Protein AF-A0A7Y4R179-F1 (afdb_monomer_lite)

pLDDT: mean 81.88, std 14.62, range [19.97, 97.38]

Foldseek 3Di:
DPDDDPDFPPDPDPDPVVPDDCVLPLVSDFPDPDDLLNVLLVVLVVQQPAFDADPVRDGPHTRNLVSLLALLSLLSVLLPDDCVVLVVVLVVLLVQCQDPVSCQVSVQSLLVNLLSLVVLQVVLLVSLVSLPSYPNSVVSNVVSLVLLQPQVLVLNQQLLVLSVVLCVPNPHDHNPCPVCLVVGDCSSVDDNPPDDPPPDDPQDSNNSSVSNNVSSVSSSVSSVVSSVVSVVSSVVQLVDPPHDPVVVVSSVVVVVVVVVSVVSRSPSVVVSCCCVCVVVVHDDDDDDDDDDDDDDADDPPDFKDKQAFQDWDWDADPVGHIDIDTDHHTDMDGNKDFDWKKKWFQDDDPDDDDDSFTWIKTQAPPVPPRPDDFDQRHDPPPTPRIDTDDFWFFKKKFFLLQFFAFAKKKKKKKWQKPDDDPPCPPDDPQQFKWKWKAFPQEIDTFRFPDWDDDPRRITMTITIDHRPHTGRAFDDCVRHNDADPGRGMMITITTDRVNSSCCVRQQVMFTFWMKMKMWGWFDFPWFKAWPVGTDDQQFKDFQFPPQAFFGKIKTFDPSVAQFQFFKKKKKFWWDDDDQWFCVQQVLVQVVLVVVVVVVVVVPPDDDDDDDRQHGDGQQQWWWWKFFQAAPDTHTQDPPPDRPDIFRPFDFDPVDDQDPVHNDGTGDRRTMDMDMTGDSDHHDSPDDDDDGDDPVDRGGIMMTGIHGDNCGQVQVVLVVSQVVLVVVQVVQCVVCVPCVVVPPGPRRDGRRDRDRIMTRHMIMITMGMDMAGQAPVGDRMWMWTGDRFAIATDHHYPDGHRRTDDDPFSMKMKTWMASDDAQDKDKDWDAADPPDPDPDQAAPVQKFKWWDFPRGIDTWDWPDDPCRRVVHTDITMTGGHPRFAAGHHNGDRRTTMMMMGGD

Structure (mmCIF, N/CA/C/O backbone):
data_AF-A0A7Y4R179-F1
#
_entry.id   AF-A0A7Y4R179-F1
#
loop_
_atom_site.group_PDB
_atom_site.id
_atom_site.type_symbol
_atom_site.label_atom_id
_atom_site.label_alt_id
_atom_site.label_comp_id
_atom_site.label_asym_id
_atom_site.label_entity_id
_atom_site.label_seq_id
_atom_site.pdbx_PDB_ins_code
_atom_site.Cartn_x
_atom_site.Cartn_y
_atom_site.Cartn_z
_atom_site.occupancy
_atom_site.B_iso_or_equiv
_atom_site.auth_seq_id
_atom_site.auth_comp_id
_atom_site.auth_asym_id
_atom_site.auth_atom_id
_atom_site.pdbx_PDB_model_num
ATOM 1 N N . MET A 1 1 ? -25.415 -32.546 22.855 1.00 28.67 1 MET A N 1
ATOM 2 C CA . MET A 1 1 ? -24.152 -31.886 22.465 1.00 28.67 1 MET A CA 1
ATOM 3 C C . MET A 1 1 ? -23.716 -30.998 23.618 1.00 28.67 1 MET A C 1
ATOM 5 O O . MET A 1 1 ? -24.473 -30.113 23.986 1.00 28.67 1 MET A O 1
ATOM 9 N N . LYS A 1 2 ? -22.569 -31.276 24.252 1.00 21.36 2 LYS A N 1
ATOM 10 C CA . LYS A 1 2 ? -21.941 -30.347 25.204 1.00 21.36 2 LYS A CA 1
ATOM 11 C C . LYS A 1 2 ? -21.115 -29.359 24.382 1.00 21.36 2 LYS A C 1
ATOM 13 O O . LYS A 1 2 ? -19.977 -29.656 24.043 1.00 21.36 2 LYS A O 1
ATOM 18 N N . THR A 1 3 ? -21.717 -28.247 23.990 1.00 24.33 3 THR A N 1
ATOM 19 C CA . THR A 1 3 ? -21.026 -27.131 23.338 1.00 24.33 3 THR A CA 1
ATOM 20 C C . THR A 1 3 ? -20.713 -26.090 24.400 1.00 24.33 3 THR A C 1
ATOM 22 O O . THR A 1 3 ? -21.605 -25.430 24.924 1.00 24.33 3 THR A O 1
ATOM 25 N N . SER A 1 4 ? -19.438 -25.992 24.764 1.00 19.97 4 SER A N 1
ATOM 26 C CA . SER A 1 4 ? -18.894 -24.869 25.520 1.00 19.97 4 SER A CA 1
ATOM 27 C C . SER A 1 4 ? -18.945 -23.631 24.626 1.00 19.97 4 SER A C 1
ATOM 29 O O . SER A 1 4 ? -18.152 -23.508 23.693 1.00 19.97 4 SER A O 1
ATOM 31 N N . PHE A 1 5 ? -19.907 -22.748 24.875 1.00 24.02 5 PHE A N 1
ATOM 32 C CA . PHE A 1 5 ? -19.956 -21.435 24.246 1.00 24.02 5 PHE A CA 1
ATOM 33 C C . PHE A 1 5 ? -18.895 -20.550 24.899 1.00 24.02 5 PHE A C 1
ATOM 35 O O . PHE A 1 5 ? -18.977 -20.259 26.091 1.00 24.02 5 PHE A O 1
ATOM 42 N N . ASN A 1 6 ? -17.898 -20.122 24.125 1.00 23.16 6 ASN A N 1
ATOM 43 C CA . ASN A 1 6 ? -17.066 -18.990 24.514 1.00 23.16 6 ASN A CA 1
ATOM 44 C C . ASN A 1 6 ? -17.898 -17.730 24.256 1.00 23.16 6 ASN A C 1
ATOM 46 O O . ASN A 1 6 ? -17.951 -17.216 23.141 1.00 23.16 6 ASN A O 1
ATOM 50 N N . ILE A 1 7 ? -18.639 -17.295 25.274 1.00 26.20 7 ILE A N 1
ATOM 51 C CA . ILE A 1 7 ? -19.390 -16.043 25.235 1.00 26.20 7 ILE A CA 1
ATOM 52 C C . ILE A 1 7 ? -18.359 -14.917 25.337 1.00 26.20 7 ILE A C 1
ATOM 54 O O . ILE A 1 7 ? -17.755 -14.705 26.387 1.00 26.20 7 ILE A O 1
ATOM 58 N N . SER A 1 8 ? -18.133 -14.220 24.226 1.00 28.97 8 SER A N 1
ATOM 59 C CA . SER A 1 8 ? -17.419 -12.944 24.229 1.00 28.97 8 SER A CA 1
ATOM 60 C C . SER A 1 8 ? -18.164 -11.963 25.158 1.00 28.97 8 SER A C 1
ATOM 62 O O . SER A 1 8 ? -19.393 -11.909 25.093 1.00 28.97 8 SER A O 1
ATOM 64 N N . PRO A 1 9 ? -17.488 -11.187 26.028 1.00 29.67 9 PRO A N 1
ATOM 65 C CA . PRO A 1 9 ? -18.118 -10.372 27.080 1.00 29.67 9 PRO A CA 1
ATOM 66 C C . PRO A 1 9 ? -18.881 -9.133 26.559 1.00 29.67 9 PRO A C 1
ATOM 68 O O . PRO A 1 9 ? -19.213 -8.220 27.322 1.00 29.67 9 PRO A O 1
ATOM 71 N N . TYR A 1 10 ? -19.174 -9.081 25.262 1.00 37.75 10 TYR A N 1
ATOM 72 C CA . TYR A 1 10 ? -19.784 -7.949 24.590 1.00 37.75 10 TYR A CA 1
ATOM 73 C C . TYR A 1 10 ? -21.291 -8.090 24.498 1.00 37.75 10 TYR A C 1
ATOM 75 O O . TYR A 1 10 ? -21.828 -8.647 23.552 1.00 37.75 10 TYR A O 1
ATOM 83 N N . ILE A 1 11 ? -21.942 -7.572 25.533 1.00 37.72 11 ILE A N 1
ATOM 84 C CA . ILE A 1 11 ? -23.072 -6.633 25.525 1.00 37.72 11 ILE A CA 1
ATOM 85 C C . ILE A 1 11 ? -23.560 -6.661 26.975 1.00 37.72 11 ILE A C 1
ATOM 87 O O . ILE A 1 11 ? -24.331 -7.525 27.386 1.00 37.72 11 ILE A O 1
ATOM 91 N N . LYS A 1 12 ? -23.097 -5.710 27.797 1.00 36.06 12 LYS A N 1
ATOM 92 C CA . LYS A 1 12 ? -23.885 -5.338 28.973 1.00 36.06 12 LYS A CA 1
ATOM 93 C C . LYS A 1 12 ? -25.106 -4.633 28.407 1.00 36.06 12 LYS A C 1
ATOM 95 O O . LYS A 1 12 ? -25.014 -3.454 28.074 1.00 36.06 12 LYS A O 1
ATOM 100 N N . GLY A 1 13 ? -26.202 -5.371 28.234 1.00 37.16 13 GLY A N 1
ATOM 101 C CA . GLY A 1 13 ? -27.494 -4.775 27.928 1.00 37.16 13 GLY A CA 1
ATOM 102 C C . GLY A 1 13 ? -27.699 -3.602 28.880 1.00 37.16 13 GLY A C 1
ATOM 103 O O . GLY A 1 13 ? -27.477 -3.718 30.089 1.00 37.16 13 GLY A O 1
ATOM 104 N N . THR A 1 14 ? -28.002 -2.428 28.338 1.00 37.41 14 THR A N 1
ATOM 105 C CA . THR A 1 14 ? -28.352 -1.276 29.161 1.00 37.41 14 THR A CA 1
ATOM 106 C C . THR A 1 14 ? -29.677 -1.585 29.829 1.00 37.41 14 THR A C 1
ATOM 108 O O . THR A 1 14 ? -30.739 -1.370 29.253 1.00 37.41 14 THR A O 1
ATOM 111 N N . LEU A 1 15 ? -29.605 -2.108 31.051 1.00 41.31 15 LEU A N 1
ATOM 112 C CA . LEU A 1 15 ? -30.750 -2.182 31.938 1.00 41.31 15 LEU A CA 1
ATOM 113 C C . LEU A 1 15 ? -31.288 -0.761 32.113 1.00 41.31 15 LEU A C 1
ATOM 115 O O . LEU A 1 15 ? -30.565 0.154 32.518 1.00 41.31 15 LEU A O 1
ATOM 119 N N . GLN A 1 16 ? -32.573 -0.590 31.817 1.00 43.31 16 GLN A N 1
ATOM 120 C CA . GLN A 1 16 ? -33.301 0.679 31.896 1.00 43.31 16 GLN A CA 1
ATOM 121 C C . GLN A 1 16 ? -33.201 1.354 33.282 1.00 43.31 16 GLN A C 1
ATOM 123 O O . GLN A 1 16 ? -33.422 2.555 33.407 1.00 43.31 16 GLN A O 1
ATOM 128 N N . GLY A 1 17 ? -32.787 0.613 34.317 1.00 45.56 17 GLY A N 1
ATOM 129 C CA . GLY A 1 17 ? -32.564 1.107 35.678 1.00 45.56 17 GLY A CA 1
ATOM 130 C C . GLY A 1 17 ? -31.462 2.162 35.846 1.00 45.56 17 GLY A C 1
ATOM 131 O O . GLY A 1 17 ? -31.329 2.695 36.937 1.00 45.56 17 GLY A O 1
ATOM 132 N N . ARG A 1 18 ? -30.682 2.496 34.807 1.00 42.97 18 ARG A N 1
ATOM 133 C CA . ARG A 1 18 ? -29.642 3.548 34.872 1.00 42.97 18 ARG A CA 1
ATOM 134 C C . ARG A 1 18 ? -30.106 4.950 34.451 1.00 42.97 18 ARG A C 1
ATOM 136 O O . ARG A 1 18 ? -29.280 5.850 34.371 1.00 42.97 18 ARG A O 1
ATOM 143 N N . GLN A 1 19 ? -31.394 5.140 34.158 1.00 46.66 19 GLN A N 1
ATOM 144 C CA . GLN A 1 19 ? -31.957 6.430 33.722 1.00 46.66 19 GLN A CA 1
ATOM 145 C C . GLN A 1 19 ? -32.767 7.161 34.806 1.00 46.66 19 GLN A C 1
ATOM 147 O O . GLN A 1 19 ? -33.444 8.143 34.505 1.00 46.66 19 GLN A O 1
ATOM 152 N N . THR A 1 20 ? -32.745 6.702 36.058 1.00 54.03 20 THR A N 1
ATOM 153 C CA . THR A 1 20 ? -33.426 7.408 37.149 1.00 54.03 20 THR A CA 1
ATOM 154 C C . THR A 1 20 ? -32.577 8.593 37.613 1.00 54.03 20 THR A C 1
ATOM 156 O O . THR A 1 20 ? -31.423 8.370 37.972 1.00 54.03 20 THR A O 1
ATOM 159 N N . PRO A 1 21 ? -33.112 9.830 37.633 1.00 59.69 21 PRO A N 1
ATOM 160 C CA . PRO A 1 21 ? -32.458 10.961 38.284 1.00 59.69 21 PRO A CA 1
ATOM 161 C C . PRO A 1 21 ? -32.047 10.590 39.708 1.00 59.69 21 PRO A C 1
ATOM 163 O O . PRO A 1 21 ? -32.864 10.015 40.428 1.00 59.69 21 PRO A O 1
ATOM 166 N N . ASP A 1 22 ? -30.834 10.957 40.127 1.00 58.72 22 ASP A N 1
ATOM 167 C CA . ASP A 1 22 ? -30.327 10.638 41.470 1.00 58.72 22 ASP A CA 1
ATOM 168 C C . ASP A 1 22 ? -31.291 11.108 42.569 1.00 58.72 22 ASP A C 1
ATOM 170 O O . ASP A 1 22 ? -31.487 10.409 43.551 1.00 58.72 22 ASP A O 1
ATOM 174 N N . ALA A 1 23 ? -31.993 12.227 42.353 1.00 61.94 23 ALA A N 1
ATOM 175 C CA . ALA A 1 23 ? -33.011 12.758 43.265 1.00 61.94 23 ALA A CA 1
ATOM 176 C C . ALA A 1 23 ? -34.225 11.829 43.500 1.00 61.94 23 ALA A C 1
ATOM 178 O O . ALA A 1 23 ? -34.982 12.036 44.447 1.00 61.94 23 ALA A O 1
ATOM 179 N N . LEU A 1 24 ? -34.447 10.833 42.636 1.00 60.50 24 LEU A N 1
ATOM 180 C CA . LEU A 1 24 ? -35.498 9.817 42.771 1.00 60.50 24 LEU A CA 1
ATOM 181 C C . LEU A 1 24 ? -34.964 8.481 43.308 1.00 60.50 24 LEU A C 1
ATOM 183 O O . LEU A 1 24 ? -35.748 7.546 43.491 1.00 60.50 24 LEU A O 1
ATOM 187 N N . ALA A 1 25 ? -33.659 8.375 43.565 1.00 67.75 25 ALA A N 1
ATOM 188 C CA . ALA A 1 25 ? -33.090 7.222 44.240 1.00 67.75 25 ALA A CA 1
ATOM 189 C C . ALA A 1 25 ? -33.570 7.192 45.699 1.00 67.75 25 ALA A C 1
ATOM 191 O O . ALA A 1 25 ? -33.621 8.209 46.392 1.00 67.75 25 ALA A O 1
ATOM 192 N N . THR A 1 26 ? -33.957 6.011 46.180 1.00 65.12 26 THR A N 1
ATOM 193 C CA . THR A 1 26 ? -34.549 5.848 47.520 1.00 65.12 26 THR A CA 1
ATOM 194 C C . THR A 1 26 ? -33.569 6.115 48.665 1.00 65.12 26 THR A C 1
ATOM 196 O O . THR A 1 26 ? -33.991 6.244 49.810 1.00 65.12 26 THR A O 1
ATOM 199 N N . ASP A 1 27 ? -32.283 6.185 48.347 1.00 69.00 27 ASP A N 1
ATOM 200 C CA . ASP A 1 27 ? -31.136 6.423 49.217 1.00 69.00 27 ASP A CA 1
ATOM 201 C C . ASP A 1 27 ? -30.444 7.771 48.944 1.00 69.00 27 ASP A C 1
ATOM 203 O O . ASP A 1 27 ? -29.407 8.044 49.536 1.00 69.00 27 ASP A O 1
ATOM 207 N N . HIS A 1 28 ? -31.017 8.636 48.095 1.00 71.94 28 HIS A N 1
ATOM 208 C CA . HIS A 1 28 ? -30.448 9.957 47.794 1.00 71.94 28 HIS A CA 1
ATOM 209 C C . HIS A 1 28 ? -30.292 10.848 49.033 1.00 71.94 28 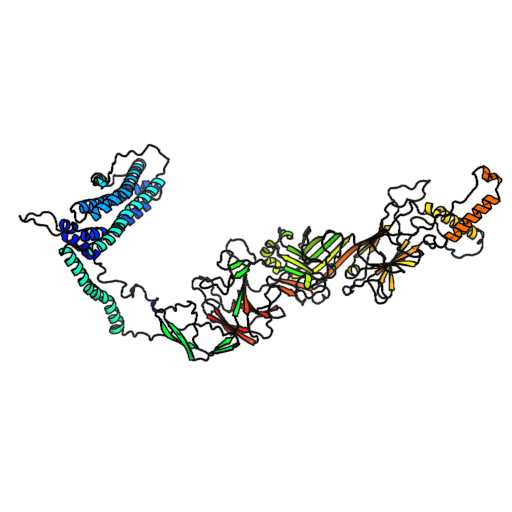HIS A C 1
ATOM 211 O O . HIS A 1 28 ? -29.367 11.649 49.123 1.00 71.94 28 HIS A O 1
ATOM 217 N N . PHE A 1 29 ? -31.226 10.718 49.972 1.00 78.56 29 PHE A N 1
ATOM 218 C CA . PHE A 1 29 ? -31.216 11.396 51.258 1.00 78.56 29 PHE A CA 1
ATOM 219 C C . PHE A 1 29 ? -31.723 10.420 52.313 1.00 78.56 29 PHE A C 1
ATOM 221 O O . PHE A 1 29 ? -32.812 9.850 52.161 1.00 78.56 29 PHE A O 1
ATOM 228 N N . LEU A 1 30 ? -30.956 10.242 53.387 1.00 82.81 30 LEU A N 1
ATOM 229 C CA . LEU A 1 30 ? -31.397 9.475 54.546 1.00 82.81 30 LEU A CA 1
ATOM 230 C C . LEU A 1 30 ? -31.808 10.439 55.663 1.00 82.81 30 LEU A C 1
ATOM 232 O O . LEU A 1 30 ? -31.176 11.464 55.891 1.00 82.81 30 LEU A O 1
ATOM 236 N N . VAL A 1 31 ? -32.877 10.099 56.384 1.00 87.31 31 VAL A N 1
ATOM 237 C CA . VAL A 1 31 ? -33.388 10.924 57.493 1.00 87.31 31 VAL A CA 1
ATOM 238 C C . VAL A 1 31 ? -32.350 11.051 58.615 1.00 87.31 31 VAL A C 1
ATOM 240 O O . VAL A 1 31 ? -32.268 12.088 59.269 1.00 87.31 31 VAL A O 1
ATOM 243 N N . ASP A 1 32 ? -31.550 10.007 58.830 1.00 90.00 32 ASP A N 1
ATOM 244 C CA . ASP A 1 32 ? -30.408 10.022 59.739 1.00 90.00 32 ASP A CA 1
ATOM 245 C C . ASP A 1 32 ? -29.209 9.293 59.113 1.00 90.00 32 ASP A C 1
ATOM 247 O O . ASP A 1 32 ? -29.196 8.062 59.021 1.00 90.00 32 ASP A O 1
ATOM 251 N N . GLU A 1 33 ? -28.194 10.059 58.709 1.00 88.50 33 GLU A N 1
ATOM 252 C CA . GLU A 1 33 ? -26.948 9.586 58.081 1.00 88.50 33 GLU A CA 1
ATOM 253 C C . GLU A 1 33 ? -25.819 9.310 59.084 1.00 88.50 33 GLU A C 1
ATOM 255 O O . GLU A 1 33 ? -24.753 8.825 58.703 1.00 88.50 33 GLU A O 1
ATOM 260 N N . ARG A 1 34 ? -26.028 9.609 60.374 1.00 90.44 34 ARG A N 1
ATOM 261 C CA . ARG A 1 34 ? -24.959 9.548 61.377 1.00 90.44 34 ARG A CA 1
ATOM 262 C C . ARG A 1 34 ? -24.452 8.130 61.563 1.00 90.44 34 ARG A C 1
ATOM 264 O O . ARG A 1 34 ? -25.201 7.193 61.842 1.00 90.44 34 ARG A O 1
ATOM 271 N N . THR A 1 35 ? -23.146 7.978 61.483 1.00 91.69 35 THR A N 1
ATOM 272 C CA . THR A 1 35 ? -22.464 6.727 61.778 1.00 91.69 35 THR A CA 1
ATOM 273 C C . THR A 1 35 ? -22.321 6.521 63.289 1.00 91.69 35 THR A C 1
ATOM 275 O O . THR A 1 35 ? -22.568 7.411 64.104 1.00 91.69 35 THR A O 1
ATOM 278 N N . LYS A 1 36 ? -21.874 5.326 63.693 1.00 91.00 36 LYS A N 1
ATOM 279 C CA . LYS A 1 36 ? -21.531 5.053 65.099 1.00 91.00 36 LYS A CA 1
ATOM 280 C C . LYS A 1 36 ? -20.436 6.004 65.599 1.00 91.00 36 LYS A C 1
ATOM 282 O O . LYS A 1 36 ? -20.496 6.452 66.739 1.00 91.00 36 LYS A O 1
ATOM 287 N N . LEU A 1 37 ? -19.476 6.332 64.733 1.00 92.81 37 LEU A N 1
ATOM 288 C CA . LEU A 1 37 ? -18.418 7.300 65.010 1.00 92.81 37 LEU A CA 1
ATOM 289 C C . LEU A 1 37 ? -19.006 8.683 65.301 1.00 92.81 37 LEU A C 1
ATOM 291 O O . LEU A 1 37 ? -18.655 9.279 66.317 1.00 92.81 37 LEU A O 1
ATOM 295 N N . ASP A 1 38 ? -19.945 9.157 64.476 1.00 92.69 38 ASP A N 1
ATOM 296 C CA . ASP A 1 38 ? -20.597 10.461 64.674 1.00 92.69 38 ASP A CA 1
ATOM 297 C C . ASP A 1 38 ? -21.336 10.526 66.006 1.00 92.69 38 ASP A C 1
ATOM 299 O O . ASP A 1 38 ? -21.240 11.512 66.736 1.00 92.69 38 ASP A O 1
ATOM 303 N N . TRP A 1 39 ? -22.039 9.448 66.348 1.00 92.56 39 TRP A N 1
ATOM 304 C CA . TRP A 1 39 ? -22.746 9.338 67.613 1.00 92.56 39 TRP A CA 1
ATOM 305 C C . TRP A 1 39 ? -21.807 9.313 68.817 1.00 92.56 39 TRP A C 1
ATOM 307 O O . TRP A 1 39 ? -22.045 10.025 69.792 1.00 92.56 39 TRP A O 1
ATOM 317 N N . MET A 1 40 ? -20.711 8.559 68.746 1.00 92.25 40 MET A N 1
ATOM 318 C CA . MET A 1 40 ? -19.713 8.530 69.815 1.00 92.25 40 MET A CA 1
ATOM 319 C C . MET A 1 40 ? -18.995 9.877 69.965 1.00 92.25 40 MET A C 1
ATOM 321 O O . MET A 1 40 ? -18.810 10.348 71.086 1.00 92.25 40 MET A O 1
ATOM 325 N N . ALA A 1 41 ? -18.674 10.559 68.864 1.00 92.06 41 ALA A N 1
ATOM 326 C CA . ALA A 1 41 ? -18.145 11.919 68.908 1.00 92.06 41 ALA A CA 1
ATOM 327 C C . ALA A 1 41 ? -19.158 12.898 69.529 1.00 92.06 41 ALA A C 1
ATOM 329 O O . ALA A 1 41 ? -18.789 13.720 70.371 1.00 92.06 41 ALA A O 1
ATOM 330 N N . TYR A 1 42 ? -20.442 12.780 69.178 1.00 91.88 42 TYR A N 1
ATOM 331 C CA . TYR A 1 42 ? -21.517 13.621 69.706 1.00 91.88 42 TYR A CA 1
ATOM 332 C C . TYR A 1 42 ? -21.691 13.488 71.225 1.00 91.88 42 TYR A C 1
ATOM 334 O O . TYR A 1 42 ? -21.903 14.496 71.896 1.00 91.88 42 TYR A O 1
ATOM 342 N N . VAL A 1 43 ? -21.511 12.293 71.801 1.00 91.31 43 VAL A N 1
ATOM 343 C CA . VAL A 1 43 ? -21.568 12.099 73.264 1.00 91.31 43 VAL A CA 1
ATOM 344 C C . VAL A 1 43 ? -20.565 13.000 73.992 1.00 91.31 43 VAL A C 1
ATOM 346 O O . VAL A 1 43 ? -20.924 13.642 74.980 1.00 91.31 43 VAL A O 1
ATOM 349 N N . SER A 1 44 ? -19.336 13.124 73.478 1.00 87.56 44 SER A N 1
ATOM 350 C CA . SER A 1 44 ? -18.337 14.032 74.065 1.00 87.56 44 SER A CA 1
ATOM 351 C C . SER A 1 44 ? -18.748 15.507 73.967 1.00 87.56 44 SER A C 1
ATOM 353 O O . SER A 1 44 ? -18.510 16.273 74.899 1.00 87.56 44 SER A O 1
ATOM 355 N N . GLN A 1 45 ? -19.446 15.893 72.892 1.00 87.94 45 GLN A N 1
ATOM 356 C CA . GLN A 1 45 ? -19.963 17.253 72.722 1.00 87.94 45 GLN A CA 1
ATOM 357 C C . GLN A 1 45 ? -21.080 17.573 73.718 1.00 87.94 45 GLN A C 1
ATOM 359 O O . GLN A 1 45 ? -21.110 18.672 74.263 1.00 87.94 45 GLN A O 1
ATOM 364 N N . VAL A 1 46 ? -21.978 16.620 73.986 1.00 89.69 46 VAL A N 1
ATOM 365 C CA . VAL A 1 46 ? -23.011 16.781 75.021 1.00 89.69 46 VAL A CA 1
ATOM 366 C C . VAL A 1 46 ? -22.361 16.882 76.401 1.00 89.69 46 VAL A C 1
ATOM 368 O O . VAL A 1 46 ? -22.749 17.727 77.202 1.00 89.69 46 VAL A O 1
ATOM 371 N N . GLY A 1 47 ? -21.311 16.098 76.658 1.00 88.88 47 GLY A N 1
ATOM 372 C CA . GLY A 1 47 ? -20.540 16.173 77.900 1.00 88.88 47 GLY A CA 1
ATOM 373 C C . GLY A 1 47 ? -19.937 17.554 78.183 1.00 88.88 47 GLY A C 1
ATOM 374 O O . GLY A 1 47 ? -19.732 17.897 79.343 1.00 88.88 47 GLY A O 1
ATOM 375 N N . ARG A 1 48 ? -19.703 18.377 77.153 1.00 87.88 48 ARG A N 1
ATOM 376 C CA . ARG A 1 48 ? -19.167 19.740 77.298 1.00 87.88 48 ARG A CA 1
ATOM 377 C C . ARG A 1 48 ? -20.129 20.707 77.985 1.00 87.88 48 ARG A C 1
ATOM 379 O O . ARG A 1 48 ? -19.669 21.665 78.595 1.00 87.88 48 ARG A O 1
ATOM 386 N N . VAL A 1 49 ? -21.438 20.486 77.874 1.00 90.94 49 VAL A N 1
ATOM 387 C CA . VAL A 1 49 ? -22.465 21.355 78.484 1.00 90.94 49 VAL A CA 1
ATOM 388 C C . VAL A 1 49 ? -22.988 20.812 79.815 1.00 90.94 49 VAL A C 1
ATOM 390 O O . VAL A 1 49 ? -23.933 21.362 80.372 1.00 90.94 49 VAL A O 1
ATOM 393 N N . LEU A 1 50 ? -22.395 19.724 80.311 1.00 89.81 50 LEU A N 1
ATOM 394 C CA . LEU A 1 50 ? -22.759 19.090 81.570 1.00 89.81 50 LEU A CA 1
ATOM 395 C C . LEU A 1 50 ? -21.640 19.304 82.589 1.00 89.81 50 LEU A C 1
ATOM 397 O O . LEU A 1 50 ? -20.515 18.838 82.383 1.00 89.81 50 LEU A O 1
ATOM 401 N N . ASP A 1 51 ? -21.966 19.962 83.698 1.00 89.69 51 ASP A N 1
ATOM 402 C CA . ASP A 1 51 ? -21.032 20.180 84.800 1.00 89.69 51 ASP A CA 1
ATOM 403 C C . ASP A 1 51 ? -20.653 18.851 85.467 1.00 89.69 51 ASP A C 1
ATOM 405 O O . ASP A 1 51 ? -21.494 17.982 85.734 1.00 89.69 51 ASP A O 1
ATOM 409 N N . PHE A 1 52 ? -19.361 18.691 85.741 1.00 84.69 52 PHE A N 1
ATOM 410 C CA . PHE A 1 52 ? -18.839 17.589 86.532 1.00 84.69 52 PHE A CA 1
ATOM 411 C C . PHE A 1 52 ? -18.690 18.055 87.980 1.00 84.69 52 PHE A C 1
ATOM 413 O O . PHE A 1 52 ? -17.883 18.934 88.275 1.00 84.69 52 PHE A O 1
ATOM 420 N N . HIS A 1 53 ? -19.482 17.486 88.888 1.00 85.94 53 HIS A N 1
ATOM 421 C CA . HIS A 1 53 ? -19.434 17.824 90.309 1.00 85.94 53 HIS A CA 1
ATOM 422 C C . HIS A 1 53 ? -18.595 16.802 91.073 1.00 85.94 53 HIS A C 1
ATOM 424 O O . HIS A 1 53 ? -18.864 15.600 91.022 1.00 85.94 53 HIS A O 1
ATOM 430 N N . ALA A 1 54 ? -17.611 17.286 91.824 1.00 80.75 54 ALA A N 1
ATOM 431 C CA . ALA A 1 54 ? -16.866 16.469 92.766 1.00 80.75 54 ALA A CA 1
ATOM 432 C C . ALA A 1 54 ? -17.742 16.023 93.945 1.00 80.75 54 ALA A C 1
ATOM 434 O O . ALA A 1 54 ? -18.843 16.524 94.170 1.00 80.75 54 ALA A O 1
ATOM 435 N N . VAL A 1 55 ? -17.232 15.081 94.742 1.00 83.44 55 VAL A N 1
ATOM 436 C CA . VAL A 1 55 ? -17.956 14.488 95.886 1.00 83.44 55 VAL A CA 1
ATOM 437 C C . VAL A 1 55 ? -18.357 15.538 96.938 1.00 83.44 55 VAL A C 1
ATOM 439 O O . VAL A 1 55 ? -19.333 15.359 97.660 1.00 83.44 55 VAL A O 1
ATOM 442 N N . ASN A 1 56 ? -17.637 16.658 97.004 1.00 86.75 56 ASN A N 1
ATOM 443 C CA . ASN A 1 56 ? -17.933 17.812 97.861 1.00 86.75 56 ASN A CA 1
ATOM 444 C C . ASN A 1 56 ? -18.976 18.790 97.259 1.00 86.75 56 ASN A C 1
ATOM 446 O O . ASN A 1 56 ? -19.272 19.810 97.879 1.00 86.75 56 ASN A O 1
ATOM 450 N N . GLY A 1 57 ? -19.503 18.512 96.060 1.00 83.50 57 GLY A N 1
ATOM 451 C CA . GLY A 1 57 ? -20.466 19.339 95.329 1.00 83.50 57 GLY A CA 1
ATOM 452 C C . GLY A 1 57 ? -19.864 20.460 94.471 1.00 83.50 57 GLY A C 1
ATOM 453 O O . GLY A 1 57 ? -20.611 21.107 93.733 1.00 83.50 57 GLY A O 1
ATOM 454 N N . SER A 1 58 ? -18.546 20.702 94.519 1.00 87.44 58 SER A N 1
ATOM 455 C CA . SER A 1 58 ? -17.909 21.740 93.696 1.00 87.44 58 SER A CA 1
ATOM 456 C C . SER A 1 58 ? -17.810 21.320 92.232 1.00 87.44 58 SER A C 1
ATOM 458 O O . SER A 1 58 ? -17.531 20.160 91.937 1.00 87.44 58 SER A O 1
ATOM 460 N N . VAL A 1 59 ? -17.997 22.273 91.318 1.00 85.38 59 VAL A N 1
ATOM 461 C CA . VAL A 1 59 ? -17.815 22.051 89.877 1.00 85.38 59 VAL A CA 1
ATOM 462 C C . VAL A 1 59 ? -16.318 21.906 89.570 1.00 85.38 59 VAL A C 1
ATOM 464 O O . VAL A 1 59 ? -15.552 22.849 89.754 1.00 85.38 59 VAL A O 1
ATOM 467 N N . GLU A 1 60 ? -15.912 20.731 89.090 1.00 83.88 60 GLU A N 1
ATOM 468 C CA . GLU A 1 60 ? -14.552 20.371 88.660 1.00 83.88 60 GLU A CA 1
ATOM 469 C C . GLU A 1 60 ? -14.495 20.177 87.132 1.00 83.88 60 GLU A C 1
ATOM 471 O O . GLU A 1 60 ? -14.050 19.157 86.607 1.00 83.88 60 GLU A O 1
ATOM 476 N N . GLY A 1 61 ? -14.964 21.181 86.391 1.00 83.75 61 GLY A N 1
ATOM 477 C CA . GLY A 1 61 ? -15.012 21.150 84.929 1.00 83.75 61 GLY A CA 1
ATOM 478 C C . GLY A 1 61 ? -16.271 20.470 84.393 1.00 83.75 61 GLY A C 1
ATOM 479 O O . GLY A 1 61 ? -17.343 20.583 84.981 1.00 83.75 61 GLY A O 1
ATOM 480 N N . THR A 1 62 ? -16.151 19.802 83.246 1.00 88.69 62 THR A N 1
ATOM 481 C CA . THR A 1 62 ? -17.282 19.203 82.522 1.00 88.69 62 THR A CA 1
ATOM 482 C C . THR A 1 62 ? -17.046 17.722 82.257 1.00 88.69 62 THR A C 1
ATOM 484 O O . THR A 1 62 ? -15.910 17.232 82.279 1.00 88.69 62 THR A O 1
ATOM 487 N N . TRP A 1 63 ? -18.121 16.998 81.949 1.00 88.75 63 TRP A N 1
ATOM 488 C CA . TRP A 1 63 ? -18.046 15.579 81.592 1.00 88.75 63 TRP A CA 1
ATOM 489 C C . TRP A 1 63 ? -17.213 15.306 80.330 1.00 88.75 63 TRP A C 1
ATOM 491 O O . TRP A 1 63 ? -16.766 14.177 80.134 1.00 88.75 63 TRP A O 1
ATOM 501 N N . GLU A 1 64 ? -16.951 16.315 79.492 1.00 89.50 64 GLU A N 1
ATOM 502 C CA . GLU A 1 64 ? -16.093 16.194 78.305 1.00 89.50 64 GLU A CA 1
ATOM 503 C C . GLU A 1 64 ? -14.685 15.687 78.660 1.00 89.50 64 GLU A C 1
ATOM 505 O O . GLU A 1 64 ? -14.182 14.780 78.001 1.00 89.50 64 GLU A O 1
ATOM 510 N N . SER A 1 65 ? -14.079 16.198 79.736 1.00 83.69 65 SER A N 1
ATOM 511 C CA . SER A 1 65 ? -12.734 15.783 80.172 1.00 83.69 65 SER A CA 1
ATOM 512 C C . SER A 1 65 ? -12.689 14.300 80.561 1.00 83.69 65 SER A C 1
ATOM 514 O O . SER A 1 65 ? -11.793 13.559 80.155 1.00 83.69 65 SER A O 1
ATOM 516 N N . PHE A 1 66 ? -13.712 13.836 81.287 1.00 85.62 66 PHE A N 1
ATOM 517 C CA . PHE A 1 66 ? -13.857 12.429 81.655 1.00 85.62 66 PHE A CA 1
ATOM 518 C C . PHE A 1 66 ? -14.046 11.541 80.418 1.00 85.62 66 PHE A C 1
ATOM 520 O O . PHE A 1 66 ? -13.365 10.530 80.269 1.00 85.62 66 PHE A O 1
ATOM 527 N N . LEU A 1 67 ? -14.930 11.932 79.501 1.00 88.50 67 LEU A N 1
ATOM 528 C CA . LEU A 1 67 ? -15.243 11.165 78.293 1.00 88.50 67 LEU A CA 1
ATOM 529 C C . LEU A 1 67 ? -14.040 11.057 77.346 1.00 88.50 67 LEU A C 1
ATOM 531 O O . LEU A 1 67 ? -13.759 9.985 76.820 1.00 88.50 67 LEU A O 1
ATOM 535 N N . LEU A 1 68 ? -13.289 12.142 77.164 1.00 89.12 68 LEU A N 1
ATOM 536 C CA . LEU A 1 68 ? -12.122 12.179 76.277 1.00 89.12 68 LEU A CA 1
ATOM 537 C C . LEU A 1 68 ? -10.870 11.529 76.888 1.00 89.12 68 LEU A C 1
ATOM 539 O O . LEU A 1 68 ? -9.839 11.440 76.221 1.00 89.12 68 LEU A O 1
ATOM 543 N N . SER A 1 69 ? -10.967 11.023 78.122 1.00 86.81 69 SER A N 1
ATOM 544 C CA . SER A 1 69 ? -9.937 10.178 78.729 1.00 86.81 69 SER A CA 1
ATOM 545 C C . SER A 1 69 ? -9.911 8.747 78.166 1.00 86.81 69 SER A C 1
ATOM 547 O O . SER A 1 69 ? -8.925 8.038 78.389 1.00 86.81 69 SER A O 1
ATOM 549 N N . ASP A 1 70 ? -10.949 8.341 77.417 1.00 89.38 70 ASP A N 1
ATOM 550 C CA . ASP A 1 70 ? -11.016 7.076 76.679 1.00 89.38 70 ASP A CA 1
ATOM 551 C C . ASP A 1 70 ? -10.559 7.232 75.220 1.00 89.38 70 ASP A C 1
ATOM 553 O O . ASP A 1 70 ? -10.904 8.190 74.521 1.00 89.38 70 ASP A O 1
ATOM 557 N N . VAL A 1 71 ? -9.816 6.236 74.730 1.00 90.50 71 VAL A N 1
ATOM 558 C CA . VAL A 1 71 ? -9.275 6.222 73.364 1.00 90.50 71 VAL A CA 1
ATOM 559 C C . VAL A 1 71 ? -10.354 6.241 72.289 1.00 90.50 71 VAL A C 1
ATOM 561 O O . VAL A 1 71 ? -10.175 6.922 71.283 1.00 90.50 71 VAL A O 1
ATOM 564 N N . SER A 1 72 ? -11.488 5.576 72.495 1.00 90.94 72 SER A N 1
ATOM 565 C CA . SER A 1 72 ? -12.562 5.485 71.499 1.00 90.94 72 SER A CA 1
ATOM 566 C C . SER A 1 72 ? -13.268 6.829 71.344 1.00 90.94 72 SER A C 1
ATOM 568 O O . SER A 1 72 ? -13.522 7.291 70.238 1.00 90.94 72 SER A O 1
ATOM 570 N N . LEU A 1 73 ? -13.542 7.510 72.454 1.00 91.50 73 LEU A N 1
ATOM 571 C CA . LEU A 1 73 ? -14.195 8.818 72.429 1.00 91.50 73 LEU A CA 1
ATOM 572 C C . LEU A 1 73 ? -13.263 9.920 71.918 1.00 91.50 73 LEU A C 1
ATOM 574 O O . LEU A 1 73 ? -13.689 10.754 71.117 1.00 91.50 73 LEU A O 1
ATOM 578 N N . LEU A 1 74 ? -11.983 9.898 72.306 1.00 92.06 74 LEU A N 1
ATOM 579 C CA . LEU A 1 74 ? -10.998 10.852 71.799 1.00 92.06 74 LEU A CA 1
ATOM 580 C C . LEU A 1 74 ? -10.759 10.685 70.293 1.00 92.06 74 LEU A C 1
ATOM 582 O O . LEU A 1 74 ? -10.745 11.671 69.558 1.00 92.06 74 LEU A O 1
ATOM 586 N N . THR A 1 75 ? -10.604 9.450 69.813 1.00 93.56 75 THR A N 1
ATOM 587 C CA . THR A 1 75 ? -10.408 9.181 68.380 1.00 93.56 75 THR A CA 1
ATOM 588 C C . THR A 1 75 ? -11.655 9.498 67.557 1.00 93.56 75 THR A C 1
ATOM 590 O O . THR A 1 75 ? -11.518 10.111 66.499 1.00 93.56 75 THR A O 1
ATOM 593 N N . ALA A 1 76 ? -12.863 9.214 68.061 1.00 93.56 76 ALA A N 1
ATOM 594 C CA . ALA A 1 76 ? -14.109 9.657 67.429 1.00 93.56 76 ALA A CA 1
ATOM 595 C C . ALA A 1 76 ? -14.185 11.191 67.332 1.00 93.56 76 ALA A C 1
ATOM 597 O O . ALA A 1 76 ? -14.517 11.737 66.279 1.00 93.56 76 ALA A O 1
ATOM 598 N N . ARG A 1 77 ? -13.817 11.902 68.408 1.00 92.25 77 ARG A N 1
ATOM 599 C CA . ARG A 1 77 ? -13.805 13.371 68.452 1.00 92.25 77 ARG A CA 1
ATOM 600 C C . ARG A 1 77 ? -12.832 13.980 67.442 1.00 92.25 77 ARG A C 1
ATOM 602 O O . ARG A 1 77 ? -13.189 14.941 66.760 1.00 92.25 77 ARG A O 1
ATOM 609 N N . ILE A 1 78 ? -11.628 13.420 67.329 1.00 94.25 78 ILE A N 1
ATOM 610 C CA . ILE A 1 78 ? -10.629 13.849 66.341 1.00 94.25 78 ILE A CA 1
ATOM 611 C C . ILE A 1 78 ? -11.147 13.570 64.925 1.00 94.25 78 ILE A C 1
ATOM 613 O O . ILE A 1 78 ? -11.201 14.484 64.109 1.00 94.25 78 ILE A O 1
ATOM 617 N N . ALA A 1 79 ? -11.615 12.349 64.655 1.00 93.56 79 ALA A N 1
ATOM 618 C CA . ALA A 1 79 ? -12.087 11.937 63.334 1.00 93.56 79 ALA A CA 1
ATOM 619 C C . ALA A 1 79 ? -13.223 12.817 62.777 1.00 93.56 79 ALA A C 1
ATOM 621 O O . ALA A 1 79 ? -13.238 13.093 61.579 1.00 93.56 79 ALA A O 1
ATOM 622 N N . GLN A 1 80 ? -14.125 13.304 63.639 1.00 90.94 80 GLN A N 1
ATOM 623 C CA . GLN A 1 80 ? -15.240 14.187 63.264 1.00 90.94 80 GLN A CA 1
ATOM 624 C C . GLN A 1 80 ? -14.818 15.649 62.989 1.00 90.94 80 GLN A C 1
ATOM 626 O O . GLN A 1 80 ? -15.621 16.471 62.544 1.00 90.94 80 GLN A O 1
ATOM 631 N N . THR A 1 81 ? -13.575 16.037 63.285 1.00 88.62 81 THR A N 1
ATOM 632 C CA . THR A 1 81 ? -13.150 17.440 63.172 1.00 88.62 81 THR A CA 1
ATOM 633 C C . THR A 1 81 ? -12.764 17.786 61.731 1.00 88.62 81 THR A C 1
ATOM 635 O O . THR A 1 81 ? -11.601 17.700 61.348 1.00 88.62 81 THR A O 1
ATOM 638 N N . HIS A 1 82 ? -13.724 18.207 60.908 1.00 84.38 82 HIS A N 1
ATOM 639 C CA . HIS A 1 82 ? -13.471 18.611 59.519 1.00 84.38 82 HIS A CA 1
ATOM 640 C C . HIS A 1 82 ? -13.126 20.105 59.405 1.00 84.38 82 HIS A C 1
ATOM 642 O O . HIS A 1 82 ? -13.830 20.940 59.961 1.00 84.38 82 HIS A O 1
ATOM 648 N N . ARG A 1 83 ? -12.068 20.444 58.650 1.00 85.25 83 ARG A N 1
ATOM 649 C CA . ARG A 1 83 ? -11.597 21.834 58.430 1.00 85.25 83 ARG A CA 1
ATOM 650 C C . ARG A 1 83 ? -11.649 22.262 56.955 1.00 85.25 83 ARG A C 1
ATOM 652 O O . ARG A 1 83 ? -10.800 23.002 56.462 1.00 85.25 83 ARG A O 1
ATOM 659 N N . VAL A 1 84 ? -12.618 21.716 56.213 1.00 85.31 84 VAL A N 1
ATOM 660 C CA . VAL A 1 84 ? -12.768 21.951 54.763 1.00 85.31 84 VAL A CA 1
ATOM 661 C C . VAL A 1 84 ? -13.165 23.400 54.479 1.00 85.31 84 VAL A C 1
ATOM 663 O O . VAL A 1 84 ? -12.683 23.987 53.515 1.00 85.31 84 VAL A O 1
ATOM 666 N N . GLN A 1 85 ? -14.008 23.996 55.327 1.00 88.38 85 GLN A N 1
ATOM 667 C CA . GLN A 1 85 ? -14.439 25.386 55.164 1.00 88.38 85 GLN A CA 1
ATOM 668 C C . GLN A 1 85 ? -13.264 26.353 55.341 1.00 88.38 85 GLN A C 1
ATOM 670 O O . GLN A 1 85 ? -13.071 27.241 54.516 1.00 88.38 85 GLN A O 1
ATOM 675 N N . GLU A 1 86 ? -12.432 26.132 56.355 1.00 91.38 86 GLU A N 1
ATOM 676 C CA . GLU A 1 86 ? -11.244 26.929 56.654 1.00 91.38 86 GLU A CA 1
ATOM 677 C C . GLU A 1 86 ? -10.168 26.776 55.575 1.00 91.38 86 GLU A C 1
ATOM 679 O O . GLU A 1 86 ? -9.533 27.759 55.195 1.00 91.38 86 GLU A O 1
ATOM 684 N N . TYR A 1 87 ? -10.001 25.571 55.018 1.00 91.94 87 TYR A N 1
ATOM 685 C CA . TYR A 1 87 ? -9.127 25.357 53.865 1.00 91.94 87 TYR A CA 1
ATOM 686 C C . TYR A 1 87 ? -9.642 26.077 52.610 1.00 91.94 87 TYR A C 1
ATOM 688 O O . TYR A 1 87 ? -8.879 26.766 51.935 1.00 91.94 87 TYR A O 1
ATOM 696 N N . ASN A 1 88 ? -10.942 25.989 52.313 1.00 92.00 88 ASN A N 1
ATOM 697 C CA . ASN A 1 88 ? -11.541 26.712 51.187 1.00 92.00 88 ASN A CA 1
ATOM 698 C C . ASN A 1 88 ? -11.417 28.230 51.369 1.00 92.00 88 ASN A C 1
ATOM 700 O O . ASN A 1 88 ? -11.136 28.948 50.409 1.00 92.00 88 ASN A O 1
ATOM 704 N N . GLN A 1 89 ? -11.564 28.723 52.601 1.00 93.81 89 GLN A N 1
ATOM 705 C CA . GLN A 1 89 ? -11.322 30.121 52.935 1.00 93.81 89 GLN A CA 1
ATOM 706 C C . GLN A 1 89 ? -9.850 30.499 52.720 1.00 93.81 89 GLN A C 1
ATOM 708 O O . GLN A 1 89 ? -9.580 31.529 52.108 1.00 93.81 89 GLN A O 1
ATOM 713 N N . PHE A 1 90 ? -8.898 29.657 53.137 1.00 94.31 90 PHE A N 1
ATOM 714 C CA . PHE A 1 90 ? -7.470 29.852 52.872 1.00 94.31 90 PHE A CA 1
ATOM 715 C C . PHE A 1 90 ? -7.173 29.954 51.366 1.00 94.31 90 PHE A C 1
ATOM 717 O O . PHE A 1 90 ? -6.486 30.884 50.944 1.00 94.31 90 PHE A O 1
ATOM 724 N N . ILE A 1 91 ? -7.731 29.055 50.546 1.00 93.12 91 ILE A N 1
ATOM 725 C CA . ILE A 1 91 ? -7.575 29.093 49.082 1.00 93.12 91 ILE A CA 1
ATOM 726 C C . ILE A 1 91 ? -8.208 30.355 48.493 1.00 93.12 91 ILE A C 1
ATOM 728 O O . ILE A 1 91 ? -7.569 31.034 47.696 1.00 93.12 91 ILE A O 1
ATOM 732 N N . THR A 1 92 ? -9.409 30.728 48.937 1.00 93.12 92 THR A N 1
ATOM 733 C CA . THR A 1 92 ? -10.096 31.942 48.467 1.00 93.12 92 THR A CA 1
ATOM 734 C C . THR A 1 92 ? -9.281 33.204 48.771 1.00 93.12 92 THR A C 1
ATOM 736 O O . THR A 1 92 ? -9.127 34.068 47.909 1.00 93.12 92 THR A O 1
ATOM 739 N N . LEU A 1 93 ? -8.711 33.304 49.978 1.00 93.00 93 LEU A N 1
ATOM 740 C CA . LEU A 1 93 ? -7.858 34.430 50.368 1.00 93.00 93 LEU A CA 1
ATOM 741 C C . LEU A 1 93 ? -6.536 34.449 49.590 1.00 93.00 93 LEU A C 1
ATOM 743 O O . LEU A 1 93 ? -6.094 35.519 49.183 1.00 93.00 93 LEU A O 1
ATOM 747 N N . TYR A 1 94 ? -5.921 33.287 49.350 1.00 92.00 94 TYR A N 1
ATOM 748 C CA . TYR A 1 94 ? -4.737 33.177 48.494 1.00 92.00 94 TYR A CA 1
ATOM 749 C C . TYR A 1 94 ? -5.039 33.634 47.060 1.00 92.00 94 TYR A C 1
ATOM 751 O O . TYR A 1 94 ? -4.265 34.379 46.462 1.00 92.00 94 TYR A O 1
ATOM 759 N N . GLU A 1 95 ? -6.184 33.231 46.509 1.00 89.50 95 GLU A N 1
ATOM 760 C CA . GLU A 1 95 ? -6.579 33.593 45.151 1.00 89.50 95 GLU A CA 1
ATOM 761 C C . GLU A 1 95 ? -6.819 35.097 44.960 1.00 89.50 95 GLU A C 1
ATOM 763 O O . GLU A 1 95 ? -6.635 35.609 43.855 1.00 89.50 95 GLU A O 1
ATOM 768 N N . ALA A 1 96 ? -7.172 35.817 46.024 1.00 89.69 96 ALA A N 1
ATOM 769 C CA . ALA A 1 96 ? -7.290 37.273 46.015 1.00 89.69 96 ALA A CA 1
ATOM 770 C C . ALA A 1 96 ? -5.928 38.003 46.012 1.00 89.69 96 ALA A C 1
ATOM 772 O O . ALA A 1 96 ? -5.895 39.229 45.933 1.00 89.69 96 ALA A O 1
ATOM 773 N N . LEU A 1 97 ? -4.807 37.277 46.100 1.00 90.62 97 LEU A N 1
ATOM 774 C CA . LEU A 1 97 ? -3.443 37.812 46.211 1.00 90.62 97 LEU A CA 1
ATOM 775 C C . LEU A 1 97 ? -2.548 37.422 45.010 1.00 90.62 97 LEU A C 1
ATOM 777 O O . LEU A 1 97 ? -1.336 37.544 45.097 1.00 90.62 97 LEU A O 1
ATOM 781 N N . LYS A 1 98 ? -3.120 36.945 43.893 1.00 78.19 98 LYS A N 1
ATOM 782 C CA . LYS A 1 98 ? -2.420 36.231 42.795 1.00 78.19 98 LYS A CA 1
ATOM 783 C C . LYS A 1 98 ? -1.192 36.911 42.166 1.00 78.19 98 LYS A C 1
ATOM 785 O O . LYS A 1 98 ? -0.350 36.194 41.635 1.00 78.19 98 LYS A O 1
ATOM 790 N N . ASP A 1 99 ? -1.075 38.234 42.214 1.00 82.06 99 ASP A N 1
ATOM 791 C CA . ASP A 1 99 ? 0.053 38.980 41.645 1.00 82.06 99 ASP A CA 1
ATOM 792 C C . ASP A 1 99 ? 0.539 40.095 42.586 1.00 82.06 99 ASP A C 1
ATOM 794 O O . ASP A 1 99 ? -0.121 40.442 43.568 1.00 82.06 99 ASP A O 1
ATOM 798 N N . GLN A 1 100 ? 1.711 40.663 42.288 1.00 81.38 100 GLN A N 1
ATOM 799 C CA . GLN A 1 100 ? 2.359 41.669 43.136 1.00 81.38 100 GLN A CA 1
ATOM 800 C C . GLN A 1 100 ? 1.476 42.902 43.397 1.00 81.38 100 GLN A C 1
ATOM 802 O O . GLN A 1 100 ? 1.504 43.476 44.486 1.00 81.38 100 GL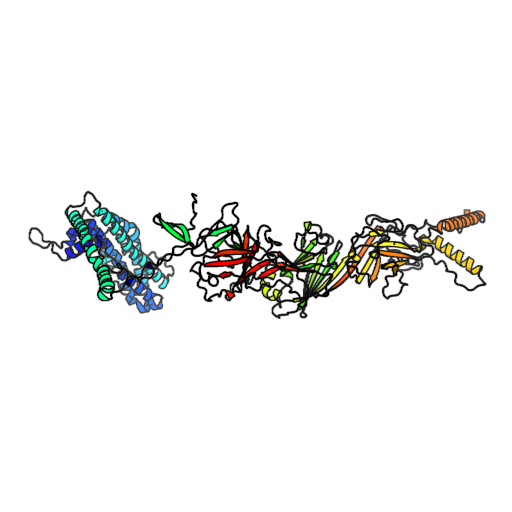N A O 1
ATOM 807 N N . GLU A 1 101 ? 0.655 43.304 42.428 1.00 85.25 101 GLU A N 1
ATOM 808 C CA . GLU A 1 101 ? -0.238 44.444 42.591 1.00 85.25 101 GLU A CA 1
ATOM 809 C C . GLU A 1 101 ? -1.389 44.111 43.554 1.00 85.25 101 GLU A C 1
ATOM 811 O O . GLU A 1 101 ? -1.699 44.888 44.463 1.00 85.25 101 GLU A O 1
ATOM 816 N N . GLN A 1 102 ? -1.979 42.923 43.412 1.00 87.00 102 GLN A N 1
ATOM 817 C CA . GLN A 1 102 ? -3.031 42.421 44.297 1.00 87.00 102 GLN A CA 1
ATOM 818 C C . GLN A 1 102 ? -2.529 42.170 45.722 1.00 87.00 102 GLN A C 1
ATOM 820 O O . GLN A 1 102 ? -3.262 42.448 46.671 1.00 87.00 102 GLN A O 1
ATOM 825 N N . ILE A 1 103 ? -1.280 41.723 45.903 1.00 87.56 103 ILE A N 1
ATOM 826 C CA . ILE A 1 103 ? -0.665 41.552 47.231 1.00 87.56 103 ILE A CA 1
ATOM 827 C C . ILE A 1 103 ? -0.701 42.867 48.015 1.00 87.56 103 ILE A C 1
ATOM 829 O O . ILE A 1 103 ? -1.104 42.881 49.179 1.00 87.56 103 ILE A O 1
ATOM 833 N N . HIS A 1 104 ? -0.324 43.984 47.387 1.00 88.44 104 HIS A N 1
ATOM 834 C CA . HIS A 1 104 ? -0.339 45.287 48.049 1.00 88.44 104 HIS A CA 1
ATOM 835 C C . HIS A 1 104 ? -1.755 45.852 48.219 1.00 88.44 104 HIS A C 1
ATOM 837 O O . HIS A 1 104 ? -2.050 46.411 49.279 1.00 88.44 104 HIS A O 1
ATOM 843 N N . ARG A 1 105 ? -2.638 45.689 47.220 1.00 89.31 105 ARG A N 1
ATOM 844 C CA . ARG A 1 105 ? -4.042 46.145 47.294 1.00 89.31 105 ARG A CA 1
ATOM 845 C C . ARG A 1 105 ? -4.829 45.418 48.389 1.00 89.31 105 ARG A C 1
ATOM 847 O O . A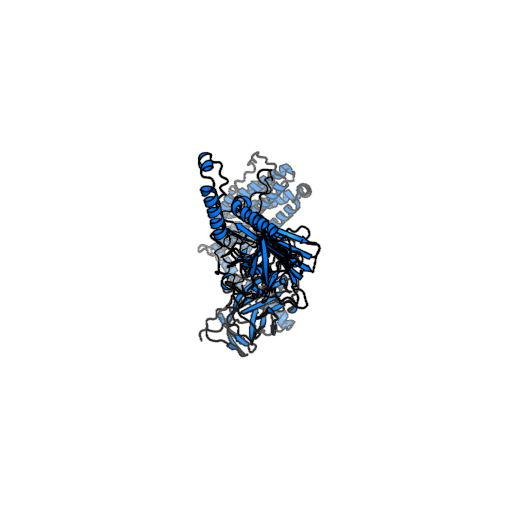RG A 1 105 ? -5.564 46.058 49.135 1.00 89.31 105 ARG A O 1
ATOM 854 N N . ASN A 1 106 ? -4.621 44.110 48.530 1.00 91.38 106 ASN A N 1
ATOM 855 C CA . ASN A 1 106 ? -5.386 43.230 49.417 1.00 91.38 106 ASN A CA 1
ATOM 856 C C . ASN A 1 106 ? -4.580 42.762 50.642 1.00 91.38 106 ASN A C 1
ATOM 858 O O . ASN A 1 106 ? -4.925 41.763 51.276 1.00 91.38 106 ASN A O 1
ATOM 862 N N . LYS A 1 107 ? -3.524 43.490 51.032 1.00 90.69 107 LYS A N 1
ATOM 863 C CA . LYS A 1 107 ? -2.629 43.112 52.145 1.00 90.69 107 LYS A CA 1
ATOM 864 C C . LYS A 1 107 ? -3.337 42.862 53.484 1.00 90.69 107 LYS A C 1
ATOM 866 O O . LYS A 1 107 ? -2.819 42.125 54.317 1.00 90.69 107 LYS A O 1
ATOM 871 N N . ASN A 1 108 ? -4.532 43.424 53.679 1.00 91.62 108 ASN A N 1
ATOM 872 C CA . ASN A 1 108 ? -5.364 43.212 54.869 1.00 91.62 108 ASN A CA 1
ATOM 873 C C . ASN A 1 108 ? -5.904 41.771 54.985 1.00 91.62 108 ASN A C 1
ATOM 875 O O . ASN A 1 108 ? -6.389 41.394 56.046 1.00 91.62 108 ASN A O 1
ATOM 879 N N . TYR A 1 109 ? -5.808 40.952 53.932 1.00 93.69 109 TYR A N 1
ATOM 880 C CA . TYR A 1 109 ? -6.164 39.527 53.965 1.00 93.69 109 TYR A CA 1
ATOM 881 C C . TYR A 1 109 ? -5.037 38.634 54.497 1.00 93.69 109 TYR A C 1
ATOM 883 O O . TYR A 1 109 ? -5.300 37.531 54.980 1.00 93.69 109 TYR A O 1
ATOM 891 N N . LEU A 1 110 ? -3.784 39.105 54.452 1.00 93.62 110 LEU A N 1
ATOM 892 C CA . LEU A 1 110 ? -2.614 38.345 54.900 1.00 93.62 110 LEU A CA 1
ATOM 893 C C . LEU A 1 110 ? -2.680 37.938 56.387 1.00 93.62 110 LEU A C 1
ATOM 895 O O . LEU A 1 110 ? -2.395 36.771 56.663 1.00 93.62 110 LEU A O 1
ATOM 899 N N . PRO A 1 111 ? -3.095 38.799 57.346 1.00 95.56 111 PRO A N 1
ATOM 900 C CA . PRO A 1 111 ? -3.242 38.394 58.745 1.00 95.56 111 PRO A CA 1
ATOM 901 C C . PRO A 1 111 ? -4.189 37.200 58.915 1.00 95.56 111 PRO A C 1
ATOM 903 O O . PRO A 1 111 ? -3.852 36.246 59.611 1.00 95.56 111 PRO A O 1
ATOM 906 N N . THR A 1 112 ? -5.344 37.219 58.241 1.00 95.00 112 THR A N 1
ATOM 907 C CA . THR A 1 112 ? -6.340 36.138 58.299 1.00 95.00 112 THR A CA 1
ATOM 908 C C . THR A 1 112 ? -5.838 34.865 57.622 1.00 95.00 112 THR A C 1
ATOM 910 O O . THR A 1 112 ? -6.007 33.779 58.168 1.00 95.00 112 THR A O 1
ATOM 913 N N . LEU A 1 113 ? -5.167 34.982 56.472 1.00 95.19 113 LEU A N 1
ATOM 914 C CA . LEU A 1 113 ? -4.581 33.841 55.763 1.00 95.19 113 LEU A CA 1
ATOM 915 C C . LEU A 1 113 ? -3.562 33.097 56.638 1.00 95.19 113 LEU A C 1
ATOM 917 O O . LEU A 1 113 ? -3.616 31.871 56.750 1.00 95.19 113 LEU A O 1
ATOM 921 N N . PHE A 1 114 ? -2.652 33.828 57.290 1.00 95.62 114 PHE A N 1
ATOM 922 C CA . PHE A 1 114 ? -1.680 33.221 58.201 1.00 95.62 114 PHE A CA 1
ATOM 923 C C . PHE A 1 114 ? -2.329 32.716 59.490 1.00 95.62 114 PHE A C 1
ATOM 925 O O . PHE A 1 114 ? -1.934 31.656 59.974 1.00 95.62 114 PHE A O 1
ATOM 932 N N . ALA A 1 115 ? -3.345 33.415 60.012 1.00 95.38 115 ALA A N 1
ATOM 933 C CA . ALA A 1 115 ? -4.092 32.952 61.176 1.00 95.38 115 ALA A CA 1
ATOM 934 C C . ALA A 1 115 ? -4.691 31.560 60.932 1.00 95.38 115 ALA A C 1
ATOM 936 O O . ALA A 1 115 ? -4.450 30.664 61.738 1.00 95.38 115 ALA A O 1
ATOM 937 N N . LEU A 1 116 ? -5.356 31.345 59.791 1.00 94.94 116 LEU A N 1
ATOM 938 C CA . LEU A 1 116 ? -5.932 30.048 59.412 1.00 94.94 116 LEU A CA 1
ATOM 939 C C . LEU A 1 116 ? -4.884 28.922 59.391 1.00 94.94 116 LEU A C 1
ATOM 941 O O . LEU A 1 116 ? -5.145 27.824 59.881 1.00 94.94 116 LEU A O 1
ATOM 945 N N . GLY A 1 117 ? -3.680 29.192 58.876 1.00 92.56 117 GLY A N 1
ATOM 946 C CA . GLY A 1 117 ? -2.584 28.219 58.891 1.00 92.56 117 GLY A CA 1
ATOM 947 C C . GLY A 1 117 ? -2.041 27.935 60.299 1.00 92.56 117 GLY A C 1
ATOM 948 O O . GLY A 1 117 ? -1.768 26.784 60.635 1.00 92.56 117 GLY A O 1
ATOM 949 N N . PHE A 1 118 ? -1.923 28.952 61.158 1.00 93.94 118 PHE A N 1
ATOM 950 C CA . PHE A 1 118 ? -1.468 28.776 62.543 1.00 93.94 118 PHE A CA 1
ATOM 951 C C . PHE A 1 118 ? -2.493 28.065 63.433 1.00 93.94 118 PHE A C 1
ATOM 953 O O . PHE A 1 118 ? -2.097 27.322 64.333 1.00 93.94 118 PHE A O 1
ATOM 960 N N . GLU A 1 119 ? -3.792 28.203 63.151 1.00 93.31 119 GLU A N 1
ATOM 961 C CA . GLU A 1 119 ? -4.839 27.452 63.855 1.00 93.31 119 GLU A CA 1
ATOM 962 C C . GLU A 1 119 ? -4.712 25.937 63.674 1.00 93.31 119 GLU A C 1
ATOM 964 O O . GLU A 1 119 ? -5.135 25.170 64.537 1.00 93.31 119 GLU A O 1
ATOM 969 N N . VAL A 1 120 ? -4.120 25.475 62.570 1.00 93.12 120 VAL A N 1
ATOM 970 C CA . VAL A 1 120 ? -3.863 24.044 62.370 1.00 93.12 120 VAL A CA 1
ATOM 971 C C . VAL A 1 120 ? -2.900 23.512 63.435 1.00 93.12 120 VAL A C 1
ATOM 973 O O . VAL A 1 120 ? -3.130 22.444 64.004 1.00 93.12 120 VAL A O 1
ATOM 976 N N . ALA A 1 121 ? -1.843 24.265 63.748 1.00 92.31 121 ALA A N 1
ATOM 977 C CA . ALA A 1 121 ? -0.869 23.874 64.764 1.00 92.31 121 ALA A CA 1
ATOM 978 C C . ALA A 1 121 ? -1.496 23.847 66.164 1.00 92.31 121 ALA A C 1
ATOM 980 O O . ALA A 1 121 ? -1.289 22.897 66.919 1.00 92.31 121 ALA A O 1
ATOM 981 N N . THR A 1 122 ? -2.301 24.860 66.498 1.00 93.38 122 THR A N 1
ATOM 982 C CA . THR A 1 122 ? -2.970 24.934 67.804 1.00 93.38 122 THR A CA 1
ATOM 983 C C . THR A 1 122 ? -4.032 23.848 67.966 1.00 93.38 122 THR A C 1
ATOM 985 O O . THR A 1 122 ? -4.164 23.297 69.057 1.00 93.38 122 THR A O 1
ATOM 988 N N . LEU A 1 123 ? -4.734 23.476 66.891 1.00 93.94 123 LEU A N 1
ATOM 989 C CA . LEU A 1 123 ? -5.684 22.363 66.886 1.00 93.94 123 LEU A CA 1
ATOM 990 C C . LEU A 1 123 ? -4.993 21.027 67.190 1.00 93.94 123 LEU A C 1
ATOM 992 O O . LEU A 1 123 ? -5.421 20.291 68.079 1.00 93.94 123 LEU A O 1
ATOM 996 N N . ILE A 1 124 ? -3.898 20.728 66.487 1.00 94.00 124 ILE A N 1
ATOM 997 C CA . ILE A 1 124 ? -3.143 19.485 66.698 1.00 94.00 124 ILE A CA 1
ATOM 998 C C . ILE A 1 124 ? -2.523 19.462 68.103 1.00 94.00 124 ILE A C 1
ATOM 1000 O O . ILE A 1 124 ? -2.509 18.420 68.759 1.00 94.00 124 ILE A O 1
ATOM 1004 N N . ASP A 1 125 ? -2.047 20.605 68.601 1.00 94.12 125 ASP A N 1
ATOM 1005 C CA . ASP A 1 125 ? -1.539 20.723 69.968 1.00 94.12 125 ASP A CA 1
ATOM 1006 C C . ASP A 1 125 ? -2.631 20.514 71.023 1.00 94.12 125 ASP A C 1
ATOM 1008 O O . ASP A 1 125 ? -2.372 19.884 72.048 1.00 94.12 125 ASP A O 1
ATOM 1012 N N . ALA A 1 126 ? -3.858 20.977 70.769 1.00 91.69 126 ALA A N 1
ATOM 1013 C CA . ALA A 1 126 ? -4.998 20.705 71.638 1.00 91.69 126 ALA A CA 1
ATOM 1014 C C . ALA A 1 126 ? -5.275 19.196 71.721 1.00 91.69 126 ALA A C 1
ATOM 1016 O O . ALA A 1 126 ? -5.352 18.656 72.825 1.00 91.69 126 ALA A O 1
ATOM 1017 N N . TRP A 1 127 ? -5.308 18.488 70.585 1.00 93.00 127 TRP A N 1
ATOM 1018 C CA . TRP A 1 127 ? -5.438 17.025 70.571 1.00 93.00 127 TRP A CA 1
ATOM 1019 C C . TRP A 1 127 ? -4.291 16.331 71.311 1.00 93.00 127 TRP A C 1
ATOM 1021 O O . TRP A 1 127 ? -4.520 15.391 72.075 1.00 93.00 127 TRP A O 1
ATOM 1031 N N . TYR A 1 128 ? -3.060 16.816 71.140 1.00 93.06 128 TYR A N 1
ATOM 1032 C CA . TYR A 1 128 ? -1.898 16.292 71.851 1.00 93.06 128 TYR A CA 1
ATOM 1033 C C . TYR A 1 128 ? -2.026 16.487 73.368 1.00 93.06 128 TYR A C 1
ATOM 1035 O O . TYR A 1 128 ? -1.848 15.527 74.120 1.00 93.06 128 TYR A O 1
ATOM 1043 N N . LYS A 1 129 ? -2.404 17.684 73.830 1.00 90.12 129 LYS A N 1
ATOM 1044 C CA . LYS A 1 129 ? -2.646 17.980 75.251 1.00 90.12 129 LYS A CA 1
ATOM 1045 C C . LYS A 1 129 ? -3.722 17.066 75.837 1.00 90.12 129 LYS A C 1
ATOM 1047 O O . LYS A 1 129 ? -3.497 16.482 76.893 1.00 90.12 129 LYS A O 1
ATOM 1052 N N . MET A 1 130 ? -4.834 16.873 75.127 1.00 88.62 130 MET A N 1
ATOM 1053 C CA . MET A 1 130 ? -5.918 15.970 75.539 1.00 88.62 130 MET A CA 1
ATOM 1054 C C . MET A 1 130 ? -5.434 14.518 75.643 1.00 88.62 130 MET A C 1
ATOM 1056 O O . MET A 1 130 ? -5.665 13.853 76.648 1.00 88.62 130 MET A O 1
ATOM 1060 N N . SER A 1 131 ? -4.641 14.052 74.673 1.00 89.25 131 SER A N 1
ATOM 1061 C CA . SER A 1 131 ? -4.061 12.701 74.692 1.00 89.25 131 SER A CA 1
ATOM 1062 C C . SER A 1 131 ? -3.053 12.453 75.829 1.00 89.25 131 SER A C 1
ATOM 1064 O O . SER A 1 131 ? -2.665 11.314 76.076 1.00 89.25 131 SER A O 1
ATOM 1066 N N . LYS A 1 132 ? -2.593 13.498 76.529 1.00 85.00 132 LYS A N 1
ATOM 1067 C CA . LYS A 1 132 ? -1.672 13.383 77.673 1.00 85.00 132 LYS A CA 1
ATOM 1068 C C . LYS A 1 132 ? -2.371 13.377 79.032 1.00 85.00 132 LYS A C 1
ATOM 1070 O O . LYS A 1 132 ? -1.700 13.142 80.033 1.00 85.00 132 LYS A O 1
ATOM 1075 N N . GLN A 1 133 ? -3.684 13.604 79.081 1.00 79.69 133 GLN A N 1
ATOM 1076 C CA . GLN A 1 133 ? -4.438 13.683 80.338 1.00 79.69 133 GLN A CA 1
ATOM 1077 C C . GLN A 1 133 ? -4.687 12.310 80.988 1.00 79.69 133 GLN A C 1
ATOM 1079 O O . GLN A 1 133 ? -4.927 12.246 82.190 1.00 79.69 133 GLN A O 1
ATOM 1084 N N . SER A 1 134 ? -4.600 11.209 80.230 1.00 77.25 134 SER A N 1
ATOM 1085 C CA . SER A 1 134 ? -4.840 9.843 80.720 1.00 77.25 134 SER A CA 1
ATOM 1086 C C . SER A 1 134 ? -3.880 8.834 80.081 1.00 77.25 134 SER A C 1
ATOM 1088 O O . SER A 1 134 ? -3.478 8.973 78.928 1.00 77.25 134 SER A O 1
ATOM 1090 N N . PHE A 1 135 ? -3.519 7.774 80.811 1.00 70.75 135 PHE A N 1
ATOM 1091 C CA . PHE A 1 135 ? -2.690 6.686 80.272 1.00 70.75 135 PHE A CA 1
ATOM 1092 C C . PHE A 1 135 ? -3.434 5.849 79.211 1.00 70.75 135 PHE A C 1
ATOM 1094 O O . PHE A 1 135 ? -2.808 5.279 78.313 1.00 70.75 135 PHE A O 1
ATOM 1101 N N . ALA A 1 136 ? -4.771 5.814 79.274 1.00 71.19 136 ALA A N 1
ATOM 1102 C CA . ALA A 1 136 ? -5.618 5.038 78.365 1.00 71.19 136 ALA A CA 1
ATOM 1103 C C . ALA A 1 136 ? -5.575 5.538 76.906 1.00 71.19 136 ALA A C 1
ATOM 1105 O O . ALA A 1 136 ? -5.844 4.772 75.985 1.00 71.19 136 ALA A O 1
ATOM 1106 N N . VAL A 1 137 ? -5.160 6.790 76.686 1.00 76.19 137 VAL A N 1
ATOM 1107 C CA . VAL A 1 137 ? -5.027 7.443 75.367 1.00 76.19 137 VAL A CA 1
ATOM 1108 C C . VAL A 1 137 ? -3.567 7.539 74.888 1.00 76.19 137 VAL A C 1
ATOM 1110 O O . VAL A 1 137 ? -3.241 8.279 73.959 1.00 76.19 137 VAL A O 1
ATOM 1113 N N . SER A 1 138 ? -2.660 6.759 75.486 1.00 78.62 138 SER A N 1
ATOM 1114 C CA . SER A 1 138 ? -1.220 6.785 75.178 1.00 78.62 138 SER A CA 1
ATOM 1115 C C . SER A 1 138 ? -0.863 6.419 73.729 1.00 78.62 138 SER A C 1
ATOM 1117 O O . SER A 1 138 ? 0.150 6.909 73.219 1.00 78.62 138 SER A O 1
ATOM 1119 N N . SER A 1 139 ? -1.691 5.630 73.031 1.00 83.94 139 SER A N 1
ATOM 1120 C CA . SER A 1 139 ? -1.514 5.347 71.597 1.00 83.94 139 SER A CA 1
ATOM 1121 C C . SER A 1 139 ? -1.720 6.602 70.744 1.00 83.94 139 SER A C 1
ATOM 1123 O O . SER A 1 139 ? -0.890 6.901 69.886 1.00 83.94 139 SER A O 1
ATOM 1125 N N . VAL A 1 140 ? -2.753 7.396 71.050 1.00 90.31 140 VAL A N 1
ATOM 1126 C CA . VAL A 1 140 ? -3.025 8.696 70.413 1.00 90.31 140 VAL A CA 1
ATOM 1127 C C . VAL A 1 140 ? -1.878 9.665 70.675 1.00 90.31 140 VAL A C 1
ATOM 1129 O O . VAL A 1 140 ? -1.374 10.292 69.746 1.00 90.31 140 VAL A O 1
ATOM 1132 N N . ALA A 1 141 ? -1.390 9.727 71.915 1.00 90.06 141 ALA A N 1
ATOM 1133 C CA . ALA A 1 141 ? -0.260 10.581 72.264 1.00 90.06 141 ALA A CA 1
ATOM 1134 C C . ALA A 1 141 ? 1.027 10.191 71.526 1.00 90.06 141 ALA A C 1
ATOM 1136 O O . ALA A 1 141 ? 1.770 11.070 71.085 1.00 90.06 141 ALA A O 1
ATOM 1137 N N . THR A 1 142 ? 1.303 8.890 71.393 1.00 90.69 142 THR A N 1
ATOM 1138 C CA . THR A 1 142 ? 2.462 8.372 70.649 1.00 90.69 142 THR A CA 1
ATOM 1139 C C . THR A 1 142 ? 2.371 8.751 69.174 1.00 90.69 142 THR A C 1
ATOM 1141 O O . THR A 1 142 ? 3.310 9.342 68.643 1.00 90.69 142 THR A O 1
ATOM 1144 N N . PHE A 1 143 ? 1.220 8.506 68.542 1.00 93.81 143 PHE A N 1
ATOM 1145 C CA . PHE A 1 143 ? 1.001 8.845 67.137 1.00 93.81 143 PHE A CA 1
ATOM 1146 C C . PHE A 1 143 ? 1.116 10.353 66.874 1.00 93.81 143 PHE A C 1
ATOM 1148 O O . PHE A 1 143 ? 1.832 10.771 65.964 1.00 93.81 143 PHE A O 1
ATOM 1155 N N . LEU A 1 144 ? 0.466 11.188 67.693 1.00 93.94 144 LEU A N 1
ATOM 1156 C CA . LEU A 1 144 ? 0.552 12.644 67.554 1.00 93.94 144 LEU A CA 1
ATOM 1157 C C . LEU A 1 144 ? 1.984 13.143 67.778 1.00 93.94 144 LEU A C 1
ATOM 1159 O O . LEU A 1 144 ? 2.435 14.018 67.047 1.00 93.94 144 LEU A O 1
ATOM 1163 N N . THR A 1 145 ? 2.731 12.561 68.724 1.00 93.81 145 THR A N 1
ATOM 1164 C CA . THR A 1 145 ? 4.149 12.901 68.946 1.00 93.81 145 THR A CA 1
ATOM 1165 C C . THR A 1 145 ? 4.980 12.625 67.698 1.00 93.81 145 THR A C 1
ATOM 1167 O O . THR A 1 145 ? 5.713 13.504 67.248 1.00 93.81 145 THR A O 1
ATOM 1170 N N . GLU A 1 146 ? 4.851 11.427 67.123 1.00 92.81 146 GLU A N 1
ATOM 1171 C CA . GLU A 1 146 ? 5.563 11.040 65.904 1.00 92.81 146 GLU A CA 1
ATOM 1172 C C . GLU A 1 146 ? 5.209 11.979 64.747 1.00 92.81 146 GLU A C 1
ATOM 1174 O O . GLU A 1 146 ? 6.092 12.495 64.062 1.00 92.81 146 GLU A O 1
ATOM 1179 N N . ARG A 1 147 ? 3.917 12.254 64.545 1.00 92.81 147 ARG A N 1
ATOM 1180 C CA . ARG A 1 147 ? 3.452 13.061 63.416 1.00 92.81 147 ARG A CA 1
ATOM 1181 C C . ARG A 1 147 ? 3.835 14.538 63.546 1.00 92.81 147 ARG A C 1
ATOM 1183 O O . ARG A 1 147 ? 4.250 15.154 62.561 1.00 92.81 147 ARG A O 1
ATOM 1190 N N . ILE A 1 148 ? 3.771 15.090 64.760 1.00 92.94 148 ILE A N 1
ATOM 1191 C CA . ILE A 1 148 ? 4.292 16.427 65.058 1.00 92.94 148 ILE A CA 1
ATOM 1192 C C . ILE A 1 148 ? 5.792 16.465 64.750 1.00 92.94 148 ILE A C 1
ATOM 1194 O O . ILE A 1 148 ? 6.225 17.331 63.998 1.00 92.94 148 ILE A O 1
ATOM 1198 N N . GLN A 1 149 ? 6.581 15.511 65.251 1.00 91.00 149 GLN A N 1
ATOM 1199 C CA . GLN A 1 149 ? 8.040 15.512 65.087 1.00 91.00 149 GLN A CA 1
ATOM 1200 C C . GLN A 1 149 ? 8.511 15.307 63.643 1.00 91.00 149 GLN A C 1
ATOM 1202 O O . GLN A 1 149 ? 9.508 15.904 63.244 1.00 91.00 149 GLN A O 1
ATOM 1207 N N . THR A 1 150 ? 7.817 14.472 62.871 1.00 88.00 150 THR A N 1
ATOM 1208 C CA . THR A 1 150 ? 8.202 14.128 61.492 1.00 88.00 150 THR A CA 1
ATOM 1209 C C . THR A 1 150 ? 7.770 15.178 60.474 1.00 88.00 150 THR A C 1
ATOM 1211 O O . THR A 1 150 ? 8.530 15.481 59.556 1.00 88.00 150 THR A O 1
ATOM 1214 N N . VAL A 1 151 ? 6.570 15.747 60.632 1.00 88.44 151 VAL A N 1
ATOM 1215 C CA . VAL A 1 151 ? 5.950 16.625 59.624 1.00 88.44 151 VAL A CA 1
ATOM 1216 C C . VAL A 1 151 ? 5.524 17.965 60.223 1.00 88.44 151 VAL A C 1
ATOM 1218 O O . VAL A 1 151 ? 5.838 19.019 59.668 1.00 88.44 151 VAL A O 1
ATOM 1221 N N . GLY A 1 152 ? 4.853 17.952 61.379 1.00 88.12 152 GLY A N 1
ATOM 1222 C CA . GLY A 1 152 ? 4.276 19.158 61.984 1.00 88.12 152 GLY A CA 1
ATOM 1223 C C . GLY A 1 152 ? 5.298 20.265 62.273 1.00 88.12 152 GLY A C 1
ATOM 1224 O O . GLY A 1 152 ? 5.070 21.415 61.902 1.00 88.12 152 GLY A O 1
ATOM 1225 N N . ILE A 1 153 ? 6.447 19.929 62.874 1.00 89.50 153 ILE A N 1
ATOM 1226 C CA . ILE A 1 153 ? 7.513 20.894 63.204 1.00 89.50 153 ILE A CA 1
ATOM 1227 C C . ILE A 1 153 ? 8.029 21.590 61.943 1.00 89.50 153 ILE A C 1
ATOM 1229 O O . ILE A 1 153 ? 8.150 22.818 61.920 1.00 89.50 153 ILE A O 1
ATOM 1233 N N . THR A 1 154 ? 8.326 20.817 60.898 1.00 88.12 154 THR A N 1
ATOM 1234 C CA . THR A 1 154 ? 8.849 21.333 59.628 1.00 88.12 154 THR A CA 1
ATOM 1235 C C . THR A 1 154 ? 7.830 22.241 58.949 1.00 88.12 154 THR A C 1
ATOM 1237 O O . THR A 1 154 ? 8.179 23.359 58.570 1.00 88.12 154 THR A O 1
ATOM 1240 N N . ASN A 1 155 ? 6.567 21.817 58.847 1.00 89.44 155 ASN A N 1
ATOM 1241 C CA . ASN A 1 155 ? 5.540 22.585 58.140 1.00 89.44 155 ASN A CA 1
ATOM 1242 C C . ASN A 1 155 ? 5.219 23.899 58.866 1.00 89.44 155 ASN A C 1
ATOM 1244 O O . ASN A 1 155 ? 5.187 24.958 58.238 1.00 89.44 155 ASN A O 1
ATOM 1248 N N . VAL A 1 156 ? 5.062 23.866 60.197 1.00 91.19 156 VAL A N 1
ATOM 1249 C CA . VAL A 1 156 ? 4.773 25.072 60.994 1.00 91.19 156 VAL A CA 1
ATOM 1250 C C . VAL A 1 156 ? 5.957 26.038 60.981 1.00 91.19 156 VAL A C 1
ATOM 1252 O O . VAL A 1 156 ? 5.762 27.242 60.815 1.00 91.19 156 VAL A O 1
ATOM 1255 N N . SER A 1 157 ? 7.189 25.529 61.092 1.00 88.56 157 SER A N 1
ATOM 1256 C CA . SER A 1 157 ? 8.391 26.370 61.054 1.00 88.56 157 SER A CA 1
ATOM 1257 C C . SER A 1 157 ? 8.577 27.024 59.685 1.00 88.56 157 SER A C 1
ATOM 1259 O O . SER A 1 157 ? 8.842 28.222 59.617 1.00 88.56 157 SER A O 1
ATOM 1261 N N . THR A 1 158 ? 8.384 26.276 58.593 1.00 89.69 158 THR A N 1
ATOM 1262 C CA . THR A 1 158 ? 8.449 26.805 57.220 1.00 89.69 158 THR A CA 1
ATOM 1263 C C . THR A 1 158 ? 7.390 27.879 56.995 1.00 89.69 158 THR A C 1
ATOM 1265 O O . THR A 1 158 ? 7.708 28.971 56.522 1.00 89.69 158 THR A O 1
ATOM 1268 N N . PHE A 1 159 ? 6.141 27.619 57.386 1.00 92.88 159 PHE A N 1
ATOM 1269 C CA . PHE A 1 159 ? 5.048 28.576 57.226 1.00 92.88 159 PHE A CA 1
ATOM 1270 C C . PHE A 1 159 ? 5.280 29.857 58.043 1.00 92.88 159 PHE A C 1
ATOM 1272 O O . PHE A 1 159 ? 5.093 30.965 57.539 1.00 92.88 159 PHE A O 1
ATOM 1279 N N . TYR A 1 160 ? 5.801 29.725 59.265 1.00 91.88 160 TYR A N 1
ATOM 1280 C CA . TYR A 1 160 ? 6.196 30.857 60.103 1.00 91.88 160 TYR A CA 1
ATOM 1281 C C . TYR A 1 160 ? 7.386 31.650 59.525 1.00 91.88 160 TYR A C 1
ATOM 1283 O O . TYR A 1 160 ? 7.383 32.882 59.547 1.00 91.88 160 TYR A O 1
ATOM 1291 N N . GLN A 1 161 ? 8.387 30.981 58.945 1.00 89.19 161 GLN A N 1
ATOM 1292 C CA . GLN A 1 161 ? 9.500 31.648 58.257 1.00 89.19 161 GLN A CA 1
ATOM 1293 C C . GLN A 1 161 ? 9.027 32.423 57.021 1.00 89.19 161 GLN A C 1
ATOM 1295 O O . GLN A 1 161 ? 9.492 33.539 56.779 1.00 89.19 161 GLN A O 1
ATOM 1300 N N . LEU A 1 162 ? 8.096 31.861 56.245 1.00 90.88 162 LEU A N 1
ATOM 1301 C CA . LEU A 1 162 ? 7.494 32.535 55.093 1.00 90.88 162 LEU A CA 1
ATOM 1302 C C . LEU A 1 162 ? 6.667 33.754 55.520 1.00 90.88 162 LEU A C 1
ATOM 1304 O O . LEU A 1 162 ? 6.802 34.813 54.906 1.00 90.88 162 LEU A O 1
ATOM 1308 N N . TYR A 1 163 ? 5.909 33.648 56.617 1.00 92.50 163 TYR A N 1
ATOM 1309 C CA . TYR A 1 163 ? 5.252 34.788 57.266 1.00 92.50 163 TYR A CA 1
ATOM 1310 C C . TYR A 1 163 ? 6.253 35.905 57.592 1.00 92.50 163 TYR A C 1
ATOM 1312 O O . TYR A 1 163 ? 6.055 37.049 57.180 1.00 92.50 163 TYR A O 1
ATOM 1320 N N . GLN A 1 164 ? 7.364 35.584 58.267 1.00 89.44 164 GLN A N 1
ATOM 1321 C CA . GLN A 1 164 ? 8.381 36.583 58.610 1.00 89.44 164 GLN A CA 1
ATOM 1322 C C . GLN A 1 164 ? 9.005 37.236 57.366 1.00 89.44 164 GLN A C 1
ATOM 1324 O O . GLN A 1 164 ? 9.198 38.454 57.346 1.00 89.44 164 GLN A O 1
ATOM 1329 N N . LYS A 1 165 ? 9.311 36.449 56.323 1.00 89.31 165 LYS A N 1
ATOM 1330 C CA . LYS A 1 165 ? 9.873 36.955 55.059 1.00 89.31 165 LYS A CA 1
ATOM 1331 C C . LYS A 1 165 ? 8.909 37.904 54.351 1.00 89.31 165 LYS A C 1
ATOM 1333 O O . LYS A 1 165 ? 9.326 38.986 53.945 1.00 89.31 165 LYS A O 1
ATOM 1338 N N . LEU A 1 166 ? 7.637 37.524 54.225 1.00 89.94 166 LEU A N 1
ATOM 1339 C CA . LEU A 1 166 ? 6.641 38.345 53.539 1.00 89.94 166 LEU A CA 1
ATOM 1340 C C . LEU A 1 166 ? 6.327 39.622 54.327 1.00 89.94 166 LEU A C 1
ATOM 1342 O O . LEU A 1 166 ? 6.228 40.698 53.740 1.00 89.94 166 LEU A O 1
ATOM 1346 N N . LYS A 1 167 ? 6.251 39.538 55.661 1.00 90.25 167 LYS A N 1
ATOM 1347 C CA . LYS A 1 167 ? 5.987 40.695 56.526 1.00 90.25 167 LYS A CA 1
ATOM 1348 C C . LYS A 1 167 ? 7.054 41.784 56.410 1.00 90.25 167 LYS A C 1
ATOM 1350 O O . LYS A 1 167 ? 6.701 42.959 56.405 1.00 90.25 167 LYS A O 1
ATOM 1355 N N . ARG A 1 168 ? 8.332 41.407 56.252 1.00 88.25 168 ARG A N 1
ATOM 1356 C CA . ARG A 1 168 ? 9.441 42.355 56.015 1.00 88.25 168 ARG A CA 1
ATOM 1357 C C . ARG A 1 168 ? 9.328 43.101 54.680 1.00 88.25 168 ARG A C 1
ATOM 1359 O O . ARG A 1 168 ? 9.867 44.195 54.574 1.00 88.25 168 ARG A O 1
ATOM 1366 N N . LYS A 1 169 ? 8.662 42.519 53.674 1.00 88.38 169 LYS A N 1
ATOM 1367 C CA . LYS A 1 169 ? 8.485 43.131 52.347 1.00 88.38 169 LYS A CA 1
ATOM 1368 C C . LYS A 1 169 ? 7.204 43.967 52.260 1.00 88.38 169 LYS A C 1
ATOM 1370 O O . LYS A 1 169 ? 7.263 45.162 51.993 1.00 88.38 169 LYS A O 1
ATOM 1375 N N . VAL A 1 170 ? 6.056 43.367 52.575 1.00 86.75 170 VAL A N 1
ATOM 1376 C CA . VAL A 1 170 ? 4.724 43.936 52.281 1.00 86.75 170 VAL A CA 1
ATOM 1377 C C . VAL A 1 170 ? 4.170 44.815 53.414 1.00 86.75 170 VAL A C 1
ATOM 1379 O O . VAL A 1 170 ? 3.313 45.658 53.160 1.00 86.75 170 VAL A O 1
ATOM 1382 N N . HIS A 1 171 ? 4.677 44.669 54.647 1.00 88.38 171 HIS A N 1
ATOM 1383 C CA . HIS A 1 171 ? 4.246 45.415 55.842 1.00 88.38 171 HIS A CA 1
ATOM 1384 C C . HIS A 1 171 ? 2.720 45.355 56.094 1.00 88.38 171 HIS A C 1
ATOM 1386 O O . HIS A 1 171 ? 1.959 46.254 55.721 1.00 88.38 171 HIS A O 1
ATOM 1392 N N . PHE A 1 172 ? 2.277 44.286 56.764 1.00 91.44 172 PHE A N 1
ATOM 1393 C CA . PHE A 1 172 ? 0.883 44.040 57.161 1.00 91.44 172 PHE A CA 1
ATOM 1394 C C . PHE A 1 172 ? 0.765 43.731 58.667 1.00 91.44 172 PHE A C 1
ATOM 1396 O O . PHE A 1 172 ? 1.774 43.482 59.336 1.00 91.44 172 PHE A O 1
ATOM 1403 N N . GLU A 1 173 ? -0.461 43.781 59.198 1.00 91.62 173 GLU A N 1
ATOM 1404 C CA . GLU A 1 173 ? -0.764 43.538 60.618 1.00 91.62 173 GLU A CA 1
ATOM 1405 C C . GLU A 1 173 ? -0.413 42.109 61.067 1.00 91.62 173 GLU A C 1
ATOM 1407 O O . GLU A 1 173 ? -0.326 41.178 60.267 1.00 91.62 173 GLU A O 1
ATOM 1412 N N . GLU A 1 174 ? -0.190 41.910 62.367 1.00 90.88 174 GLU A N 1
ATOM 1413 C CA . GLU A 1 174 ? 0.073 40.564 62.883 1.00 90.88 174 GLU A CA 1
ATOM 1414 C C . GLU A 1 174 ? -1.211 39.723 62.917 1.00 90.88 174 GLU A C 1
ATOM 1416 O O . GLU A 1 174 ? -2.263 40.235 63.304 1.00 90.88 174 GLU A O 1
ATOM 1421 N N . PRO A 1 175 ? -1.146 38.421 62.588 1.00 92.38 175 PRO A N 1
ATOM 1422 C CA . PRO A 1 175 ? -2.238 37.496 62.865 1.00 92.38 175 PRO A CA 1
ATOM 1423 C C . PRO A 1 175 ? -2.600 37.522 64.355 1.00 92.38 175 PRO A C 1
ATOM 1425 O O . PRO A 1 175 ? -1.730 37.384 65.217 1.00 92.38 175 PRO A O 1
ATOM 1428 N N . ASN A 1 176 ? -3.886 37.661 64.673 1.00 90.50 176 ASN A N 1
ATOM 1429 C CA . ASN A 1 176 ? -4.379 37.766 66.054 1.00 90.50 176 ASN A CA 1
ATOM 1430 C C . ASN A 1 176 ? -3.989 36.567 66.944 1.00 90.50 176 ASN A C 1
ATOM 1432 O O . ASN A 1 176 ? -3.813 36.715 68.152 1.00 90.50 176 ASN A O 1
ATOM 1436 N N . ASN A 1 177 ? -3.808 35.388 66.352 1.00 91.44 177 ASN A N 1
ATOM 1437 C CA . ASN A 1 177 ? -3.481 34.136 67.025 1.00 91.44 177 ASN A CA 1
ATOM 1438 C C . ASN A 1 177 ? -1.976 33.813 67.046 1.00 91.44 177 ASN A C 1
ATOM 1440 O O . ASN A 1 177 ? -1.589 32.749 67.526 1.00 91.44 177 ASN A O 1
ATOM 1444 N N . LEU A 1 178 ? -1.114 34.721 66.575 1.00 89.62 178 LEU A N 1
ATOM 1445 C CA . LEU A 1 178 ? 0.334 34.495 66.503 1.00 89.62 178 LEU A CA 1
ATOM 1446 C C . LEU A 1 178 ? 0.947 34.153 67.870 1.00 89.62 178 LEU A C 1
ATOM 1448 O O . LEU A 1 178 ? 1.836 33.307 67.970 1.00 89.62 178 LEU A O 1
ATOM 1452 N N . HIS A 1 179 ? 0.438 34.783 68.931 1.00 87.44 179 HIS A N 1
ATOM 1453 C CA . HIS A 1 179 ? 0.867 34.557 70.311 1.00 87.44 179 HIS A CA 1
ATOM 1454 C C . HIS A 1 179 ? 0.597 33.121 70.799 1.00 87.44 179 HIS A C 1
ATOM 1456 O O . HIS A 1 179 ? 1.326 32.620 71.656 1.00 87.44 179 HIS A O 1
ATOM 1462 N N . LEU A 1 180 ? -0.396 32.425 70.232 1.00 89.06 180 LEU A N 1
ATOM 1463 C CA . LEU A 1 180 ? -0.722 31.045 70.606 1.00 89.06 180 LEU A CA 1
ATOM 1464 C C . LEU A 1 180 ? 0.369 30.055 70.182 1.00 89.06 180 LEU A C 1
ATOM 1466 O O . LEU A 1 180 ? 0.525 29.019 70.823 1.00 89.06 180 LEU A O 1
ATOM 1470 N N . LEU A 1 181 ? 1.182 30.382 69.170 1.00 87.62 181 LEU A N 1
ATOM 1471 C CA . LEU A 1 181 ? 2.314 29.536 68.771 1.00 87.62 181 LEU A CA 1
ATOM 1472 C C . LEU A 1 181 ? 3.379 29.419 69.872 1.00 87.62 181 LEU A C 1
ATOM 1474 O O . LEU A 1 181 ? 4.081 28.415 69.951 1.00 87.62 181 LEU A O 1
ATOM 1478 N N . GLN A 1 182 ? 3.486 30.421 70.751 1.00 85.81 182 GLN A N 1
ATOM 1479 C CA . GLN A 1 182 ? 4.390 30.377 71.906 1.00 85.81 182 GLN A CA 1
ATOM 1480 C C . GLN A 1 182 ? 3.844 29.503 73.047 1.00 85.81 182 GLN A C 1
ATOM 1482 O O . GLN A 1 182 ? 4.594 29.127 73.942 1.00 85.81 182 GLN A O 1
ATOM 1487 N N . GLN A 1 183 ? 2.550 29.171 73.012 1.00 89.56 183 GLN A N 1
ATOM 1488 C CA . GLN A 1 183 ? 1.863 28.337 74.004 1.00 89.56 183 GLN A CA 1
ATOM 1489 C C . GLN A 1 183 ? 1.759 26.861 73.575 1.00 89.56 183 GLN A C 1
ATOM 1491 O O . GLN A 1 183 ? 1.124 26.051 74.267 1.00 89.56 183 GLN A O 1
ATOM 1496 N N . LEU A 1 184 ? 2.354 26.508 72.429 1.00 91.44 184 LEU A N 1
ATOM 1497 C CA . LEU A 1 184 ? 2.434 25.130 71.956 1.00 91.44 184 LEU A CA 1
ATOM 1498 C C . LEU A 1 184 ? 3.236 24.271 72.937 1.00 91.44 184 LEU A C 1
ATOM 1500 O O . LEU A 1 184 ? 4.193 24.726 73.567 1.00 91.44 184 LEU A O 1
ATOM 1504 N N . SER A 1 185 ? 2.854 23.002 73.061 1.00 91.25 185 SER A N 1
ATOM 1505 C CA . SER A 1 185 ? 3.546 22.060 73.939 1.00 91.25 185 SER A CA 1
ATOM 1506 C C . SER A 1 185 ? 5.011 21.871 73.522 1.00 91.25 185 SER A C 1
ATOM 1508 O O . SER A 1 185 ? 5.362 21.965 72.345 1.00 91.25 185 SER A O 1
ATOM 1510 N N . SER A 1 186 ? 5.876 21.496 74.470 1.00 89.00 186 SER A N 1
ATOM 1511 C CA . SER A 1 186 ? 7.321 21.305 74.234 1.00 89.00 186 SER A CA 1
ATOM 1512 C C . SER A 1 186 ? 7.663 20.309 73.115 1.00 89.00 186 SER A C 1
ATOM 1514 O O . SER A 1 186 ? 8.745 20.388 72.532 1.00 89.00 186 SER A O 1
ATOM 1516 N N . VAL A 1 187 ? 6.735 19.410 72.764 1.00 90.56 187 VAL A N 1
ATOM 1517 C CA . VAL A 1 187 ? 6.860 18.467 71.640 1.00 90.56 187 VAL A CA 1
ATOM 1518 C C . VAL A 1 187 ? 7.111 19.163 70.299 1.00 90.56 187 VAL A C 1
ATOM 1520 O O . VAL A 1 187 ? 7.845 18.625 69.473 1.00 90.56 187 VAL A O 1
ATOM 1523 N N . TRP A 1 188 ? 6.570 20.370 70.104 1.00 89.25 188 TRP A N 1
ATOM 1524 C CA . TRP A 1 188 ? 6.717 21.136 68.866 1.00 89.25 188 TRP A CA 1
ATOM 1525 C C . TRP A 1 188 ? 8.112 21.732 68.692 1.00 89.25 188 TRP A C 1
ATOM 1527 O O . TRP A 1 188 ? 8.471 22.104 67.579 1.00 89.25 188 TRP A O 1
ATOM 1537 N N . LYS A 1 189 ? 8.898 21.860 69.774 1.00 85.81 189 LYS A N 1
ATOM 1538 C CA . LYS A 1 189 ? 10.226 22.505 69.766 1.00 85.81 189 LYS A CA 1
ATOM 1539 C C . LYS A 1 189 ? 10.242 23.837 68.993 1.00 85.81 189 LYS A C 1
ATOM 1541 O O . LYS A 1 189 ? 11.251 24.192 68.384 1.00 85.81 189 LYS A O 1
ATOM 1546 N N . PHE A 1 190 ? 9.115 24.551 68.986 1.00 81.94 190 PHE A N 1
ATOM 1547 C CA . PHE A 1 190 ? 8.947 25.756 68.189 1.00 81.94 190 PHE A CA 1
ATOM 1548 C C . PHE A 1 190 ? 9.831 26.858 68.766 1.00 81.94 190 PHE A C 1
ATOM 1550 O O . PHE A 1 190 ? 9.689 27.239 69.927 1.00 81.94 190 PHE A O 1
ATOM 1557 N N . ASN A 1 191 ? 10.761 27.354 67.954 1.00 77.50 191 ASN A N 1
ATOM 1558 C CA . ASN A 1 191 ? 11.655 28.431 68.339 1.00 77.50 191 ASN A CA 1
ATOM 1559 C C . ASN A 1 191 ? 11.475 29.607 67.361 1.00 77.50 191 ASN A C 1
ATOM 1561 O O . ASN A 1 191 ? 11.948 29.527 66.224 1.00 77.50 191 ASN A O 1
ATOM 1565 N N . PRO A 1 192 ? 10.822 30.707 67.786 1.00 67.62 192 PRO A N 1
ATOM 1566 C CA . PRO A 1 192 ? 10.581 31.864 66.924 1.00 67.62 192 PRO A CA 1
ATOM 1567 C C . PRO A 1 192 ? 11.869 32.615 66.542 1.00 67.62 192 PRO A C 1
ATOM 1569 O O . PRO A 1 192 ? 11.836 33.454 65.641 1.00 67.62 192 PRO A O 1
ATOM 1572 N N . LEU A 1 193 ? 12.994 32.313 67.207 1.00 62.19 193 LEU A N 1
ATOM 1573 C CA . LEU A 1 193 ? 14.303 32.949 67.032 1.00 62.19 193 LEU A CA 1
ATOM 1574 C C . LEU A 1 193 ? 15.246 32.181 66.091 1.00 62.19 193 LEU A C 1
ATOM 1576 O O . LEU A 1 193 ? 16.411 32.556 65.981 1.00 62.19 193 LEU A O 1
ATOM 1580 N N . VAL A 1 194 ? 14.799 31.108 65.422 1.00 60.56 194 VAL A N 1
ATOM 1581 C CA . VAL A 1 194 ? 15.635 30.427 64.416 1.00 60.56 194 VAL A CA 1
ATOM 1582 C C . VAL A 1 194 ? 15.895 31.392 63.260 1.00 60.56 194 VAL A C 1
ATOM 1584 O O . VAL A 1 194 ? 15.017 31.662 62.441 1.00 60.56 194 VAL A O 1
ATOM 1587 N N . GLU A 1 195 ? 17.112 31.936 63.228 1.00 52.50 195 GLU A N 1
ATOM 1588 C CA . GLU A 1 195 ? 17.554 32.917 62.244 1.00 52.50 195 GLU A CA 1
ATOM 1589 C C . GLU A 1 195 ? 17.396 32.390 60.813 1.00 52.50 195 GLU A C 1
ATOM 1591 O O . GLU A 1 195 ? 17.905 31.328 60.441 1.00 52.50 195 GLU A O 1
ATOM 1596 N N . ILE A 1 196 ? 16.744 33.190 59.969 1.00 53.94 196 ILE A N 1
ATOM 1597 C CA . ILE A 1 196 ? 16.826 33.041 58.518 1.00 53.94 196 ILE A CA 1
ATOM 1598 C C . ILE A 1 196 ? 18.294 33.286 58.143 1.00 53.94 196 ILE A C 1
ATOM 1600 O O . ILE A 1 196 ? 18.762 34.424 58.202 1.00 53.94 196 ILE A O 1
ATOM 1604 N N . LYS A 1 197 ? 19.032 32.230 57.771 1.00 50.50 197 LYS A N 1
ATOM 1605 C CA . LYS A 1 197 ? 20.391 32.365 57.218 1.00 50.50 197 LYS A CA 1
ATOM 1606 C C . LYS A 1 197 ? 20.373 33.414 56.094 1.00 50.50 197 LYS A C 1
ATOM 1608 O O . LYS A 1 197 ? 19.544 33.325 55.192 1.00 50.50 197 LYS A O 1
ATOM 1613 N N . LYS A 1 198 ? 21.297 34.383 56.150 1.00 45.84 198 LYS A N 1
ATOM 1614 C CA . LYS A 1 198 ? 21.485 35.539 55.237 1.00 45.84 198 LYS A CA 1
ATOM 1615 C C . LYS A 1 198 ? 21.841 35.187 53.772 1.00 45.84 198 LYS A C 1
ATOM 1617 O O . LYS A 1 198 ? 22.599 35.906 53.132 1.00 45.84 198 LYS A O 1
ATOM 1622 N N . GLN A 1 199 ? 21.335 34.094 53.210 1.00 42.41 199 GLN A N 1
ATOM 1623 C CA . GLN A 1 199 ? 21.419 33.863 51.766 1.00 42.41 199 GLN A CA 1
ATOM 1624 C C . GLN A 1 199 ? 20.137 34.386 51.113 1.00 42.41 199 GLN A C 1
ATOM 1626 O O . GLN A 1 199 ? 19.178 33.653 50.885 1.00 42.41 199 GLN A O 1
ATOM 1631 N N . GLU A 1 200 ? 20.115 35.697 50.870 1.00 51.25 200 GLU A N 1
ATOM 1632 C CA . GLU A 1 200 ? 19.106 36.358 50.043 1.00 51.25 200 GLU A CA 1
ATOM 1633 C C . GLU A 1 200 ? 19.332 35.977 48.575 1.00 51.25 200 GLU A C 1
ATOM 1635 O O . GLU A 1 200 ? 20.100 36.606 47.853 1.00 51.25 200 GLU A O 1
ATOM 1640 N N . GLN A 1 201 ? 18.657 34.925 48.114 1.00 51.88 201 GLN A N 1
ATOM 1641 C CA . GLN A 1 201 ? 18.278 34.849 46.705 1.00 51.88 201 GLN A CA 1
ATOM 1642 C C . GLN A 1 201 ? 17.108 35.814 46.484 1.00 51.88 201 GLN A C 1
ATOM 1644 O O . GLN A 1 201 ? 16.167 35.819 47.283 1.00 51.88 201 GLN A O 1
ATOM 1649 N N . ASN A 1 202 ? 17.173 36.614 45.411 1.00 59.41 202 ASN A N 1
ATOM 1650 C CA . ASN A 1 202 ? 16.133 37.533 44.925 1.00 59.41 202 ASN A CA 1
ATOM 1651 C C . ASN A 1 202 ? 14.805 36.794 44.656 1.00 59.41 202 ASN A C 1
ATOM 1653 O O . ASN A 1 202 ? 14.433 36.547 43.517 1.00 59.41 202 ASN A O 1
ATOM 1657 N N . THR A 1 203 ? 14.098 36.405 45.715 1.00 75.75 203 THR A N 1
ATOM 1658 C CA . THR A 1 203 ? 12.798 35.732 45.637 1.00 75.75 203 THR A CA 1
ATOM 1659 C C . THR A 1 203 ? 11.730 36.811 45.547 1.00 75.75 203 THR A C 1
ATOM 1661 O O . THR A 1 203 ? 11.672 37.681 46.424 1.00 75.75 203 THR A O 1
ATOM 1664 N N . THR A 1 204 ? 10.914 36.795 44.498 1.00 84.50 204 THR A N 1
ATOM 1665 C CA . THR A 1 204 ? 9.842 37.784 44.305 1.00 84.50 204 THR A CA 1
ATOM 1666 C C . THR A 1 204 ? 8.734 37.616 45.357 1.00 84.50 204 THR A C 1
ATOM 1668 O O . THR A 1 204 ? 8.669 36.602 46.054 1.00 84.50 204 THR A O 1
ATOM 1671 N N . GLU A 1 205 ? 7.876 38.625 45.537 1.00 86.62 205 GLU A N 1
ATOM 1672 C CA . GLU A 1 205 ? 6.715 38.512 46.441 1.00 86.62 205 GLU A CA 1
ATOM 1673 C C . GLU A 1 205 ? 5.720 37.448 45.958 1.00 86.62 205 GLU A C 1
ATOM 1675 O O . GLU A 1 205 ? 5.168 36.706 46.769 1.00 86.62 205 GLU A O 1
ATOM 1680 N N . GLU A 1 206 ? 5.575 37.307 44.641 1.00 85.12 206 GLU A N 1
ATOM 1681 C CA . GLU A 1 206 ? 4.757 36.274 44.008 1.00 85.12 206 GLU A CA 1
ATOM 1682 C C . GLU A 1 206 ? 5.302 34.864 44.292 1.00 85.12 206 GLU A C 1
ATOM 1684 O O . GLU A 1 206 ? 4.548 33.962 44.662 1.00 85.12 206 GLU A O 1
ATOM 1689 N N . ASP A 1 207 ? 6.622 34.671 44.204 1.00 87.12 207 ASP A N 1
ATOM 1690 C CA . ASP A 1 207 ? 7.254 33.390 44.538 1.00 87.12 207 ASP A CA 1
ATOM 1691 C C . ASP A 1 207 ? 7.097 33.042 46.021 1.00 87.12 207 ASP A C 1
ATOM 1693 O O . ASP A 1 207 ? 6.863 31.880 46.365 1.00 87.12 207 ASP A O 1
ATOM 1697 N N . LEU A 1 208 ? 7.194 34.036 46.912 1.00 88.50 208 LEU A N 1
ATOM 1698 C CA . LEU A 1 208 ? 6.913 33.838 48.336 1.00 88.50 208 LEU A CA 1
ATOM 1699 C C . LEU A 1 208 ? 5.458 33.421 48.551 1.00 88.50 208 LEU A C 1
ATOM 1701 O O . LEU A 1 208 ? 5.204 32.506 49.331 1.00 88.50 208 LEU A O 1
ATOM 1705 N N . LEU A 1 209 ? 4.510 34.034 47.841 1.00 90.31 209 LEU A N 1
ATOM 1706 C CA . LEU A 1 209 ? 3.099 33.688 47.949 1.00 90.31 209 LEU A CA 1
ATOM 1707 C C . LEU A 1 209 ? 2.806 32.271 47.426 1.00 90.31 209 LEU A C 1
ATOM 1709 O O . LEU A 1 209 ? 2.073 31.524 48.072 1.00 90.31 209 LEU A O 1
ATOM 1713 N N . LYS A 1 210 ? 3.433 31.846 46.322 1.00 90.19 210 LYS A N 1
ATOM 1714 C CA . LYS A 1 210 ? 3.368 30.452 45.835 1.00 90.19 210 LYS A CA 1
ATOM 1715 C C . LYS A 1 210 ? 3.936 29.464 46.858 1.00 90.19 210 LYS A C 1
ATOM 1717 O O . LYS A 1 210 ? 3.339 28.416 47.108 1.00 90.19 210 LYS A O 1
ATOM 1722 N N . GLN A 1 211 ? 5.054 29.804 47.504 1.00 90.94 211 GLN A N 1
ATOM 1723 C CA . GLN A 1 211 ? 5.612 28.991 48.591 1.00 90.94 211 GLN A CA 1
ATOM 1724 C C . GLN A 1 211 ? 4.672 28.928 49.804 1.00 90.94 211 GLN A C 1
ATOM 1726 O O . GLN A 1 211 ? 4.527 27.863 50.400 1.00 90.94 211 GLN A O 1
ATOM 1731 N N . ILE A 1 212 ? 3.994 30.031 50.143 1.00 92.81 212 ILE A N 1
ATOM 1732 C CA . ILE A 1 212 ? 2.987 30.084 51.216 1.00 92.81 212 ILE A CA 1
ATOM 1733 C C . ILE A 1 212 ? 1.787 29.202 50.883 1.00 92.81 212 ILE A C 1
ATOM 1735 O O . ILE A 1 212 ? 1.318 28.482 51.760 1.00 92.81 212 ILE A O 1
ATOM 1739 N N . GLN A 1 213 ? 1.314 29.206 49.634 1.00 93.19 213 GLN A N 1
ATOM 1740 C CA . GLN A 1 213 ? 0.229 28.324 49.203 1.00 93.19 213 GLN A CA 1
ATOM 1741 C C . GLN A 1 213 ? 0.604 26.861 49.412 1.00 93.19 213 GLN A C 1
ATOM 1743 O O . GLN A 1 213 ? -0.155 26.119 50.029 1.00 93.19 213 GLN A O 1
ATOM 1748 N N . LYS A 1 214 ? 1.789 26.463 48.936 1.00 92.62 214 LYS A N 1
ATOM 1749 C CA . LYS A 1 214 ? 2.279 25.092 49.069 1.00 92.62 214 LYS A CA 1
ATOM 1750 C C . LYS A 1 214 ? 2.420 24.689 50.539 1.00 92.62 214 LYS A C 1
ATOM 1752 O O . LYS A 1 214 ? 1.860 23.677 50.947 1.00 92.62 214 LYS A O 1
ATOM 1757 N N . ALA A 1 215 ? 3.094 25.509 51.345 1.00 90.81 215 ALA A N 1
ATOM 1758 C CA . ALA A 1 215 ? 3.263 25.248 52.774 1.00 90.81 215 ALA A CA 1
ATOM 1759 C C . ALA A 1 215 ? 1.915 25.220 53.522 1.00 90.81 215 ALA A C 1
ATOM 1761 O O . ALA A 1 215 ? 1.718 24.410 54.422 1.00 90.81 215 ALA A O 1
ATOM 1762 N N . GLY A 1 216 ? 0.960 26.066 53.126 1.00 91.56 216 GLY A N 1
ATOM 1763 C CA . GLY A 1 216 ? -0.404 26.048 53.649 1.00 91.56 216 GLY A CA 1
ATOM 1764 C C . GLY A 1 216 ? -1.146 24.763 53.284 1.00 91.56 216 GLY A C 1
ATOM 1765 O O . GLY A 1 216 ? -1.730 24.131 54.156 1.00 91.56 216 GLY A O 1
ATOM 1766 N N . GLN A 1 217 ? -1.075 24.314 52.029 1.00 91.69 217 GLN A N 1
ATOM 1767 C CA . GLN A 1 217 ? -1.654 23.034 51.606 1.00 91.69 217 GLN A CA 1
ATOM 1768 C C . GLN A 1 217 ? -1.076 21.859 52.404 1.00 91.69 217 GLN A C 1
ATOM 1770 O O . GLN A 1 217 ? -1.837 21.032 52.900 1.00 91.69 217 GLN A O 1
ATOM 1775 N N . GLU A 1 218 ? 0.244 21.819 52.591 1.00 91.12 218 GLU A N 1
ATOM 1776 C CA . GLU A 1 218 ? 0.923 20.803 53.406 1.00 91.12 218 GLU A CA 1
ATOM 1777 C C . GLU A 1 218 ? 0.493 20.859 54.886 1.00 91.12 218 GLU A C 1
ATOM 1779 O O . GLU A 1 218 ? 0.356 19.819 55.532 1.00 91.12 218 GLU A O 1
ATOM 1784 N N . LEU A 1 219 ? 0.222 22.050 55.435 1.00 90.81 219 LEU A N 1
ATOM 1785 C CA . LEU A 1 219 ? -0.352 22.196 56.777 1.00 90.81 219 LEU A CA 1
ATOM 1786 C C . LEU A 1 219 ? -1.788 21.663 56.850 1.00 90.81 219 LEU A C 1
ATOM 1788 O O . LEU A 1 219 ? -2.093 20.883 57.747 1.00 90.81 219 LEU A O 1
ATOM 1792 N N . PHE A 1 220 ? -2.665 22.029 55.914 1.00 92.38 220 PHE A N 1
ATOM 1793 C CA . PHE A 1 220 ? -4.074 21.611 55.924 1.00 92.38 220 PHE A CA 1
ATOM 1794 C C . PHE A 1 220 ? -4.286 20.124 55.589 1.00 92.38 220 PHE A C 1
ATOM 1796 O O . PHE A 1 220 ? -5.305 19.541 55.973 1.00 92.38 220 PHE A O 1
ATOM 1803 N N . GLN A 1 221 ? -3.320 19.473 54.936 1.00 90.44 221 GLN A N 1
ATOM 1804 C CA . GLN A 1 221 ? -3.328 18.019 54.748 1.00 90.44 221 GLN A CA 1
ATOM 1805 C C . GLN A 1 221 ? -3.143 17.263 56.068 1.00 90.44 221 GLN A C 1
ATOM 1807 O O . GLN A 1 221 ? -3.757 16.212 56.265 1.00 90.44 221 GLN A O 1
ATOM 1812 N N . LEU A 1 222 ? -2.363 17.814 57.000 1.00 90.25 222 LEU A N 1
ATOM 1813 C CA . LEU A 1 222 ? -1.967 17.113 58.215 1.00 90.25 222 LEU A CA 1
ATOM 1814 C C . LEU A 1 222 ? -3.157 16.741 59.134 1.00 90.25 222 LEU A C 1
ATOM 1816 O O . LEU A 1 222 ? -3.255 15.572 59.514 1.00 90.25 222 LEU A O 1
ATOM 1820 N N . PRO A 1 223 ? -4.118 17.637 59.445 1.00 91.25 223 PRO A N 1
ATOM 1821 C CA . PRO A 1 223 ? -5.349 17.256 60.143 1.00 91.25 223 PRO A CA 1
ATOM 1822 C C . PRO A 1 223 ? -6.147 16.168 59.424 1.00 91.25 223 PRO A C 1
ATOM 1824 O O . PRO A 1 223 ? -6.682 15.278 60.073 1.00 91.25 223 PRO A O 1
ATOM 1827 N N . SER A 1 224 ? -6.200 16.188 58.090 1.00 89.25 224 SER A N 1
ATOM 1828 C CA . SER A 1 224 ? -6.949 15.187 57.317 1.00 89.25 224 SER A CA 1
ATOM 1829 C C . SER A 1 224 ? -6.334 13.788 57.440 1.00 89.25 224 SER A C 1
ATOM 1831 O O . SER A 1 224 ? -7.055 12.794 57.544 1.00 89.25 224 SER A O 1
ATOM 1833 N N . GLU A 1 225 ? -5.002 13.699 57.465 1.00 90.44 225 GLU A N 1
ATOM 1834 C CA . GLU A 1 225 ? -4.283 12.451 57.743 1.00 90.44 225 GLU A CA 1
ATOM 1835 C C . GLU A 1 225 ? -4.532 11.955 59.169 1.00 90.44 225 GLU A C 1
ATOM 1837 O O . GLU A 1 225 ? -4.825 10.773 59.366 1.00 90.44 225 GLU A O 1
ATOM 1842 N N . ILE A 1 226 ? -4.464 12.860 60.152 1.00 94.06 226 ILE A N 1
ATOM 1843 C CA . ILE A 1 226 ? -4.728 12.549 61.562 1.00 94.06 226 ILE A CA 1
ATOM 1844 C C . ILE A 1 226 ? -6.171 12.063 61.743 1.00 94.06 226 ILE A C 1
ATOM 1846 O O . ILE A 1 226 ? -6.380 11.053 62.407 1.00 94.06 226 ILE A O 1
ATOM 1850 N N . ASN A 1 227 ? -7.156 12.703 61.108 1.00 92.94 227 ASN A N 1
ATOM 1851 C CA . ASN A 1 227 ? -8.561 12.297 61.173 1.00 92.94 227 ASN A CA 1
ATOM 1852 C C . ASN A 1 227 ? -8.783 10.907 60.579 1.00 92.94 227 ASN A C 1
ATOM 1854 O O . ASN A 1 227 ? -9.500 10.094 61.158 1.00 92.94 227 ASN A O 1
ATOM 1858 N N . ARG A 1 228 ? -8.148 10.606 59.437 1.00 93.06 228 ARG A N 1
ATOM 1859 C CA . ARG A 1 228 ? -8.231 9.281 58.808 1.00 93.06 228 ARG A CA 1
ATOM 1860 C C . ARG A 1 228 ? -7.624 8.205 59.704 1.00 93.06 228 ARG A C 1
ATOM 1862 O O . ARG A 1 228 ? -8.197 7.127 59.843 1.00 93.06 228 ARG A O 1
ATOM 1869 N N . TRP A 1 229 ? -6.477 8.498 60.316 1.00 94.81 229 TRP A N 1
ATOM 1870 C CA . TRP A 1 229 ? -5.870 7.603 61.294 1.00 94.81 229 TRP A CA 1
ATOM 1871 C C . TRP A 1 229 ? -6.770 7.424 62.520 1.00 94.81 229 TRP A C 1
ATOM 1873 O O . TRP A 1 229 ? -6.999 6.292 62.931 1.00 94.81 229 TRP A O 1
ATOM 1883 N N . ALA A 1 230 ? -7.337 8.508 63.054 1.00 94.88 230 ALA A N 1
ATOM 1884 C CA . ALA A 1 230 ? -8.221 8.472 64.212 1.00 94.88 230 ALA A CA 1
ATOM 1885 C C . ALA A 1 230 ? -9.492 7.659 63.933 1.00 94.88 230 ALA A C 1
ATOM 1887 O O . ALA A 1 230 ? -9.887 6.862 64.773 1.00 94.88 230 ALA A O 1
ATOM 1888 N N . ALA A 1 231 ? -10.083 7.765 62.739 1.00 93.56 231 ALA A N 1
ATOM 1889 C CA . ALA A 1 231 ? -11.219 6.934 62.341 1.00 93.56 231 ALA A CA 1
ATOM 1890 C C . ALA A 1 231 ? -10.863 5.435 62.309 1.00 93.56 231 ALA A C 1
ATOM 1892 O O . ALA A 1 231 ? -11.647 4.596 62.745 1.00 93.56 231 ALA A O 1
ATOM 1893 N N . ALA A 1 232 ? -9.662 5.087 61.838 1.00 93.56 232 ALA A N 1
ATOM 1894 C CA . ALA A 1 232 ? -9.188 3.704 61.858 1.00 93.56 232 ALA A CA 1
ATOM 1895 C C . ALA A 1 232 ? -8.864 3.216 63.281 1.00 93.56 232 ALA A C 1
ATOM 1897 O O . ALA A 1 232 ? -9.145 2.067 63.620 1.00 93.56 232 ALA A O 1
ATOM 1898 N N . GLU A 1 233 ? -8.273 4.071 64.115 1.00 93.00 233 GLU A N 1
ATOM 1899 C CA . GLU A 1 233 ? -7.947 3.749 65.505 1.00 93.00 233 GLU A CA 1
ATOM 1900 C C . GLU A 1 233 ? -9.204 3.613 66.372 1.00 93.00 233 GLU A C 1
ATOM 1902 O O . GLU A 1 233 ? -9.249 2.737 67.230 1.00 93.00 233 GLU A O 1
ATOM 1907 N N . PHE A 1 234 ? -10.246 4.396 66.093 1.00 93.62 234 PHE A N 1
ATOM 1908 C CA . PHE A 1 234 ? -11.575 4.248 66.681 1.00 93.62 234 PHE A CA 1
ATOM 1909 C C . PHE A 1 234 ? -12.152 2.848 66.438 1.00 93.62 234 PHE A C 1
ATOM 1911 O O . PHE A 1 234 ? -12.542 2.155 67.374 1.00 93.62 234 PHE A O 1
ATOM 1918 N N . GLU A 1 235 ? -12.153 2.373 65.189 1.00 91.75 235 GLU A N 1
ATOM 1919 C CA . GLU A 1 235 ? -12.657 1.027 64.885 1.00 91.75 235 GLU A CA 1
ATOM 1920 C C . GLU A 1 235 ? -11.824 -0.067 65.570 1.00 91.75 235 GLU A C 1
ATOM 1922 O O . GLU A 1 235 ? -12.367 -1.060 66.059 1.00 91.75 235 GLU A O 1
ATOM 1927 N N . ARG A 1 236 ? -10.501 0.122 65.674 1.00 90.19 236 ARG A N 1
ATOM 1928 C CA . ARG A 1 236 ? -9.634 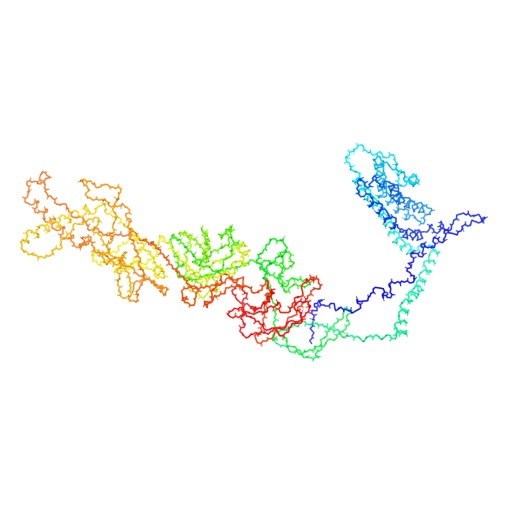-0.799 66.426 1.00 90.19 236 ARG A CA 1
ATOM 1929 C C . ARG A 1 236 ? -9.920 -0.768 67.920 1.00 90.19 236 ARG A C 1
ATOM 1931 O O . ARG A 1 236 ? -9.893 -1.826 68.548 1.00 90.19 236 ARG A O 1
ATOM 1938 N N . SER A 1 237 ? -10.180 0.403 68.500 1.00 89.50 237 SER A N 1
ATOM 1939 C CA . SER A 1 237 ? -10.420 0.528 69.937 1.00 89.50 237 SER A CA 1
ATOM 1940 C C . SER A 1 237 ? -11.696 -0.190 70.360 1.00 89.50 237 SER A C 1
ATOM 1942 O O . SER A 1 237 ? -11.705 -0.830 71.409 1.00 89.50 237 SER A O 1
ATOM 1944 N N . LEU A 1 238 ? -12.722 -0.196 69.506 1.00 88.81 238 LEU A N 1
ATOM 1945 C CA . LEU A 1 238 ? -13.967 -0.933 69.739 1.00 88.81 238 LEU A CA 1
ATOM 1946 C C . LEU A 1 238 ? -13.812 -2.462 69.671 1.00 88.81 238 LEU A C 1
ATOM 1948 O O . LEU A 1 238 ? -14.664 -3.188 70.178 1.00 88.81 238 LEU A O 1
ATOM 1952 N N . GLN A 1 239 ? -12.735 -2.971 69.066 1.00 87.25 239 GLN A N 1
ATOM 1953 C CA . GLN A 1 239 ? -12.454 -4.411 68.956 1.00 87.25 239 GLN A CA 1
ATOM 1954 C C . GLN A 1 239 ? -11.558 -4.941 70.085 1.00 87.25 239 GLN A C 1
ATOM 1956 O O . GLN A 1 239 ? -11.281 -6.143 70.163 1.00 87.25 239 GLN A O 1
ATOM 1961 N N . ARG A 1 240 ? -11.075 -4.059 70.964 1.00 84.38 240 ARG A N 1
ATOM 1962 C CA . ARG A 1 240 ? -10.181 -4.426 72.060 1.00 84.38 240 ARG A CA 1
ATOM 1963 C C . ARG A 1 240 ? -10.906 -5.246 73.125 1.00 84.38 240 ARG A C 1
ATOM 1965 O O . ARG A 1 240 ? -11.971 -4.876 73.611 1.00 84.38 240 ARG A O 1
ATOM 1972 N N . LYS A 1 241 ? -10.280 -6.349 73.547 1.00 79.69 241 LYS A N 1
ATOM 1973 C CA . LYS A 1 241 ? -10.813 -7.223 74.609 1.00 79.69 241 LYS A CA 1
ATOM 1974 C C . LYS A 1 241 ? -10.777 -6.579 76.000 1.00 79.69 241 LYS A C 1
ATOM 1976 O O . LYS A 1 241 ? -11.494 -7.031 76.882 1.00 79.69 241 LYS A O 1
ATOM 1981 N N . ASP A 1 242 ? -9.948 -5.557 76.192 1.00 82.19 242 ASP A N 1
ATOM 1982 C CA . ASP A 1 242 ? -9.761 -4.817 77.443 1.00 82.19 242 ASP A CA 1
ATOM 1983 C C . ASP A 1 242 ? -10.555 -3.497 77.495 1.00 82.19 242 ASP A C 1
ATOM 1985 O O . ASP A 1 242 ? -10.240 -2.609 78.285 1.00 82.19 242 ASP A O 1
ATOM 1989 N N . MET A 1 243 ? -11.590 -3.355 76.659 1.00 84.00 243 MET A N 1
ATOM 1990 C CA . MET A 1 243 ? -12.439 -2.164 76.621 1.00 84.00 243 MET A CA 1
ATOM 1991 C C . MET A 1 243 ? -13.203 -1.959 77.947 1.00 84.00 243 MET A C 1
ATOM 1993 O O . MET A 1 243 ? -13.806 -2.908 78.462 1.00 84.00 243 MET A O 1
ATOM 1997 N N . PRO A 1 244 ? -13.257 -0.726 78.490 1.00 86.50 244 PRO A N 1
ATOM 1998 C CA . PRO A 1 244 ? -14.039 -0.440 79.687 1.00 86.50 244 PRO A CA 1
ATOM 1999 C C . PRO A 1 244 ? -15.535 -0.772 79.501 1.00 86.50 244 PRO A C 1
ATOM 2001 O O . PRO A 1 244 ? -16.113 -0.418 78.468 1.00 86.50 244 PRO A O 1
ATOM 2004 N N . PRO A 1 245 ? -16.216 -1.371 80.503 1.00 89.00 245 PRO A N 1
ATOM 2005 C CA . PRO A 1 245 ? -17.610 -1.809 80.361 1.00 89.00 245 PRO A CA 1
ATOM 2006 C C . PRO A 1 245 ? -18.591 -0.703 79.952 1.00 89.00 245 PRO A C 1
ATOM 2008 O O . PRO A 1 245 ? -19.534 -0.959 79.209 1.00 89.00 245 PRO A O 1
ATOM 2011 N N . HIS A 1 246 ? -18.362 0.532 80.403 1.00 86.94 246 HIS A N 1
ATOM 2012 C CA . HIS A 1 246 ? -19.213 1.672 80.062 1.00 86.94 246 HIS A CA 1
ATOM 2013 C C . HIS A 1 246 ? -19.090 2.076 78.581 1.00 86.94 246 HIS A C 1
ATOM 2015 O O . HIS A 1 246 ? -20.095 2.427 77.966 1.00 86.94 246 HIS A O 1
ATOM 2021 N N . ILE A 1 247 ? -17.898 1.955 77.980 1.00 89.94 247 ILE A N 1
ATOM 2022 C CA . ILE A 1 247 ? -17.683 2.197 76.544 1.00 89.94 247 ILE A CA 1
ATOM 2023 C C . ILE A 1 247 ? -18.304 1.073 75.716 1.00 89.94 247 ILE A C 1
ATOM 2025 O O . ILE A 1 247 ? -19.001 1.346 74.741 1.00 89.94 247 ILE A O 1
ATOM 2029 N N . GLY A 1 248 ? -18.147 -0.180 76.154 1.00 89.94 248 GLY A N 1
ATOM 2030 C CA . GLY A 1 248 ? -18.793 -1.327 75.514 1.00 89.94 248 GLY A CA 1
ATOM 2031 C C . GLY A 1 248 ? -20.320 -1.244 75.528 1.00 89.94 248 GLY A C 1
ATOM 2032 O O . GLY A 1 248 ? -20.955 -1.490 74.502 1.00 89.94 248 GLY A O 1
ATOM 2033 N N . LEU A 1 249 ? -20.915 -0.834 76.654 1.00 92.31 249 LEU A N 1
ATOM 2034 C CA . LEU A 1 249 ? -22.359 -0.613 76.764 1.00 92.31 249 LEU A CA 1
ATOM 2035 C C . LEU A 1 249 ? -22.834 0.471 75.788 1.00 92.31 249 LEU A C 1
ATOM 2037 O O . LEU A 1 249 ? -23.827 0.279 75.089 1.00 92.31 249 LEU A O 1
ATOM 2041 N N . MET A 1 250 ? -22.107 1.586 75.705 1.00 91.50 250 MET A N 1
ATOM 2042 C CA . MET A 1 250 ? -22.442 2.693 74.811 1.00 91.50 250 MET A CA 1
ATOM 2043 C C . MET A 1 250 ? -22.294 2.318 73.329 1.00 91.50 250 MET A C 1
ATOM 2045 O O . MET A 1 250 ? -23.182 2.609 72.530 1.00 91.50 250 MET A O 1
ATOM 2049 N N . ALA A 1 251 ? -21.217 1.625 72.952 1.00 90.69 251 ALA A N 1
ATOM 2050 C CA . ALA A 1 251 ? -21.031 1.131 71.589 1.00 90.69 251 ALA A CA 1
ATOM 2051 C C . ALA A 1 251 ? -22.148 0.149 71.193 1.00 90.69 251 ALA A C 1
ATOM 2053 O O . ALA A 1 251 ? -22.728 0.278 70.114 1.00 90.69 251 ALA A O 1
ATOM 2054 N N . THR A 1 252 ? -22.509 -0.763 72.104 1.00 92.19 252 THR A N 1
ATOM 2055 C CA . THR A 1 252 ? -23.609 -1.724 71.910 1.00 92.19 252 THR A CA 1
ATOM 2056 C C . THR A 1 252 ? -24.957 -1.017 71.774 1.00 92.19 252 THR A C 1
ATOM 2058 O O . THR A 1 252 ? -25.769 -1.394 70.932 1.00 92.19 252 THR A O 1
ATOM 2061 N N . PHE A 1 253 ? -25.203 0.039 72.557 1.00 94.88 253 PHE A N 1
ATOM 2062 C CA . PHE A 1 253 ? -26.401 0.864 72.409 1.00 94.88 253 PHE A CA 1
ATOM 2063 C C . PHE A 1 253 ? -26.511 1.438 70.990 1.00 94.88 253 PHE A C 1
ATOM 2065 O O . PHE A 1 253 ? -27.566 1.316 70.370 1.00 94.88 253 PHE A O 1
ATOM 2072 N N . PHE A 1 254 ? -25.428 1.995 70.440 1.00 93.38 254 PHE A N 1
ATOM 2073 C CA . PHE A 1 254 ? -25.442 2.532 69.076 1.00 93.38 254 PHE A CA 1
ATOM 2074 C C . PHE A 1 254 ? -25.529 1.448 67.991 1.00 93.38 254 PHE A C 1
ATOM 2076 O O . PHE A 1 254 ? -26.096 1.702 66.927 1.00 93.38 254 PHE A O 1
ATOM 2083 N N . ASP A 1 255 ? -25.041 0.232 68.253 1.00 90.94 255 ASP A N 1
ATOM 2084 C CA . ASP A 1 255 ? -25.284 -0.920 67.376 1.00 90.94 255 ASP A CA 1
ATOM 2085 C C . ASP A 1 255 ? -26.766 -1.302 67.321 1.00 90.94 255 ASP A C 1
ATOM 2087 O O . ASP A 1 255 ? -27.310 -1.496 66.236 1.00 90.94 255 ASP A O 1
ATOM 2091 N N . LEU A 1 256 ? -27.446 -1.342 68.468 1.00 94.19 256 LEU A N 1
ATOM 2092 C CA . LEU A 1 256 ? -28.886 -1.611 68.526 1.00 94.19 256 LEU A CA 1
ATOM 2093 C C . LEU A 1 256 ? -29.706 -0.459 67.928 1.00 94.19 256 LEU A C 1
ATOM 2095 O O . LEU A 1 256 ? -30.690 -0.690 67.224 1.00 94.19 256 LEU A O 1
ATOM 2099 N N . PHE A 1 257 ? -29.283 0.785 68.161 1.00 92.88 257 PHE A N 1
ATOM 2100 C CA . PHE A 1 257 ? -29.923 1.976 67.604 1.00 92.88 257 PHE A CA 1
ATOM 2101 C C . PHE A 1 257 ? -29.913 1.978 66.067 1.00 92.88 257 PHE A C 1
ATOM 2103 O O . PHE A 1 257 ? -30.859 2.467 65.445 1.00 92.88 257 PHE A O 1
ATOM 2110 N N . ARG A 1 258 ? -28.904 1.360 65.438 1.00 91.12 258 ARG A N 1
ATOM 2111 C CA . ARG A 1 258 ? -28.799 1.247 63.976 1.00 91.12 258 ARG A CA 1
ATOM 2112 C C . ARG A 1 258 ? -30.001 0.545 63.337 1.00 91.12 258 ARG A C 1
ATOM 2114 O O . ARG A 1 258 ? -30.357 0.878 62.211 1.00 91.12 258 ARG A O 1
ATOM 2121 N N . GLU A 1 259 ? -30.667 -0.380 64.026 1.00 92.19 259 GLU A N 1
ATOM 2122 C CA . GLU A 1 259 ? -31.883 -1.014 63.492 1.00 92.19 259 GLU A CA 1
ATOM 2123 C C . GLU A 1 259 ? -33.059 -0.027 63.411 1.00 92.19 259 GLU A C 1
ATOM 2125 O O . GLU A 1 259 ? -33.801 -0.018 62.428 1.00 92.19 259 GLU A O 1
ATOM 2130 N N . GLN A 1 260 ? -33.175 0.885 64.382 1.00 91.31 260 GLN A N 1
ATOM 2131 C CA . GLN A 1 260 ? -34.159 1.972 64.327 1.00 91.31 260 GLN A CA 1
ATOM 2132 C C . GLN A 1 260 ? -33.788 3.015 63.268 1.00 91.31 260 GLN A C 1
ATOM 2134 O O . GLN A 1 260 ? -34.657 3.496 62.540 1.00 91.31 260 GLN A O 1
ATOM 2139 N N . GLN A 1 261 ? -32.492 3.303 63.118 1.00 91.94 261 GLN A N 1
ATOM 2140 C CA . GLN A 1 261 ? -31.979 4.162 62.052 1.00 91.94 261 GLN A CA 1
ATOM 2141 C C . GLN A 1 261 ? -32.300 3.594 60.656 1.00 91.94 261 GLN A C 1
ATOM 2143 O O . GLN A 1 261 ? -32.763 4.316 59.775 1.00 91.94 261 GLN A O 1
ATOM 2148 N N . LYS A 1 262 ? -32.135 2.282 60.441 1.00 89.75 262 LYS A N 1
ATOM 2149 C CA . LYS A 1 262 ? -32.542 1.629 59.185 1.00 89.75 262 LYS A CA 1
ATOM 2150 C C . LYS A 1 262 ? -34.037 1.795 58.930 1.00 89.75 262 LYS A C 1
ATOM 2152 O O . LYS A 1 262 ? -34.423 2.117 57.811 1.00 89.75 262 LYS A O 1
ATOM 2157 N N . ALA A 1 263 ? -34.870 1.607 59.954 1.00 89.38 263 ALA A N 1
ATOM 2158 C CA . ALA A 1 263 ? -36.316 1.739 59.825 1.00 89.38 263 ALA A CA 1
ATOM 2159 C C . ALA A 1 263 ? -36.737 3.169 59.443 1.00 89.38 263 ALA A C 1
ATOM 2161 O O . ALA A 1 263 ? -37.504 3.339 58.491 1.00 89.38 263 ALA A O 1
ATOM 2162 N N . ILE A 1 264 ? -36.212 4.196 60.124 1.00 90.69 264 ILE A N 1
ATOM 2163 C CA . ILE A 1 264 ? -36.548 5.597 59.817 1.00 90.69 264 ILE A CA 1
ATOM 2164 C C . ILE A 1 264 ? -36.051 6.008 58.424 1.00 90.69 264 ILE A C 1
ATOM 2166 O O . ILE A 1 264 ? -36.756 6.705 57.696 1.00 90.69 264 ILE A O 1
ATOM 2170 N N . ASN A 1 265 ? -34.910 5.473 57.988 1.00 91.19 265 ASN A N 1
ATOM 2171 C CA . ASN A 1 265 ? -34.357 5.721 56.658 1.00 91.19 265 ASN A CA 1
ATOM 2172 C C . ASN A 1 265 ? -35.164 5.076 55.513 1.00 91.19 265 ASN A C 1
ATOM 2174 O O . ASN A 1 265 ? -34.910 5.373 54.352 1.00 91.19 265 ASN A O 1
ATOM 2178 N N . THR A 1 266 ? -36.191 4.264 55.803 1.00 88.44 266 THR A N 1
ATOM 2179 C CA . THR A 1 266 ? -37.148 3.793 54.779 1.00 88.44 266 THR A CA 1
ATOM 2180 C C . THR A 1 266 ? -38.280 4.779 54.479 1.00 88.44 266 THR A C 1
ATOM 2182 O O . THR A 1 266 ? -39.057 4.544 53.549 1.00 88.44 266 THR A O 1
ATOM 2185 N N . ILE A 1 267 ? -38.417 5.868 55.247 1.00 88.62 267 ILE A N 1
ATOM 2186 C CA . ILE A 1 267 ? -39.533 6.819 55.105 1.00 88.62 267 ILE A CA 1
ATOM 2187 C C . ILE A 1 267 ? -39.584 7.423 53.700 1.00 88.62 267 ILE A C 1
ATOM 2189 O O . ILE A 1 267 ? -40.667 7.504 53.124 1.00 88.62 267 ILE A O 1
ATOM 2193 N N . THR A 1 268 ? -38.439 7.791 53.126 1.00 83.62 268 THR A N 1
ATOM 2194 C CA . THR A 1 268 ? -38.343 8.378 51.779 1.00 83.62 268 THR A CA 1
ATOM 2195 C C . THR A 1 268 ? -38.889 7.425 50.716 1.00 83.62 268 THR A C 1
ATOM 2197 O O . THR A 1 268 ? -39.776 7.798 49.946 1.00 83.62 268 THR A O 1
ATOM 2200 N N . LYS A 1 269 ? -38.451 6.159 50.737 1.00 83.81 269 LYS A N 1
ATOM 2201 C CA . LYS A 1 269 ? -38.968 5.099 49.861 1.00 83.81 269 LYS A CA 1
ATOM 2202 C C . LYS A 1 269 ? -40.465 4.880 50.048 1.00 83.81 269 LYS A C 1
ATOM 2204 O O . LYS A 1 269 ? -41.208 4.887 49.071 1.00 83.81 269 LYS A O 1
ATOM 2209 N N . ARG A 1 270 ? -40.916 4.707 51.293 1.00 86.81 270 ARG A N 1
ATOM 2210 C CA . ARG A 1 270 ? -42.332 4.459 51.607 1.00 86.81 270 ARG A CA 1
ATOM 2211 C C . ARG A 1 270 ? -43.221 5.614 51.160 1.00 86.81 270 ARG A C 1
ATOM 2213 O O . ARG A 1 270 ? -44.320 5.379 50.670 1.00 86.81 270 ARG A O 1
ATOM 2220 N N . HIS A 1 271 ? -42.749 6.847 51.316 1.00 86.69 271 HIS A N 1
ATOM 2221 C CA . HIS A 1 271 ? -43.459 8.037 50.870 1.00 86.69 271 HIS A CA 1
ATOM 2222 C C . HIS A 1 271 ? -43.541 8.108 49.340 1.00 86.69 271 HIS A C 1
ATOM 2224 O O . HIS A 1 271 ? -44.622 8.347 48.809 1.00 86.69 271 HIS A O 1
ATOM 2230 N N . LEU A 1 272 ? -42.441 7.837 48.624 1.00 83.44 272 LEU A N 1
ATOM 2231 C CA . LEU A 1 272 ? -42.436 7.761 47.157 1.00 83.44 272 LEU A CA 1
ATOM 2232 C C . LEU A 1 272 ? -43.381 6.670 46.641 1.00 83.44 272 LEU A C 1
ATOM 2234 O O . LEU A 1 272 ? -44.181 6.924 45.743 1.00 83.44 272 LEU A O 1
ATOM 2238 N N . GLU A 1 273 ? -43.323 5.472 47.223 1.00 84.38 273 GLU A N 1
ATOM 2239 C CA . GLU A 1 273 ? -44.212 4.365 46.864 1.00 84.38 273 GLU A CA 1
ATOM 2240 C C . GLU A 1 273 ? -45.677 4.723 47.126 1.00 84.38 273 GLU A C 1
ATOM 2242 O O . GLU A 1 273 ? -46.506 4.542 46.239 1.00 84.38 273 GLU A O 1
ATOM 2247 N N . PHE A 1 274 ? -45.992 5.306 48.286 1.00 87.56 274 PHE A N 1
ATOM 2248 C CA . PHE A 1 274 ? -47.338 5.784 48.600 1.00 87.56 274 PHE A CA 1
ATOM 2249 C C . PHE A 1 274 ? -47.818 6.851 47.607 1.00 87.56 274 PHE A C 1
ATOM 2251 O O . PHE A 1 274 ? -48.930 6.762 47.090 1.00 87.56 274 PHE A O 1
ATOM 2258 N N . TYR A 1 275 ? -46.982 7.842 47.301 1.00 87.06 275 TYR A N 1
ATOM 2259 C CA . TYR A 1 275 ? -47.348 8.921 46.393 1.00 87.06 275 TYR A CA 1
ATOM 2260 C C . TYR A 1 275 ? -47.604 8.403 44.972 1.00 87.06 275 TYR A C 1
ATOM 2262 O O . TYR A 1 275 ? -48.667 8.648 44.406 1.00 87.06 275 TYR A O 1
ATOM 2270 N N . TYR A 1 276 ? -46.687 7.621 44.399 1.00 83.06 276 TYR A N 1
ATOM 2271 C CA . TYR A 1 276 ? -46.850 7.130 43.030 1.00 83.06 276 TYR A CA 1
ATOM 2272 C C . TYR A 1 276 ? -47.904 6.025 42.901 1.00 83.06 276 TYR A C 1
ATOM 2274 O O . TYR A 1 276 ? -48.661 6.032 41.932 1.00 83.06 276 TYR A O 1
ATOM 2282 N N . GLN A 1 277 ? -47.980 5.085 43.847 1.00 85.50 277 GLN A N 1
ATOM 2283 C CA . GLN A 1 277 ? -48.872 3.923 43.732 1.00 85.50 277 GLN A CA 1
ATOM 2284 C C . GLN A 1 277 ? -50.266 4.185 44.307 1.00 85.50 277 GLN A C 1
ATOM 2286 O O . GLN A 1 277 ? -51.245 3.731 43.723 1.00 85.50 277 GLN A O 1
ATOM 2291 N N . SER A 1 278 ? -50.379 4.920 45.417 1.00 86.94 278 SER A N 1
ATOM 2292 C CA . SER A 1 278 ? -51.664 5.128 46.102 1.00 86.94 278 SER A CA 1
ATOM 2293 C C . SER A 1 278 ? -52.318 6.462 45.748 1.00 86.94 278 SER A C 1
ATOM 2295 O O . SER A 1 278 ? -53.533 6.498 45.564 1.00 86.94 278 SER A O 1
ATOM 2297 N N . VAL A 1 279 ? -51.544 7.551 45.633 1.00 90.88 279 VAL A N 1
ATOM 2298 C CA . VAL A 1 279 ? -52.089 8.883 45.293 1.00 90.88 279 VAL A CA 1
ATOM 2299 C C . VAL A 1 279 ? -52.239 9.046 43.781 1.00 90.88 279 VAL A C 1
ATOM 2301 O O . VAL A 1 279 ? -53.331 9.339 43.304 1.00 90.88 279 VAL A O 1
ATOM 2304 N N . LEU A 1 280 ? -51.164 8.822 43.019 1.00 89.94 280 LEU A N 1
ATOM 2305 C CA . LEU A 1 280 ? -51.162 8.964 41.557 1.00 89.94 280 LEU A CA 1
ATOM 2306 C C . LEU A 1 280 ? -51.626 7.706 40.807 1.00 89.94 280 LEU A C 1
ATOM 2308 O O . LEU A 1 280 ? -51.784 7.764 39.590 1.00 89.94 280 LEU A O 1
ATOM 2312 N N . GLN A 1 281 ? -51.810 6.575 41.499 1.00 87.81 281 GLN A N 1
ATOM 2313 C CA . GLN A 1 281 ? -52.254 5.295 40.917 1.00 87.81 281 GLN A CA 1
ATOM 2314 C C . GLN A 1 281 ? -51.436 4.835 39.696 1.00 87.81 281 GLN A C 1
ATOM 2316 O O . GLN A 1 281 ? -51.937 4.169 38.788 1.00 87.81 281 GLN A O 1
ATOM 2321 N N . SER A 1 282 ? -50.151 5.185 39.666 1.00 80.81 282 SER A N 1
ATOM 2322 C CA . SER A 1 282 ? -49.247 4.817 38.582 1.00 80.81 282 SER A CA 1
ATOM 2323 C C . SER A 1 282 ? -48.964 3.316 38.610 1.00 80.81 282 SER A C 1
ATOM 2325 O O . SER A 1 282 ? -48.522 2.768 39.621 1.00 80.81 282 SER A O 1
ATOM 2327 N N . GLN A 1 283 ? -49.181 2.645 37.479 1.00 77.69 283 GLN A N 1
ATOM 2328 C CA . GLN A 1 283 ? -48.884 1.222 37.328 1.00 77.69 283 GLN A CA 1
ATOM 2329 C C . GLN A 1 283 ? -47.458 1.012 36.813 1.00 77.69 283 GLN A C 1
ATOM 2331 O O . GLN A 1 283 ? -46.995 1.707 35.905 1.00 77.69 283 GLN A O 1
ATOM 2336 N N . LYS A 1 284 ? -46.755 0.020 37.371 1.00 73.56 284 LYS A N 1
ATOM 2337 C CA . LYS A 1 284 ? -45.455 -0.409 36.841 1.00 73.56 284 LYS A CA 1
ATOM 2338 C C . LYS A 1 284 ? -45.665 -1.000 35.448 1.00 73.56 284 LYS A C 1
ATOM 2340 O O . LYS A 1 284 ? -46.497 -1.888 35.274 1.00 73.56 284 LYS A O 1
ATOM 2345 N N . LYS A 1 285 ? -44.902 -0.522 34.462 1.00 74.56 285 LYS A N 1
ATOM 2346 C CA . LYS A 1 285 ? -44.898 -1.127 33.125 1.00 74.56 285 LYS A CA 1
ATOM 2347 C C . LYS A 1 285 ? -44.423 -2.586 33.216 1.00 74.56 285 LYS A C 1
ATOM 2349 O O . LYS A 1 285 ? -43.560 -2.879 34.047 1.00 74.56 285 LYS A O 1
ATOM 2354 N N . PRO A 1 286 ? -44.962 -3.490 32.380 1.00 76.19 286 PRO A N 1
ATOM 2355 C CA . PRO A 1 286 ? -44.467 -4.858 32.302 1.00 76.19 286 PRO A CA 1
ATOM 2356 C C . PRO A 1 286 ? -43.000 -4.872 31.855 1.00 76.19 286 PRO A C 1
ATOM 2358 O O . PRO A 1 286 ? -42.551 -3.972 31.141 1.00 76.19 286 PRO A O 1
ATOM 2361 N N . ALA A 1 287 ? -42.262 -5.903 32.268 1.00 72.62 287 ALA A N 1
ATOM 2362 C CA . ALA A 1 287 ? -40.895 -6.114 31.811 1.00 72.62 287 ALA A CA 1
ATOM 2363 C C . ALA A 1 287 ? -40.880 -6.357 30.294 1.00 72.62 287 ALA A C 1
ATOM 2365 O O . ALA A 1 287 ? -41.669 -7.153 29.780 1.00 72.62 287 ALA A O 1
ATOM 2366 N N . LEU A 1 288 ? -39.989 -5.667 29.583 1.00 73.62 288 LEU A N 1
ATOM 2367 C CA . LEU A 1 288 ? -39.716 -5.942 28.176 1.00 73.62 288 LEU A CA 1
ATOM 2368 C C . LEU A 1 288 ? -38.647 -7.041 28.095 1.00 73.62 288 LEU A C 1
ATOM 2370 O O . LEU A 1 288 ? -37.675 -6.970 28.845 1.00 73.62 288 LEU A O 1
ATOM 2374 N N . PRO A 1 289 ? -38.816 -8.055 27.230 1.00 76.44 289 PRO A N 1
ATOM 2375 C CA . PRO A 1 289 ? -37.814 -9.097 27.059 1.00 76.44 289 PRO A CA 1
ATOM 2376 C C . PRO A 1 289 ? -36.529 -8.522 26.456 1.00 76.44 289 PRO A C 1
ATOM 2378 O O . PRO A 1 289 ? -36.574 -7.676 25.561 1.00 76.44 289 PRO A O 1
ATOM 2381 N N . ASP A 1 290 ? -35.387 -9.019 26.925 1.00 74.50 290 ASP A N 1
ATOM 2382 C CA . ASP A 1 290 ? -34.083 -8.623 26.406 1.00 74.50 290 ASP A CA 1
ATOM 2383 C C . ASP A 1 290 ? -33.846 -9.189 24.998 1.00 74.50 290 ASP A C 1
ATOM 2385 O O . ASP A 1 290 ? -34.267 -10.297 24.650 1.00 74.50 290 ASP A O 1
ATOM 2389 N N . HIS A 1 291 ? -33.111 -8.434 24.185 1.00 76.38 291 HIS A N 1
ATOM 2390 C CA . HIS A 1 291 ? -32.654 -8.858 22.867 1.00 76.38 291 HIS A CA 1
ATOM 2391 C C . HIS A 1 291 ? -31.129 -8.792 22.802 1.00 76.38 291 HIS A C 1
ATOM 2393 O O . HIS A 1 291 ? -30.516 -7.856 23.311 1.00 76.38 291 HIS A O 1
ATOM 2399 N N . THR A 1 292 ? -30.516 -9.778 22.150 1.00 74.81 292 THR A N 1
ATOM 2400 C CA . THR A 1 292 ? -29.073 -9.818 21.896 1.00 74.81 292 THR A CA 1
ATOM 2401 C C . THR A 1 292 ? -28.794 -10.453 20.537 1.00 74.81 292 THR A C 1
ATOM 2403 O O . THR A 1 292 ? -29.660 -11.131 19.977 1.00 74.81 292 THR A O 1
ATOM 2406 N N . ILE A 1 293 ? -27.598 -10.224 20.001 1.00 75.56 293 ILE A N 1
ATOM 2407 C CA . ILE A 1 293 ? -27.127 -10.825 18.752 1.00 75.56 293 ILE A CA 1
ATOM 2408 C C . ILE A 1 293 ? -26.121 -11.917 19.110 1.00 75.56 293 ILE A C 1
ATOM 2410 O O . ILE A 1 293 ? -25.256 -11.720 19.961 1.00 75.56 293 ILE A O 1
ATOM 2414 N N . VAL A 1 294 ? -26.237 -13.074 18.463 1.00 77.12 294 VAL A N 1
ATOM 2415 C CA . VAL A 1 294 ? -25.356 -14.224 18.689 1.00 77.12 294 VAL A CA 1
ATOM 2416 C C . VAL A 1 294 ? -24.559 -14.491 17.420 1.00 77.12 294 VAL A C 1
ATOM 2418 O O . VAL A 1 294 ? -25.135 -14.647 16.346 1.00 77.12 294 VAL A O 1
ATOM 2421 N N . VAL A 1 295 ? -23.235 -14.571 17.550 1.00 78.94 295 VAL A N 1
ATOM 2422 C CA . VAL A 1 295 ? -22.344 -15.003 16.466 1.00 78.94 295 VAL A CA 1
ATOM 2423 C C . VAL A 1 295 ? -22.222 -16.524 16.520 1.00 78.94 295 VAL A C 1
ATOM 2425 O O . VAL A 1 295 ? -21.904 -17.087 17.567 1.00 78.94 295 VAL A O 1
ATOM 2428 N N . VAL A 1 296 ? -22.496 -17.193 15.401 1.00 80.31 296 VAL A N 1
ATOM 2429 C CA . VAL A 1 296 ? -22.504 -18.658 15.299 1.00 80.31 296 VAL A CA 1
ATOM 2430 C C . VAL A 1 296 ? -21.374 -19.105 14.377 1.00 80.31 296 VAL A C 1
ATOM 2432 O O . VAL A 1 296 ? -21.351 -18.734 13.209 1.00 80.31 296 VAL A O 1
ATOM 2435 N N . GLU A 1 297 ? -20.457 -19.926 14.890 1.00 82.19 297 GLU A N 1
ATOM 2436 C CA . GLU A 1 297 ? -19.408 -20.578 14.097 1.00 82.19 297 GLU A CA 1
ATOM 2437 C C . GLU A 1 297 ? -19.807 -22.036 13.827 1.00 82.19 297 GLU A C 1
ATOM 2439 O O . GLU A 1 297 ? -20.162 -22.780 14.747 1.00 82.19 297 GLU A O 1
ATOM 2444 N N . LEU A 1 298 ? -19.786 -22.449 12.556 1.00 84.81 298 LEU A N 1
ATOM 2445 C CA . LEU A 1 298 ? -20.135 -23.815 12.166 1.00 84.81 298 LEU A CA 1
ATOM 2446 C C . LEU A 1 298 ? -18.993 -24.790 12.481 1.00 84.81 298 LEU A C 1
ATOM 2448 O O . LEU A 1 298 ? -17.812 -24.475 12.337 1.00 84.81 298 LEU A O 1
ATOM 2452 N N . ALA A 1 299 ? -19.348 -26.012 12.883 1.00 82.62 299 ALA A N 1
ATOM 2453 C CA . ALA A 1 299 ? -18.375 -27.082 13.073 1.00 82.62 299 ALA A CA 1
ATOM 2454 C C . ALA A 1 299 ? -17.724 -27.490 11.736 1.00 82.62 299 ALA A C 1
ATOM 2456 O O . ALA A 1 299 ? -18.345 -27.409 10.674 1.00 82.62 299 ALA A O 1
ATOM 2457 N N . LYS A 1 300 ? -16.481 -27.992 11.792 1.00 78.25 300 LYS A N 1
ATOM 2458 C CA . LYS A 1 300 ? -15.758 -28.476 10.603 1.00 78.25 300 LYS A CA 1
ATOM 2459 C C . LYS A 1 300 ? -16.601 -29.501 9.829 1.00 78.25 300 LYS A C 1
ATOM 2461 O O . LYS A 1 300 ? -17.054 -30.484 10.407 1.00 78.25 300 LYS A O 1
ATOM 2466 N N . GLY A 1 301 ? -16.761 -29.279 8.523 1.00 78.12 301 GLY A N 1
ATOM 2467 C CA . GLY A 1 301 ? -17.523 -30.150 7.619 1.00 78.12 301 GLY A CA 1
ATOM 2468 C C . GLY A 1 301 ? -18.999 -29.776 7.436 1.00 78.12 301 GLY A C 1
ATOM 2469 O O . GLY A 1 301 ? -19.668 -30.403 6.622 1.00 78.12 301 GLY A O 1
ATOM 2470 N N . VAL A 1 302 ? -19.512 -28.761 8.144 1.00 81.94 302 VAL A N 1
ATOM 2471 C CA . VAL A 1 302 ? -20.867 -28.224 7.934 1.00 81.94 302 VAL A CA 1
ATOM 2472 C C . VAL A 1 302 ? -20.781 -26.934 7.120 1.00 81.94 302 VAL A C 1
ATOM 2474 O O . VAL A 1 302 ? -20.248 -25.936 7.595 1.00 81.94 302 VAL A O 1
ATOM 2477 N N . GLU A 1 303 ? -21.312 -26.939 5.897 1.00 76.50 303 GLU A N 1
ATOM 2478 C CA . GLU A 1 303 ? -21.238 -25.773 4.999 1.00 76.50 303 GLU A CA 1
ATOM 2479 C C . GLU A 1 303 ? -22.312 -24.715 5.288 1.00 76.50 303 GLU A C 1
ATOM 2481 O O . GLU A 1 303 ? -22.073 -23.513 5.142 1.00 76.50 303 GLU A O 1
ATOM 2486 N N . LYS A 1 304 ? -23.507 -25.161 5.694 1.00 82.94 304 LYS A N 1
ATOM 2487 C CA . LYS A 1 304 ? -24.679 -24.314 5.924 1.00 82.94 304 LYS A CA 1
ATOM 2488 C C . LYS A 1 304 ? -25.555 -24.881 7.038 1.00 82.94 304 LYS A C 1
ATOM 2490 O O . LYS A 1 304 ? -25.757 -26.091 7.119 1.00 82.94 304 LYS A O 1
ATOM 2495 N N . LEU A 1 305 ? -26.120 -23.997 7.856 1.00 85.94 305 LEU A N 1
ATOM 2496 C CA . LEU A 1 305 ? -27.102 -24.311 8.891 1.00 85.94 305 LEU A CA 1
ATOM 2497 C C . LEU A 1 305 ? -28.261 -23.314 8.818 1.00 85.94 305 LEU A C 1
ATOM 2499 O O . LEU A 1 305 ? -28.039 -22.113 8.695 1.00 85.94 305 LEU A O 1
ATOM 2503 N N . THR A 1 306 ? -29.496 -23.797 8.919 1.00 86.44 306 THR A N 1
ATOM 2504 C CA . THR A 1 306 ? -30.681 -22.936 9.020 1.00 86.44 306 THR A CA 1
ATOM 2505 C C . THR A 1 306 ? -31.175 -22.932 10.458 1.00 86.44 306 THR A C 1
ATOM 2507 O O . THR A 1 306 ? -31.568 -23.969 10.987 1.00 86.44 306 THR A O 1
ATOM 2510 N N . LEU A 1 307 ? -31.142 -21.760 11.085 1.00 86.25 307 LEU A N 1
ATOM 2511 C CA . LEU A 1 307 ? -31.727 -21.503 12.392 1.00 86.25 307 LEU A CA 1
ATOM 2512 C C . LEU A 1 307 ? -33.173 -21.073 12.179 1.00 86.25 307 LEU A C 1
ATOM 2514 O O . LEU A 1 307 ? -33.422 -20.007 11.626 1.00 86.25 307 LEU A O 1
ATOM 2518 N N . THR A 1 308 ? -34.118 -21.914 12.585 1.00 88.69 308 THR A N 1
ATOM 2519 C CA . THR A 1 308 ? -35.544 -21.607 12.467 1.00 88.69 308 THR A CA 1
ATOM 2520 C C . THR A 1 308 ? -35.982 -20.643 13.562 1.00 88.69 308 THR A C 1
ATOM 2522 O O . THR A 1 308 ? -35.570 -20.768 14.719 1.00 88.69 308 THR A O 1
ATOM 2525 N N . LYS A 1 309 ? -36.887 -19.731 13.228 1.00 89.69 309 LYS A N 1
ATOM 2526 C CA . LYS A 1 309 ? -37.574 -18.860 14.174 1.00 89.69 309 LYS A CA 1
ATOM 2527 C C . LYS A 1 309 ? -38.159 -19.674 15.332 1.00 89.69 309 LYS A C 1
ATOM 2529 O O . LYS A 1 309 ? -38.785 -20.712 15.133 1.00 89.69 309 LYS A O 1
ATOM 2534 N N . GLY A 1 310 ? -37.961 -19.187 16.553 1.00 87.75 310 GLY A N 1
ATOM 2535 C CA . GLY A 1 310 ? -38.390 -19.846 17.786 1.00 87.75 310 GLY A CA 1
ATOM 2536 C C . GLY A 1 310 ? -37.422 -20.910 18.312 1.00 87.75 310 GLY A C 1
ATOM 2537 O O . GLY A 1 310 ? -37.646 -21.410 19.411 1.00 87.75 310 GLY A O 1
ATOM 2538 N N . ALA A 1 311 ? -36.341 -21.237 17.590 1.00 87.12 311 ALA A N 1
ATOM 2539 C CA . ALA A 1 311 ? -35.293 -22.104 18.121 1.00 87.12 311 ALA A CA 1
ATOM 2540 C C . ALA A 1 311 ? -34.691 -21.496 19.396 1.00 87.12 311 ALA A C 1
ATOM 2542 O O . ALA A 1 311 ? -34.385 -20.302 19.443 1.00 87.12 311 ALA A O 1
ATOM 2543 N N . THR A 1 312 ? -34.532 -22.323 20.427 1.00 86.94 312 THR A N 1
ATOM 2544 C CA . THR A 1 312 ? -34.057 -21.882 21.740 1.00 86.94 312 THR A CA 1
ATOM 2545 C C . THR A 1 312 ? -32.537 -21.959 21.828 1.00 86.94 312 THR A C 1
ATOM 2547 O O . THR A 1 312 ? -31.945 -23.005 21.565 1.00 86.94 312 THR A O 1
ATOM 2550 N N . ILE A 1 313 ? -31.914 -20.868 22.267 1.00 84.06 313 ILE A N 1
ATOM 2551 C CA . ILE A 1 313 ? -30.492 -20.770 22.593 1.00 84.06 313 ILE A CA 1
ATOM 2552 C C . ILE A 1 313 ? -30.375 -20.549 24.102 1.00 84.06 313 ILE A C 1
ATOM 2554 O O . ILE A 1 313 ? -30.923 -19.589 24.644 1.00 84.06 313 ILE A O 1
ATOM 2558 N N . SER A 1 314 ? -29.680 -21.448 24.793 1.00 83.12 314 SER A N 1
ATOM 2559 C CA . SER A 1 314 ? -29.434 -21.326 26.232 1.00 83.12 314 SER A CA 1
ATOM 2560 C C . SER A 1 314 ? -28.269 -20.374 26.512 1.00 83.12 314 SER A C 1
ATOM 2562 O O . SER A 1 314 ? -27.218 -20.475 25.885 1.00 83.12 314 SER A O 1
ATOM 2564 N N . GLY A 1 315 ? -28.448 -19.492 27.488 1.00 77.06 315 GLY A N 1
ATOM 2565 C CA . GLY A 1 315 ? -27.430 -18.612 28.055 1.00 77.06 315 GLY A CA 1
ATOM 2566 C C . GLY A 1 315 ? -27.493 -18.606 29.584 1.00 77.06 315 GLY A C 1
ATOM 2567 O O . GLY A 1 315 ? -28.269 -19.347 30.193 1.00 77.06 315 GLY A O 1
ATOM 2568 N N . SER A 1 316 ? -26.676 -17.765 30.214 1.00 73.25 316 SER A N 1
ATOM 2569 C CA . SER A 1 316 ? -26.665 -17.589 31.670 1.00 73.25 316 SER A CA 1
ATOM 2570 C C . SER A 1 316 ? -26.456 -16.123 32.047 1.00 73.25 316 SER A C 1
ATOM 2572 O O . SER A 1 316 ? -25.785 -15.390 31.318 1.00 73.25 316 SER A O 1
ATOM 2574 N N . THR A 1 317 ? -27.023 -15.692 33.174 1.00 69.94 317 THR A N 1
ATOM 2575 C CA . THR A 1 317 ? -26.763 -14.367 33.755 1.00 69.94 317 THR A CA 1
ATOM 2576 C C . THR A 1 317 ? -25.362 -14.298 34.372 1.00 69.94 317 THR A C 1
ATOM 2578 O O . THR A 1 317 ? -24.684 -15.313 34.540 1.00 69.94 317 THR A O 1
ATOM 2581 N N . VAL A 1 318 ? -24.929 -13.092 34.760 1.00 65.50 318 VAL A N 1
ATOM 2582 C CA . VAL A 1 318 ? -23.663 -12.867 35.491 1.00 65.50 318 VAL A CA 1
ATOM 2583 C C . VAL A 1 318 ? -23.636 -13.616 36.835 1.00 65.50 318 VAL A C 1
ATOM 2585 O O . VAL A 1 318 ? -22.570 -13.986 37.315 1.00 65.50 318 VAL A O 1
ATOM 2588 N N . GLU A 1 319 ? -24.809 -13.879 37.410 1.00 67.62 319 GLU A N 1
ATOM 2589 C CA . GLU A 1 319 ? -25.007 -14.615 38.665 1.00 67.62 319 GLU A CA 1
ATOM 2590 C C . GLU A 1 319 ? -25.143 -16.136 38.442 1.00 67.62 319 GLU A C 1
ATOM 2592 O O . GLU A 1 319 ? -25.252 -16.899 39.399 1.00 67.62 319 GLU A O 1
ATOM 2597 N N . GLY A 1 320 ? -25.088 -16.594 37.183 1.00 70.44 320 GLY A N 1
ATOM 2598 C CA . GLY A 1 320 ? -25.125 -18.008 36.803 1.00 70.44 320 GLY A CA 1
ATOM 2599 C C . GLY A 1 320 ? -26.526 -18.587 36.590 1.00 70.44 320 GLY A C 1
ATOM 2600 O O . GLY A 1 320 ? -26.650 -19.789 36.354 1.00 70.44 320 GLY A O 1
ATOM 2601 N N . GLU A 1 321 ? -27.581 -17.770 36.634 1.00 75.69 321 GLU A N 1
ATOM 2602 C CA . GLU A 1 321 ? -28.946 -18.245 36.393 1.00 75.69 321 GLU A CA 1
ATOM 2603 C C . GLU A 1 321 ? -29.181 -18.539 34.903 1.00 75.69 321 GLU A C 1
ATOM 2605 O O . GLU A 1 321 ? -28.759 -17.751 34.052 1.00 75.69 321 GLU A O 1
ATOM 2610 N N . PRO A 1 322 ? -29.848 -19.650 34.542 1.00 77.31 322 PRO A N 1
ATOM 2611 C CA . PRO A 1 322 ? -30.094 -20.000 33.149 1.00 77.31 322 PRO A CA 1
ATOM 2612 C C . PRO A 1 322 ? -31.127 -19.066 32.508 1.00 77.31 322 PRO A C 1
ATOM 2614 O O . PRO A 1 322 ? -32.219 -18.867 33.035 1.00 77.31 322 PRO A O 1
ATOM 2617 N N . VAL A 1 323 ? -30.813 -18.559 31.316 1.00 81.81 323 VAL A N 1
ATOM 2618 C CA . VAL A 1 323 ? -31.718 -17.744 30.492 1.00 81.81 323 VAL A CA 1
ATOM 2619 C C . VAL A 1 323 ? -31.879 -18.411 29.132 1.00 81.81 323 VAL A C 1
ATOM 2621 O O . VAL A 1 323 ? -30.932 -18.980 28.594 1.00 81.81 323 VAL A O 1
ATOM 2624 N N . ALA A 1 324 ? -33.079 -18.363 28.561 1.00 84.19 324 ALA A N 1
ATOM 2625 C CA . ALA A 1 324 ? -33.363 -18.906 27.239 1.00 84.19 324 ALA A CA 1
ATOM 2626 C C . ALA A 1 324 ? -33.709 -17.771 26.270 1.00 84.19 324 ALA A C 1
ATOM 2628 O O . ALA A 1 324 ? -34.668 -17.034 26.492 1.00 84.19 324 ALA A O 1
ATOM 2629 N N . PHE A 1 325 ? -32.950 -17.657 25.183 1.00 85.50 325 PHE A N 1
ATOM 2630 C CA . PHE A 1 325 ? -33.249 -16.763 24.067 1.00 85.50 325 PHE A CA 1
ATOM 2631 C C . PHE A 1 325 ? -33.920 -17.541 22.939 1.00 85.50 325 PHE A C 1
ATOM 2633 O O . PHE A 1 325 ? -33.633 -18.718 22.735 1.00 85.50 325 PHE A O 1
ATOM 2640 N N . GLN A 1 326 ? -34.801 -16.882 22.189 1.00 87.62 326 GLN A N 1
ATOM 2641 C CA . GLN A 1 326 ? -35.415 -17.448 20.990 1.00 87.62 326 GLN A CA 1
ATOM 2642 C C . GLN A 1 326 ? -34.932 -16.710 19.748 1.00 87.62 326 GLN A C 1
ATOM 2644 O O . GLN A 1 326 ? -34.878 -15.479 19.723 1.00 87.62 326 GLN A O 1
ATOM 2649 N N . VAL A 1 327 ? -34.622 -17.468 18.700 1.00 87.00 327 VAL A N 1
ATOM 2650 C CA . VAL A 1 327 ? -34.295 -16.916 17.385 1.00 87.00 327 VAL A CA 1
ATOM 2651 C C . VAL A 1 327 ? -35.518 -16.173 16.829 1.00 87.00 327 VAL A C 1
ATOM 2653 O O . VAL A 1 327 ? -36.619 -16.722 16.771 1.00 87.00 327 VAL A O 1
ATOM 2656 N N . LYS A 1 328 ? -35.343 -14.907 16.433 1.00 85.44 328 LYS A N 1
ATOM 2657 C CA . LYS A 1 328 ? -36.451 -14.012 16.048 1.00 85.44 328 LYS A CA 1
ATOM 2658 C C . LYS A 1 328 ? -36.969 -14.251 14.623 1.00 85.44 328 LYS A C 1
ATOM 2660 O O . LYS A 1 328 ? -38.156 -14.037 14.364 1.00 85.44 328 LYS A O 1
ATOM 2665 N N . GLU A 1 329 ? -36.102 -14.703 13.724 1.00 83.12 329 GLU A N 1
ATOM 2666 C CA . GLU A 1 329 ? -36.383 -14.927 12.303 1.00 83.12 329 GLU A CA 1
ATOM 2667 C C . GLU A 1 329 ? -35.596 -16.122 11.757 1.00 83.12 329 GLU A C 1
ATOM 2669 O O . GLU A 1 329 ? -34.585 -16.507 12.335 1.00 83.12 329 GLU A O 1
ATOM 2674 N N . ASP A 1 330 ? -36.050 -16.711 10.650 1.00 84.56 330 ASP A N 1
ATOM 2675 C CA . ASP A 1 330 ? -35.301 -17.783 9.996 1.00 84.56 330 ASP A CA 1
ATOM 2676 C C . ASP A 1 330 ? -33.982 -17.223 9.444 1.00 84.56 330 ASP A C 1
ATOM 2678 O O . ASP A 1 330 ? -33.982 -16.325 8.601 1.00 84.56 330 ASP A O 1
ATOM 2682 N N . THR A 1 331 ? -32.847 -17.742 9.911 1.00 79.31 331 THR A N 1
ATOM 2683 C CA . THR A 1 331 ? -31.519 -17.257 9.512 1.00 79.31 331 THR A CA 1
ATOM 2684 C C . THR A 1 331 ? -30.663 -18.397 8.987 1.00 79.31 331 THR A C 1
ATOM 2686 O O . THR A 1 331 ? -30.523 -19.449 9.610 1.00 79.31 331 THR A O 1
ATOM 2689 N N . VAL A 1 332 ? -30.058 -18.185 7.823 1.00 82.75 332 VAL A N 1
ATOM 2690 C CA . VAL A 1 332 ? -29.082 -19.105 7.241 1.00 82.75 332 VAL A CA 1
ATOM 2691 C C . VAL A 1 332 ? -27.681 -18.669 7.654 1.00 82.75 332 VAL A C 1
ATOM 2693 O O . VAL A 1 332 ? -27.240 -17.587 7.281 1.00 82.75 332 VAL A O 1
ATOM 2696 N N . VAL A 1 333 ? -26.968 -19.536 8.365 1.00 83.31 333 VAL A N 1
ATOM 2697 C CA . VAL A 1 333 ? -25.556 -19.366 8.723 1.00 83.31 333 VAL A CA 1
ATOM 2698 C C . VAL A 1 333 ? -24.708 -20.209 7.774 1.00 83.31 333 VAL A C 1
ATOM 2700 O O . VAL A 1 333 ? -25.066 -21.347 7.462 1.00 83.31 333 VAL A O 1
ATOM 2703 N N . ASN A 1 334 ? -23.594 -19.660 7.302 1.00 84.81 334 ASN A N 1
ATOM 2704 C CA . ASN A 1 334 ? -22.631 -20.354 6.447 1.00 84.81 334 ASN A CA 1
ATOM 2705 C C . ASN A 1 334 ? -21.250 -20.410 7.118 1.00 84.81 334 ASN A C 1
ATOM 2707 O O . ASN A 1 334 ? -21.043 -19.845 8.189 1.00 84.81 334 ASN A O 1
ATOM 2711 N N . ALA A 1 335 ? -20.312 -21.121 6.496 1.00 86.25 335 ALA A N 1
ATOM 2712 C CA . ALA A 1 335 ? -18.948 -21.265 7.002 1.00 86.25 335 ALA A CA 1
ATOM 2713 C C . ALA A 1 335 ? -18.040 -20.044 6.727 1.00 86.25 335 ALA A C 1
ATOM 2715 O O . ALA A 1 335 ? -16.831 -20.138 6.946 1.00 86.25 335 ALA A O 1
ATOM 2716 N N . ALA A 1 336 ? -18.578 -18.927 6.218 1.00 87.06 336 ALA A N 1
ATOM 2717 C CA . ALA A 1 336 ? -17.770 -17.778 5.833 1.00 87.06 336 ALA A CA 1
ATOM 2718 C C . ALA A 1 336 ? -17.188 -17.069 7.062 1.00 87.06 336 ALA A C 1
ATOM 2720 O O . ALA A 1 336 ? -17.889 -16.810 8.040 1.00 87.06 336 ALA A O 1
ATOM 2721 N N . LYS A 1 337 ? -15.902 -16.718 6.996 1.00 86.44 337 LYS A N 1
ATOM 2722 C CA . LYS A 1 337 ? -15.188 -16.066 8.100 1.00 86.44 337 LYS A CA 1
ATOM 2723 C C . LYS A 1 337 ? -14.331 -14.925 7.583 1.00 86.44 337 LYS A C 1
ATOM 2725 O O . LYS A 1 337 ? -13.525 -15.122 6.677 1.00 86.44 337 LYS A O 1
ATOM 2730 N N . ILE A 1 338 ? -14.481 -13.737 8.169 1.00 87.12 338 ILE A N 1
ATOM 2731 C CA . ILE A 1 338 ? -13.546 -12.636 7.925 1.00 87.12 338 ILE A CA 1
ATOM 2732 C C . ILE A 1 338 ? -12.238 -13.008 8.622 1.00 87.12 338 ILE A C 1
ATOM 2734 O O . ILE A 1 338 ? -12.216 -13.220 9.829 1.00 87.12 338 ILE A O 1
ATOM 2738 N N . ALA A 1 339 ? -11.167 -13.136 7.851 1.00 85.50 339 ALA A N 1
ATOM 2739 C CA . ALA A 1 339 ? -9.860 -13.572 8.334 1.00 85.50 339 ALA A CA 1
ATOM 2740 C C . ALA A 1 339 ? -8.783 -12.492 8.164 1.00 85.50 339 ALA A C 1
ATOM 2742 O O . ALA A 1 339 ? -7.727 -12.561 8.797 1.00 85.50 339 ALA A O 1
ATOM 2743 N N . ARG A 1 340 ? -9.029 -11.496 7.302 1.00 84.31 340 ARG A N 1
ATOM 2744 C CA . ARG A 1 340 ? -8.122 -10.372 7.045 1.00 84.31 340 ARG A CA 1
ATOM 2745 C C . ARG A 1 340 ? -8.883 -9.058 6.955 1.00 84.31 340 ARG A C 1
ATOM 2747 O O . ARG A 1 340 ? -10.000 -9.021 6.443 1.00 84.31 340 ARG A O 1
ATOM 2754 N N . TYR A 1 341 ? -8.227 -7.992 7.404 1.00 85.69 341 TYR A N 1
ATOM 2755 C CA . TYR A 1 341 ? -8.764 -6.640 7.406 1.00 85.69 341 TYR A CA 1
ATOM 2756 C C . TYR A 1 341 ? -7.678 -5.631 7.024 1.00 85.69 341 TYR A C 1
ATOM 2758 O O . TYR A 1 341 ? -6.656 -5.537 7.711 1.00 85.69 341 TYR A O 1
ATOM 2766 N N . PHE A 1 342 ? -7.906 -4.875 5.950 1.00 85.06 342 PHE A N 1
ATOM 2767 C CA . PHE A 1 342 ? -7.039 -3.768 5.536 1.00 85.06 342 PHE A CA 1
ATOM 2768 C C . PHE A 1 342 ? -7.822 -2.462 5.467 1.00 85.06 342 PHE A C 1
ATOM 2770 O O . PHE A 1 342 ? -9.023 -2.466 5.214 1.00 85.06 342 PHE A O 1
ATOM 2777 N N . THR A 1 343 ? -7.134 -1.340 5.643 1.00 84.69 343 THR A N 1
ATOM 2778 C CA . THR A 1 343 ? -7.712 0.000 5.499 1.00 84.69 343 THR A CA 1
ATOM 2779 C C . THR A 1 343 ? -6.894 0.814 4.520 1.00 84.69 343 THR A C 1
ATOM 2781 O O . THR A 1 343 ? -5.666 0.799 4.601 1.00 84.69 343 THR A O 1
ATOM 2784 N N . LEU A 1 344 ? -7.560 1.562 3.651 1.00 83.38 344 LEU A N 1
ATOM 2785 C CA . LEU A 1 344 ? -6.935 2.532 2.765 1.00 83.38 344 LEU A CA 1
ATOM 2786 C C . LEU A 1 344 ? -7.576 3.890 3.010 1.00 83.38 344 LEU A C 1
ATOM 2788 O O . LEU A 1 344 ? -8.769 4.031 2.773 1.00 83.38 344 LEU A O 1
ATOM 2792 N N . ASN A 1 345 ? -6.811 4.854 3.504 1.00 78.50 345 ASN A N 1
ATOM 2793 C CA . ASN A 1 345 ? -7.326 6.166 3.883 1.00 78.50 345 ASN A CA 1
ATOM 2794 C C . ASN A 1 345 ? -6.637 7.258 3.054 1.00 78.50 345 ASN A C 1
ATOM 2796 O O . ASN A 1 345 ? -5.415 7.210 2.878 1.00 78.50 345 ASN A O 1
ATOM 2800 N N . PHE A 1 346 ? -7.427 8.201 2.543 1.00 74.31 346 PHE A N 1
ATOM 2801 C CA . PHE A 1 346 ? -6.986 9.420 1.874 1.00 74.31 346 PHE A CA 1
ATOM 2802 C C . PHE A 1 346 ? -7.235 10.585 2.848 1.00 74.31 346 PHE A C 1
ATOM 2804 O O . PHE A 1 346 ? -8.303 11.192 2.798 1.00 74.31 346 PHE A O 1
ATOM 2811 N N . PRO A 1 347 ? -6.324 10.841 3.808 1.00 59.56 347 PRO A N 1
ATOM 2812 C CA . PRO A 1 347 ? -6.553 11.857 4.827 1.00 59.56 347 PRO A CA 1
ATOM 2813 C C . PRO A 1 347 ? -6.712 13.227 4.165 1.00 59.56 347 PRO A C 1
ATOM 2815 O O . PRO A 1 347 ? -5.803 13.693 3.487 1.00 59.56 347 PRO A O 1
ATOM 2818 N N . CYS A 1 348 ? -7.870 13.846 4.377 1.00 47.94 348 CYS A N 1
ATOM 2819 C CA . CYS A 1 348 ? -8.139 15.247 4.093 1.00 47.94 348 CYS A CA 1
ATOM 2820 C C . CYS A 1 348 ? -8.367 15.908 5.456 1.00 47.94 348 CYS A C 1
ATOM 2822 O O . CYS A 1 348 ? -9.431 15.732 6.050 1.00 47.94 348 CYS A O 1
ATOM 2824 N N . ASP A 1 349 ? -7.351 16.570 6.016 1.00 42.25 349 ASP A N 1
ATOM 2825 C CA . ASP A 1 349 ? -7.510 17.263 7.297 1.00 42.25 349 ASP A CA 1
ATOM 2826 C C . ASP A 1 349 ? -7.873 18.737 7.073 1.00 42.25 349 ASP A C 1
ATOM 2828 O O . ASP A 1 349 ? -7.082 19.526 6.562 1.00 42.25 349 ASP A O 1
ATOM 2832 N N . ASP A 1 350 ? -9.030 19.138 7.604 1.00 39.44 350 ASP A N 1
ATOM 2833 C CA . ASP A 1 350 ? -9.420 20.538 7.838 1.00 39.44 350 ASP A CA 1
ATOM 2834 C C . ASP A 1 350 ? -8.587 21.206 8.969 1.00 39.44 350 ASP A C 1
ATOM 2836 O O . ASP A 1 350 ? -8.849 22.345 9.363 1.00 39.44 350 ASP A O 1
ATOM 2840 N N . VAL A 1 351 ? -7.578 20.526 9.548 1.00 35.53 351 VAL A N 1
ATOM 2841 C CA . VAL A 1 351 ? -6.795 21.039 10.689 1.00 35.53 351 VAL A CA 1
ATOM 2842 C C . VAL A 1 351 ? -5.317 20.613 10.650 1.00 35.53 351 VAL A C 1
ATOM 2844 O O . VAL A 1 351 ? -4.932 19.618 11.245 1.00 35.53 351 VAL A O 1
ATOM 2847 N N . ASN A 1 352 ? -4.466 21.439 10.030 1.00 35.50 352 ASN A N 1
ATOM 2848 C CA . ASN A 1 352 ? -3.063 21.732 10.397 1.00 35.50 352 ASN A CA 1
ATOM 2849 C C . ASN A 1 352 ? -2.208 20.637 11.098 1.00 35.50 352 ASN A C 1
ATOM 2851 O O . ASN A 1 352 ? -1.474 20.937 12.044 1.00 35.50 352 ASN A O 1
ATOM 2855 N N . VAL A 1 353 ? -2.194 19.396 10.606 1.00 34.38 353 VAL A N 1
ATOM 2856 C CA . VAL A 1 353 ? -1.110 18.436 10.874 1.00 34.38 353 VAL A CA 1
ATOM 2857 C C . VAL A 1 353 ? -0.723 17.789 9.550 1.00 34.38 353 VAL A C 1
ATOM 2859 O O . VAL A 1 353 ? -1.390 16.899 9.046 1.00 34.38 353 VAL A O 1
ATOM 2862 N N . GLY A 1 354 ? 0.352 18.299 8.951 1.00 37.28 354 GLY A N 1
ATOM 2863 C CA . GLY A 1 354 ? 0.759 17.942 7.598 1.00 37.28 354 GLY A CA 1
ATOM 2864 C C . GLY A 1 354 ? 1.051 16.455 7.413 1.00 37.28 354 GLY A C 1
ATOM 2865 O O . GLY A 1 354 ? 2.094 15.978 7.850 1.00 37.28 354 GLY A O 1
ATOM 2866 N N . SER A 1 355 ? 0.170 15.770 6.687 1.00 40.56 355 SER A N 1
ATOM 2867 C CA . SER A 1 355 ? 0.527 14.905 5.560 1.00 40.56 355 SER A CA 1
ATOM 2868 C C . SER A 1 355 ? -0.751 14.376 4.891 1.00 40.56 355 SER A C 1
ATOM 2870 O O . SER A 1 355 ? -1.283 13.360 5.337 1.00 40.56 355 SER A O 1
ATOM 2872 N N . ASP A 1 356 ? -1.180 14.997 3.787 1.00 50.50 356 ASP A N 1
ATOM 2873 C CA . ASP A 1 356 ? -2.216 14.495 2.856 1.00 50.50 356 ASP A CA 1
ATOM 2874 C C . ASP A 1 356 ? -1.691 13.270 2.080 1.00 50.50 356 ASP A C 1
ATOM 2876 O O . ASP A 1 356 ? -1.594 13.239 0.857 1.00 50.50 356 ASP A O 1
ATOM 2880 N N . THR A 1 357 ? -1.173 12.272 2.796 1.00 59.31 357 THR A N 1
ATOM 2881 C CA . THR A 1 357 ? -0.550 11.092 2.195 1.00 59.31 357 THR A CA 1
ATOM 2882 C C . THR A 1 357 ? -1.504 9.932 2.321 1.00 59.31 357 THR A C 1
ATOM 2884 O O . THR A 1 357 ? -1.888 9.575 3.426 1.00 59.31 357 THR A O 1
ATOM 2887 N N . MET A 1 358 ? -1.832 9.298 1.200 1.00 68.75 358 MET A N 1
ATOM 2888 C CA . MET A 1 358 ? -2.561 8.035 1.186 1.00 68.75 358 MET A CA 1
ATOM 2889 C C . MET A 1 358 ? -1.880 7.006 2.104 1.00 68.75 358 MET A C 1
ATOM 2891 O O . MET A 1 358 ? -0.685 6.727 1.966 1.00 68.75 358 MET A O 1
ATOM 2895 N N . ILE A 1 359 ? -2.645 6.428 3.029 1.00 71.50 359 ILE A N 1
ATOM 2896 C CA . ILE A 1 359 ? -2.143 5.491 4.034 1.00 71.50 359 ILE A CA 1
ATOM 2897 C C . ILE A 1 359 ? -2.803 4.128 3.839 1.00 71.50 359 ILE A C 1
ATOM 2899 O O . ILE A 1 359 ? -4.016 3.977 3.998 1.00 71.50 359 ILE A O 1
ATOM 2903 N N . LEU A 1 360 ? -1.988 3.112 3.551 1.00 74.31 360 LEU A N 1
ATOM 2904 C CA . LEU A 1 360 ? -2.392 1.717 3.676 1.00 74.31 360 LEU A CA 1
ATOM 2905 C C . LEU A 1 360 ? -2.068 1.235 5.088 1.00 74.31 360 LEU A C 1
ATOM 2907 O O . LEU A 1 360 ? -0.940 1.388 5.552 1.00 74.31 360 LEU A O 1
ATOM 2911 N N . GLY A 1 361 ? -3.027 0.594 5.742 1.00 71.06 361 GLY A N 1
ATOM 2912 C CA . GLY A 1 361 ? -2.817 -0.036 7.035 1.00 71.06 361 GLY A CA 1
ATOM 2913 C C . GLY A 1 361 ? -3.428 -1.422 7.121 1.00 71.06 361 GLY A C 1
ATOM 2914 O O . GLY A 1 361 ? -4.385 -1.757 6.420 1.00 71.06 361 GLY A O 1
ATOM 2915 N N . THR A 1 362 ? -2.863 -2.232 8.008 1.00 74.50 362 THR A N 1
ATOM 2916 C CA . THR A 1 362 ? -3.436 -3.515 8.411 1.00 74.50 362 THR A CA 1
ATOM 2917 C C . THR A 1 362 ? -3.768 -3.475 9.888 1.00 74.50 362 THR A C 1
ATOM 2919 O O . THR A 1 362 ? -3.077 -2.834 10.682 1.00 74.50 362 THR A O 1
ATOM 2922 N N . VAL A 1 363 ? -4.807 -4.213 10.257 1.00 68.25 363 VAL A N 1
ATOM 2923 C CA . VAL A 1 363 ? -5.115 -4.484 11.656 1.00 68.25 363 VAL A CA 1
ATOM 2924 C C . VAL A 1 363 ? -4.309 -5.714 12.091 1.00 68.25 363 VAL A C 1
ATOM 2926 O O . VAL A 1 363 ? -4.439 -6.796 11.508 1.00 68.25 363 VAL A O 1
ATOM 2929 N N . SER A 1 364 ? -3.421 -5.533 13.067 1.00 61.16 364 SER A N 1
ATOM 2930 C CA . SER A 1 364 ? -2.528 -6.575 13.586 1.00 61.16 364 SER A CA 1
ATOM 2931 C C . SER A 1 364 ? -3.320 -7.579 14.424 1.00 61.16 364 SER A C 1
ATOM 2933 O O . SER A 1 364 ? -4.036 -7.192 15.338 1.00 61.16 364 SER A O 1
ATOM 2935 N N . ASN A 1 365 ? -3.193 -8.874 14.118 1.00 60.59 365 ASN A N 1
ATOM 2936 C CA . ASN A 1 365 ? -3.895 -9.975 14.790 1.00 60.59 365 ASN A CA 1
ATOM 2937 C C . ASN A 1 365 ? -5.437 -9.848 14.808 1.00 60.59 365 ASN A C 1
ATOM 2939 O O . ASN A 1 365 ? -6.053 -10.053 15.845 1.00 60.59 365 ASN A O 1
ATOM 2943 N N . PHE A 1 366 ? -6.078 -9.594 13.653 1.00 65.88 366 PHE A N 1
ATOM 2944 C CA . PHE A 1 366 ? -7.552 -9.529 13.492 1.00 65.88 366 PHE A CA 1
ATOM 2945 C C . PHE A 1 366 ? -8.340 -10.621 14.246 1.00 65.88 366 PHE A C 1
ATOM 2947 O O . PHE A 1 366 ? -9.392 -10.344 14.809 1.00 65.88 366 PHE A O 1
ATOM 2954 N N . ASN A 1 367 ? -7.811 -11.848 14.306 1.00 61.22 367 ASN A N 1
ATOM 2955 C CA . ASN A 1 367 ? -8.452 -12.975 14.992 1.00 61.22 367 ASN A CA 1
ATOM 2956 C C . ASN A 1 367 ? -8.181 -13.047 16.513 1.00 61.22 367 ASN A C 1
ATOM 2958 O O . ASN A 1 367 ? -8.836 -13.829 17.196 1.00 61.22 367 ASN A O 1
ATOM 2962 N N . GLU A 1 368 ? -7.215 -12.289 17.044 1.00 53.84 368 GLU A N 1
ATOM 2963 C CA . GLU A 1 368 ? -6.822 -12.273 18.469 1.00 53.84 368 GLU A CA 1
ATOM 2964 C C . GLU A 1 368 ? -7.093 -10.927 19.150 1.00 53.84 368 GLU A C 1
ATOM 2966 O O . GLU A 1 368 ? -6.890 -10.790 20.360 1.00 53.84 368 GLU A O 1
ATOM 2971 N N . ILE A 1 369 ? -7.551 -9.927 18.392 1.00 53.56 369 ILE A N 1
ATOM 2972 C CA . ILE A 1 369 ? -8.036 -8.672 18.948 1.00 53.56 369 ILE A CA 1
ATOM 2973 C C . ILE A 1 369 ? -9.292 -8.991 19.757 1.00 53.56 369 ILE A C 1
ATOM 2975 O O . ILE A 1 369 ? -10.386 -9.130 19.222 1.00 53.56 369 ILE A O 1
ATOM 2979 N N . GLY A 1 370 ? -9.103 -9.174 21.062 1.00 55.53 370 GLY A N 1
ATOM 2980 C CA . GLY A 1 370 ? -10.180 -9.371 22.020 1.00 55.53 370 GLY A CA 1
ATOM 2981 C C . GLY A 1 370 ? -10.989 -8.090 22.210 1.00 55.53 370 GLY A C 1
ATOM 2982 O O . GLY A 1 370 ? -11.778 -7.692 21.360 1.00 55.53 370 GLY A O 1
ATOM 2983 N N . ASN A 1 371 ? -10.802 -7.439 23.360 1.00 53.66 371 ASN A N 1
ATOM 2984 C CA . ASN A 1 371 ? -11.683 -6.380 23.848 1.00 53.66 371 ASN A CA 1
ATOM 2985 C C . ASN A 1 371 ? -11.348 -4.933 23.391 1.00 53.66 371 ASN A C 1
ATOM 2987 O O . ASN A 1 371 ? -11.673 -3.963 24.082 1.00 53.66 371 ASN A O 1
ATOM 2991 N N . THR A 1 372 ? -10.641 -4.746 22.279 1.00 59.41 372 THR A N 1
ATOM 2992 C CA . THR A 1 372 ? -10.135 -3.416 21.888 1.00 59.41 372 THR A CA 1
ATOM 2993 C C . THR A 1 372 ? -10.777 -2.932 20.597 1.00 59.41 372 THR A C 1
ATOM 2995 O O . THR A 1 372 ? -10.715 -3.634 19.594 1.00 59.41 372 THR A O 1
ATOM 2998 N N . SER A 1 373 ? -11.359 -1.733 20.624 1.00 68.25 373 SER A N 1
ATOM 2999 C CA . SER A 1 373 ? -11.929 -1.048 19.462 1.00 68.25 373 SER A CA 1
ATOM 3000 C C . SER A 1 373 ? -10.847 -0.448 18.559 1.00 68.25 373 SER A C 1
ATOM 3002 O O . SER A 1 373 ? -9.754 -0.108 19.015 1.00 68.25 373 SER A O 1
ATOM 3004 N N . TRP A 1 374 ? -11.151 -0.312 17.266 1.00 73.38 374 TRP A N 1
ATOM 3005 C CA . TRP A 1 374 ? -10.294 0.357 16.284 1.00 73.38 374 TRP A CA 1
ATOM 3006 C C . TRP A 1 374 ? -11.134 1.173 15.287 1.00 73.38 374 TRP A C 1
ATOM 3008 O O . TRP A 1 374 ? -12.320 0.882 15.103 1.00 73.38 374 TRP A O 1
ATOM 3018 N N . PRO A 1 375 ? -10.552 2.188 14.621 1.00 76.12 375 PRO A N 1
ATOM 3019 C CA . PRO A 1 375 ? -11.242 2.920 13.562 1.00 76.12 375 PRO A CA 1
ATOM 3020 C C . PRO A 1 375 ? -11.484 2.039 12.329 1.00 76.12 375 PRO A C 1
ATOM 3022 O O . PRO A 1 375 ? -10.541 1.498 11.749 1.00 76.12 375 PRO A O 1
ATOM 3025 N N . ILE A 1 376 ? -12.743 1.919 11.900 1.00 79.19 376 ILE A N 1
ATOM 3026 C CA . ILE A 1 376 ? -13.156 1.049 10.783 1.00 79.19 376 ILE A CA 1
ATOM 3027 C C . ILE A 1 376 ? -12.426 1.420 9.484 1.00 79.19 376 ILE A C 1
ATOM 3029 O O . ILE A 1 376 ? -11.895 0.545 8.803 1.00 79.19 376 ILE A O 1
ATOM 3033 N N . PHE A 1 377 ? -12.314 2.706 9.170 1.00 79.56 377 PHE A N 1
ATOM 3034 C CA . PHE A 1 377 ? -11.668 3.190 7.945 1.00 79.56 377 PHE A CA 1
ATOM 3035 C C . PHE A 1 377 ? -10.205 3.624 8.165 1.00 79.56 377 PHE A C 1
ATOM 3037 O O . PHE A 1 377 ? -9.622 4.349 7.360 1.00 79.56 377 PHE A O 1
ATOM 3044 N N . GLY A 1 378 ? -9.594 3.154 9.258 1.00 69.62 378 GLY A N 1
ATOM 3045 C CA . GLY A 1 378 ? -8.256 3.558 9.689 1.00 69.62 378 GLY A CA 1
ATOM 3046 C C . GLY A 1 378 ? -8.245 4.895 10.439 1.00 69.62 378 GLY A C 1
ATOM 3047 O O . GLY A 1 378 ? -9.253 5.592 10.531 1.00 69.62 378 GLY A O 1
ATOM 3048 N N . GLY A 1 379 ? -7.097 5.221 11.028 1.00 61.66 379 GLY A N 1
ATOM 3049 C CA . GLY A 1 379 ? -6.819 6.493 11.694 1.00 61.66 379 GLY A CA 1
ATOM 3050 C C . GLY A 1 379 ? -5.312 6.753 11.693 1.00 61.66 379 GLY A C 1
ATOM 3051 O O . GLY A 1 379 ? -4.543 5.862 11.334 1.00 61.66 379 GLY A O 1
ATOM 3052 N N . GLY A 1 380 ? -4.896 7.978 12.030 1.00 54.38 380 GLY A N 1
ATOM 3053 C CA . GLY A 1 380 ? -3.489 8.397 11.988 1.00 54.38 380 GLY A CA 1
ATOM 3054 C C . GLY A 1 380 ? -2.531 7.462 12.743 1.00 54.38 380 GLY A C 1
ATOM 3055 O O . GLY A 1 380 ? -2.947 6.634 13.550 1.00 54.38 380 GLY A O 1
ATOM 3056 N N . LEU A 1 381 ? -1.225 7.632 12.507 1.00 52.03 381 LEU A N 1
ATOM 3057 C CA . LEU A 1 381 ? -0.111 6.744 12.909 1.00 52.03 381 LEU A CA 1
ATOM 3058 C C . LEU A 1 381 ? -0.063 6.290 14.393 1.00 52.03 381 LEU A C 1
ATOM 3060 O O . LEU A 1 381 ? 0.739 5.426 14.735 1.00 52.03 381 LEU A O 1
ATOM 3064 N N . SER A 1 382 ? -0.888 6.855 15.276 1.00 54.00 382 SER A N 1
ATOM 3065 C CA . SER A 1 382 ? -0.964 6.585 16.716 1.00 54.00 382 SER A CA 1
ATOM 3066 C C . SER A 1 382 ? -2.107 5.649 17.148 1.00 54.00 382 SER A C 1
ATOM 3068 O O . SER A 1 382 ? -2.284 5.426 18.348 1.00 54.00 382 SER A O 1
ATOM 3070 N N . THR A 1 383 ? -2.888 5.080 16.223 1.00 59.69 383 THR A N 1
ATOM 3071 C CA . THR A 1 383 ? -3.982 4.158 16.577 1.00 59.69 383 THR A CA 1
ATOM 3072 C C . THR A 1 383 ? -3.466 2.790 17.060 1.00 59.69 383 THR A C 1
ATOM 3074 O O . THR A 1 383 ? -2.716 2.137 16.329 1.00 59.69 383 THR A O 1
ATOM 3077 N N . PRO A 1 384 ? -3.882 2.301 18.248 1.00 59.25 384 PRO A N 1
ATOM 3078 C CA . PRO A 1 384 ? -3.527 0.966 18.736 1.00 59.25 384 PRO A CA 1
ATOM 3079 C C . PRO A 1 384 ? -3.957 -0.143 17.762 1.00 59.25 384 PRO A C 1
ATOM 3081 O O . PRO A 1 384 ? -5.017 -0.048 17.150 1.00 59.25 384 PRO A O 1
ATOM 3084 N N . ASN A 1 385 ? -3.164 -1.216 17.654 1.00 67.44 385 ASN A N 1
ATOM 3085 C CA . ASN A 1 385 ? -3.426 -2.411 16.823 1.00 67.44 385 ASN A CA 1
ATOM 3086 C C . ASN A 1 385 ? -3.514 -2.183 15.305 1.00 67.44 385 ASN A C 1
ATOM 3088 O O . ASN A 1 385 ? -3.815 -3.114 14.558 1.00 67.44 385 ASN A O 1
ATOM 3092 N N . TRP A 1 386 ? -3.214 -0.979 14.837 1.00 71.50 386 TRP A N 1
ATOM 3093 C CA . TRP A 1 386 ? -3.133 -0.642 13.424 1.00 71.50 386 TRP A CA 1
ATOM 3094 C C . TRP A 1 386 ? -1.674 -0.362 13.063 1.00 71.50 386 TRP A C 1
ATOM 3096 O O . TRP A 1 386 ? -0.921 0.206 13.855 1.00 71.50 386 TRP A O 1
ATOM 3106 N N . SER A 1 387 ? -1.231 -0.819 11.895 1.00 71.12 387 SER A N 1
ATOM 3107 C CA . SER A 1 387 ? 0.154 -0.630 11.457 1.00 71.12 387 SER A CA 1
ATOM 3108 C C . SER A 1 387 ? 0.211 -0.226 9.986 1.00 71.12 387 SER A C 1
ATOM 3110 O O . SER A 1 387 ? -0.335 -0.959 9.150 1.00 71.12 387 SER A O 1
ATOM 3112 N N . PRO A 1 388 ? 0.887 0.892 9.652 1.00 74.31 388 PRO A N 1
ATOM 3113 C CA . PRO A 1 388 ? 1.035 1.333 8.274 1.00 74.31 388 PRO A CA 1
ATOM 3114 C C . PRO A 1 388 ? 1.832 0.294 7.486 1.00 74.31 388 PRO A C 1
ATOM 3116 O O . PRO A 1 388 ? 2.779 -0.304 8.000 1.00 74.31 388 PRO A O 1
ATOM 3119 N N . GLN A 1 389 ? 1.435 0.068 6.240 1.00 75.25 389 GLN A N 1
ATOM 3120 C CA . GLN A 1 389 ? 2.087 -0.859 5.326 1.00 75.25 389 GLN A CA 1
ATOM 3121 C C . GLN A 1 389 ? 2.607 -0.096 4.106 1.00 75.25 389 GLN A C 1
ATOM 3123 O O . GLN A 1 389 ? 1.902 0.770 3.580 1.00 75.25 389 GLN A O 1
ATOM 3128 N N . PRO A 1 390 ? 3.819 -0.411 3.619 1.00 75.75 390 PRO A N 1
ATOM 3129 C CA . PRO A 1 390 ? 4.277 0.117 2.346 1.00 75.75 390 PRO A CA 1
ATOM 3130 C C . PRO A 1 390 ? 3.385 -0.418 1.225 1.00 75.75 390 PRO A C 1
ATOM 3132 O O . PRO A 1 390 ? 2.966 -1.575 1.237 1.00 75.75 390 PRO A O 1
ATOM 3135 N N . PHE A 1 391 ? 3.112 0.424 0.235 1.00 82.06 391 PHE A N 1
ATOM 3136 C CA . PHE A 1 391 ? 2.322 0.043 -0.926 1.00 82.06 391 PHE A CA 1
ATOM 3137 C C . PHE A 1 391 ? 2.796 0.751 -2.185 1.00 82.06 391 PHE A C 1
ATOM 3139 O O . PHE A 1 391 ? 3.422 1.815 -2.135 1.00 82.06 391 PHE A O 1
ATOM 3146 N N . THR A 1 392 ? 2.463 0.139 -3.317 1.00 84.88 392 THR A N 1
ATOM 3147 C CA . THR A 1 392 ? 2.742 0.669 -4.645 1.00 84.88 392 THR A CA 1
ATOM 3148 C C . THR A 1 392 ? 1.508 1.367 -5.191 1.00 84.88 392 THR A C 1
ATOM 3150 O O . THR A 1 392 ? 0.397 0.851 -5.103 1.00 84.88 392 THR A O 1
ATOM 3153 N N . LEU A 1 393 ? 1.721 2.544 -5.766 1.00 88.75 393 LEU A N 1
ATOM 3154 C CA . LEU A 1 393 ? 0.708 3.315 -6.468 1.00 88.75 393 LEU A CA 1
ATOM 3155 C C . LEU A 1 393 ? 1.359 3.947 -7.689 1.00 88.75 393 LEU A C 1
ATOM 3157 O O . LEU A 1 393 ? 2.513 4.365 -7.604 1.00 88.75 393 LEU A O 1
ATOM 3161 N N . GLY A 1 394 ? 0.663 3.999 -8.815 1.00 93.25 394 GLY A N 1
ATOM 3162 C CA . GLY A 1 394 ? 1.249 4.509 -10.048 1.00 93.25 394 GLY A CA 1
ATOM 3163 C C . GLY A 1 394 ? 0.540 4.003 -11.290 1.00 93.25 394 GLY A C 1
ATOM 3164 O O . GLY A 1 394 ? -0.613 3.574 -11.239 1.00 93.25 394 GLY A O 1
ATOM 3165 N N . TRP A 1 395 ? 1.264 4.007 -12.398 1.00 95.06 395 TRP A N 1
ATOM 3166 C CA . TRP A 1 395 ? 0.811 3.448 -13.663 1.00 95.06 395 TRP A CA 1
ATOM 3167 C C . TRP A 1 395 ? 1.928 2.668 -14.332 1.00 95.06 395 TRP A C 1
ATOM 3169 O O . TRP A 1 395 ? 3.105 2.823 -14.014 1.00 95.06 395 TRP A O 1
ATOM 3179 N N . ALA A 1 396 ? 1.562 1.820 -15.277 1.00 95.75 396 ALA A N 1
ATOM 3180 C CA . ALA A 1 396 ? 2.518 1.156 -16.136 1.00 95.75 396 ALA A CA 1
ATOM 3181 C C . ALA A 1 396 ? 2.007 1.126 -17.569 1.00 95.75 396 ALA A C 1
ATOM 3183 O O . ALA A 1 396 ? 0.801 1.122 -17.816 1.00 95.75 396 ALA A O 1
ATOM 3184 N N . PHE A 1 397 ? 2.928 1.064 -18.520 1.00 96.19 397 PHE A N 1
ATOM 3185 C CA . PHE A 1 397 ? 2.590 0.821 -19.913 1.00 96.19 397 PHE A CA 1
ATOM 3186 C C . PHE A 1 397 ? 3.585 -0.142 -20.552 1.00 96.19 397 PHE A C 1
ATOM 3188 O O . PHE A 1 397 ? 4.737 -0.241 -20.128 1.00 96.19 397 PHE A O 1
ATOM 3195 N N . SER A 1 398 ? 3.132 -0.872 -21.569 1.00 95.44 398 SER A N 1
ATOM 3196 C CA . SER A 1 398 ? 3.977 -1.814 -22.308 1.00 95.44 398 SER A CA 1
ATOM 3197 C C . SER A 1 398 ? 3.955 -1.518 -23.796 1.00 95.44 398 SER A C 1
ATOM 3199 O O . SER A 1 398 ? 2.863 -1.436 -24.358 1.00 95.44 398 SER A O 1
ATOM 3201 N N . CYS A 1 399 ? 5.122 -1.428 -24.430 1.00 93.75 399 CYS A N 1
ATOM 3202 C CA . CYS A 1 399 ? 5.275 -1.312 -25.881 1.00 93.75 399 CYS A CA 1
ATOM 3203 C C . CYS A 1 399 ? 6.633 -1.877 -26.331 1.00 93.75 399 CYS A C 1
ATOM 3205 O O . CYS A 1 399 ? 7.526 -2.110 -25.513 1.00 93.75 399 CYS A O 1
ATOM 3207 N N . SER A 1 400 ? 6.798 -2.108 -27.633 1.00 92.19 400 SER A N 1
ATOM 3208 C CA . SER A 1 400 ? 8.014 -2.706 -28.195 1.00 92.19 400 SER A CA 1
ATOM 3209 C C . SER A 1 400 ? 9.233 -1.772 -28.185 1.00 92.19 400 SER A C 1
ATOM 3211 O O . SER A 1 400 ? 10.358 -2.257 -28.073 1.00 92.19 400 SER A O 1
ATOM 3213 N N . ASP A 1 401 ? 9.045 -0.445 -28.209 1.00 91.81 401 ASP A N 1
ATOM 3214 C CA . ASP A 1 401 ? 10.150 0.532 -28.138 1.00 91.81 401 ASP A CA 1
ATOM 3215 C C . ASP A 1 401 ? 10.948 0.468 -26.828 1.00 91.81 401 ASP A C 1
ATOM 3217 O O . ASP A 1 401 ? 12.116 0.861 -26.801 1.00 91.81 401 ASP A O 1
ATOM 3221 N N . LEU A 1 402 ? 10.353 -0.078 -25.762 1.00 94.75 402 LEU A N 1
ATOM 3222 C CA . LEU A 1 402 ? 11.017 -0.292 -24.476 1.00 94.75 402 LEU A CA 1
ATOM 3223 C C . LEU A 1 402 ? 12.043 -1.440 -24.504 1.00 94.75 402 LEU A C 1
ATOM 3225 O O . LEU A 1 402 ? 12.805 -1.580 -23.552 1.00 94.75 402 LEU A O 1
ATOM 3229 N N . LEU A 1 403 ? 12.084 -2.265 -25.558 1.00 94.06 403 LEU A N 1
ATOM 3230 C CA . LEU A 1 403 ? 13.045 -3.368 -25.678 1.00 94.06 403 LEU A CA 1
ATOM 3231 C C . LEU A 1 403 ? 14.451 -2.805 -25.879 1.00 94.06 403 LEU A C 1
ATOM 3233 O O . LEU A 1 403 ? 14.705 -2.175 -26.895 1.00 94.06 403 LEU A O 1
ATOM 3237 N N . LEU A 1 404 ? 15.366 -2.992 -24.931 1.00 94.19 404 LEU A N 1
ATOM 3238 C CA . LEU A 1 404 ? 16.701 -2.390 -24.992 1.00 94.19 404 LEU A CA 1
ATOM 3239 C C . LEU A 1 404 ? 17.742 -3.410 -24.529 1.00 94.19 404 LEU A C 1
ATOM 3241 O O . LEU A 1 404 ? 18.110 -3.440 -23.346 1.00 94.19 404 LEU A O 1
ATOM 3245 N N . ALA A 1 405 ? 18.206 -4.254 -25.456 1.00 90.50 405 ALA A N 1
ATOM 3246 C CA . ALA A 1 405 ? 19.035 -5.405 -25.117 1.00 90.50 405 ALA A CA 1
ATOM 3247 C C . ALA A 1 405 ? 20.387 -5.020 -24.499 1.00 90.50 405 ALA A C 1
ATOM 3249 O O . ALA A 1 405 ? 20.814 -5.658 -23.539 1.00 90.50 405 ALA A O 1
ATOM 3250 N N . GLN A 1 406 ? 21.069 -3.992 -25.009 1.00 91.31 406 GLN A N 1
ATOM 3251 C CA . GLN A 1 406 ? 22.418 -3.633 -24.550 1.00 91.31 406 GLN A CA 1
ATOM 3252 C C . GLN A 1 406 ? 22.877 -2.258 -25.057 1.00 91.31 406 GLN A C 1
ATOM 3254 O O . GLN A 1 406 ? 22.129 -1.543 -25.722 1.00 91.31 406 GLN A O 1
ATOM 3259 N N . GLY A 1 407 ? 24.140 -1.930 -24.777 1.00 91.25 407 GLY A N 1
ATOM 3260 C CA . GLY A 1 407 ? 24.778 -0.684 -25.181 1.00 91.25 407 GLY A CA 1
ATOM 3261 C C . GLY A 1 407 ? 24.500 0.452 -24.198 1.00 91.25 407 GLY A C 1
ATOM 3262 O O . GLY A 1 407 ? 23.904 0.265 -23.133 1.00 91.25 407 GLY A O 1
ATOM 3263 N N . THR A 1 408 ? 24.943 1.651 -24.564 1.00 95.06 408 THR A N 1
ATOM 3264 C CA . THR A 1 408 ? 24.562 2.878 -23.853 1.00 95.06 408 THR A CA 1
ATOM 3265 C C . THR A 1 408 ? 23.213 3.316 -24.396 1.00 95.06 408 THR A C 1
ATOM 3267 O O . THR A 1 408 ? 23.102 3.588 -25.590 1.00 95.06 408 THR A O 1
ATOM 3270 N N . ARG A 1 409 ? 22.188 3.354 -23.543 1.00 95.06 409 ARG A N 1
ATOM 3271 C CA . ARG A 1 409 ? 20.797 3.555 -23.967 1.00 95.06 409 ARG A CA 1
ATOM 3272 C C . ARG A 1 409 ? 20.255 4.820 -23.320 1.00 95.06 409 ARG A C 1
ATOM 3274 O O . ARG A 1 409 ? 20.257 4.929 -22.098 1.00 95.06 409 ARG A O 1
ATOM 3281 N N . SER A 1 410 ? 19.772 5.757 -24.124 1.00 95.69 410 SER A N 1
ATOM 3282 C CA . SER A 1 410 ? 18.982 6.889 -23.646 1.00 95.69 410 SER A CA 1
ATOM 3283 C C . SER A 1 410 ? 17.532 6.683 -24.062 1.00 95.69 410 SER A C 1
ATOM 3285 O O . SER A 1 410 ? 17.237 6.516 -25.243 1.00 95.69 410 SER A O 1
ATOM 3287 N N . LEU A 1 411 ? 16.633 6.656 -23.085 1.00 96.19 411 LEU A N 1
ATOM 3288 C CA . LEU A 1 411 ? 15.204 6.435 -23.250 1.00 96.19 411 LEU A CA 1
ATOM 3289 C C . LEU A 1 411 ? 14.463 7.703 -22.819 1.00 96.19 411 LEU A C 1
ATOM 3291 O O . LEU A 1 411 ? 14.533 8.124 -21.667 1.00 96.19 411 LEU A O 1
ATOM 3295 N N . THR A 1 412 ? 13.747 8.313 -23.756 1.00 97.00 412 THR A N 1
ATOM 3296 C CA . THR A 1 412 ? 12.897 9.480 -23.521 1.00 97.00 412 THR A CA 1
ATOM 3297 C C . THR A 1 412 ? 11.435 9.061 -23.598 1.00 97.00 412 THR A C 1
ATOM 3299 O O . THR A 1 412 ? 10.984 8.595 -24.642 1.00 97.00 412 THR A O 1
ATOM 3302 N N . ILE A 1 413 ? 10.686 9.255 -22.515 1.00 96.69 413 ILE A N 1
ATOM 3303 C CA . ILE A 1 413 ? 9.254 8.943 -22.431 1.00 96.69 413 ILE A CA 1
ATOM 3304 C C . ILE A 1 413 ? 8.497 10.245 -22.198 1.00 96.69 413 ILE A C 1
ATOM 3306 O O . ILE A 1 413 ? 8.808 10.971 -21.260 1.00 96.69 413 ILE A O 1
ATOM 3310 N N . VAL A 1 414 ? 7.506 10.546 -23.031 1.00 95.56 414 VAL A N 1
ATOM 3311 C CA . VAL A 1 414 ? 6.670 11.747 -22.917 1.00 95.56 414 VAL A CA 1
ATOM 3312 C C . VAL A 1 414 ? 5.213 11.333 -22.792 1.00 95.56 414 VAL A C 1
ATOM 3314 O O . VAL A 1 414 ? 4.656 10.757 -23.725 1.00 95.56 414 VAL A O 1
ATOM 3317 N N . PHE A 1 415 ? 4.586 11.657 -21.667 1.00 94.06 415 PHE A N 1
ATOM 3318 C CA . PHE A 1 415 ? 3.142 11.547 -21.487 1.00 94.06 415 PHE A CA 1
ATOM 3319 C C . PHE A 1 415 ? 2.506 12.896 -21.818 1.00 94.06 415 PHE A C 1
ATOM 3321 O O . PHE A 1 415 ? 2.871 13.912 -21.230 1.00 94.06 415 PHE A O 1
ATOM 3328 N N . THR A 1 416 ? 1.580 12.921 -22.775 1.00 92.88 416 THR A N 1
ATOM 3329 C CA . THR A 1 416 ? 0.784 14.115 -23.080 1.00 92.88 416 THR A CA 1
ATOM 3330 C C . THR A 1 416 ? -0.522 14.031 -22.298 1.00 92.88 416 THR A C 1
ATOM 3332 O O . THR A 1 416 ? -1.369 13.194 -22.605 1.00 92.88 416 THR A O 1
ATOM 3335 N N . CYS A 1 417 ? -0.677 14.877 -21.283 1.00 88.50 417 CYS A N 1
ATOM 3336 C CA . CYS A 1 417 ? -1.793 14.848 -20.345 1.00 88.50 417 CYS A CA 1
ATOM 3337 C C . CYS A 1 417 ? -2.781 16.009 -20.573 1.00 88.50 417 CYS A C 1
ATOM 3339 O O . CYS A 1 417 ? -2.397 17.104 -20.978 1.00 88.50 417 CYS A O 1
ATOM 3341 N N . LYS A 1 418 ? -4.062 15.776 -20.269 1.00 80.94 418 LYS A N 1
ATOM 3342 C CA . LYS A 1 418 ? -5.159 16.756 -20.217 1.00 80.94 418 LYS A CA 1
ATOM 3343 C C . LYS A 1 418 ? -5.665 16.874 -18.768 1.00 80.94 418 LYS A C 1
ATOM 3345 O O . LYS A 1 418 ? -5.699 15.873 -18.054 1.00 80.94 418 LYS A O 1
ATOM 3350 N N . SER A 1 419 ? -6.114 18.074 -18.380 1.00 61.56 419 SER A N 1
ATOM 3351 C CA . SER A 1 419 ? -6.404 18.549 -17.006 1.00 61.56 419 SER A CA 1
ATOM 3352 C C . SER A 1 419 ? -5.181 19.164 -16.322 1.00 61.56 419 SER A C 1
ATOM 3354 O O . SER A 1 419 ? -4.363 18.463 -15.738 1.00 61.56 419 SER A O 1
ATOM 3356 N N . PHE A 1 420 ? -5.073 20.490 -16.416 1.00 59.09 420 PHE A N 1
ATOM 3357 C CA . PHE A 1 420 ? -3.923 21.275 -15.975 1.00 59.09 420 PHE A CA 1
ATOM 3358 C C . PHE A 1 420 ? -4.388 22.266 -14.899 1.00 59.09 420 PHE A C 1
ATOM 3360 O O . PHE A 1 420 ? -5.134 23.196 -15.202 1.00 59.09 420 PHE A O 1
ATOM 3367 N N . GLU A 1 421 ? -3.977 22.064 -13.648 1.00 54.66 421 GLU A N 1
ATOM 3368 C CA . GLU A 1 421 ? -4.132 23.058 -12.579 1.00 54.66 421 GLU A CA 1
ATOM 3369 C C . GLU A 1 421 ? -2.783 23.778 -12.399 1.00 54.66 421 GLU A C 1
ATOM 3371 O O . GLU A 1 421 ? -1.718 23.157 -12.444 1.00 54.66 421 GLU A O 1
ATOM 3376 N N . ALA A 1 422 ? -2.809 25.102 -12.226 1.00 49.78 422 ALA A N 1
ATOM 3377 C CA . ALA A 1 422 ? -1.612 25.941 -12.086 1.00 49.78 422 ALA A CA 1
ATOM 3378 C C . ALA A 1 422 ? -0.847 25.721 -10.758 1.00 49.78 422 ALA A C 1
ATOM 3380 O O . ALA A 1 422 ? 0.179 26.355 -10.527 1.00 49.78 422 ALA A O 1
ATOM 3381 N N . GLU A 1 423 ? -1.335 24.827 -9.893 1.00 54.34 423 GLU A N 1
ATOM 3382 C CA . GLU A 1 423 ? -0.908 24.662 -8.497 1.00 54.34 423 GLU A CA 1
ATOM 3383 C C . GLU A 1 423 ? 0.403 23.878 -8.315 1.00 54.34 423 GLU A C 1
ATOM 3385 O O . GLU A 1 423 ? 1.012 23.946 -7.253 1.00 54.34 423 GLU A O 1
ATOM 3390 N N . LEU A 1 424 ? 0.908 23.191 -9.347 1.00 61.72 424 LEU A N 1
ATOM 3391 C CA . LEU A 1 424 ? 2.149 22.398 -9.256 1.00 61.72 424 LEU A CA 1
ATOM 3392 C C . LEU A 1 424 ? 3.423 23.195 -9.618 1.00 61.72 424 LEU A C 1
ATOM 3394 O O . LEU A 1 424 ? 4.493 22.616 -9.837 1.00 61.72 424 LEU A O 1
ATOM 3398 N N . SER A 1 425 ? 3.342 24.528 -9.712 1.00 59.88 425 SER A N 1
ATOM 3399 C CA . SER A 1 425 ? 4.503 25.372 -10.014 1.00 59.88 425 SER A CA 1
ATOM 3400 C C . SER A 1 425 ? 5.538 25.318 -8.882 1.00 59.88 425 SER A C 1
ATOM 3402 O O . SER A 1 425 ? 5.241 25.695 -7.753 1.00 59.88 425 SER A O 1
ATOM 3404 N N . GLY A 1 426 ? 6.767 24.889 -9.188 1.00 66.69 426 GLY A N 1
ATOM 3405 C CA . GLY A 1 426 ? 7.874 24.822 -8.221 1.00 66.69 426 GLY A CA 1
ATOM 3406 C C . GLY A 1 426 ? 8.114 23.446 -7.589 1.00 66.69 426 GLY A C 1
ATOM 3407 O O . GLY A 1 426 ? 9.018 23.319 -6.764 1.00 66.69 426 GLY A O 1
ATOM 3408 N N . ILE A 1 427 ? 7.361 22.414 -7.984 1.00 73.75 427 ILE A N 1
ATOM 3409 C CA . ILE A 1 427 ? 7.572 21.041 -7.512 1.00 73.75 427 ILE A CA 1
ATOM 3410 C C . ILE A 1 427 ? 8.660 20.346 -8.336 1.00 73.75 427 ILE A C 1
ATOM 3412 O O . ILE A 1 427 ? 8.649 20.362 -9.568 1.00 73.75 427 ILE A O 1
ATOM 3416 N N . ASP A 1 428 ? 9.592 19.689 -7.647 1.00 80.62 428 ASP A N 1
ATOM 3417 C CA . ASP A 1 428 ? 10.570 18.807 -8.276 1.00 80.62 428 ASP A CA 1
ATOM 3418 C C . ASP A 1 428 ? 9.937 17.445 -8.603 1.00 80.62 428 ASP A C 1
ATOM 3420 O O . ASP A 1 428 ? 9.923 16.521 -7.779 1.00 80.62 428 ASP A O 1
ATOM 3424 N N . PHE A 1 429 ? 9.435 17.327 -9.835 1.00 83.12 429 PHE A N 1
ATOM 3425 C CA . PHE A 1 429 ? 8.824 16.106 -10.364 1.00 83.12 429 PHE A CA 1
ATOM 3426 C C . PHE A 1 429 ? 9.770 14.895 -10.349 1.00 83.12 429 PHE A C 1
ATOM 3428 O O . PHE A 1 429 ? 9.286 13.766 -10.310 1.00 83.12 429 PHE A O 1
ATOM 3435 N N . SER A 1 430 ? 11.097 15.081 -10.333 1.00 82.94 430 SER A N 1
ATOM 3436 C CA . SER A 1 430 ? 12.035 13.949 -10.258 1.00 82.94 430 SER A CA 1
ATOM 3437 C C . SER A 1 430 ? 11.962 13.211 -8.920 1.00 82.94 430 SER A C 1
ATOM 3439 O O . SER A 1 430 ? 12.198 12.008 -8.866 1.00 82.94 430 SER A O 1
ATOM 3441 N N . SER A 1 431 ? 11.549 13.905 -7.854 1.00 87.12 431 SER A N 1
ATOM 3442 C CA . SER A 1 431 ? 11.401 13.327 -6.517 1.00 87.12 431 SER A CA 1
ATOM 3443 C C . SER A 1 431 ? 10.060 12.622 -6.284 1.00 87.12 431 SER A C 1
ATOM 3445 O O . SER A 1 431 ? 9.897 11.956 -5.261 1.00 87.12 431 SER A O 1
ATOM 3447 N N . LEU A 1 432 ? 9.099 12.759 -7.208 1.00 89.69 432 LEU A N 1
ATOM 3448 C CA . LEU A 1 432 ? 7.745 12.208 -7.071 1.00 89.69 432 LEU A CA 1
ATOM 3449 C C . LEU A 1 432 ? 7.614 10.778 -7.605 1.00 89.69 432 LEU A C 1
ATOM 3451 O O . LEU A 1 432 ? 6.700 10.062 -7.196 1.00 89.69 432 LEU A O 1
ATOM 3455 N N . PHE A 1 433 ? 8.505 10.365 -8.507 1.00 93.12 433 PHE A N 1
ATOM 3456 C CA . PHE A 1 433 ? 8.377 9.116 -9.253 1.00 93.12 433 PHE A CA 1
ATOM 3457 C C . PHE A 1 433 ? 9.623 8.239 -9.126 1.00 93.12 433 PHE A C 1
ATOM 3459 O O . PHE A 1 433 ? 10.749 8.721 -9.086 1.00 93.12 433 PHE A O 1
ATOM 3466 N N . GLU A 1 434 ? 9.409 6.932 -9.134 1.00 94.25 434 GLU A N 1
ATOM 3467 C CA . GLU A 1 434 ? 10.419 5.903 -9.364 1.00 94.25 434 GLU A CA 1
ATOM 3468 C C . GLU A 1 434 ? 10.009 5.135 -10.627 1.00 94.25 434 GLU A C 1
ATOM 3470 O O . GLU A 1 434 ? 8.837 4.785 -10.780 1.00 94.25 434 GLU A O 1
ATOM 3475 N N . ILE A 1 435 ? 10.949 4.876 -11.541 1.00 95.50 435 ILE A N 1
ATOM 3476 C CA . ILE A 1 435 ? 10.671 4.148 -12.785 1.00 95.50 435 ILE A CA 1
ATOM 3477 C C . ILE A 1 435 ? 11.344 2.782 -12.749 1.00 95.50 435 ILE A C 1
ATOM 3479 O O . ILE A 1 435 ? 12.548 2.678 -12.520 1.00 95.50 435 ILE A O 1
ATOM 3483 N N . LYS A 1 436 ? 10.566 1.734 -13.019 1.00 95.62 436 LYS A N 1
ATOM 3484 C CA . LYS A 1 436 ? 11.023 0.347 -13.106 1.00 95.62 436 LYS A CA 1
ATOM 3485 C C . LYS A 1 436 ? 10.764 -0.216 -14.495 1.00 95.62 436 LYS A C 1
ATOM 3487 O O . LYS A 1 436 ? 9.683 -0.045 -15.052 1.00 95.62 436 LYS A O 1
ATOM 3492 N N . LEU A 1 437 ? 11.757 -0.914 -15.032 1.00 96.94 437 LEU A N 1
ATOM 3493 C CA . LEU A 1 437 ? 11.713 -1.573 -16.333 1.00 96.94 437 LEU A CA 1
ATOM 3494 C C . LEU A 1 437 ? 11.859 -3.090 -16.159 1.00 96.94 437 LEU A C 1
ATOM 3496 O O . LEU A 1 437 ? 12.545 -3.550 -15.243 1.00 96.94 437 LEU A O 1
ATOM 3500 N N . THR A 1 438 ? 11.234 -3.875 -17.034 1.00 97.19 438 THR A N 1
ATOM 3501 C CA . THR A 1 438 ? 11.413 -5.337 -17.070 1.00 97.19 438 THR A CA 1
ATOM 3502 C C . THR A 1 438 ? 12.813 -5.697 -17.554 1.00 97.19 438 THR A C 1
ATOM 3504 O O . THR A 1 438 ? 13.201 -5.328 -18.661 1.00 97.19 438 THR A O 1
ATOM 3507 N N . ALA A 1 439 ? 13.581 -6.432 -16.755 1.00 95.81 439 ALA A N 1
ATOM 3508 C CA . ALA A 1 439 ? 14.963 -6.770 -17.059 1.00 95.81 439 ALA A CA 1
ATOM 3509 C C . ALA A 1 439 ? 15.261 -8.259 -16.834 1.00 95.81 439 ALA A C 1
ATOM 3511 O O . ALA A 1 439 ? 14.520 -8.992 -16.183 1.00 95.81 439 ALA A O 1
ATOM 3512 N N . LYS A 1 440 ? 16.381 -8.727 -17.393 1.00 91.12 440 LYS A N 1
ATOM 3513 C CA . LYS A 1 440 ? 16.751 -10.154 -17.381 1.00 91.12 440 LYS A CA 1
ATOM 3514 C C . LYS A 1 440 ? 16.833 -10.776 -15.977 1.00 91.12 440 LYS A C 1
ATOM 3516 O O . LYS A 1 440 ? 16.563 -11.964 -15.830 1.00 91.12 440 LYS A O 1
ATOM 3521 N N . GLU A 1 441 ? 17.192 -9.986 -14.967 1.00 88.19 441 GLU A N 1
ATOM 3522 C CA . GLU A 1 441 ? 17.342 -10.423 -13.569 1.00 88.19 441 GLU A CA 1
ATOM 3523 C C . GLU A 1 441 ? 16.142 -10.052 -12.673 1.00 88.19 441 GLU A C 1
ATOM 3525 O O . GLU A 1 441 ? 16.195 -10.258 -11.463 1.00 88.19 441 GLU A O 1
ATOM 3530 N N . GLY A 1 442 ? 15.057 -9.507 -13.235 1.00 93.56 442 GLY A N 1
ATOM 3531 C CA . GLY A 1 442 ? 13.923 -8.973 -12.475 1.00 93.56 442 GLY A CA 1
ATOM 3532 C C . GLY A 1 442 ? 13.565 -7.549 -12.890 1.00 93.56 442 GLY A C 1
ATOM 3533 O O . GLY A 1 442 ? 13.888 -7.097 -13.983 1.00 93.56 442 GLY A O 1
ATOM 3534 N N . TRP A 1 443 ? 12.892 -6.810 -12.010 1.00 94.56 443 TRP A N 1
ATOM 3535 C CA . TRP A 1 443 ? 12.629 -5.386 -12.232 1.00 94.56 443 TRP A CA 1
ATOM 3536 C C . TRP A 1 443 ? 13.894 -4.557 -11.989 1.00 94.56 443 TRP A C 1
ATOM 3538 O O . TRP A 1 443 ? 14.494 -4.643 -10.920 1.00 94.56 443 TRP A O 1
ATOM 3548 N N . HIS A 1 444 ? 14.273 -3.723 -12.955 1.00 95.69 444 HIS A N 1
ATOM 3549 C CA . HIS A 1 444 ? 15.381 -2.780 -12.829 1.00 95.69 444 HIS A CA 1
ATOM 3550 C C . HIS A 1 444 ? 14.850 -1.366 -12.573 1.00 95.69 444 HIS A C 1
ATOM 3552 O O . HIS A 1 444 ? 14.104 -0.834 -13.395 1.00 95.69 444 HIS A O 1
ATOM 3558 N N . THR A 1 445 ? 15.238 -0.753 -11.452 1.00 95.25 445 THR A N 1
ATOM 3559 C CA . THR A 1 445 ? 14.949 0.663 -11.177 1.00 95.25 445 THR A CA 1
ATOM 3560 C C . THR A 1 445 ? 15.884 1.542 -12.010 1.00 95.25 445 THR A C 1
ATOM 3562 O O . THR A 1 445 ? 17.087 1.579 -11.759 1.00 95.25 445 THR A O 1
ATOM 3565 N N . ALA A 1 446 ? 15.325 2.260 -12.984 1.00 92.31 446 ALA A N 1
ATOM 3566 C CA . ALA A 1 446 ? 16.061 3.166 -13.856 1.00 92.31 446 ALA A CA 1
ATOM 3567 C C . ALA A 1 446 ? 16.218 4.547 -13.200 1.00 92.31 446 ALA A C 1
ATOM 3569 O O . ALA A 1 446 ? 15.250 5.131 -12.706 1.00 92.31 446 ALA A O 1
ATOM 3570 N N . ALA A 1 447 ? 17.434 5.095 -13.230 1.00 89.06 447 ALA A N 1
ATOM 3571 C CA . ALA A 1 447 ? 17.695 6.435 -12.721 1.00 89.06 447 ALA A CA 1
ATOM 3572 C C . ALA A 1 447 ? 17.032 7.498 -13.611 1.00 89.06 447 ALA A C 1
ATOM 3574 O O . ALA A 1 447 ? 17.229 7.532 -14.827 1.00 89.06 447 ALA A O 1
ATOM 3575 N N . ILE A 1 448 ? 16.270 8.397 -12.989 1.00 89.69 448 ILE A N 1
ATOM 3576 C CA . ILE A 1 448 ? 15.650 9.530 -13.674 1.00 89.69 448 ILE A CA 1
ATOM 3577 C C . ILE A 1 448 ? 16.679 10.658 -13.772 1.00 89.69 448 ILE A C 1
ATOM 3579 O O . ILE A 1 448 ? 16.966 11.331 -12.786 1.00 89.69 448 ILE A O 1
ATOM 3583 N N . ASN A 1 449 ? 17.254 10.869 -14.958 1.00 87.06 449 ASN A N 1
ATOM 3584 C CA . ASN A 1 449 ? 18.257 11.919 -15.164 1.00 87.06 449 ASN A CA 1
ATOM 3585 C C . ASN A 1 449 ? 17.626 13.306 -15.264 1.00 87.06 449 ASN A C 1
ATOM 3587 O O . ASN A 1 449 ? 18.211 14.290 -14.816 1.00 87.06 449 ASN A O 1
ATOM 3591 N N . GLN A 1 450 ? 16.455 13.390 -15.895 1.00 85.88 450 GLN A N 1
ATOM 3592 C CA . GLN A 1 450 ? 15.736 14.642 -16.062 1.00 85.88 450 GLN A CA 1
ATOM 3593 C C . GLN A 1 450 ? 14.234 14.384 -16.143 1.00 85.88 450 GLN A C 1
ATOM 3595 O O . GLN A 1 450 ? 13.791 13.508 -16.890 1.00 85.88 450 GLN A O 1
ATOM 3600 N N . VAL A 1 451 ? 13.461 15.196 -15.421 1.00 86.62 451 VAL A N 1
ATOM 3601 C CA . VAL A 1 451 ? 12.017 15.328 -15.623 1.00 86.62 451 VAL A CA 1
ATOM 3602 C C . VAL A 1 451 ? 11.730 16.741 -16.096 1.00 86.62 451 VAL A C 1
ATOM 3604 O O . VAL A 1 451 ? 12.195 17.708 -15.498 1.00 86.62 451 VAL A O 1
ATOM 3607 N N . GLN A 1 452 ? 11.001 16.864 -17.199 1.00 85.62 452 GLN A N 1
ATOM 3608 C CA . GLN A 1 452 ? 10.527 18.142 -17.712 1.00 85.62 452 GLN A CA 1
ATOM 3609 C C . GLN A 1 452 ? 9.008 18.120 -17.714 1.00 85.62 452 GLN A C 1
ATOM 3611 O O . GLN A 1 452 ? 8.398 17.241 -18.320 1.00 85.62 452 GLN A O 1
ATOM 3616 N N . TYR A 1 453 ? 8.419 19.107 -17.055 1.00 81.25 453 TYR A N 1
ATOM 3617 C CA . TYR A 1 453 ? 7.000 19.394 -17.150 1.00 81.25 453 TYR A CA 1
ATOM 3618 C C . TYR A 1 453 ? 6.820 20.687 -17.943 1.00 81.25 453 TYR A C 1
ATOM 3620 O O . TYR A 1 453 ? 7.414 21.710 -17.597 1.00 81.25 453 TYR A O 1
ATOM 3628 N N . GLN A 1 454 ? 6.062 20.627 -19.035 1.00 78.94 454 GLN A N 1
ATOM 3629 C CA . GLN A 1 454 ? 5.782 21.777 -19.896 1.00 78.94 454 GLN A CA 1
ATOM 3630 C C . GLN A 1 454 ? 4.341 22.261 -19.694 1.00 78.94 454 GLN A C 1
ATOM 3632 O O . GLN A 1 454 ? 3.442 21.473 -19.406 1.00 78.94 454 GLN A O 1
ATOM 3637 N N . ALA A 1 455 ? 4.121 23.571 -19.865 1.00 67.56 455 ALA A N 1
ATOM 3638 C CA . ALA A 1 455 ? 2.823 24.232 -19.677 1.00 67.56 455 ALA A CA 1
ATOM 3639 C C . ALA A 1 455 ? 1.704 23.719 -20.612 1.00 67.56 455 ALA A C 1
ATOM 3641 O O . ALA A 1 455 ? 0.541 24.061 -20.428 1.00 67.56 455 ALA A O 1
ATOM 3642 N N . ASP A 1 456 ? 2.052 22.923 -21.622 1.00 71.44 456 ASP A N 1
ATOM 3643 C CA . ASP A 1 456 ? 1.149 22.353 -22.620 1.00 71.44 456 ASP A CA 1
ATOM 3644 C C . ASP A 1 456 ? 0.609 20.957 -22.249 1.00 71.44 456 ASP A C 1
ATOM 3646 O O . ASP A 1 456 ? -0.084 20.343 -23.058 1.00 71.44 456 ASP A O 1
ATOM 3650 N N . GLY A 1 457 ? 0.915 20.439 -21.052 1.00 79.94 457 GLY A N 1
ATOM 3651 C CA . GLY A 1 457 ? 0.457 19.112 -20.619 1.00 79.94 457 GLY A CA 1
ATOM 3652 C C . GLY A 1 457 ? 1.496 18.002 -20.738 1.00 79.94 457 GLY A C 1
ATOM 3653 O O . GLY A 1 457 ? 1.160 16.851 -20.469 1.00 79.94 457 GLY A O 1
ATOM 3654 N N . GLN A 1 458 ? 2.735 18.285 -21.151 1.00 88.75 458 GLN A N 1
ATOM 3655 C CA . GLN A 1 458 ? 3.735 17.233 -21.359 1.00 88.75 458 GLN A CA 1
ATOM 3656 C C . GLN A 1 458 ? 4.561 16.934 -20.105 1.00 88.75 458 GLN A C 1
ATOM 3658 O O . GLN A 1 458 ? 5.289 17.794 -19.606 1.00 88.75 458 GLN A O 1
ATOM 3663 N N . LEU A 1 459 ? 4.513 15.678 -19.654 1.00 90.44 459 LEU A N 1
ATOM 3664 C CA . LEU A 1 459 ? 5.401 15.118 -18.636 1.00 90.44 459 LEU A CA 1
ATOM 3665 C C . LEU A 1 459 ? 6.450 14.226 -19.310 1.00 90.44 459 LEU A C 1
ATOM 3667 O O . LEU A 1 459 ? 6.145 13.129 -19.780 1.00 90.44 459 LEU A O 1
ATOM 3671 N N . LYS A 1 460 ? 7.691 14.708 -19.372 1.00 93.19 460 LYS A N 1
ATOM 3672 C CA . LYS A 1 460 ? 8.807 14.056 -20.061 1.00 93.19 460 LYS A CA 1
ATOM 3673 C C . LYS A 1 460 ? 9.842 13.523 -19.078 1.00 93.19 460 LYS A C 1
ATOM 3675 O O . LYS A 1 460 ? 10.410 14.290 -18.307 1.00 93.19 460 LYS A O 1
ATOM 3680 N N . PHE A 1 461 ? 10.153 12.239 -19.193 1.00 94.88 461 PHE A N 1
ATOM 3681 C CA . PHE A 1 461 ? 11.216 11.541 -18.478 1.00 94.88 461 PHE A CA 1
ATOM 3682 C C . PHE A 1 461 ? 12.374 11.230 -19.425 1.00 94.88 461 PHE A C 1
ATOM 3684 O O . PHE A 1 461 ? 12.150 10.746 -20.535 1.00 94.88 461 PHE A O 1
ATOM 3691 N N . ILE A 1 462 ? 13.605 11.481 -18.983 1.00 95.25 462 ILE A N 1
ATOM 3692 C CA . ILE A 1 462 ? 14.831 11.055 -19.669 1.00 95.25 462 ILE A CA 1
ATOM 3693 C C . ILE A 1 462 ? 15.588 10.102 -18.745 1.00 95.25 462 ILE A C 1
ATOM 3695 O O . ILE A 1 462 ? 15.967 10.478 -17.633 1.00 95.25 462 ILE A O 1
ATOM 3699 N N . LEU A 1 463 ? 15.797 8.880 -19.228 1.00 94.94 463 LEU A N 1
ATOM 3700 C CA . LEU A 1 463 ? 16.448 7.776 -18.529 1.00 94.94 463 LEU A CA 1
ATOM 3701 C C . LEU A 1 463 ? 17.702 7.377 -19.301 1.00 94.94 463 LEU A C 1
ATOM 3703 O O . LEU A 1 463 ? 17.627 7.116 -20.501 1.00 94.94 463 LEU A O 1
ATOM 3707 N N . ASN A 1 464 ? 18.842 7.300 -18.624 1.00 93.88 464 ASN A N 1
ATOM 3708 C CA . ASN A 1 464 ? 20.090 6.826 -19.208 1.00 93.88 464 ASN A CA 1
ATOM 3709 C C . ASN A 1 464 ? 20.491 5.513 -18.541 1.00 93.88 464 ASN A C 1
ATOM 3711 O O . ASN A 1 464 ? 20.714 5.474 -17.334 1.00 93.88 464 ASN A O 1
ATOM 3715 N N . LEU A 1 465 ? 20.611 4.459 -19.344 1.00 94.25 465 LEU A N 1
ATOM 3716 C CA . LEU A 1 465 ? 21.084 3.148 -18.920 1.00 94.25 465 LEU A CA 1
ATOM 3717 C C . LEU A 1 465 ? 22.513 2.958 -19.435 1.00 94.25 465 LEU A C 1
ATOM 3719 O O . LEU A 1 465 ? 22.778 3.026 -20.644 1.00 94.25 465 LEU A O 1
ATOM 3723 N N . ALA A 1 466 ? 23.438 2.722 -18.513 1.00 93.06 466 ALA A N 1
ATOM 3724 C CA . ALA A 1 466 ? 24.822 2.404 -18.812 1.00 93.06 466 ALA A CA 1
ATOM 3725 C C . ALA A 1 466 ? 24.933 1.011 -19.463 1.00 93.06 466 ALA A C 1
ATOM 3727 O O . ALA A 1 466 ? 24.048 0.171 -19.293 1.00 93.06 466 ALA A O 1
ATOM 3728 N N . PRO A 1 467 ? 26.039 0.699 -20.161 1.00 91.19 467 PRO A N 1
ATOM 3729 C CA . PRO A 1 467 ? 26.276 -0.647 -20.693 1.00 91.19 467 PRO A CA 1
ATOM 3730 C C . PRO A 1 467 ? 26.294 -1.754 -19.628 1.00 91.19 467 PRO A C 1
ATOM 3732 O O . PRO A 1 467 ? 26.082 -2.916 -19.955 1.00 91.19 467 PRO A O 1
ATOM 3735 N N . THR A 1 468 ? 26.567 -1.401 -18.368 1.00 92.25 468 THR A N 1
ATOM 3736 C CA . THR A 1 468 ? 26.568 -2.319 -17.220 1.00 92.25 468 THR A CA 1
ATOM 3737 C C . THR A 1 468 ? 25.175 -2.605 -16.665 1.00 92.25 468 THR A C 1
ATOM 3739 O O . THR A 1 468 ? 25.023 -3.574 -15.927 1.00 92.25 468 THR A O 1
ATOM 3742 N N . ASP A 1 469 ? 24.172 -1.779 -16.984 1.00 93.50 469 ASP A N 1
ATOM 3743 C CA . ASP A 1 469 ? 22.797 -2.006 -16.536 1.00 93.50 469 ASP A CA 1
ATOM 3744 C C . ASP A 1 469 ? 22.190 -3.206 -17.277 1.00 93.50 469 ASP A C 1
ATOM 3746 O O . ASP A 1 469 ? 22.496 -3.420 -18.458 1.00 93.50 469 ASP A O 1
ATOM 3750 N N . PRO A 1 470 ? 21.305 -3.989 -16.639 1.00 94.31 470 PRO A N 1
ATOM 3751 C CA . PRO A 1 470 ? 20.772 -5.205 -17.235 1.00 94.31 470 PRO A CA 1
ATOM 3752 C C . PRO A 1 470 ? 19.997 -4.929 -18.533 1.00 94.31 470 PRO A C 1
ATOM 3754 O O . PRO A 1 470 ? 19.458 -3.842 -18.768 1.00 94.31 470 PRO A O 1
ATOM 3757 N N . SER A 1 471 ? 19.936 -5.937 -19.402 1.00 94.19 471 SER A N 1
ATOM 3758 C CA . SER A 1 471 ? 19.134 -5.903 -20.626 1.00 94.19 471 SER A CA 1
ATOM 3759 C C . SER A 1 471 ? 17.658 -5.719 -20.291 1.00 94.19 471 SER A C 1
ATOM 3761 O O . SER A 1 471 ? 17.116 -6.489 -19.492 1.00 94.19 471 SER A O 1
ATOM 3763 N N . ILE A 1 472 ? 17.007 -4.745 -20.931 1.00 95.50 472 ILE A N 1
ATOM 3764 C CA . ILE A 1 472 ? 15.559 -4.562 -20.822 1.00 95.50 472 ILE A CA 1
ATOM 3765 C C . ILE A 1 472 ? 14.905 -5.525 -21.803 1.00 95.50 472 ILE A C 1
ATOM 3767 O O . ILE A 1 472 ? 15.123 -5.425 -23.012 1.00 95.50 472 ILE A O 1
ATOM 3771 N N . ILE A 1 473 ? 14.147 -6.479 -21.272 1.00 93.81 473 ILE A N 1
ATOM 3772 C CA . ILE A 1 473 ? 13.587 -7.605 -22.024 1.00 93.81 473 ILE A CA 1
ATOM 3773 C C . ILE A 1 473 ? 12.063 -7.602 -21.975 1.00 93.81 473 ILE A C 1
ATOM 3775 O O . ILE A 1 473 ? 11.437 -6.871 -21.206 1.00 93.81 473 ILE A O 1
ATOM 3779 N N . THR A 1 474 ? 11.470 -8.450 -22.808 1.00 93.69 474 THR A N 1
ATOM 3780 C CA . THR A 1 474 ? 10.044 -8.771 -22.795 1.00 93.69 474 THR A CA 1
ATOM 3781 C C . THR A 1 474 ? 9.571 -9.235 -21.415 1.00 93.69 474 THR A C 1
ATOM 3783 O O . THR A 1 474 ? 10.322 -9.836 -20.643 1.00 93.69 474 THR A O 1
ATOM 3786 N N . TYR A 1 475 ? 8.308 -8.956 -21.091 1.00 94.44 475 TYR A N 1
ATOM 3787 C CA . TYR A 1 475 ? 7.727 -9.380 -19.823 1.00 94.44 475 TYR A CA 1
ATOM 3788 C C . TYR A 1 475 ? 7.630 -10.908 -19.735 1.00 94.44 475 TYR A C 1
ATOM 3790 O O . TYR A 1 475 ? 6.977 -11.568 -20.544 1.00 94.44 475 TYR A O 1
ATOM 3798 N N . ASP A 1 476 ? 8.247 -11.452 -18.691 1.00 93.31 476 ASP A N 1
ATOM 3799 C CA . ASP A 1 476 ? 8.138 -12.852 -18.281 1.00 93.31 476 ASP A CA 1
ATOM 3800 C C . ASP A 1 476 ? 7.459 -12.947 -16.907 1.00 93.31 476 ASP A C 1
ATOM 3802 O O . ASP A 1 476 ? 7.962 -12.400 -15.922 1.00 93.31 476 ASP A O 1
ATOM 3806 N N . LYS A 1 477 ? 6.340 -13.682 -16.833 1.00 90.81 477 LYS A N 1
ATOM 3807 C CA . LYS A 1 477 ? 5.545 -13.885 -15.609 1.00 90.81 477 LYS A CA 1
ATOM 3808 C C . LYS A 1 477 ? 6.331 -14.535 -14.466 1.00 90.81 477 LYS A C 1
ATOM 3810 O O . LYS A 1 477 ? 6.032 -14.268 -13.306 1.00 90.81 477 LYS A O 1
ATOM 3815 N N . LYS A 1 478 ? 7.306 -15.399 -14.766 1.00 90.19 478 LYS A N 1
ATOM 3816 C CA . LYS A 1 478 ? 8.127 -16.079 -13.750 1.00 90.19 478 LYS A CA 1
ATOM 3817 C C . LYS A 1 478 ? 9.158 -15.142 -13.128 1.00 90.19 478 LYS A C 1
ATOM 3819 O O . LYS A 1 478 ? 9.466 -15.295 -11.953 1.00 90.19 478 LYS A O 1
ATOM 3824 N N . ILE A 1 479 ? 9.680 -14.198 -13.912 1.00 91.88 479 ILE A N 1
ATOM 3825 C CA . ILE A 1 479 ? 10.734 -13.265 -13.490 1.00 91.88 479 ILE A CA 1
ATOM 3826 C C . ILE A 1 479 ? 10.129 -12.014 -12.839 1.00 91.88 479 ILE A C 1
ATOM 3828 O O . ILE A 1 479 ? 10.607 -11.550 -11.809 1.00 91.88 479 ILE A O 1
ATOM 3832 N N . HIS A 1 480 ? 9.056 -11.476 -13.419 1.00 91.62 480 HIS A N 1
ATOM 3833 C CA . HIS A 1 480 ? 8.514 -10.160 -13.064 1.00 91.62 480 HIS A CA 1
ATOM 3834 C C . HIS A 1 480 ? 7.236 -10.222 -12.215 1.00 91.62 480 HIS A C 1
ATOM 3836 O O . HIS A 1 480 ? 6.680 -9.178 -11.873 1.00 91.62 480 HIS A O 1
ATOM 3842 N N . GLY A 1 481 ? 6.766 -11.426 -11.875 1.00 85.06 481 GLY A N 1
ATOM 3843 C CA . GLY A 1 481 ? 5.495 -11.648 -11.186 1.00 85.06 481 GLY A CA 1
ATOM 3844 C C . GLY A 1 481 ? 4.298 -11.604 -12.134 1.00 85.06 481 GLY A C 1
ATOM 3845 O O . GLY A 1 481 ? 4.431 -11.314 -13.320 1.00 85.06 481 GLY A O 1
ATOM 3846 N N . THR A 1 482 ? 3.110 -11.918 -11.626 1.00 79.06 482 THR A N 1
ATOM 3847 C CA . THR A 1 482 ? 1.853 -11.947 -12.391 1.00 79.06 482 THR A CA 1
ATOM 3848 C C . THR A 1 482 ? 1.150 -10.592 -12.384 1.00 79.06 482 THR A C 1
ATOM 3850 O O . THR A 1 482 ? 1.313 -9.822 -11.444 1.00 79.06 482 THR A O 1
ATOM 3853 N N . GLY A 1 483 ? 0.304 -10.332 -13.384 1.00 78.81 483 GLY A N 1
ATOM 3854 C CA . GLY A 1 483 ? -0.656 -9.224 -13.346 1.00 78.81 483 GLY A CA 1
ATOM 3855 C C . GLY A 1 483 ? -0.739 -8.357 -14.588 1.00 78.81 483 GLY A C 1
ATOM 3856 O O . GLY A 1 483 ? -1.670 -7.573 -14.722 1.00 78.81 483 GLY A O 1
ATOM 3857 N N . TYR A 1 484 ? 0.190 -8.559 -15.515 1.00 87.56 484 TYR A N 1
ATOM 3858 C CA . TYR A 1 484 ? 0.176 -7.919 -16.818 1.00 87.56 484 TYR A CA 1
ATOM 3859 C C . TYR A 1 484 ? -0.234 -8.931 -17.887 1.00 87.56 484 TYR A C 1
ATOM 3861 O O . TYR A 1 484 ? 0.152 -10.106 -17.845 1.00 87.56 484 TYR A O 1
ATOM 3869 N N . ASP A 1 485 ? -1.015 -8.479 -18.861 1.00 88.56 485 ASP A N 1
ATOM 3870 C CA . ASP A 1 485 ? -1.508 -9.282 -19.977 1.00 88.56 485 ASP A CA 1
ATOM 3871 C C . ASP A 1 485 ? -0.750 -8.951 -21.275 1.00 88.56 485 ASP A C 1
ATOM 3873 O O . ASP A 1 485 ? -1.317 -8.922 -22.362 1.00 88.56 485 ASP A O 1
ATOM 3877 N N . THR A 1 486 ? 0.558 -8.715 -21.180 1.00 90.69 486 THR A N 1
ATOM 3878 C CA . THR A 1 486 ? 1.432 -8.355 -22.308 1.00 90.69 486 THR A CA 1
ATOM 3879 C C . THR A 1 486 ? 2.591 -9.332 -22.456 1.00 90.69 486 THR A C 1
ATOM 3881 O O . THR A 1 486 ? 2.917 -10.063 -21.528 1.00 90.69 486 THR A O 1
ATOM 3884 N N . THR A 1 487 ? 3.219 -9.345 -23.627 1.00 90.94 487 THR A N 1
ATOM 3885 C CA . THR A 1 487 ? 4.532 -9.970 -23.850 1.00 90.94 487 THR A CA 1
ATOM 3886 C C . THR A 1 487 ? 5.627 -8.925 -24.037 1.00 90.94 487 THR A C 1
ATOM 3888 O O . THR A 1 487 ? 6.800 -9.271 -24.037 1.00 90.94 487 THR A O 1
ATOM 3891 N N . TRP A 1 488 ? 5.281 -7.647 -24.208 1.00 93.19 488 TRP A N 1
ATOM 3892 C CA . TRP A 1 488 ? 6.257 -6.574 -24.400 1.00 93.19 488 TRP A CA 1
ATOM 3893 C C . TRP A 1 488 ? 6.914 -6.156 -23.085 1.00 93.19 488 TRP A C 1
ATOM 3895 O O . TRP A 1 488 ? 6.355 -6.418 -22.017 1.00 93.19 488 TRP A O 1
ATOM 3905 N N . PRO A 1 489 ? 8.093 -5.512 -23.139 1.00 95.44 489 PRO A N 1
ATOM 3906 C CA . PRO A 1 489 ? 8.680 -4.888 -21.966 1.00 95.44 489 PRO A CA 1
ATOM 3907 C C . PRO A 1 489 ? 7.721 -3.871 -21.344 1.00 95.44 489 PRO A C 1
ATOM 3909 O O . PRO A 1 489 ? 6.902 -3.259 -22.037 1.00 95.44 489 PRO A O 1
ATOM 3912 N N . ILE A 1 490 ? 7.828 -3.695 -20.031 1.00 97.00 490 ILE A N 1
ATOM 3913 C CA . ILE A 1 490 ? 6.933 -2.837 -19.253 1.00 97.00 490 ILE A CA 1
ATOM 3914 C C . ILE A 1 490 ? 7.749 -1.736 -18.598 1.00 97.00 490 ILE A C 1
ATOM 3916 O O . ILE A 1 490 ? 8.790 -2.001 -17.999 1.00 97.00 490 ILE A O 1
ATOM 3920 N N . CYS A 1 491 ? 7.238 -0.513 -18.683 1.00 97.38 491 CYS A N 1
ATOM 3921 C CA . CYS A 1 491 ? 7.691 0.617 -17.893 1.00 97.38 491 CYS A CA 1
ATOM 3922 C C . CYS A 1 491 ? 6.640 0.916 -16.827 1.00 97.38 491 CYS A C 1
ATOM 3924 O O . CYS A 1 491 ? 5.522 1.313 -17.151 1.00 97.38 491 CYS A O 1
ATOM 3926 N N . ALA A 1 492 ? 6.995 0.681 -15.566 1.00 96.12 492 ALA A N 1
ATOM 3927 C CA . ALA A 1 492 ? 6.179 0.974 -14.399 1.00 96.12 492 ALA A CA 1
ATOM 3928 C C . ALA A 1 492 ? 6.684 2.258 -13.737 1.00 96.12 492 ALA A C 1
ATOM 3930 O O . ALA A 1 492 ? 7.829 2.325 -13.295 1.00 96.12 492 ALA A O 1
ATOM 3931 N N . VAL A 1 493 ? 5.825 3.269 -13.661 1.00 95.69 493 VAL A N 1
ATOM 3932 C CA . VAL A 1 493 ? 6.083 4.537 -12.982 1.00 95.69 493 VAL A CA 1
ATOM 3933 C C . VAL A 1 493 ? 5.320 4.523 -11.662 1.00 95.69 493 VAL A C 1
ATOM 3935 O O . VAL A 1 493 ? 4.090 4.545 -11.639 1.00 95.69 493 VAL A O 1
ATOM 3938 N N . THR A 1 494 ? 6.045 4.450 -10.551 1.00 94.06 494 THR A N 1
ATOM 3939 C CA . THR A 1 494 ? 5.480 4.358 -9.200 1.00 94.06 494 THR A CA 1
ATOM 3940 C C . THR A 1 494 ? 5.707 5.643 -8.420 1.00 94.06 494 THR A C 1
ATOM 3942 O O . THR A 1 494 ? 6.758 6.263 -8.547 1.00 94.06 494 THR A O 1
ATOM 3945 N N . LEU A 1 495 ? 4.748 6.037 -7.588 1.00 91.50 495 LEU A N 1
ATOM 3946 C CA . LEU A 1 495 ? 4.864 7.215 -6.736 1.00 91.50 495 LEU A CA 1
ATOM 3947 C C . LEU A 1 495 ? 5.770 6.938 -5.532 1.00 91.50 495 LEU A C 1
ATOM 3949 O O . LEU A 1 495 ? 5.588 5.950 -4.814 1.00 91.50 495 LEU A O 1
ATOM 3953 N N . THR A 1 496 ? 6.697 7.856 -5.273 1.00 90.88 496 THR A N 1
ATOM 3954 C CA . THR A 1 496 ? 7.424 7.934 -3.998 1.00 90.88 496 THR A CA 1
ATOM 3955 C C . THR A 1 496 ? 6.491 8.436 -2.893 1.00 90.88 496 THR A C 1
ATOM 3957 O O . THR A 1 496 ? 5.355 8.833 -3.155 1.00 90.88 496 THR A O 1
ATOM 3960 N N . ASP A 1 497 ? 6.956 8.492 -1.645 1.00 84.19 497 ASP A N 1
ATOM 3961 C CA . ASP A 1 497 ? 6.141 9.045 -0.554 1.00 84.19 497 ASP A CA 1
ATOM 3962 C C . ASP A 1 497 ? 5.785 10.527 -0.774 1.00 84.19 497 ASP A C 1
ATOM 3964 O O . ASP A 1 497 ? 4.670 10.938 -0.463 1.00 84.19 497 ASP A O 1
ATOM 3968 N N . ARG A 1 498 ? 6.665 11.307 -1.423 1.00 83.81 498 ARG A N 1
ATOM 3969 C CA . ARG A 1 498 ? 6.332 12.667 -1.888 1.00 83.81 498 ARG A CA 1
ATOM 3970 C C . ARG A 1 498 ? 5.323 12.658 -3.033 1.00 83.81 498 ARG A C 1
ATOM 3972 O O . ARG A 1 498 ? 4.445 13.507 -3.072 1.00 83.81 498 ARG A O 1
ATOM 3979 N N . GLY A 1 499 ? 5.424 11.702 -3.958 1.00 85.00 499 GLY A N 1
ATOM 3980 C CA . GLY A 1 499 ? 4.439 11.535 -5.030 1.00 85.00 499 GLY A CA 1
ATOM 3981 C C . GLY A 1 499 ? 3.039 11.236 -4.491 1.00 85.00 499 GLY A C 1
ATOM 3982 O O . GLY A 1 499 ? 2.062 11.812 -4.961 1.00 85.00 499 GLY A O 1
ATOM 3983 N N . LYS A 1 500 ? 2.938 10.392 -3.457 1.00 84.44 500 LYS A N 1
ATOM 3984 C CA . LYS A 1 500 ? 1.667 10.049 -2.796 1.00 84.44 500 LYS A CA 1
ATOM 3985 C C . LYS A 1 500 ? 1.005 11.251 -2.112 1.00 84.44 500 LYS A C 1
ATOM 3987 O O . LYS A 1 500 ? -0.215 11.272 -2.043 1.00 84.44 500 LYS A O 1
ATOM 3992 N N . GLN A 1 501 ? 1.777 12.247 -1.667 1.00 80.00 501 GLN A N 1
ATOM 3993 C CA . GLN A 1 501 ? 1.251 13.521 -1.140 1.00 80.00 501 GLN A CA 1
ATOM 3994 C C . GLN A 1 501 ? 0.589 14.397 -2.209 1.00 80.00 501 GLN A C 1
ATOM 3996 O O . GLN A 1 501 ? -0.117 15.338 -1.882 1.00 80.00 501 GLN A O 1
ATOM 4001 N N . GLN A 1 502 ? 0.853 14.131 -3.489 1.00 81.06 502 GLN A N 1
ATOM 4002 C CA . GLN A 1 502 ? 0.306 14.886 -4.621 1.00 81.06 502 GLN A CA 1
ATOM 4003 C C . GLN A 1 502 ? -0.751 14.071 -5.383 1.00 81.06 502 GLN A C 1
ATOM 4005 O O . GLN A 1 502 ? -1.093 14.392 -6.524 1.00 81.06 502 GLN A O 1
ATOM 4010 N N . PHE A 1 503 ? -1.249 12.986 -4.778 1.00 83.88 503 PHE A N 1
ATOM 4011 C CA . PHE A 1 503 ? -2.154 12.043 -5.427 1.00 83.88 503 PHE A CA 1
ATOM 4012 C C . PHE A 1 503 ? -3.450 12.705 -5.911 1.00 83.88 503 PHE A C 1
ATOM 4014 O O . PHE A 1 503 ? -3.872 12.455 -7.041 1.00 83.88 503 PHE A O 1
ATOM 4021 N N . ASP A 1 504 ? -4.045 13.587 -5.109 1.00 78.62 504 ASP A N 1
ATOM 4022 C CA . ASP A 1 504 ? -5.317 14.244 -5.434 1.00 78.62 504 ASP A CA 1
ATOM 4023 C C . ASP A 1 504 ? -5.228 15.112 -6.692 1.00 78.62 504 ASP A C 1
ATOM 4025 O O . ASP A 1 504 ? -6.171 15.176 -7.478 1.00 78.62 504 ASP A O 1
ATOM 4029 N N . VAL A 1 505 ? -4.070 15.728 -6.940 1.00 80.94 505 VAL A N 1
ATOM 4030 C CA . VAL A 1 505 ? -3.840 16.517 -8.156 1.00 80.94 505 VAL A CA 1
ATOM 4031 C C . VAL A 1 505 ? -3.511 15.600 -9.336 1.00 80.94 505 VAL A C 1
ATOM 4033 O O . VAL A 1 505 ? -4.119 15.712 -10.404 1.00 80.94 505 VAL A O 1
ATOM 4036 N N . LEU A 1 506 ? -2.582 14.653 -9.152 1.00 83.50 506 LEU A N 1
ATOM 4037 C CA . LEU A 1 506 ? -2.116 13.756 -10.217 1.00 83.50 506 LEU A CA 1
ATOM 4038 C C . LEU A 1 506 ? -3.205 12.780 -10.704 1.00 83.50 506 LEU A C 1
ATOM 4040 O O . LEU A 1 506 ? -3.190 12.376 -11.866 1.00 83.50 506 LEU A O 1
ATOM 4044 N N . SER A 1 507 ? -4.162 12.403 -9.851 1.00 84.62 507 SER A N 1
ATOM 4045 C CA . SER A 1 507 ? -5.265 11.492 -10.197 1.00 84.62 507 SER A CA 1
ATOM 4046 C C . SER A 1 507 ? -6.328 12.119 -11.100 1.00 84.62 507 SER A C 1
ATOM 4048 O O . SER A 1 507 ? -7.009 11.405 -11.840 1.00 84.62 507 SER A O 1
ATOM 4050 N N . LYS A 1 508 ? -6.424 13.454 -11.137 1.00 84.75 508 LYS A N 1
ATOM 4051 C CA . LYS A 1 508 ? -7.313 14.168 -12.067 1.00 84.75 508 LYS A CA 1
ATOM 4052 C C . LYS A 1 508 ? -6.807 14.117 -13.513 1.00 84.75 508 LYS A C 1
ATOM 4054 O O . LYS A 1 508 ? -7.614 14.231 -14.445 1.00 84.75 508 LYS A O 1
ATOM 4059 N N . TRP A 1 509 ? -5.499 13.941 -13.716 1.00 87.50 509 TRP A N 1
ATOM 4060 C CA . TRP A 1 509 ? -4.857 13.995 -15.029 1.00 87.50 509 TRP A CA 1
ATOM 4061 C C . TRP A 1 509 ? -5.297 12.829 -15.909 1.00 87.50 509 TRP A C 1
ATOM 4063 O O . TRP A 1 509 ? -5.365 11.685 -15.468 1.00 87.50 509 TRP A O 1
ATOM 4073 N N . SER A 1 510 ? -5.594 13.121 -17.172 1.00 90.88 510 SER A N 1
ATOM 4074 C CA . SER A 1 510 ? -5.948 12.117 -18.187 1.00 90.88 510 SER A CA 1
ATOM 4075 C C . SER A 1 510 ? -4.864 12.096 -19.255 1.00 90.88 510 SER A C 1
ATOM 4077 O O . SER A 1 510 ? -4.318 13.147 -19.564 1.00 90.88 510 SER A O 1
ATOM 4079 N N . VAL A 1 511 ? -4.526 10.942 -19.818 1.00 92.12 511 VAL A N 1
ATOM 4080 C CA . VAL A 1 511 ? -3.405 10.797 -20.755 1.00 92.12 511 VAL A CA 1
ATOM 4081 C C . VAL A 1 511 ? -3.942 10.597 -22.167 1.00 92.12 511 VAL A C 1
ATOM 4083 O O . VAL A 1 511 ? -4.699 9.670 -22.423 1.00 92.12 511 VAL A O 1
ATOM 4086 N N . ASP A 1 512 ? -3.550 11.479 -23.083 1.00 91.75 512 ASP A N 1
ATOM 4087 C CA . ASP A 1 512 ? -3.948 11.460 -24.496 1.00 91.75 512 ASP A CA 1
ATOM 4088 C C . ASP A 1 512 ? -3.095 10.479 -25.308 1.00 91.75 512 ASP A C 1
ATOM 4090 O O . ASP A 1 512 ? -3.594 9.678 -26.096 1.00 91.75 512 ASP A O 1
ATOM 4094 N N . LYS A 1 513 ? -1.779 10.528 -25.090 1.00 92.81 513 LYS A N 1
ATOM 4095 C CA . LYS A 1 513 ? -0.801 9.680 -25.773 1.00 92.81 513 LYS A CA 1
ATOM 4096 C C . LYS A 1 513 ? 0.480 9.536 -24.965 1.00 92.81 513 LYS A C 1
ATOM 4098 O O . LYS A 1 513 ? 0.839 10.417 -24.178 1.00 92.81 513 LYS A O 1
ATOM 4103 N N . VAL A 1 514 ? 1.209 8.456 -25.227 1.00 95.38 514 VAL A N 1
ATOM 4104 C CA . VAL A 1 514 ? 2.577 8.239 -24.745 1.00 95.38 514 VAL A CA 1
ATOM 4105 C C . VAL A 1 514 ? 3.534 8.191 -25.931 1.00 95.38 514 VAL A C 1
ATOM 4107 O O . VAL A 1 514 ? 3.316 7.458 -26.891 1.00 95.38 514 VAL A O 1
ATOM 4110 N N . SER A 1 515 ? 4.595 8.991 -25.894 1.00 95.69 515 SER A N 1
ATOM 4111 C CA . SER A 1 515 ? 5.639 8.995 -26.922 1.00 95.69 515 SER A CA 1
ATOM 4112 C C . SER A 1 515 ? 6.933 8.452 -26.348 1.00 95.69 515 SER A C 1
ATOM 4114 O O . SER A 1 515 ? 7.361 8.876 -25.278 1.00 95.69 515 SER A O 1
ATOM 4116 N N . VAL A 1 516 ? 7.553 7.520 -27.062 1.00 96.25 516 VAL A N 1
ATOM 4117 C CA . VAL A 1 516 ? 8.791 6.863 -26.654 1.00 96.25 516 VAL A CA 1
ATOM 4118 C C . VAL A 1 516 ? 9.833 7.100 -27.733 1.00 96.25 516 VAL A C 1
ATOM 4120 O O . VAL A 1 516 ? 9.591 6.825 -28.906 1.00 96.25 516 VAL A O 1
ATOM 4123 N N . ALA A 1 517 ? 10.987 7.625 -27.336 1.00 96.69 517 ALA A N 1
ATOM 4124 C CA . ALA A 1 517 ? 12.141 7.782 -28.205 1.00 96.69 517 ALA A CA 1
ATOM 4125 C C . ALA A 1 517 ? 13.377 7.156 -27.563 1.00 96.69 517 ALA A C 1
ATOM 4127 O O . ALA A 1 517 ? 13.581 7.272 -26.353 1.00 96.69 517 ALA A O 1
ATOM 4128 N N . THR A 1 518 ? 14.199 6.497 -28.374 1.00 95.75 518 THR A N 1
ATOM 4129 C CA . THR A 1 518 ? 15.412 5.814 -27.919 1.00 95.75 518 THR A CA 1
ATOM 4130 C C . THR A 1 518 ? 16.620 6.252 -28.743 1.00 95.75 518 THR A C 1
ATOM 4132 O O . THR A 1 518 ? 16.501 6.432 -29.952 1.00 95.75 518 THR A O 1
ATOM 4135 N N . ASP A 1 519 ? 17.766 6.451 -28.090 1.00 96.19 519 ASP A N 1
ATOM 4136 C CA . ASP A 1 519 ? 19.091 6.635 -28.705 1.00 96.19 519 ASP A CA 1
ATOM 4137 C C . ASP A 1 519 ? 20.022 5.591 -28.087 1.00 96.19 519 ASP A C 1
ATOM 4139 O O . ASP A 1 519 ? 20.354 5.672 -26.900 1.00 96.19 519 ASP A O 1
ATOM 4143 N N . VAL A 1 520 ? 20.383 4.570 -28.863 1.00 96.31 520 VAL A N 1
ATOM 4144 C CA . VAL A 1 520 ? 21.181 3.432 -28.396 1.00 96.31 520 VAL A CA 1
ATOM 4145 C C . VAL A 1 520 ? 22.478 3.361 -29.179 1.00 96.31 520 VAL A C 1
ATOM 4147 O O . VAL A 1 520 ? 22.475 3.428 -30.406 1.00 96.31 520 VAL A O 1
ATOM 4150 N N . LYS A 1 521 ? 23.592 3.224 -28.457 1.00 95.06 521 LYS A N 1
ATOM 4151 C CA . LYS A 1 521 ? 24.949 3.192 -29.017 1.00 95.06 521 LYS A CA 1
ATOM 4152 C C . LYS A 1 521 ? 25.705 1.973 -28.526 1.00 95.06 521 LYS A C 1
ATOM 4154 O O . LYS A 1 521 ? 25.535 1.585 -27.365 1.00 95.06 521 LYS A O 1
ATOM 4159 N N . GLY A 1 522 ? 26.575 1.405 -29.354 1.00 92.50 522 GLY A N 1
ATOM 4160 C CA . GLY A 1 522 ? 27.400 0.279 -28.909 1.00 92.50 522 GLY A CA 1
ATOM 4161 C C . GLY A 1 522 ? 26.711 -1.078 -28.923 1.00 92.50 522 GLY A C 1
ATOM 4162 O O . GLY A 1 522 ? 27.045 -1.922 -28.093 1.00 92.50 522 GLY A O 1
ATOM 4163 N N . VAL A 1 523 ? 25.736 -1.311 -29.807 1.00 92.88 523 VAL A N 1
ATOM 4164 C CA . VAL A 1 523 ? 25.118 -2.639 -29.938 1.00 92.88 523 VAL A CA 1
ATOM 4165 C C . VAL A 1 523 ? 26.063 -3.546 -30.728 1.00 92.88 523 VAL A C 1
ATOM 4167 O O . VAL A 1 523 ? 26.431 -3.202 -31.844 1.00 92.88 523 VAL A O 1
ATOM 4170 N N . CYS A 1 524 ? 26.430 -4.706 -30.177 1.00 90.75 524 CYS A N 1
ATOM 4171 C CA . CYS A 1 524 ? 27.357 -5.691 -30.772 1.00 90.75 524 CYS A CA 1
ATOM 4172 C C . CYS A 1 524 ? 26.779 -7.124 -30.870 1.00 90.75 524 CYS A C 1
ATOM 4174 O O . CYS A 1 524 ? 27.414 -8.023 -31.413 1.00 90.75 524 CYS A O 1
ATOM 4176 N N . ASP A 1 525 ? 25.586 -7.344 -30.329 1.00 88.38 525 ASP A N 1
ATOM 4177 C CA . ASP A 1 525 ? 24.866 -8.620 -30.204 1.00 88.38 525 ASP A CA 1
ATOM 4178 C C . ASP A 1 525 ? 23.654 -8.535 -31.120 1.00 88.38 525 ASP A C 1
ATOM 4180 O O . ASP A 1 525 ? 22.582 -8.049 -30.763 1.00 88.38 525 ASP A O 1
ATOM 4184 N N . PHE A 1 526 ? 23.914 -8.875 -32.370 1.00 91.94 526 PHE A N 1
ATOM 4185 C CA . PHE A 1 526 ? 22.962 -8.930 -33.460 1.00 91.94 526 PHE A CA 1
ATOM 4186 C C . PHE A 1 526 ? 23.460 -9.986 -34.448 1.00 91.94 526 PHE A C 1
ATOM 4188 O O . PHE A 1 526 ? 24.608 -10.436 -34.395 1.00 91.94 526 PHE A O 1
ATOM 4195 N N . LEU A 1 527 ? 22.584 -10.421 -35.343 1.00 93.19 527 LEU A N 1
ATOM 4196 C CA . LEU A 1 527 ? 22.889 -11.469 -36.301 1.00 93.19 527 LEU A CA 1
ATOM 4197 C C . LEU A 1 527 ? 23.729 -10.895 -37.439 1.00 93.19 527 LEU A C 1
ATOM 4199 O O . LEU A 1 527 ? 23.324 -9.936 -38.093 1.00 93.19 527 LEU A O 1
ATOM 4203 N N . ILE A 1 528 ? 24.882 -11.512 -37.686 1.00 94.44 528 ILE A N 1
ATOM 4204 C CA . ILE A 1 528 ? 25.733 -11.229 -38.840 1.00 94.44 528 ILE A CA 1
ATOM 4205 C C . ILE A 1 528 ? 25.837 -12.511 -39.652 1.00 94.44 528 ILE A C 1
ATOM 4207 O O . ILE A 1 528 ? 26.216 -13.554 -39.118 1.00 94.44 528 ILE A O 1
ATOM 4211 N N . GLU A 1 529 ? 25.509 -12.446 -40.937 1.00 94.56 529 GLU A N 1
ATOM 4212 C CA . GLU A 1 529 ? 25.593 -13.588 -41.846 1.00 94.56 529 GLU A CA 1
ATOM 4213 C C . GLU A 1 529 ? 26.213 -13.169 -43.175 1.00 94.56 529 GLU A C 1
ATOM 4215 O O . GLU A 1 529 ? 26.066 -12.033 -43.616 1.00 94.56 529 GLU A O 1
ATOM 4220 N N . ASN A 1 530 ? 26.897 -14.090 -43.838 1.00 93.25 530 ASN A N 1
ATOM 4221 C CA . ASN A 1 530 ? 27.256 -13.954 -45.244 1.00 93.25 530 ASN A CA 1
ATOM 4222 C C . ASN A 1 530 ? 26.728 -15.170 -46.019 1.00 93.25 530 ASN A C 1
ATOM 4224 O O . ASN A 1 530 ? 25.981 -15.992 -45.490 1.00 93.25 530 ASN A O 1
ATOM 4228 N N . GLU A 1 531 ? 27.131 -15.317 -47.275 1.00 87.75 531 GLU A N 1
ATOM 4229 C CA . GLU A 1 531 ? 26.716 -16.432 -48.138 1.00 87.75 531 GLU A CA 1
ATOM 4230 C C . GLU A 1 531 ? 27.128 -17.825 -47.614 1.00 87.75 531 GLU A C 1
ATOM 4232 O O . GLU A 1 531 ? 26.545 -18.825 -48.024 1.00 87.75 531 GLU A O 1
ATOM 4237 N N . SER A 1 532 ? 28.096 -17.906 -46.690 1.00 86.19 532 SER A N 1
ATOM 4238 C CA . SER A 1 532 ? 28.508 -19.151 -46.017 1.00 86.19 532 SER A CA 1
ATOM 4239 C C . SER A 1 532 ? 27.749 -19.429 -44.714 1.00 86.19 532 SER A C 1
ATOM 4241 O O . SER A 1 532 ? 27.914 -20.504 -44.136 1.00 86.19 532 SER A O 1
ATOM 4243 N N . GLY A 1 533 ? 26.938 -18.483 -44.227 1.00 89.50 533 GLY A N 1
ATOM 4244 C CA . GLY A 1 533 ? 26.170 -18.594 -42.987 1.00 89.50 533 GLY A CA 1
ATOM 4245 C C . GLY A 1 533 ? 26.586 -17.593 -41.905 1.00 89.50 533 GLY A C 1
ATOM 4246 O O . GLY A 1 533 ? 27.110 -16.516 -42.188 1.00 89.50 533 GLY A O 1
ATOM 4247 N N . LYS A 1 534 ? 26.304 -17.939 -40.643 1.00 92.56 534 LYS A N 1
ATOM 4248 C CA . LYS A 1 534 ? 26.469 -17.052 -39.477 1.00 92.56 534 LYS A CA 1
ATOM 4249 C C . LYS A 1 534 ? 27.931 -16.767 -39.150 1.00 92.56 534 LYS A C 1
ATOM 4251 O O . LYS A 1 534 ? 28.758 -17.677 -39.109 1.00 92.56 534 LYS A O 1
ATOM 4256 N N . LEU A 1 535 ? 28.216 -15.509 -38.829 1.00 93.19 535 LEU A N 1
ATOM 4257 C CA . LEU A 1 535 ? 29.540 -14.998 -38.495 1.00 93.19 535 LEU A CA 1
ATOM 4258 C C . LEU A 1 535 ? 29.590 -14.543 -37.025 1.00 93.19 535 LEU A C 1
ATOM 4260 O O . LEU A 1 535 ? 28.653 -13.900 -36.550 1.00 93.19 535 LEU A O 1
ATOM 4264 N N . PRO A 1 536 ? 30.666 -14.854 -36.279 1.00 89.62 536 PRO A N 1
ATOM 4265 C CA . PRO A 1 536 ? 30.801 -14.427 -34.892 1.00 89.62 536 PRO A CA 1
ATOM 4266 C C . PRO A 1 536 ? 31.281 -12.973 -34.806 1.00 89.62 536 PRO A C 1
ATOM 4268 O O . PRO A 1 536 ? 32.346 -12.646 -35.317 1.00 89.62 536 PRO A O 1
ATOM 4271 N N . ASN A 1 537 ? 30.567 -12.117 -34.069 1.00 91.50 537 ASN A N 1
ATOM 4272 C CA . ASN A 1 537 ? 31.006 -10.738 -33.799 1.00 91.50 537 ASN A CA 1
ATOM 4273 C C . ASN A 1 537 ? 31.973 -10.619 -32.596 1.00 91.50 537 ASN A C 1
ATOM 4275 O O . ASN A 1 537 ? 32.197 -9.537 -32.059 1.00 91.50 537 ASN A O 1
ATOM 4279 N N . THR A 1 538 ? 32.524 -11.743 -32.127 1.00 88.56 538 THR A N 1
ATOM 4280 C CA . THR A 1 538 ? 33.422 -11.824 -30.958 1.00 88.56 538 THR A CA 1
ATOM 4281 C C . THR A 1 538 ? 34.893 -12.025 -31.332 1.00 88.56 538 THR A C 1
ATOM 4283 O O . THR A 1 538 ? 35.769 -11.891 -30.478 1.00 88.56 538 THR A O 1
ATOM 4286 N N . ALA A 1 539 ? 35.182 -12.340 -32.597 1.00 90.00 539 ALA A N 1
ATOM 4287 C CA . ALA A 1 539 ? 36.527 -12.551 -33.125 1.00 90.00 539 ALA A CA 1
ATOM 4288 C C . ALA A 1 539 ? 36.610 -12.072 -34.584 1.00 90.00 539 ALA A C 1
ATOM 4290 O O . ALA A 1 539 ? 35.578 -12.014 -35.251 1.00 90.00 539 ALA A O 1
ATOM 4291 N N . PRO A 1 540 ? 37.811 -11.765 -35.115 1.00 91.44 540 PRO A N 1
ATOM 4292 C CA . PRO A 1 540 ? 37.937 -11.309 -36.492 1.00 91.44 540 PRO A CA 1
ATOM 4293 C C . PRO A 1 540 ? 37.380 -12.308 -37.516 1.00 91.44 540 PRO A C 1
ATOM 4295 O O . PRO A 1 540 ? 37.755 -13.483 -37.506 1.00 91.44 540 PRO A O 1
ATOM 4298 N N . PHE A 1 541 ? 36.540 -11.831 -38.435 1.00 93.25 541 PHE A N 1
ATOM 4299 C CA . PHE A 1 541 ? 35.855 -12.644 -39.442 1.00 93.25 541 PHE A CA 1
ATOM 4300 C C . PHE A 1 541 ? 35.984 -12.054 -40.852 1.00 93.25 541 PHE A C 1
ATOM 4302 O O . PHE A 1 541 ? 36.335 -10.887 -41.037 1.00 93.25 541 PHE A O 1
ATOM 4309 N N . ILE A 1 542 ? 35.718 -12.879 -41.867 1.00 92.25 542 ILE A N 1
ATOM 4310 C CA . ILE A 1 542 ? 35.714 -12.467 -43.275 1.00 92.25 542 ILE A CA 1
ATOM 4311 C C . ILE A 1 542 ? 34.264 -12.108 -43.656 1.00 92.25 542 ILE A C 1
ATOM 4313 O O . ILE A 1 542 ? 33.425 -13.006 -43.699 1.00 92.25 542 ILE A O 1
ATOM 4317 N N . PRO A 1 543 ? 33.936 -10.827 -43.916 1.00 92.00 543 PRO A N 1
ATOM 4318 C CA . PRO A 1 543 ? 32.570 -10.404 -44.224 1.00 92.00 543 PRO A CA 1
ATOM 4319 C C . PRO A 1 543 ? 32.094 -10.867 -45.606 1.00 92.00 543 PRO A C 1
ATOM 4321 O O . PRO A 1 543 ? 30.911 -11.116 -45.791 1.00 92.00 543 PRO A O 1
ATOM 4324 N N . PHE A 1 544 ? 33.014 -11.018 -46.562 1.00 90.94 544 PHE A N 1
ATOM 4325 C CA . PHE A 1 544 ? 32.726 -11.410 -47.942 1.00 90.94 544 PHE A CA 1
ATOM 4326 C C . PHE A 1 544 ? 33.622 -12.594 -48.314 1.00 90.94 544 PHE A C 1
ATOM 4328 O O . PHE A 1 544 ? 34.843 -12.445 -48.278 1.00 90.94 544 PHE A O 1
ATOM 4335 N N . ASN A 1 545 ? 33.047 -13.754 -48.647 1.00 82.62 545 ASN A N 1
ATOM 4336 C CA . ASN A 1 545 ? 33.823 -14.961 -48.971 1.00 82.62 545 ASN A CA 1
ATOM 4337 C C . ASN A 1 545 ? 34.756 -14.725 -50.170 1.00 82.62 545 ASN A C 1
ATOM 4339 O O . ASN A 1 545 ? 35.973 -14.860 -50.053 1.00 82.62 545 ASN A O 1
ATOM 4343 N N . GLU A 1 546 ? 34.174 -14.315 -51.298 1.00 84.88 546 GLU A N 1
ATOM 4344 C CA . GLU A 1 546 ? 34.881 -13.857 -52.492 1.00 84.88 546 GLU A CA 1
ATOM 4345 C C . GLU A 1 546 ? 34.551 -12.380 -52.684 1.00 84.88 546 GLU A C 1
ATOM 4347 O O . GLU A 1 546 ? 33.461 -12.087 -53.143 1.00 84.88 546 GLU A O 1
ATOM 4352 N N . PRO A 1 547 ? 35.419 -11.425 -52.319 1.00 85.81 547 PRO A N 1
ATOM 4353 C CA . PRO A 1 547 ? 35.042 -10.016 -52.220 1.00 85.81 547 PRO A CA 1
ATOM 4354 C C . PRO A 1 547 ? 34.967 -9.331 -53.602 1.00 85.81 547 PRO A C 1
ATOM 4356 O O . PRO A 1 547 ? 35.786 -8.472 -53.943 1.00 85.81 547 PRO A O 1
ATOM 4359 N N . LEU A 1 548 ? 33.977 -9.730 -54.400 1.00 88.94 548 LEU A N 1
ATOM 4360 C CA . LEU A 1 548 ? 33.614 -9.204 -55.717 1.00 88.94 548 LEU A CA 1
ATOM 4361 C C . LEU A 1 548 ? 32.305 -8.403 -55.637 1.00 88.94 548 LEU A C 1
ATOM 4363 O O . LEU A 1 548 ? 31.502 -8.631 -54.724 1.00 88.94 548 LEU A O 1
ATOM 4367 N N . PRO A 1 549 ? 32.047 -7.462 -56.563 1.00 88.62 549 PRO A N 1
ATOM 4368 C CA . PRO A 1 549 ? 30.755 -6.787 -56.618 1.00 88.62 549 PRO A CA 1
ATOM 4369 C C . PRO A 1 549 ? 29.586 -7.782 -56.647 1.00 88.62 549 PRO A C 1
ATOM 4371 O O . PRO A 1 549 ? 29.594 -8.726 -57.432 1.00 88.62 549 PRO A O 1
ATOM 4374 N N . GLY A 1 550 ? 28.591 -7.563 -55.789 1.00 87.50 550 GLY A N 1
ATOM 4375 C CA . GLY A 1 550 ? 27.464 -8.466 -55.547 1.00 87.50 550 GLY A CA 1
ATOM 4376 C C . GLY A 1 550 ? 27.586 -9.311 -54.276 1.00 87.50 550 GLY A C 1
ATOM 4377 O O . GLY A 1 550 ? 26.579 -9.865 -53.847 1.00 87.50 550 GLY A O 1
ATOM 4378 N N . SER A 1 551 ? 28.768 -9.364 -53.650 1.00 91.81 551 SER A N 1
ATOM 4379 C CA . SER A 1 551 ? 28.973 -10.086 -52.385 1.00 91.81 551 SER A CA 1
ATOM 4380 C C . SER A 1 551 ? 28.240 -9.416 -51.238 1.00 91.81 551 SER A C 1
ATOM 4382 O O . SER A 1 551 ? 28.365 -8.199 -51.054 1.00 91.81 551 SER A O 1
ATOM 4384 N N . ASN A 1 552 ? 27.530 -10.210 -50.439 1.00 93.25 552 ASN A N 1
ATOM 4385 C CA . ASN A 1 552 ? 26.606 -9.688 -49.437 1.00 93.25 552 ASN A CA 1
ATOM 4386 C C . ASN A 1 552 ? 27.026 -10.013 -48.002 1.00 93.25 552 ASN A C 1
ATOM 4388 O O . ASN A 1 552 ? 27.405 -11.139 -47.679 1.00 93.25 552 ASN A O 1
ATOM 4392 N N . LEU A 1 553 ? 26.887 -9.011 -47.136 1.00 94.56 553 LEU A N 1
ATOM 4393 C CA . LEU A 1 553 ? 26.930 -9.145 -45.686 1.00 94.56 553 LEU A CA 1
ATOM 4394 C C . LEU A 1 553 ? 25.559 -8.757 -45.126 1.00 94.56 553 LEU A C 1
ATOM 4396 O O . LEU A 1 553 ? 25.106 -7.626 -45.300 1.00 94.56 553 LEU A O 1
ATOM 4400 N N . TYR A 1 554 ? 24.910 -9.689 -44.447 1.00 94.38 554 TYR A N 1
ATOM 4401 C CA . TYR A 1 554 ? 23.599 -9.519 -43.844 1.00 94.38 554 TYR A CA 1
ATOM 4402 C C . TYR A 1 554 ? 23.736 -9.172 -42.363 1.00 94.38 554 TYR A C 1
ATOM 4404 O O . TYR A 1 554 ? 24.474 -9.824 -41.627 1.00 94.38 554 TYR A O 1
ATOM 4412 N N . VAL A 1 555 ? 23.003 -8.153 -41.928 1.00 93.88 555 VAL A N 1
ATOM 4413 C CA . VAL A 1 555 ? 22.971 -7.652 -40.553 1.00 93.88 555 VAL A CA 1
ATOM 4414 C C . VAL A 1 555 ? 21.523 -7.612 -40.099 1.00 93.88 555 VAL A C 1
ATOM 4416 O O . VAL A 1 555 ? 20.720 -6.885 -40.678 1.00 93.88 555 VAL A O 1
ATOM 4419 N N . GLY A 1 556 ? 21.168 -8.397 -39.089 1.00 91.62 556 GLY A N 1
ATOM 4420 C CA . GLY A 1 556 ? 19.783 -8.550 -38.662 1.00 91.62 556 GLY A CA 1
ATOM 4421 C C . GLY A 1 556 ? 19.603 -8.571 -37.157 1.00 91.62 556 GLY A C 1
ATOM 4422 O O . GLY A 1 556 ? 20.504 -8.910 -36.398 1.00 91.62 556 GLY A O 1
ATOM 4423 N N . GLY A 1 557 ? 18.404 -8.223 -36.716 1.00 90.25 557 GLY A N 1
ATOM 4424 C CA . GLY A 1 557 ? 18.028 -8.265 -35.311 1.00 90.25 557 GLY A CA 1
ATOM 4425 C C . GLY A 1 557 ? 16.574 -7.862 -35.140 1.00 90.25 557 GLY A C 1
ATOM 4426 O O . GLY A 1 557 ? 16.143 -6.852 -35.693 1.00 90.25 557 GLY A O 1
ATOM 4427 N N . GLN A 1 558 ? 15.823 -8.641 -34.361 1.00 90.06 558 GLN A N 1
ATOM 4428 C CA . GLN A 1 558 ? 14.401 -8.387 -34.126 1.00 90.06 558 GLN A CA 1
ATOM 4429 C C . GLN A 1 558 ? 14.168 -6.982 -33.546 1.00 90.06 558 GLN A C 1
ATOM 4431 O O . GLN A 1 558 ? 13.248 -6.292 -33.978 1.00 90.06 558 GLN A O 1
ATOM 4436 N N . GLU A 1 559 ? 15.032 -6.537 -32.622 1.00 91.62 559 GLU A N 1
ATOM 4437 C CA . GLU A 1 559 ? 14.951 -5.226 -31.959 1.00 91.62 559 GLU A CA 1
ATOM 4438 C C . GLU A 1 559 ? 14.890 -4.056 -32.952 1.00 91.62 559 GLU A C 1
ATOM 4440 O O . GLU A 1 559 ? 14.165 -3.095 -32.717 1.00 91.62 559 GLU A O 1
ATOM 4445 N N . PHE A 1 560 ? 15.586 -4.154 -34.089 1.00 90.94 560 PHE A N 1
ATOM 4446 C CA . PHE A 1 560 ? 15.627 -3.090 -35.093 1.00 90.94 560 PHE A CA 1
ATOM 4447 C C . PHE A 1 560 ? 14.311 -2.940 -35.870 1.00 90.94 560 PHE A C 1
ATOM 4449 O O . PHE A 1 560 ? 14.056 -1.876 -36.417 1.00 90.94 560 PHE A O 1
ATOM 4456 N N . TYR A 1 561 ? 13.472 -3.978 -35.911 1.00 91.06 561 TYR A N 1
ATOM 4457 C CA . TYR A 1 561 ? 12.255 -4.015 -36.734 1.00 91.06 561 TYR A CA 1
ATOM 4458 C C . TYR A 1 561 ? 10.973 -3.951 -35.907 1.00 91.06 561 TYR A C 1
ATOM 4460 O O . TYR A 1 561 ? 9.936 -3.523 -36.408 1.00 91.06 561 TYR A O 1
ATOM 4468 N N . VAL A 1 562 ? 11.030 -4.302 -34.619 1.00 91.44 562 VAL A N 1
ATOM 4469 C CA . VAL A 1 562 ? 9.918 -4.067 -33.681 1.00 91.44 562 VAL A CA 1
ATOM 4470 C C . VAL A 1 562 ? 9.882 -2.620 -33.175 1.00 91.44 562 VAL A C 1
ATOM 4472 O O . VAL A 1 562 ? 9.100 -2.310 -32.279 1.00 91.44 562 VAL A O 1
ATOM 4475 N N . LYS A 1 563 ? 10.712 -1.730 -33.735 1.00 91.06 563 LYS A N 1
ATOM 4476 C CA . LYS A 1 563 ? 10.817 -0.307 -33.394 1.00 91.06 563 LYS A CA 1
ATOM 4477 C C . LYS A 1 563 ? 10.675 0.579 -34.620 1.00 91.06 563 LYS A C 1
ATOM 4479 O O . LYS A 1 563 ? 11.094 0.214 -35.715 1.00 91.06 563 LYS A O 1
ATOM 4484 N N . CYS A 1 564 ? 10.123 1.772 -34.426 1.00 90.56 564 CYS A N 1
ATOM 4485 C CA . CYS A 1 564 ? 10.032 2.769 -35.488 1.00 90.56 564 CYS A CA 1
ATOM 4486 C C . CYS A 1 564 ? 11.367 3.523 -35.598 1.00 90.56 564 CYS A C 1
ATOM 4488 O O . CYS A 1 564 ? 11.568 4.559 -34.957 1.00 90.56 564 CYS A O 1
ATOM 4490 N N . LEU A 1 565 ? 12.324 2.955 -36.339 1.00 92.00 565 LEU A N 1
ATOM 4491 C CA . LEU A 1 565 ? 13.647 3.554 -36.510 1.00 92.00 565 LEU A CA 1
ATOM 4492 C C . LEU A 1 565 ? 13.576 4.851 -37.328 1.00 92.00 565 LEU A C 1
ATOM 4494 O O . LEU A 1 565 ? 12.907 4.934 -38.358 1.00 92.00 565 LEU A O 1
ATOM 4498 N N . THR A 1 566 ? 14.330 5.857 -36.898 1.00 91.75 566 THR A N 1
ATOM 4499 C CA . THR A 1 566 ? 14.534 7.120 -37.624 1.00 91.75 566 THR A CA 1
ATOM 4500 C C . THR A 1 566 ? 15.944 7.201 -38.210 1.00 91.75 566 THR A C 1
ATOM 4502 O O . THR A 1 566 ? 16.141 7.749 -39.301 1.00 91.75 566 THR A O 1
ATOM 4505 N N . GLN A 1 567 ? 16.919 6.597 -37.527 1.00 92.00 567 GLN A N 1
ATOM 4506 C CA . GLN A 1 567 ? 18.313 6.502 -37.949 1.00 92.00 567 GLN A CA 1
ATOM 4507 C C . GLN A 1 567 ? 18.920 5.163 -37.510 1.00 92.00 567 GLN A C 1
ATOM 4509 O O . GLN A 1 567 ? 18.639 4.677 -36.416 1.00 92.00 567 GLN A O 1
ATOM 4514 N N . LEU A 1 568 ? 19.776 4.596 -38.359 1.00 92.62 568 LEU A N 1
ATOM 4515 C CA . LEU A 1 568 ? 20.563 3.396 -38.089 1.00 92.62 568 LEU A CA 1
ATOM 4516 C C . LEU A 1 568 ? 21.984 3.641 -38.592 1.00 92.62 568 LEU A C 1
ATOM 4518 O O . LEU A 1 568 ? 22.186 3.890 -39.779 1.00 92.62 568 LEU A O 1
ATOM 4522 N N . ASP A 1 569 ? 22.973 3.574 -37.716 1.00 92.94 569 ASP A N 1
ATOM 4523 C CA . ASP A 1 569 ? 24.366 3.703 -38.100 1.00 92.94 569 ASP A CA 1
ATOM 4524 C C . ASP A 1 569 ? 25.105 2.377 -37.923 1.00 92.94 569 ASP A C 1
ATOM 4526 O O . ASP A 1 569 ? 25.128 1.793 -36.843 1.00 92.94 569 ASP A O 1
ATOM 4530 N N . LEU A 1 570 ? 25.758 1.929 -38.990 1.00 92.88 570 LEU A N 1
ATOM 4531 C CA . LEU A 1 570 ? 26.573 0.722 -39.008 1.00 92.88 570 LEU A CA 1
ATOM 4532 C C . LEU A 1 570 ? 28.049 1.112 -38.912 1.00 92.88 570 LEU A C 1
ATOM 4534 O O . LEU A 1 570 ? 28.591 1.725 -39.834 1.00 92.88 570 LEU A O 1
ATOM 4538 N N . THR A 1 571 ? 28.713 0.755 -37.819 1.00 93.75 571 THR A N 1
ATOM 4539 C CA . THR A 1 571 ? 30.142 0.998 -37.613 1.00 93.75 571 THR A CA 1
ATOM 4540 C C . THR A 1 571 ? 30.926 -0.288 -37.844 1.00 93.75 571 THR A C 1
ATOM 4542 O O . THR A 1 571 ? 30.834 -1.252 -37.091 1.00 93.75 571 THR A O 1
ATOM 4545 N N . ILE A 1 572 ? 31.728 -0.302 -38.903 1.00 92.38 572 ILE A N 1
ATOM 4546 C CA . ILE A 1 572 ? 32.600 -1.416 -39.273 1.00 92.38 572 ILE A CA 1
ATOM 4547 C C . ILE A 1 572 ? 33.982 -1.179 -38.671 1.00 92.38 572 ILE A C 1
ATOM 4549 O O . ILE A 1 572 ? 34.577 -0.128 -38.912 1.00 92.38 572 ILE A O 1
ATOM 4553 N N . VAL A 1 573 ? 34.523 -2.158 -37.945 1.00 91.88 573 VAL A N 1
ATOM 4554 C CA . VAL A 1 573 ? 35.891 -2.117 -37.414 1.00 91.88 573 VAL A CA 1
ATOM 4555 C C . VAL A 1 573 ? 36.761 -3.084 -38.210 1.00 91.88 573 VAL A C 1
ATOM 4557 O O . VAL A 1 573 ? 36.622 -4.299 -38.086 1.00 91.88 573 VAL A O 1
ATOM 4560 N N . TRP A 1 574 ? 37.672 -2.564 -39.030 1.00 91.25 574 TRP A N 1
ATOM 4561 C CA . TRP A 1 574 ? 38.546 -3.394 -39.865 1.00 91.25 574 TRP A CA 1
ATOM 4562 C C . TRP A 1 574 ? 39.745 -3.967 -39.087 1.00 91.25 574 TRP A C 1
ATOM 4564 O O . TRP A 1 574 ? 40.313 -3.306 -38.218 1.00 91.25 574 TRP A O 1
ATOM 4574 N N . ASP A 1 575 ? 40.155 -5.194 -39.420 1.00 89.50 575 ASP A N 1
ATOM 4575 C CA . ASP A 1 575 ? 41.360 -5.853 -38.905 1.00 89.50 575 ASP A CA 1
ATOM 4576 C C . ASP A 1 575 ? 42.521 -5.713 -39.906 1.00 89.50 575 ASP A C 1
ATOM 4578 O O . ASP A 1 575 ? 42.417 -6.111 -41.068 1.00 89.50 575 ASP A O 1
ATOM 4582 N N . LYS A 1 576 ? 43.648 -5.159 -39.436 1.00 85.62 576 LYS A N 1
ATOM 4583 C CA . LYS A 1 576 ? 44.933 -5.071 -40.163 1.00 85.62 576 LYS A CA 1
ATOM 4584 C C . LYS A 1 576 ? 44.821 -4.513 -41.590 1.00 85.62 576 LYS A C 1
ATOM 4586 O O . LYS A 1 576 ? 45.152 -5.193 -42.561 1.00 85.62 576 LYS A O 1
ATOM 4591 N N . LEU A 1 577 ? 44.389 -3.261 -41.720 1.00 86.62 577 LEU A N 1
ATOM 4592 C CA . LEU A 1 577 ? 44.383 -2.576 -43.015 1.00 86.62 577 LEU A CA 1
ATOM 4593 C C . LEU A 1 577 ? 45.805 -2.274 -43.519 1.00 86.62 577 LEU A C 1
ATOM 4595 O O . LEU A 1 577 ? 46.681 -1.953 -42.707 1.00 86.62 577 LEU A O 1
ATOM 4599 N N . PRO A 1 578 ? 46.041 -2.312 -44.845 1.00 86.69 578 PRO A N 1
ATOM 4600 C CA . PRO A 1 578 ? 47.213 -1.684 -45.444 1.00 86.69 578 PRO A CA 1
ATOM 4601 C C . PRO A 1 578 ? 47.286 -0.196 -45.078 1.00 86.69 578 PRO A C 1
ATOM 4603 O O . PRO A 1 578 ? 46.264 0.439 -44.829 1.00 86.69 578 PRO A O 1
ATOM 4606 N N . ALA A 1 579 ? 48.491 0.381 -45.057 1.00 82.00 579 ALA A N 1
ATOM 4607 C CA . ALA A 1 579 ? 48.649 1.815 -44.793 1.00 82.00 579 ALA A CA 1
ATOM 4608 C C . ALA A 1 579 ? 48.002 2.675 -45.894 1.00 82.00 579 ALA A C 1
ATOM 4610 O O . ALA A 1 579 ? 47.459 3.743 -45.610 1.00 82.00 579 ALA A O 1
ATOM 4611 N N . ASP A 1 580 ? 48.061 2.185 -47.133 1.00 84.19 580 ASP A N 1
ATOM 4612 C CA . ASP A 1 580 ? 47.560 2.856 -48.320 1.00 84.19 580 ASP A CA 1
ATOM 4613 C C . ASP A 1 580 ? 47.248 1.830 -49.427 1.00 84.19 580 ASP A C 1
ATOM 4615 O O . ASP A 1 580 ? 48.099 1.002 -49.765 1.00 84.19 580 ASP A O 1
ATOM 4619 N N . PHE A 1 581 ? 46.034 1.849 -49.991 1.00 87.69 581 PHE A N 1
ATOM 4620 C CA . PHE A 1 581 ? 45.660 0.891 -51.037 1.00 87.69 581 PHE A CA 1
ATOM 4621 C C . PHE A 1 581 ? 46.277 1.204 -52.404 1.00 87.69 581 PHE A C 1
ATOM 4623 O O . PHE A 1 581 ? 46.462 0.275 -53.185 1.00 87.69 581 PHE A O 1
ATOM 4630 N N . GLN A 1 582 ? 46.638 2.453 -52.711 1.00 85.69 582 GLN A N 1
ATOM 4631 C CA . GLN A 1 582 ? 47.287 2.770 -53.988 1.00 85.69 582 GLN A CA 1
ATOM 4632 C C . GLN A 1 582 ? 48.714 2.225 -54.021 1.00 85.69 582 GLN A C 1
ATOM 4634 O O . GLN A 1 582 ? 49.126 1.678 -55.044 1.00 85.69 582 GLN A O 1
ATOM 4639 N N . GLU A 1 583 ? 49.448 2.334 -52.912 1.00 85.25 583 GLU A N 1
ATOM 4640 C CA . GLU A 1 583 ? 50.773 1.730 -52.759 1.00 85.25 583 GLU A CA 1
ATOM 4641 C C . GLU A 1 583 ? 50.682 0.196 -52.758 1.00 85.25 583 GLU A C 1
ATOM 4643 O O . GLU A 1 583 ? 51.379 -0.466 -53.535 1.00 85.25 583 GLU A O 1
ATOM 4648 N N . TYR A 1 584 ? 49.768 -0.371 -51.959 1.00 88.50 584 TYR A N 1
ATOM 4649 C CA . TYR A 1 584 ? 49.570 -1.822 -51.859 1.00 88.50 584 TYR A CA 1
ATOM 4650 C C . TYR A 1 584 ? 49.203 -2.464 -53.208 1.00 88.50 584 TYR A C 1
ATOM 4652 O O . TYR A 1 584 ? 49.732 -3.517 -53.562 1.00 88.50 584 TYR A O 1
ATOM 4660 N N . TYR A 1 585 ? 48.347 -1.803 -53.996 1.00 89.50 585 TYR A N 1
ATOM 4661 C CA . TYR A 1 585 ? 47.924 -2.251 -55.325 1.00 89.50 585 TYR A CA 1
ATOM 4662 C C . TYR A 1 585 ? 48.697 -1.583 -56.476 1.00 89.50 585 TYR A C 1
ATOM 4664 O O . TYR A 1 585 ? 48.248 -1.614 -57.620 1.00 89.50 585 TYR A O 1
ATOM 4672 N N . SER A 1 586 ? 49.883 -1.017 -56.233 1.00 87.56 586 SER A N 1
ATOM 4673 C CA . SER A 1 586 ? 50.662 -0.286 -57.251 1.00 87.56 586 SER A CA 1
ATOM 4674 C C . SER A 1 586 ? 50.944 -1.104 -58.525 1.00 87.56 586 SER A C 1
ATOM 4676 O O . SER A 1 586 ? 50.729 -0.614 -59.639 1.00 87.56 586 SER A O 1
ATOM 4678 N N . ALA A 1 587 ? 51.335 -2.376 -58.384 1.00 85.31 587 ALA A N 1
ATOM 4679 C CA . ALA A 1 587 ? 51.560 -3.290 -59.511 1.00 85.31 587 ALA A CA 1
ATOM 4680 C C . ALA A 1 587 ? 50.268 -3.597 -60.296 1.00 85.31 587 ALA A C 1
ATOM 4682 O O . ALA A 1 587 ? 50.296 -3.704 -61.522 1.00 85.31 587 ALA A O 1
ATOM 4683 N N . TYR A 1 588 ? 49.128 -3.680 -59.602 1.00 87.50 588 TYR A N 1
ATOM 4684 C CA . TYR A 1 588 ? 47.813 -3.890 -60.212 1.00 87.50 588 TYR A CA 1
ATOM 4685 C C . TYR A 1 588 ? 47.373 -2.650 -60.988 1.00 87.50 588 TYR A C 1
ATOM 4687 O O . TYR A 1 588 ? 46.979 -2.744 -62.144 1.00 87.50 588 TYR A O 1
ATOM 4695 N N . ASN A 1 589 ? 47.515 -1.472 -60.379 1.00 86.44 589 ASN A N 1
ATOM 4696 C CA . ASN A 1 589 ? 47.190 -0.190 -60.998 1.00 86.44 589 ASN A CA 1
ATOM 4697 C C . ASN A 1 589 ? 48.025 0.053 -62.259 1.00 86.44 589 ASN A C 1
ATOM 4699 O O . ASN A 1 589 ? 47.486 0.488 -63.273 1.00 86.44 589 ASN A O 1
ATOM 4703 N N . THR A 1 590 ? 49.312 -0.308 -62.225 1.00 84.56 590 THR A N 1
ATOM 4704 C CA . THR A 1 590 ? 50.195 -0.262 -63.402 1.00 84.56 590 THR A CA 1
ATOM 4705 C C . THR A 1 590 ? 49.701 -1.203 -64.500 1.00 84.56 590 THR A C 1
ATOM 4707 O O . THR A 1 590 ? 49.605 -0.808 -65.659 1.00 84.56 590 THR A O 1
ATOM 4710 N N . TYR A 1 591 ? 49.332 -2.436 -64.141 1.00 84.00 591 TYR A N 1
ATOM 4711 C CA . TYR A 1 591 ? 48.791 -3.406 -65.091 1.00 84.00 591 TYR A CA 1
ATOM 4712 C C . TYR A 1 591 ? 47.489 -2.918 -65.749 1.00 84.00 591 TYR A C 1
ATOM 4714 O O . TYR A 1 591 ? 47.360 -2.991 -66.973 1.00 84.00 591 TYR A O 1
ATOM 4722 N N . TYR A 1 592 ? 46.543 -2.374 -64.973 1.00 82.44 592 TYR A N 1
ATOM 4723 C CA . TYR A 1 592 ? 45.284 -1.842 -65.509 1.00 82.44 592 TYR A CA 1
ATOM 4724 C C . TYR A 1 592 ? 45.514 -0.644 -66.440 1.00 82.44 592 TYR A C 1
ATOM 4726 O O . TYR A 1 592 ? 44.887 -0.567 -67.499 1.00 82.44 592 TYR A O 1
ATOM 4734 N N . GLN A 1 593 ? 46.462 0.240 -66.106 1.00 79.06 593 GLN A N 1
ATOM 4735 C CA . GLN A 1 593 ? 46.870 1.352 -66.971 1.00 79.06 593 GLN A CA 1
ATOM 4736 C C . GLN A 1 593 ? 47.470 0.854 -68.295 1.00 79.06 593 GLN A C 1
ATOM 4738 O O . GLN A 1 593 ? 46.987 1.222 -69.363 1.00 79.06 593 GLN A O 1
ATOM 4743 N N . GLU A 1 594 ? 48.450 -0.057 -68.253 1.00 76.25 594 GLU A N 1
ATOM 4744 C CA . GLU A 1 594 ? 49.095 -0.600 -69.458 1.00 76.25 594 GLU A CA 1
ATOM 4745 C C . GLU A 1 594 ? 48.114 -1.373 -70.362 1.00 76.25 594 GLU A C 1
ATOM 4747 O O . GLU A 1 594 ? 48.205 -1.315 -71.592 1.00 76.25 594 GLU A O 1
ATOM 4752 N N . LYS A 1 595 ? 47.160 -2.105 -69.771 1.00 72.25 595 LYS A N 1
ATOM 4753 C CA . LYS A 1 595 ? 46.084 -2.811 -70.488 1.00 72.25 595 LYS A CA 1
ATOM 4754 C C . LYS A 1 595 ? 45.095 -1.825 -71.122 1.00 72.25 595 LYS A C 1
ATOM 4756 O O . LYS A 1 595 ? 44.658 -2.049 -72.254 1.00 72.25 595 LYS A O 1
ATOM 4761 N N . GLY A 1 596 ? 44.775 -0.731 -70.427 1.00 63.28 596 GLY A N 1
ATOM 4762 C CA . GLY A 1 596 ? 43.970 0.381 -70.939 1.00 63.28 596 GLY A CA 1
ATOM 4763 C C . GLY A 1 596 ? 44.627 1.087 -72.129 1.00 63.28 596 GLY A C 1
ATOM 4764 O O . GLY A 1 596 ? 43.985 1.256 -73.167 1.00 63.28 596 GLY A O 1
ATOM 4765 N N . ASP A 1 597 ? 45.922 1.389 -72.028 1.00 60.53 597 ASP A N 1
ATOM 4766 C CA . ASP A 1 597 ? 46.716 2.031 -73.084 1.00 60.53 597 ASP A CA 1
ATOM 4767 C C . ASP A 1 597 ? 46.871 1.137 -74.326 1.00 60.53 597 ASP A C 1
ATOM 4769 O O . ASP A 1 597 ? 46.802 1.608 -75.467 1.00 60.53 597 ASP A O 1
ATOM 4773 N N . LYS A 1 598 ? 47.037 -0.180 -74.131 1.00 56.91 598 LYS A N 1
ATOM 4774 C CA . LYS A 1 598 ? 47.071 -1.168 -75.225 1.00 56.91 598 LYS A CA 1
ATOM 4775 C C . LYS A 1 598 ? 45.712 -1.310 -75.921 1.00 56.91 598 LYS A C 1
ATOM 4777 O O . LYS A 1 598 ? 45.685 -1.440 -77.143 1.00 56.91 598 LYS A O 1
ATOM 4782 N N . LYS A 1 599 ? 44.593 -1.238 -75.184 1.00 54.62 599 LYS A N 1
ATOM 4783 C CA . LYS A 1 599 ? 43.240 -1.209 -75.771 1.00 54.62 599 LYS A CA 1
ATOM 4784 C C . LYS A 1 599 ? 42.991 0.088 -76.549 1.00 54.62 599 LYS A C 1
ATOM 4786 O O . LYS A 1 599 ? 42.559 -0.005 -77.690 1.00 54.62 599 LYS A O 1
ATOM 4791 N N . GLN A 1 600 ? 43.357 1.260 -76.016 1.00 51.66 600 GLN A N 1
ATOM 4792 C CA . GLN A 1 600 ? 43.225 2.548 -76.722 1.00 51.66 600 GLN A CA 1
ATOM 4793 C C . GLN A 1 600 ? 44.051 2.624 -78.015 1.00 51.66 600 GLN A C 1
ATOM 4795 O O . GLN A 1 600 ? 43.584 3.193 -78.999 1.00 51.66 600 GLN A O 1
ATOM 4800 N N . LYS A 1 601 ? 45.245 2.017 -78.057 1.00 48.91 601 LYS A N 1
ATOM 4801 C CA . LYS A 1 601 ? 46.045 1.918 -79.294 1.00 48.91 601 LYS A CA 1
ATOM 4802 C C . LYS A 1 601 ? 45.499 0.905 -80.309 1.00 48.91 601 LYS A C 1
ATOM 4804 O O . LYS A 1 601 ? 45.781 1.049 -81.494 1.00 48.91 601 LYS A O 1
ATOM 4809 N N . ALA A 1 602 ? 44.729 -0.095 -79.873 1.00 49.53 602 ALA A N 1
ATOM 4810 C CA . ALA A 1 602 ? 44.100 -1.087 -80.751 1.00 49.53 602 ALA A CA 1
ATOM 4811 C C . ALA A 1 602 ? 42.715 -0.649 -81.273 1.00 49.53 602 ALA A C 1
ATOM 4813 O O . ALA A 1 602 ? 42.295 -1.092 -82.339 1.00 49.53 602 ALA A O 1
ATOM 4814 N N . SER A 1 603 ? 42.012 0.241 -80.566 1.00 49.66 603 SER A N 1
ATOM 4815 C CA . SER A 1 603 ? 40.688 0.753 -80.936 1.00 49.66 603 SER A CA 1
ATOM 4816 C C . SER A 1 603 ? 40.753 2.210 -81.410 1.00 49.66 603 SER A C 1
ATOM 4818 O O . SER A 1 603 ? 40.219 3.109 -80.766 1.00 49.66 603 SER A O 1
ATOM 4820 N N . LEU A 1 604 ? 41.393 2.445 -82.558 1.00 47.75 604 LEU A N 1
ATOM 4821 C CA . LEU A 1 604 ? 41.279 3.711 -83.301 1.00 47.75 604 LEU A CA 1
ATOM 4822 C C . LEU A 1 604 ? 40.040 3.749 -84.217 1.00 47.75 604 LEU A C 1
ATOM 4824 O O . LEU A 1 604 ? 39.821 4.741 -84.894 1.00 47.75 604 LEU A O 1
ATOM 4828 N N . ASN A 1 605 ? 39.205 2.703 -84.209 1.00 43.66 605 ASN A N 1
ATOM 4829 C CA . ASN A 1 605 ? 37.913 2.660 -84.894 1.00 43.66 605 ASN A CA 1
ATOM 4830 C C . ASN A 1 605 ? 36.916 1.804 -84.094 1.00 43.66 605 ASN A C 1
ATOM 4832 O O . ASN A 1 605 ? 37.000 0.583 -84.164 1.00 43.66 605 ASN A O 1
ATOM 4836 N N . LEU A 1 606 ? 36.018 2.449 -83.336 1.00 39.25 606 LEU A N 1
ATOM 4837 C CA . LEU A 1 606 ? 34.614 2.078 -83.043 1.00 39.25 606 LEU A CA 1
ATOM 4838 C C . LEU A 1 606 ? 34.157 2.669 -81.697 1.00 39.25 606 LEU A C 1
ATOM 4840 O O . LEU A 1 606 ? 34.706 2.390 -80.635 1.00 39.25 606 LEU A O 1
ATOM 4844 N N . THR A 1 607 ? 33.108 3.484 -81.768 1.00 43.47 607 THR A N 1
ATOM 4845 C CA . THR A 1 607 ? 32.324 4.019 -80.652 1.00 43.47 607 THR A CA 1
ATOM 4846 C C . THR A 1 607 ? 31.534 2.920 -79.947 1.00 43.47 607 THR A C 1
ATOM 4848 O O . THR A 1 607 ? 30.579 2.412 -80.522 1.00 43.47 607 THR A O 1
ATOM 4851 N N . SER A 1 608 ? 31.864 2.627 -78.687 1.00 36.81 608 SER A N 1
ATOM 4852 C CA . SER A 1 608 ? 30.902 2.306 -77.613 1.00 36.81 608 SER A CA 1
ATOM 4853 C C . SER A 1 608 ? 31.648 2.007 -76.310 1.00 36.81 608 SER A C 1
ATOM 4855 O O . SER A 1 608 ? 32.708 1.389 -76.335 1.00 36.81 608 SER A O 1
ATOM 4857 N N . GLY A 1 609 ? 31.092 2.471 -75.188 1.00 43.22 609 GLY A N 1
ATOM 4858 C CA . GLY A 1 609 ? 31.727 2.536 -73.871 1.00 43.22 609 GLY A CA 1
ATOM 4859 C C . GLY A 1 609 ? 32.446 1.263 -73.427 1.00 43.22 609 GLY A C 1
ATOM 4860 O O . GLY A 1 609 ? 31.827 0.285 -73.020 1.00 43.22 609 GLY A O 1
ATOM 4861 N N . SER A 1 610 ? 33.774 1.314 -73.431 1.00 39.22 610 SER A N 1
ATOM 4862 C CA . SER A 1 610 ? 34.609 0.392 -72.675 1.00 39.22 610 SER A CA 1
ATOM 4863 C C . SER A 1 610 ? 34.727 0.915 -71.248 1.00 39.22 610 SER A C 1
ATOM 4865 O O . SER A 1 610 ? 35.265 2.004 -71.037 1.00 39.22 610 SER A O 1
ATOM 4867 N N . VAL A 1 611 ? 34.237 0.143 -70.278 1.00 42.06 611 VAL A N 1
ATOM 4868 C CA . VAL A 1 611 ? 34.522 0.339 -68.852 1.00 42.06 611 VAL A CA 1
ATOM 4869 C C . VAL A 1 611 ? 36.045 0.395 -68.697 1.00 42.06 611 VAL A C 1
ATOM 4871 O O . VAL A 1 611 ? 36.727 -0.612 -68.877 1.00 42.06 611 VAL A O 1
ATOM 4874 N N . GLN A 1 612 ? 36.597 1.588 -68.461 1.00 52.84 612 GLN A N 1
ATOM 4875 C CA . GLN A 1 612 ? 37.992 1.721 -68.056 1.00 52.84 612 GLN A CA 1
ATOM 4876 C C . GLN A 1 612 ? 38.103 1.127 -66.651 1.00 52.84 612 GLN A C 1
ATOM 4878 O O . GLN A 1 612 ? 37.454 1.620 -65.729 1.00 52.84 612 GLN A O 1
ATOM 4883 N N . GLU A 1 613 ? 38.891 0.060 -66.506 1.00 61.12 613 GLU A N 1
ATOM 4884 C CA . GLU A 1 613 ? 39.302 -0.479 -65.205 1.00 61.12 613 GLU A CA 1
ATOM 4885 C C . GLU A 1 613 ? 40.062 0.645 -64.474 1.00 61.12 613 GLU A C 1
ATOM 4887 O O . GLU A 1 613 ? 41.189 0.991 -64.828 1.00 61.12 613 GLU A O 1
ATOM 4892 N N . GLN A 1 614 ? 39.385 1.306 -63.529 1.00 65.69 614 GLN A N 1
ATOM 4893 C CA . GLN A 1 614 ? 39.927 2.422 -62.748 1.00 65.69 614 GLN A CA 1
ATOM 4894 C C . GLN A 1 614 ? 40.997 1.913 -61.765 1.00 65.69 614 GLN A C 1
ATOM 4896 O O . GLN A 1 614 ? 40.910 0.762 -61.316 1.00 65.69 614 GLN A O 1
ATOM 4901 N N . PRO A 1 615 ? 41.984 2.749 -61.385 1.00 78.00 615 PRO A N 1
ATOM 4902 C CA . PRO A 1 615 ? 42.946 2.384 -60.352 1.00 78.00 615 PRO A CA 1
ATOM 4903 C C . PRO A 1 615 ? 42.241 2.078 -59.019 1.00 78.00 615 PRO A C 1
ATOM 4905 O O . PRO A 1 615 ? 41.258 2.717 -58.634 1.00 78.00 615 PRO A O 1
ATOM 4908 N N . ILE A 1 616 ? 42.762 1.088 -58.299 1.00 85.56 616 ILE A N 1
ATOM 4909 C CA . ILE A 1 616 ? 42.364 0.755 -56.935 1.00 85.56 616 ILE A CA 1
ATOM 4910 C C . ILE A 1 616 ? 42.998 1.787 -55.995 1.00 85.56 616 ILE A C 1
ATOM 4912 O O . ILE A 1 616 ? 44.219 1.839 -55.840 1.00 85.56 616 ILE A O 1
ATOM 4916 N N . LEU A 1 617 ? 42.141 2.605 -55.389 1.00 86.12 617 LEU A N 1
ATOM 4917 C CA . LEU A 1 617 ? 42.439 3.671 -54.436 1.00 86.12 617 LEU A CA 1
ATOM 4918 C C . LEU A 1 617 ? 41.666 3.423 -53.132 1.00 86.12 617 LEU A C 1
ATOM 4920 O O . LEU A 1 617 ? 40.777 2.567 -53.077 1.00 86.12 617 LEU A O 1
ATOM 4924 N N . ASN A 1 618 ? 41.942 4.215 -52.091 1.00 85.19 618 ASN A N 1
ATOM 4925 C CA . ASN A 1 618 ? 41.268 4.082 -50.790 1.00 85.19 618 ASN A CA 1
ATOM 4926 C C . ASN A 1 618 ? 39.734 4.233 -50.894 1.00 85.19 618 ASN A C 1
ATOM 4928 O O . ASN A 1 618 ? 38.985 3.572 -50.173 1.00 85.19 618 ASN A O 1
ATOM 4932 N N . GLN A 1 619 ? 39.258 5.035 -51.851 1.00 84.12 619 GLN A N 1
ATOM 4933 C CA . GLN A 1 619 ? 37.835 5.306 -52.096 1.00 84.12 619 GLN A CA 1
ATOM 4934 C C . GLN A 1 619 ? 37.184 4.367 -53.127 1.00 84.12 619 GLN A C 1
ATOM 4936 O O . GLN A 1 619 ? 35.981 4.477 -53.382 1.00 84.12 619 GLN A O 1
ATOM 4941 N N . SER A 1 620 ? 37.949 3.457 -53.742 1.00 87.06 620 SER A N 1
ATOM 4942 C CA . SER A 1 620 ? 37.436 2.576 -54.803 1.00 87.06 620 SER A CA 1
ATOM 4943 C C . SER A 1 620 ? 36.467 1.521 -54.268 1.00 87.06 620 SER A C 1
ATOM 4945 O O . SER A 1 620 ? 35.572 1.090 -54.998 1.00 87.06 620 SER A O 1
ATOM 4947 N N . PHE A 1 621 ? 36.621 1.129 -53.001 1.00 89.88 621 PHE A N 1
ATOM 4948 C CA . PHE A 1 621 ? 35.806 0.108 -52.350 1.00 89.88 621 PHE A CA 1
ATOM 4949 C C . PHE A 1 621 ? 34.525 0.703 -51.784 1.00 89.88 621 PHE A C 1
ATOM 4951 O O . PHE A 1 621 ? 34.548 1.445 -50.794 1.00 89.88 621 PHE A O 1
ATOM 4958 N N . LYS A 1 622 ? 33.400 0.359 -52.406 1.00 90.88 622 LYS A N 1
ATOM 4959 C CA . LYS A 1 622 ? 32.089 0.887 -52.037 1.00 90.88 622 LYS A CA 1
ATOM 4960 C C . LYS A 1 622 ? 31.060 -0.218 -51.923 1.00 90.88 622 LYS A C 1
ATOM 4962 O O . LYS A 1 622 ? 31.159 -1.236 -52.605 1.00 90.88 622 LYS A O 1
ATOM 4967 N N . ALA A 1 623 ? 30.061 0.013 -51.084 1.00 91.56 623 ALA A N 1
ATOM 4968 C CA . ALA A 1 623 ? 28.933 -0.881 -50.912 1.00 91.56 623 ALA A CA 1
ATOM 4969 C C . ALA A 1 623 ? 27.605 -0.120 -50.933 1.00 91.56 623 ALA A C 1
ATOM 4971 O O . ALA A 1 623 ? 27.534 1.066 -50.602 1.00 91.56 623 ALA A O 1
ATOM 4972 N N . LYS A 1 624 ? 26.545 -0.828 -51.306 1.00 91.44 624 LYS A N 1
ATOM 4973 C CA . LYS A 1 624 ? 25.157 -0.377 -51.214 1.00 91.44 624 LYS A CA 1
ATOM 4974 C C . LYS A 1 624 ? 24.489 -1.076 -50.043 1.00 91.44 624 LYS A C 1
ATOM 4976 O O . LYS A 1 624 ? 24.809 -2.226 -49.752 1.00 91.44 624 LYS A O 1
ATOM 4981 N N . VAL A 1 625 ? 23.566 -0.384 -49.386 1.00 91.06 625 VAL A N 1
ATOM 4982 C CA . VAL A 1 625 ? 22.793 -0.955 -48.283 1.00 91.06 625 VAL A CA 1
ATOM 4983 C C . VAL A 1 625 ? 21.352 -1.146 -48.717 1.00 91.06 625 VAL A C 1
ATOM 4985 O O . VAL A 1 625 ? 20.721 -0.226 -49.241 1.00 91.06 625 VAL A O 1
ATOM 4988 N N . TYR A 1 626 ? 20.845 -2.347 -48.483 1.00 90.44 626 TYR A N 1
ATOM 4989 C CA . TYR A 1 626 ? 19.472 -2.736 -48.745 1.00 90.44 626 TYR A CA 1
ATOM 4990 C C . TYR A 1 626 ? 18.789 -3.172 -47.450 1.00 90.44 626 TYR A C 1
ATOM 4992 O O . TYR A 1 626 ? 19.445 -3.663 -46.539 1.00 90.44 626 TYR A O 1
ATOM 5000 N N . GLU A 1 627 ? 17.479 -3.013 -47.378 1.00 91.75 627 GLU A N 1
ATOM 5001 C CA . GLU A 1 627 ? 16.597 -3.528 -46.335 1.00 91.75 627 GLU A CA 1
ATOM 5002 C C . GLU A 1 627 ? 15.711 -4.617 -46.947 1.00 91.75 627 GLU A C 1
ATOM 5004 O O . GLU A 1 627 ? 15.236 -4.474 -48.080 1.00 91.75 627 GLU A O 1
ATOM 5009 N N . LEU A 1 628 ? 15.519 -5.721 -46.224 1.00 90.75 628 LEU A N 1
ATOM 5010 C CA . LEU A 1 628 ? 14.590 -6.772 -46.623 1.00 90.75 628 LEU A CA 1
ATOM 5011 C C . LEU A 1 628 ? 13.150 -6.292 -46.392 1.00 90.75 628 LEU A C 1
ATOM 5013 O O . LEU A 1 628 ? 12.739 -6.088 -45.251 1.00 90.75 628 LEU A O 1
ATOM 5017 N N . ASP A 1 629 ? 12.391 -6.130 -47.474 1.00 86.44 629 ASP A N 1
ATOM 5018 C CA . ASP A 1 629 ? 10.983 -5.730 -47.447 1.00 86.44 629 ASP A CA 1
ATOM 5019 C C . ASP A 1 629 ? 10.152 -6.670 -48.332 1.00 86.44 629 ASP A C 1
ATOM 5021 O O . ASP A 1 629 ? 10.148 -6.584 -49.571 1.00 86.44 629 ASP A O 1
ATOM 5025 N N . GLY A 1 630 ? 9.460 -7.601 -47.676 1.00 84.75 630 GLY A N 1
ATOM 5026 C CA . GLY A 1 630 ? 8.703 -8.660 -48.327 1.00 84.75 630 GLY A CA 1
ATOM 5027 C C . GLY A 1 630 ? 9.635 -9.682 -48.973 1.00 84.75 630 GLY A C 1
ATOM 5028 O O . GLY A 1 630 ? 10.541 -10.214 -48.337 1.00 84.75 630 GLY A O 1
ATOM 5029 N N . ASP A 1 631 ? 9.405 -9.964 -50.253 1.00 82.50 631 ASP A N 1
ATOM 5030 C CA . ASP A 1 631 ? 10.253 -10.850 -51.062 1.00 82.50 631 ASP A CA 1
ATOM 5031 C C . ASP A 1 631 ? 11.408 -10.096 -51.760 1.00 82.50 631 ASP A C 1
ATOM 5033 O O . ASP A 1 631 ? 12.077 -10.652 -52.631 1.00 82.50 631 ASP A O 1
ATOM 5037 N N . SER A 1 632 ? 11.628 -8.812 -51.438 1.00 87.44 632 SER A N 1
ATOM 5038 C CA . SER A 1 632 ? 12.550 -7.944 -52.180 1.00 87.44 632 SER A CA 1
ATOM 5039 C C . SER A 1 632 ? 13.519 -7.170 -51.287 1.00 87.44 632 SER A C 1
ATOM 5041 O O . SER A 1 632 ? 13.162 -6.712 -50.206 1.00 87.44 632 SER A O 1
ATOM 5043 N N . TRP A 1 633 ? 14.742 -6.970 -51.779 1.00 89.31 633 TRP A N 1
ATOM 5044 C CA . TRP A 1 633 ? 15.739 -6.093 -51.164 1.00 89.31 633 TRP A CA 1
ATOM 5045 C C . TRP A 1 633 ? 15.584 -4.669 -51.705 1.00 89.31 633 TRP A C 1
ATOM 5047 O O . TRP A 1 633 ? 15.826 -4.419 -52.889 1.00 89.31 633 TRP A O 1
ATOM 5057 N N . LYS A 1 634 ? 15.182 -3.722 -50.851 1.00 88.44 634 LYS A N 1
ATOM 5058 C CA . LYS A 1 634 ? 14.986 -2.310 -51.219 1.00 88.44 634 LYS A CA 1
ATOM 5059 C C . LYS A 1 634 ? 16.158 -1.466 -50.741 1.00 88.44 634 LYS A C 1
ATOM 5061 O O . LYS A 1 634 ? 16.629 -1.644 -49.628 1.00 88.44 634 LYS A O 1
ATOM 5066 N N . ALA A 1 635 ? 16.660 -0.558 -51.574 1.00 84.31 635 ALA A N 1
ATOM 5067 C CA . ALA A 1 635 ? 17.804 0.265 -51.191 1.00 84.31 635 ALA A CA 1
ATOM 5068 C C . ALA A 1 635 ? 17.415 1.269 -50.096 1.00 84.31 635 ALA A C 1
ATOM 5070 O O . ALA A 1 635 ? 16.432 2.000 -50.237 1.00 84.31 635 ALA A O 1
ATOM 5071 N N . VAL A 1 636 ? 18.227 1.350 -49.044 1.00 78.94 636 VAL A N 1
ATOM 5072 C CA . VAL A 1 636 ? 18.081 2.365 -47.996 1.00 78.94 636 VAL A CA 1
ATOM 5073 C C . VAL A 1 636 ? 18.797 3.621 -48.481 1.00 78.94 636 VAL A C 1
ATOM 5075 O O . VAL A 1 636 ? 20.013 3.613 -48.670 1.00 78.94 636 VAL A O 1
ATOM 5078 N N . SER A 1 637 ? 18.061 4.701 -48.746 1.00 65.00 637 SER A N 1
ATOM 5079 C CA . SER A 1 637 ? 18.637 5.924 -49.317 1.00 65.00 637 SER A CA 1
ATOM 5080 C C . SER A 1 637 ? 18.219 7.165 -48.541 1.00 65.00 637 SER A C 1
ATOM 5082 O O . SER A 1 637 ? 17.093 7.274 -48.070 1.00 65.00 637 SER A O 1
ATOM 5084 N N . LYS A 1 638 ? 19.134 8.136 -48.455 1.00 53.62 638 LYS A N 1
ATOM 5085 C CA . LYS A 1 638 ? 18.935 9.395 -47.723 1.00 53.62 638 LYS A CA 1
ATOM 5086 C C . LYS A 1 638 ? 17.865 10.313 -48.349 1.00 53.62 638 LYS A C 1
ATOM 5088 O O . LYS A 1 638 ? 17.445 11.247 -47.681 1.00 53.62 638 LYS A O 1
ATOM 5093 N N . GLU A 1 639 ? 17.458 10.065 -49.603 1.00 48.03 639 GLU A N 1
ATOM 5094 C CA . GLU A 1 639 ? 16.596 10.951 -50.421 1.00 48.03 639 GLU A CA 1
ATOM 5095 C C . GLU A 1 639 ? 15.811 10.210 -51.542 1.00 48.03 639 GLU A C 1
ATOM 5097 O O . GLU A 1 639 ? 15.462 10.801 -52.560 1.00 48.03 639 GLU A O 1
ATOM 5102 N N . GLY A 1 640 ? 15.569 8.896 -51.436 1.00 47.53 640 GLY A N 1
ATOM 5103 C CA . GLY A 1 640 ? 14.877 8.125 -52.491 1.00 47.53 640 GLY A CA 1
ATOM 5104 C C . GLY A 1 640 ? 15.721 7.822 -53.744 1.00 47.53 640 GLY A C 1
ATOM 5105 O O . GLY A 1 640 ? 15.202 7.343 -54.752 1.00 47.53 640 GLY A O 1
ATOM 5106 N N . ASN A 1 641 ? 17.030 8.089 -53.705 1.00 51.72 641 ASN A N 1
ATOM 5107 C CA . ASN A 1 641 ? 17.944 7.860 -54.821 1.00 51.72 641 ASN A CA 1
ATOM 5108 C C . ASN A 1 641 ? 18.654 6.498 -54.670 1.00 51.72 641 ASN A C 1
ATOM 5110 O O . ASN A 1 641 ? 19.573 6.360 -53.864 1.00 51.72 641 ASN A O 1
ATOM 5114 N N . ASN A 1 642 ? 18.286 5.498 -55.485 1.00 53.00 642 ASN A N 1
ATOM 5115 C CA . ASN A 1 642 ? 18.856 4.128 -55.513 1.00 53.00 642 ASN A CA 1
ATOM 5116 C C . ASN A 1 642 ? 20.365 4.042 -55.871 1.00 53.00 642 ASN A C 1
ATOM 5118 O O . ASN A 1 642 ? 20.889 2.964 -56.164 1.00 53.00 642 ASN A O 1
ATOM 5122 N N . ARG A 1 643 ? 21.077 5.174 -55.905 1.00 56.47 643 ARG A N 1
ATOM 5123 C CA . ARG A 1 643 ? 22.479 5.297 -56.332 1.00 56.47 643 ARG A CA 1
ATOM 5124 C C . ARG A 1 643 ? 23.455 5.628 -55.201 1.00 56.47 643 ARG A C 1
ATOM 5126 O O . ARG A 1 643 ? 24.627 5.841 -55.492 1.00 56.47 643 ARG A O 1
ATOM 5133 N N . VAL A 1 644 ? 23.014 5.694 -53.942 1.00 73.56 644 VAL A N 1
ATOM 5134 C CA . VAL A 1 644 ? 23.926 6.000 -52.828 1.00 73.56 644 VAL A CA 1
ATOM 5135 C C . VAL A 1 644 ? 24.865 4.816 -52.591 1.00 73.56 644 VAL A C 1
ATOM 5137 O O . VAL A 1 644 ? 24.433 3.721 -52.242 1.00 73.56 644 VAL A O 1
ATOM 5140 N N . GLU A 1 645 ? 26.157 5.052 -52.796 1.00 85.44 645 GLU A N 1
ATOM 5141 C CA . GLU A 1 645 ? 27.231 4.111 -52.496 1.00 85.44 645 GLU A CA 1
ATOM 5142 C C . GLU A 1 645 ? 28.051 4.634 -51.317 1.00 85.44 645 GLU A C 1
ATOM 5144 O O . GLU A 1 645 ? 28.414 5.811 -51.268 1.00 85.44 645 GLU A O 1
ATOM 5149 N N . TYR A 1 646 ? 28.374 3.751 -50.380 1.00 88.00 646 TYR A N 1
ATOM 5150 C CA . TYR A 1 646 ? 29.127 4.074 -49.177 1.00 88.00 646 TYR A CA 1
ATOM 5151 C C . TYR A 1 646 ? 30.550 3.540 -49.297 1.00 88.00 646 TYR A C 1
ATOM 5153 O O . TYR A 1 646 ? 30.748 2.338 -49.468 1.00 88.00 646 TYR A O 1
ATOM 5161 N N . CYS A 1 647 ? 31.553 4.416 -49.187 1.00 88.88 647 CYS A N 1
ATOM 5162 C CA . CYS A 1 647 ? 32.952 3.986 -49.129 1.00 88.88 647 CYS A CA 1
ATOM 5163 C C . CYS A 1 647 ? 33.184 3.132 -47.879 1.00 88.88 647 CYS A C 1
ATOM 5165 O O . CYS A 1 647 ? 32.821 3.553 -46.783 1.00 88.88 647 CYS A O 1
ATOM 5167 N N . LEU A 1 648 ? 33.829 1.978 -48.024 1.00 88.19 648 LEU A N 1
ATOM 5168 C CA . LEU A 1 648 ? 34.046 1.032 -46.924 1.00 88.19 648 LEU A CA 1
ATOM 5169 C C . LEU A 1 648 ? 35.209 1.411 -45.997 1.00 88.19 648 LEU A C 1
ATOM 5171 O O . LEU A 1 648 ? 35.279 0.921 -44.871 1.00 88.19 648 LEU A O 1
ATOM 5175 N N . PHE A 1 649 ? 36.090 2.308 -46.439 1.00 88.12 649 PHE A N 1
ATOM 5176 C CA . PHE A 1 649 ? 37.278 2.733 -45.699 1.00 88.12 649 PHE A CA 1
ATOM 5177 C C . PHE A 1 649 ? 37.258 4.234 -45.386 1.00 88.12 649 PHE A C 1
ATOM 5179 O O . PHE A 1 649 ? 36.509 5.010 -45.994 1.00 88.12 649 PHE A O 1
ATOM 5186 N N . THR A 1 650 ? 38.062 4.625 -44.396 1.00 82.62 650 THR A N 1
ATOM 5187 C CA . THR A 1 650 ? 38.182 6.003 -43.903 1.00 82.62 650 THR A CA 1
ATOM 5188 C C . THR A 1 650 ? 39.626 6.473 -44.061 1.00 82.62 650 THR A C 1
ATOM 5190 O O . THR A 1 650 ? 40.552 5.835 -43.555 1.00 82.62 650 THR A O 1
ATOM 5193 N N . GLU A 1 651 ? 39.803 7.593 -44.753 1.00 80.50 651 GLU A N 1
ATOM 5194 C CA . GLU A 1 651 ? 41.083 8.288 -44.909 1.00 80.50 651 GLU A CA 1
ATOM 5195 C C . GLU A 1 651 ? 41.379 9.164 -43.681 1.00 80.50 651 GLU A C 1
ATOM 5197 O O . GLU A 1 651 ? 40.452 9.654 -43.038 1.00 80.50 651 GLU A O 1
ATOM 5202 N N . ASP A 1 652 ? 42.655 9.343 -43.333 1.00 72.94 652 ASP A N 1
ATOM 5203 C CA . ASP A 1 652 ? 43.102 10.155 -42.195 1.00 72.94 652 ASP A CA 1
ATOM 5204 C C . ASP A 1 652 ? 43.080 11.658 -42.546 1.00 72.94 652 ASP A C 1
ATOM 5206 O O . ASP A 1 652 ? 43.956 12.121 -43.282 1.00 72.94 652 ASP A O 1
ATOM 5210 N N . PRO A 1 653 ? 42.121 12.447 -42.016 1.00 66.81 653 PRO A N 1
ATOM 5211 C CA . PRO A 1 653 ? 41.980 13.858 -42.369 1.00 66.81 653 PRO A CA 1
ATOM 5212 C C . PRO A 1 653 ? 43.052 14.746 -41.721 1.00 66.81 653 PRO A C 1
ATOM 5214 O O . PRO A 1 653 ? 43.147 15.923 -42.053 1.00 66.81 653 PRO A O 1
ATOM 5217 N N . THR A 1 654 ? 43.840 14.217 -40.773 1.00 63.81 654 THR A N 1
ATOM 5218 C CA . THR A 1 654 ? 44.882 14.980 -40.061 1.00 63.81 654 THR A CA 1
ATOM 5219 C C . THR A 1 654 ? 46.195 15.064 -40.834 1.00 63.81 654 THR A C 1
ATOM 5221 O O . THR A 1 654 ? 47.101 15.805 -40.447 1.00 63.81 654 THR A O 1
ATOM 5224 N N . LYS A 1 655 ? 46.310 14.311 -41.930 1.00 65.88 655 LYS A N 1
ATOM 5225 C CA . LYS A 1 655 ? 47.485 14.293 -42.797 1.00 65.88 655 LYS A CA 1
ATOM 5226 C C . LYS A 1 655 ? 47.210 15.065 -44.078 1.00 65.88 655 LYS A C 1
ATOM 5228 O O . LYS A 1 655 ? 46.074 15.187 -44.514 1.00 65.88 655 LYS A O 1
ATOM 5233 N N . SER A 1 656 ? 48.266 15.597 -44.676 1.00 55.22 656 SER A N 1
ATOM 5234 C CA . SER A 1 656 ? 48.182 16.416 -45.885 1.00 55.22 656 SER A CA 1
ATOM 5235 C C . SER A 1 656 ? 48.639 15.616 -47.098 1.00 55.22 656 SER A C 1
ATOM 5237 O O . SER A 1 656 ? 49.636 14.895 -47.026 1.00 55.22 656 SER A O 1
ATOM 5239 N N . VAL A 1 657 ? 47.959 15.795 -48.230 1.00 59.12 657 VAL A N 1
ATOM 5240 C CA . VAL A 1 657 ? 48.439 15.307 -49.531 1.00 59.12 657 VAL A CA 1
ATOM 5241 C C . VAL A 1 657 ? 49.733 16.052 -49.879 1.00 59.12 657 VAL A C 1
ATOM 5243 O O . VAL A 1 657 ? 49.791 17.278 -49.788 1.00 59.12 657 VAL A O 1
ATOM 5246 N N . THR A 1 658 ? 50.785 15.324 -50.257 1.00 54.03 658 THR A N 1
ATOM 5247 C CA . THR A 1 658 ? 52.074 15.900 -50.689 1.00 54.03 658 THR A CA 1
ATOM 5248 C C . THR A 1 658 ? 52.435 15.374 -52.074 1.00 54.03 658 THR A C 1
ATOM 5250 O O . THR A 1 658 ? 51.918 14.350 -52.505 1.00 54.03 658 THR A O 1
ATOM 5253 N N . SER A 1 659 ? 53.371 16.019 -52.774 1.00 49.22 659 SER A N 1
ATOM 5254 C CA . SER A 1 659 ? 53.826 15.593 -54.109 1.00 49.22 659 SER A CA 1
ATOM 5255 C C . SER A 1 659 ? 54.401 14.164 -54.155 1.00 49.22 659 SER A C 1
ATOM 5257 O O . SER A 1 659 ? 54.548 13.608 -55.239 1.00 49.22 659 SER A O 1
ATOM 5259 N N . ALA A 1 660 ? 54.740 13.579 -52.997 1.00 48.34 660 ALA A N 1
ATOM 5260 C CA . ALA A 1 660 ? 55.253 12.216 -52.850 1.00 48.34 660 ALA A CA 1
ATOM 5261 C C . ALA A 1 660 ? 54.180 11.183 -52.438 1.00 48.34 660 ALA A C 1
ATOM 5263 O O . ALA A 1 660 ? 54.415 9.989 -52.595 1.00 48.34 660 ALA A O 1
ATOM 5264 N N . VAL A 1 661 ? 53.016 11.619 -51.931 1.00 54.81 661 VAL A N 1
ATOM 5265 C CA . VAL A 1 661 ? 51.893 10.758 -51.514 1.00 54.81 661 VAL A CA 1
ATOM 5266 C C . VAL A 1 661 ? 50.588 11.380 -52.041 1.00 54.81 661 VAL A C 1
ATOM 5268 O O . VAL A 1 661 ? 50.074 12.320 -51.428 1.00 54.81 661 VAL A O 1
ATOM 5271 N N . PRO A 1 662 ? 50.066 10.913 -53.191 1.00 58.22 662 PRO A N 1
ATOM 5272 C CA . PRO A 1 662 ? 48.983 11.578 -53.925 1.00 58.22 662 PRO A CA 1
ATOM 5273 C C . PRO A 1 662 ? 47.576 11.373 -53.333 1.00 58.22 662 PRO A C 1
ATOM 5275 O O . PRO A 1 662 ? 46.616 11.921 -53.871 1.00 58.22 662 PRO A O 1
ATOM 5278 N N . GLN A 1 663 ? 47.439 10.629 -52.231 1.00 65.88 663 GLN A N 1
ATOM 5279 C CA . GLN A 1 663 ? 46.182 10.448 -51.501 1.00 65.88 663 GLN A CA 1
ATOM 5280 C C . GLN A 1 663 ? 46.406 10.412 -49.982 1.00 65.88 663 GLN A C 1
ATOM 5282 O O . GLN A 1 663 ? 47.531 10.264 -49.504 1.00 65.88 663 GLN A O 1
ATOM 5287 N N . LEU A 1 664 ? 45.331 10.575 -49.211 1.00 69.69 664 LEU A N 1
ATOM 5288 C CA . LEU A 1 664 ? 45.382 10.489 -47.753 1.00 69.69 664 LEU A CA 1
ATOM 5289 C C . LEU A 1 664 ? 45.525 9.022 -47.315 1.00 69.69 664 LEU A C 1
ATOM 5291 O O . LEU A 1 664 ? 44.771 8.180 -47.806 1.00 69.69 664 LEU A O 1
ATOM 5295 N N . PRO A 1 665 ? 46.441 8.694 -46.384 1.00 73.94 665 PRO A N 1
ATOM 5296 C CA . PRO A 1 665 ? 46.607 7.324 -45.911 1.00 73.94 665 PRO A CA 1
ATOM 5297 C C . PRO A 1 665 ? 45.398 6.874 -45.082 1.00 73.94 665 PRO A C 1
ATOM 5299 O O . PRO A 1 665 ? 44.661 7.692 -44.525 1.00 73.94 665 PRO A O 1
ATOM 5302 N N . LEU A 1 666 ? 45.223 5.562 -44.945 1.00 78.19 666 LEU A N 1
ATOM 5303 C CA . LEU A 1 666 ? 44.162 4.994 -44.118 1.00 78.19 666 LEU A CA 1
ATOM 5304 C C . LEU A 1 666 ? 44.444 5.192 -42.624 1.00 78.19 666 LEU A C 1
ATOM 5306 O O . LEU A 1 666 ? 45.588 5.158 -42.156 1.00 78.19 666 LEU A O 1
ATOM 5310 N N . VAL A 1 667 ? 43.375 5.364 -41.845 1.00 74.12 667 VAL A N 1
ATOM 5311 C CA . VAL A 1 667 ? 43.464 5.450 -40.381 1.00 74.12 667 VAL A CA 1
ATOM 5312 C C . VAL A 1 667 ? 43.927 4.099 -39.812 1.00 74.12 667 VAL A C 1
ATOM 5314 O O . VAL A 1 667 ? 43.337 3.061 -40.095 1.00 74.12 667 VAL A O 1
ATOM 5317 N N . LYS A 1 668 ? 44.953 4.088 -38.948 1.00 58.44 668 LYS A N 1
ATOM 5318 C CA . LYS A 1 668 ? 45.553 2.845 -38.404 1.00 58.44 668 LYS A CA 1
ATOM 5319 C C . LYS A 1 668 ? 44.583 1.931 -37.627 1.00 58.44 668 LYS A C 1
ATOM 5321 O O . LYS A 1 668 ? 44.854 0.742 -37.519 1.00 58.44 668 LYS A O 1
ATOM 5326 N N . ASN A 1 669 ? 43.465 2.467 -37.130 1.00 60.34 669 ASN A N 1
ATOM 5327 C CA . ASN A 1 669 ? 42.403 1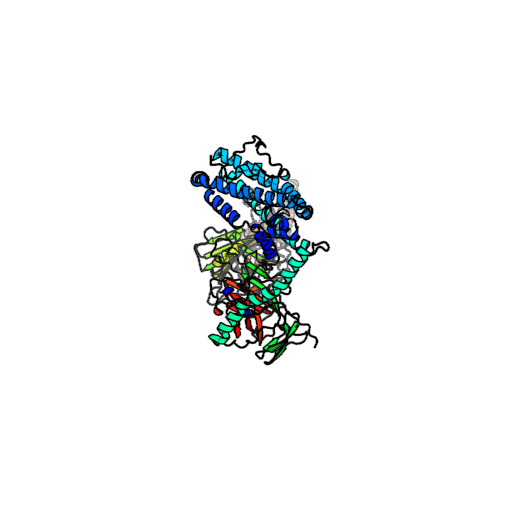.735 -36.422 1.00 60.34 669 ASN A CA 1
ATOM 5328 C C . ASN A 1 669 ? 41.056 1.778 -37.182 1.00 60.34 669 ASN A C 1
ATOM 5330 O O . ASN A 1 669 ? 40.017 1.772 -36.529 1.00 60.34 669 ASN A O 1
ATOM 5334 N N . ALA A 1 670 ? 41.060 1.933 -38.520 1.00 69.12 670 ALA A N 1
ATOM 5335 C CA . ALA A 1 670 ? 39.930 2.486 -39.279 1.00 69.12 670 ALA A CA 1
ATOM 5336 C C . ALA A 1 670 ? 38.569 1.861 -38.940 1.00 69.12 670 ALA A C 1
ATOM 5338 O O . ALA A 1 670 ? 38.201 0.780 -39.406 1.00 69.12 670 ALA A O 1
ATOM 5339 N N . GLN A 1 671 ? 37.799 2.621 -38.170 1.00 83.44 671 GLN A N 1
ATOM 5340 C CA . GLN A 1 671 ? 36.370 2.440 -38.057 1.00 83.44 671 GLN A CA 1
ATOM 5341 C C . GLN A 1 671 ? 35.716 3.174 -39.230 1.00 83.44 671 GLN A C 1
ATOM 5343 O O . GLN A 1 671 ? 36.078 4.314 -39.551 1.00 83.44 671 GLN A O 1
ATOM 5348 N N . LYS A 1 672 ? 34.757 2.526 -39.886 1.00 88.50 672 LYS A N 1
ATOM 5349 C CA . LYS A 1 672 ? 33.907 3.160 -40.891 1.00 88.50 672 LYS A CA 1
ATOM 5350 C C . LYS A 1 672 ? 32.475 3.185 -40.397 1.00 88.50 672 LYS A C 1
ATOM 5352 O O . LYS A 1 672 ? 31.852 2.138 -40.289 1.00 88.50 672 LYS A O 1
ATOM 5357 N N . LYS A 1 673 ? 31.947 4.387 -40.172 1.00 89.56 673 LYS A N 1
ATOM 5358 C CA . LYS A 1 673 ? 30.536 4.605 -39.853 1.00 89.56 673 LYS A CA 1
ATOM 5359 C C . LYS A 1 673 ? 29.733 4.846 -41.135 1.00 89.56 673 LYS A C 1
ATOM 5361 O O . LYS A 1 673 ? 30.072 5.729 -41.928 1.00 89.56 673 LYS A O 1
ATOM 5366 N N . ILE A 1 674 ? 28.694 4.047 -41.348 1.00 89.50 674 ILE A N 1
ATOM 5367 C CA . ILE A 1 674 ? 27.721 4.152 -42.437 1.00 89.50 674 ILE A CA 1
ATOM 5368 C C . ILE A 1 674 ? 26.394 4.574 -41.814 1.00 89.50 674 ILE A C 1
ATOM 5370 O O . ILE A 1 674 ? 25.748 3.778 -41.144 1.00 89.50 674 ILE A O 1
ATOM 5374 N N . SER A 1 675 ? 25.995 5.825 -42.035 1.00 89.75 675 SER A N 1
ATOM 5375 C CA . SER A 1 675 ? 24.748 6.366 -41.492 1.00 89.75 675 SER A CA 1
ATOM 5376 C C . SER A 1 675 ? 23.589 6.223 -42.465 1.00 89.75 675 SER A C 1
ATOM 5378 O O . SER A 1 675 ? 23.609 6.790 -43.566 1.00 89.75 675 SER A O 1
ATOM 5380 N N . LEU A 1 676 ? 22.560 5.511 -42.025 1.00 87.88 676 LEU A N 1
ATOM 5381 C CA . LEU A 1 676 ? 21.329 5.245 -42.750 1.00 87.88 676 LEU A CA 1
ATOM 5382 C C . LEU A 1 676 ? 20.199 6.045 -42.105 1.00 87.88 676 LEU A C 1
ATOM 5384 O O . LEU A 1 676 ? 20.056 6.076 -40.883 1.00 87.88 676 LEU A O 1
ATOM 5388 N N . LYS A 1 677 ? 19.389 6.704 -42.930 1.00 84.81 677 LYS A N 1
ATOM 5389 C CA . LYS A 1 677 ? 18.183 7.406 -42.484 1.00 84.81 677 LYS A CA 1
ATOM 5390 C C . LYS A 1 677 ? 16.978 6.802 -43.185 1.00 84.81 677 LYS A C 1
ATOM 5392 O O . LYS A 1 677 ? 17.076 6.471 -44.365 1.00 84.81 677 LYS A O 1
ATOM 5397 N N . GLY A 1 678 ? 15.902 6.644 -42.421 1.00 67.50 678 GLY A N 1
ATOM 5398 C CA . GLY A 1 678 ? 14.669 6.002 -42.858 1.00 67.50 678 GLY A CA 1
ATOM 5399 C C . GLY A 1 678 ? 13.838 6.852 -43.830 1.00 67.50 678 GLY A C 1
ATOM 5400 O O . GLY A 1 678 ? 14.243 7.960 -44.194 1.00 67.50 678 GLY A O 1
ATOM 5401 N N . PRO A 1 679 ? 12.657 6.350 -44.234 1.00 77.56 679 PRO A N 1
ATOM 5402 C CA . PRO A 1 679 ? 11.844 5.397 -43.471 1.00 77.56 679 PRO A CA 1
ATOM 5403 C C . PRO A 1 679 ? 12.376 3.958 -43.513 1.00 77.56 679 PRO A C 1
ATOM 5405 O O . PRO A 1 679 ? 12.798 3.490 -44.565 1.00 77.56 679 PRO A O 1
ATOM 5408 N N . PHE A 1 680 ? 12.340 3.284 -42.362 1.00 87.50 680 PHE A N 1
ATOM 5409 C CA . PHE A 1 680 ? 12.650 1.858 -42.198 1.00 87.50 680 PHE A CA 1
ATOM 5410 C C . PHE A 1 680 ? 11.360 1.060 -41.980 1.00 87.50 680 PHE A C 1
ATOM 5412 O O . PHE A 1 680 ? 10.323 1.627 -41.617 1.00 87.50 680 PHE A O 1
ATOM 5419 N N . ARG A 1 681 ? 11.410 -0.258 -42.174 1.00 86.56 681 ARG A N 1
ATOM 5420 C CA . ARG A 1 681 ? 10.283 -1.149 -41.888 1.00 86.56 681 ARG A CA 1
ATOM 5421 C C . ARG A 1 681 ? 10.067 -1.291 -40.385 1.00 86.56 681 ARG A C 1
ATOM 5423 O O . ARG A 1 681 ? 10.988 -1.552 -39.621 1.00 86.56 681 ARG A O 1
ATOM 5430 N N . PHE A 1 682 ? 8.804 -1.174 -39.989 1.00 87.75 682 PHE A N 1
ATOM 5431 C CA . PHE A 1 682 ? 8.340 -1.382 -38.625 1.00 87.75 682 PHE A CA 1
ATOM 5432 C C . PHE A 1 682 ? 7.292 -2.494 -38.622 1.00 87.75 682 PHE A C 1
ATOM 5434 O O . PHE A 1 682 ? 6.213 -2.338 -39.196 1.00 87.75 682 PHE A O 1
ATOM 5441 N N . ASN A 1 683 ? 7.611 -3.609 -37.971 1.00 88.12 683 ASN A N 1
ATOM 5442 C CA . ASN A 1 683 ? 6.672 -4.680 -37.680 1.00 88.12 683 ASN A CA 1
ATOM 5443 C C . ASN A 1 683 ? 6.787 -5.087 -36.203 1.00 88.12 683 ASN A C 1
ATOM 5445 O O . ASN A 1 683 ? 7.647 -5.898 -35.847 1.00 88.12 683 ASN A O 1
ATOM 5449 N N . PRO A 1 684 ? 5.890 -4.593 -35.332 1.00 81.94 684 PRO A N 1
ATOM 5450 C CA . PRO A 1 684 ? 5.900 -4.966 -33.926 1.00 81.94 684 PRO A CA 1
ATOM 5451 C C . PRO A 1 684 ? 5.575 -6.450 -33.713 1.00 81.94 684 PRO A C 1
ATOM 5453 O O . PRO A 1 684 ? 5.901 -6.977 -32.668 1.00 81.94 684 PRO A O 1
ATOM 5456 N N . GLN A 1 685 ? 4.977 -7.170 -34.664 1.00 84.44 685 GLN A N 1
ATOM 5457 C CA . GLN A 1 685 ? 4.621 -8.588 -34.495 1.00 84.44 685 GLN A CA 1
ATOM 5458 C C . GLN A 1 685 ? 5.728 -9.568 -34.912 1.00 84.44 685 GLN A C 1
ATOM 5460 O O . GLN A 1 685 ? 5.536 -10.787 -34.807 1.00 84.44 685 GLN A O 1
ATOM 5465 N N . LEU A 1 686 ? 6.876 -9.063 -35.378 1.00 86.94 686 LEU A N 1
ATOM 5466 C CA . LEU A 1 686 ? 8.003 -9.889 -35.797 1.00 86.94 686 LEU A CA 1
ATOM 5467 C C . LEU A 1 686 ? 8.460 -10.786 -34.638 1.00 86.94 686 LEU A C 1
ATOM 5469 O O . LEU A 1 686 ? 8.793 -10.298 -33.560 1.00 86.94 686 LEU A O 1
ATOM 5473 N N . GLN A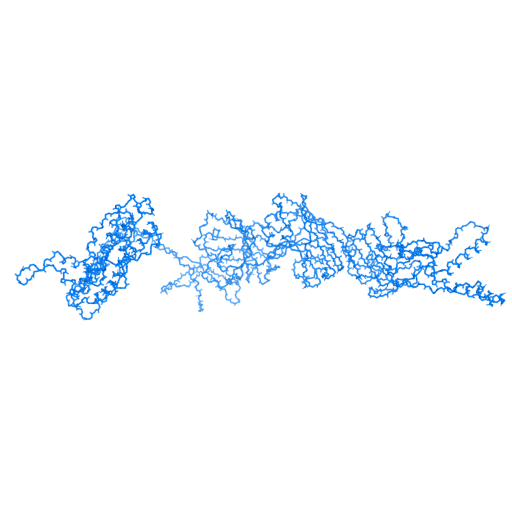 1 687 ? 8.464 -12.100 -34.857 1.00 85.12 687 GLN A N 1
ATOM 5474 C CA . GLN A 1 687 ? 8.889 -13.088 -33.860 1.00 85.12 687 GLN A CA 1
ATOM 5475 C C . GLN A 1 687 ? 10.415 -13.143 -33.745 1.00 85.12 687 GLN A C 1
ATOM 5477 O O . GLN A 1 687 ? 11.122 -12.749 -34.667 1.00 85.12 687 GLN A O 1
ATOM 5482 N N . VAL A 1 688 ? 10.934 -13.677 -32.635 1.00 86.12 688 VAL A N 1
ATOM 5483 C CA . VAL A 1 688 ? 12.374 -13.939 -32.482 1.00 86.12 688 VAL A CA 1
ATOM 5484 C C . VAL A 1 688 ? 12.806 -14.965 -33.537 1.00 86.12 688 VAL A C 1
ATOM 5486 O O . VAL A 1 688 ? 12.187 -16.021 -33.673 1.00 86.12 688 VAL A O 1
ATOM 5489 N N . TYR A 1 689 ? 13.890 -14.691 -34.255 1.00 90.00 689 TYR A N 1
ATOM 5490 C CA . TYR A 1 689 ? 14.488 -15.605 -35.230 1.00 90.00 689 TYR A CA 1
ATOM 5491 C C . TYR A 1 689 ? 15.980 -15.762 -34.962 1.00 90.00 689 TYR A C 1
ATOM 5493 O O . TYR A 1 689 ? 16.609 -14.930 -34.313 1.00 90.00 689 TYR A O 1
ATOM 5501 N N . THR A 1 690 ? 16.554 -16.859 -35.455 1.00 88.19 690 THR A N 1
ATOM 5502 C CA . THR A 1 690 ? 17.968 -17.163 -35.212 1.00 88.19 690 THR A CA 1
ATOM 5503 C C . THR A 1 690 ? 18.867 -16.775 -36.376 1.00 88.19 690 THR A C 1
ATOM 5505 O O . THR A 1 690 ? 20.074 -16.718 -36.174 1.00 88.19 690 THR A O 1
ATOM 5508 N N . GLY A 1 691 ? 18.321 -16.558 -37.574 1.00 87.88 691 GLY A N 1
ATOM 5509 C CA . GLY A 1 691 ? 19.098 -16.296 -38.784 1.00 87.88 691 GLY A CA 1
ATOM 5510 C C . GLY A 1 691 ? 18.244 -16.077 -40.027 1.00 87.88 691 GLY A C 1
ATOM 5511 O O . GLY A 1 691 ? 17.014 -16.221 -39.968 1.00 87.88 691 GLY A O 1
ATOM 5512 N N . LEU A 1 692 ? 18.894 -15.743 -41.143 1.00 86.75 692 LEU A N 1
ATOM 5513 C CA . LEU A 1 692 ? 18.228 -15.523 -42.425 1.00 86.75 692 LEU A CA 1
ATOM 5514 C C . LEU A 1 692 ? 17.667 -16.853 -42.952 1.00 86.75 692 LEU A C 1
ATOM 5516 O O . LEU A 1 692 ? 18.324 -17.892 -42.915 1.00 86.75 692 LEU A O 1
ATOM 5520 N N . ASN A 1 693 ? 16.418 -16.844 -43.416 1.00 86.06 693 ASN A N 1
ATOM 5521 C CA . ASN A 1 693 ? 15.768 -18.026 -43.980 1.00 86.06 693 ASN A CA 1
ATOM 5522 C C . ASN A 1 693 ? 14.696 -17.636 -45.007 1.00 86.06 693 ASN A C 1
ATOM 5524 O O . ASN A 1 693 ? 14.237 -16.497 -45.035 1.00 86.06 693 ASN A O 1
ATOM 5528 N N . ASN A 1 694 ? 14.255 -18.606 -45.811 1.00 82.62 694 ASN A N 1
ATOM 5529 C CA . ASN A 1 694 ? 13.323 -18.380 -46.922 1.00 82.62 694 ASN A CA 1
ATOM 5530 C C . ASN A 1 694 ? 11.910 -17.944 -46.505 1.00 82.62 694 ASN A C 1
ATOM 5532 O O . ASN A 1 694 ? 11.140 -17.536 -47.371 1.00 82.62 694 ASN A O 1
ATOM 5536 N N . ASN A 1 695 ? 11.547 -18.040 -45.223 1.00 84.62 695 ASN A N 1
ATOM 5537 C CA . ASN A 1 695 ? 10.239 -17.615 -44.710 1.00 84.62 695 ASN A CA 1
ATOM 5538 C C . ASN A 1 695 ? 10.280 -16.201 -44.128 1.00 84.62 695 ASN A C 1
ATOM 5540 O O . ASN A 1 695 ? 9.236 -15.598 -43.890 1.00 84.62 695 ASN A O 1
ATOM 5544 N N . LEU A 1 696 ? 11.479 -15.672 -43.894 1.00 85.75 696 LEU A N 1
ATOM 5545 C CA . LEU A 1 696 ? 11.661 -14.344 -43.352 1.00 85.75 696 LEU A CA 1
ATOM 5546 C C . LEU A 1 696 ? 11.410 -13.306 -44.456 1.00 85.75 696 LEU A C 1
ATOM 5548 O O . LEU A 1 696 ? 11.822 -13.486 -45.602 1.00 85.75 696 LEU A O 1
ATOM 5552 N N . ARG A 1 697 ? 10.667 -12.251 -44.124 1.00 87.06 697 ARG A N 1
ATOM 5553 C CA . ARG A 1 697 ? 10.250 -11.187 -45.059 1.00 87.06 697 ARG A CA 1
ATOM 5554 C C . ARG A 1 697 ? 10.725 -9.796 -44.638 1.00 87.06 697 ARG A C 1
ATOM 5556 O O . ARG A 1 697 ? 10.484 -8.824 -45.339 1.00 87.06 697 ARG A O 1
ATOM 5563 N N . GLU A 1 698 ? 11.377 -9.711 -43.486 1.00 88.88 698 GLU A N 1
ATOM 5564 C CA . GLU A 1 698 ? 11.909 -8.500 -42.858 1.00 88.88 698 GLU A CA 1
ATOM 5565 C C . GLU A 1 698 ? 12.872 -8.913 -41.735 1.00 88.88 698 GLU A C 1
ATOM 5567 O O . GLU A 1 698 ? 12.926 -10.088 -41.378 1.00 88.88 698 GLU A O 1
ATOM 5572 N N . GLY A 1 699 ? 13.646 -7.992 -41.165 1.00 89.06 699 GLY A N 1
ATOM 5573 C CA . GLY A 1 699 ? 14.576 -8.328 -40.078 1.00 89.06 699 GLY A CA 1
ATOM 5574 C C . GLY A 1 699 ? 16.060 -8.276 -40.447 1.00 89.06 699 GLY A C 1
ATOM 5575 O O . GLY A 1 699 ? 16.901 -8.507 -39.577 1.00 89.06 699 GLY A O 1
ATOM 5576 N N . PHE A 1 700 ? 16.409 -7.983 -41.703 1.00 92.81 700 PHE A N 1
ATOM 5577 C CA . PHE A 1 700 ? 17.799 -7.909 -42.157 1.00 92.81 700 PHE A CA 1
ATOM 5578 C C . PHE A 1 700 ? 18.061 -6.724 -43.082 1.00 92.81 700 PHE A C 1
ATOM 5580 O O . PHE A 1 700 ? 17.308 -6.446 -44.013 1.00 92.81 700 PHE A O 1
ATOM 5587 N N . PHE A 1 701 ? 19.210 -6.096 -42.864 1.00 92.62 701 PHE A N 1
ATOM 5588 C CA . PHE A 1 701 ? 19.882 -5.220 -43.807 1.00 92.62 701 PHE A CA 1
ATOM 5589 C C . PHE A 1 701 ? 20.954 -6.009 -44.560 1.00 92.62 701 PHE A C 1
ATOM 5591 O O . PHE A 1 701 ? 21.583 -6.901 -43.998 1.00 92.62 701 PHE A O 1
ATOM 5598 N N . CYS A 1 702 ? 21.187 -5.678 -45.823 1.00 92.81 702 CYS A N 1
ATOM 5599 C CA . CYS A 1 702 ? 22.213 -6.277 -46.665 1.00 92.81 702 CYS A CA 1
ATOM 5600 C C . CYS A 1 702 ? 23.185 -5.196 -47.131 1.00 92.81 702 CYS A C 1
ATOM 5602 O O . CYS A 1 702 ? 22.811 -4.290 -47.876 1.00 92.81 702 CYS A O 1
ATOM 5604 N N . LEU A 1 703 ? 24.444 -5.313 -46.725 1.00 93.25 703 LEU A N 1
ATOM 5605 C CA . LEU A 1 703 ? 25.562 -4.548 -47.258 1.00 93.25 703 LEU A CA 1
ATOM 5606 C C . LEU A 1 703 ? 26.149 -5.316 -48.450 1.00 93.25 703 LEU A C 1
ATOM 5608 O O . LEU A 1 703 ? 26.826 -6.326 -48.267 1.00 93.25 703 LEU A O 1
ATOM 5612 N N . SER A 1 704 ? 25.886 -4.836 -49.664 1.00 92.94 704 SER A N 1
ATOM 5613 C CA . SER A 1 704 ? 26.335 -5.462 -50.912 1.00 92.94 704 SER A CA 1
ATOM 5614 C C . SER A 1 704 ? 27.498 -4.689 -51.523 1.00 92.94 704 SER A C 1
ATOM 5616 O O . SER A 1 704 ? 27.382 -3.483 -51.763 1.00 92.94 704 SER A O 1
ATOM 5618 N N . LEU A 1 705 ? 28.621 -5.355 -51.790 1.00 92.44 705 LEU A N 1
ATOM 5619 C CA . LEU A 1 705 ? 29.781 -4.729 -52.430 1.00 92.44 705 LEU A CA 1
ATOM 5620 C C . LEU A 1 705 ? 29.409 -4.275 -53.855 1.00 92.44 705 LEU A C 1
ATOM 5622 O O . LEU A 1 705 ? 28.861 -5.056 -54.624 1.00 92.44 705 LEU A O 1
ATOM 5626 N N . SER A 1 706 ? 29.694 -3.026 -54.236 1.00 90.62 706 SER A N 1
ATOM 5627 C CA . SER A 1 706 ? 29.316 -2.479 -55.554 1.00 90.62 706 SER A CA 1
ATOM 5628 C C . SER A 1 706 ? 30.501 -2.092 -56.439 1.00 90.62 706 SER A C 1
ATOM 5630 O O . SER A 1 706 ? 30.383 -2.118 -57.662 1.00 90.62 706 SER A O 1
ATOM 5632 N N . SER A 1 707 ? 31.642 -1.745 -55.844 1.00 87.56 707 SER A N 1
ATOM 5633 C CA . SER A 1 707 ? 32.843 -1.272 -56.542 1.00 87.56 707 SER A CA 1
ATOM 5634 C C . SER A 1 707 ? 34.098 -1.635 -55.739 1.00 87.56 707 SER A C 1
ATOM 5636 O O . SER A 1 707 ? 34.010 -1.688 -54.507 1.00 87.56 707 SER A O 1
ATOM 5638 N N . PRO A 1 708 ? 35.265 -1.834 -56.388 1.00 87.94 708 PRO A N 1
ATOM 5639 C CA . PRO A 1 708 ? 35.513 -1.779 -57.840 1.00 87.94 708 PRO A CA 1
ATOM 5640 C C . PRO A 1 708 ? 35.136 -3.081 -58.564 1.00 87.94 708 PRO A C 1
ATOM 5642 O O . PRO A 1 708 ? 34.967 -4.115 -57.926 1.00 87.94 708 PRO A O 1
ATOM 5645 N N . SER A 1 709 ? 35.038 -3.053 -59.901 1.00 84.06 709 SER A N 1
ATOM 5646 C CA . SER A 1 709 ? 34.682 -4.222 -60.734 1.00 84.06 709 SER A CA 1
ATOM 5647 C C . SER A 1 709 ? 35.578 -5.439 -60.499 1.00 84.06 709 SER A C 1
ATOM 5649 O O . SER A 1 709 ? 35.089 -6.562 -60.475 1.00 84.06 709 SER A O 1
ATOM 5651 N N . GLN A 1 710 ? 36.875 -5.207 -60.279 1.00 82.81 710 GLN A N 1
ATOM 5652 C CA . GLN A 1 710 ? 37.866 -6.241 -59.965 1.00 82.81 710 GLN A CA 1
ATOM 5653 C C . GLN A 1 710 ? 37.875 -6.697 -58.487 1.00 82.81 710 GLN A C 1
ATOM 5655 O O . GLN A 1 710 ? 38.724 -7.495 -58.080 1.00 82.81 710 GLN A O 1
ATOM 5660 N N . GLY A 1 711 ? 36.972 -6.174 -57.648 1.00 86.94 711 GLY A N 1
ATOM 5661 C CA . GLY A 1 711 ? 36.938 -6.455 -56.212 1.00 86.94 711 GLY A CA 1
ATOM 5662 C C . GLY A 1 711 ? 38.264 -6.126 -55.519 1.00 86.94 711 GLY A C 1
ATOM 5663 O O . GLY A 1 711 ? 38.877 -5.090 -55.776 1.00 86.94 711 GLY A O 1
ATOM 5664 N N . PHE A 1 712 ? 38.735 -7.027 -54.657 1.00 90.44 712 PHE A N 1
ATOM 5665 C CA . PHE A 1 712 ? 40.036 -6.910 -53.979 1.00 90.44 712 PHE A CA 1
ATOM 5666 C C . PHE A 1 712 ? 41.197 -7.567 -54.758 1.00 90.44 712 PHE A C 1
ATOM 5668 O O . PHE A 1 712 ? 42.253 -7.839 -54.196 1.00 90.44 712 PHE A O 1
ATOM 5675 N N . GLY A 1 713 ? 41.026 -7.833 -56.059 1.00 86.00 713 GLY A N 1
ATOM 5676 C CA . GLY A 1 713 ? 42.103 -8.306 -56.938 1.00 86.00 713 GLY A CA 1
ATOM 5677 C C . GLY A 1 713 ? 42.413 -9.805 -56.863 1.00 86.00 713 GLY A C 1
ATOM 5678 O O . GLY A 1 713 ? 43.409 -10.240 -57.437 1.00 86.00 713 GLY A O 1
ATOM 5679 N N . SER A 1 714 ? 41.576 -10.613 -56.199 1.00 85.25 714 SER A N 1
ATOM 5680 C CA . SER A 1 714 ? 41.740 -12.076 -56.120 1.00 85.25 714 SER A CA 1
ATOM 5681 C C . SER A 1 714 ? 41.684 -12.762 -57.488 1.00 85.25 714 SER A C 1
ATOM 5683 O O . SER A 1 714 ? 42.462 -13.680 -57.742 1.00 85.25 714 SER A O 1
ATOM 5685 N N . VAL A 1 715 ? 40.804 -12.287 -58.374 1.00 85.06 715 VAL A N 1
ATOM 5686 C CA . VAL A 1 715 ? 40.619 -12.820 -59.734 1.00 85.06 715 VAL A CA 1
ATOM 5687 C C . VAL A 1 715 ? 41.796 -12.458 -60.640 1.00 85.06 715 VAL A C 1
ATOM 5689 O O . VAL A 1 715 ? 42.298 -13.306 -61.375 1.00 85.06 715 VAL A O 1
ATOM 5692 N N . ASP A 1 716 ? 42.275 -11.215 -60.563 1.00 85.88 716 ASP A N 1
ATOM 5693 C CA . ASP A 1 716 ? 43.324 -10.718 -61.455 1.00 85.88 716 ASP A CA 1
ATOM 5694 C C . ASP A 1 716 ? 44.741 -11.104 -61.002 1.00 85.88 716 ASP A C 1
ATOM 5696 O O . ASP A 1 716 ? 45.662 -11.130 -61.818 1.00 85.88 716 ASP A O 1
ATOM 5700 N N . TYR A 1 717 ? 44.950 -11.453 -59.727 1.00 89.94 717 TYR A N 1
ATOM 5701 C CA . TYR A 1 717 ? 46.284 -11.731 -59.184 1.00 89.94 717 TYR A CA 1
ATOM 5702 C C . TYR A 1 717 ? 47.086 -12.805 -59.938 1.00 89.94 717 TYR A C 1
ATOM 5704 O O . TYR A 1 717 ? 48.235 -12.513 -60.282 1.00 89.94 717 TYR A O 1
ATOM 5712 N N . PRO A 1 718 ? 46.546 -14.000 -60.270 1.00 89.50 718 PRO A N 1
ATOM 5713 C CA . PRO A 1 718 ? 47.291 -15.011 -61.031 1.00 89.50 718 PRO A CA 1
ATOM 5714 C C . PRO A 1 718 ? 47.720 -14.517 -62.423 1.00 89.50 718 PRO A C 1
ATOM 5716 O O . PRO A 1 718 ? 48.796 -14.863 -62.918 1.00 89.50 718 PRO A O 1
ATOM 5719 N N . ILE A 1 719 ? 46.896 -13.673 -63.049 1.00 87.56 719 ILE A N 1
ATOM 5720 C CA . ILE A 1 719 ? 47.165 -13.080 -64.365 1.00 87.56 719 ILE A CA 1
ATOM 5721 C C . ILE A 1 719 ? 48.247 -12.003 -64.239 1.00 87.56 719 ILE A C 1
ATOM 5723 O O . ILE A 1 719 ? 49.202 -11.982 -65.015 1.00 87.56 719 ILE A O 1
ATOM 5727 N N . ILE A 1 720 ? 48.134 -11.124 -63.244 1.00 87.31 720 ILE A N 1
ATOM 5728 C CA . ILE A 1 720 ? 49.076 -10.023 -63.029 1.00 87.31 720 ILE A CA 1
ATOM 5729 C C . ILE A 1 720 ? 50.441 -10.567 -62.609 1.00 87.31 720 ILE A C 1
ATOM 5731 O O . ILE A 1 720 ? 51.449 -10.151 -63.172 1.00 87.31 720 ILE A O 1
ATOM 5735 N N . VAL A 1 721 ? 50.503 -11.529 -61.680 1.00 90.75 721 VAL A N 1
ATOM 5736 C CA . VAL A 1 721 ? 51.779 -12.104 -61.227 1.00 90.75 721 VAL A CA 1
ATOM 5737 C C . VAL A 1 721 ? 52.486 -12.834 -62.364 1.00 90.75 721 VAL A C 1
ATOM 5739 O O . VAL A 1 721 ? 53.671 -12.599 -62.574 1.00 90.75 721 VAL A O 1
ATOM 5742 N N . SER A 1 722 ? 51.768 -13.632 -63.163 1.00 86.94 722 SER A N 1
ATOM 5743 C CA . SER A 1 722 ? 52.359 -14.318 -64.318 1.00 86.94 722 SER A CA 1
ATOM 5744 C C . SER A 1 722 ? 52.840 -13.330 -65.382 1.00 86.94 722 SER A C 1
ATOM 5746 O O . SER A 1 722 ? 53.962 -13.472 -65.862 1.00 86.94 722 SER A O 1
ATOM 5748 N N . THR A 1 723 ? 52.059 -12.286 -65.685 1.00 85.38 723 THR A N 1
ATOM 5749 C CA . THR A 1 723 ? 52.444 -11.237 -66.645 1.00 85.38 723 THR A CA 1
ATOM 5750 C C . THR A 1 723 ? 53.677 -10.471 -66.170 1.00 85.38 723 THR A C 1
ATOM 5752 O O . THR A 1 723 ? 54.636 -10.330 -66.921 1.00 85.38 723 THR A O 1
ATOM 5755 N N . VAL A 1 724 ? 53.700 -10.024 -64.910 1.00 85.25 724 VAL A N 1
ATOM 5756 C CA . VAL A 1 724 ? 54.836 -9.292 -64.330 1.00 85.25 724 VAL A CA 1
ATOM 5757 C C . VAL A 1 724 ? 56.081 -10.178 -64.261 1.00 85.25 724 VAL A C 1
ATOM 5759 O O . VAL A 1 724 ? 57.174 -9.720 -64.584 1.00 85.25 724 VAL A O 1
ATOM 5762 N N . THR A 1 725 ? 55.949 -11.456 -63.891 1.00 85.88 725 THR A N 1
ATOM 5763 C CA . THR A 1 725 ? 57.073 -12.404 -63.896 1.00 85.88 725 THR A CA 1
ATOM 5764 C C . THR A 1 725 ? 57.583 -12.670 -65.312 1.00 85.88 725 THR A C 1
ATOM 5766 O O . THR A 1 725 ? 58.797 -12.702 -65.503 1.00 85.88 725 THR A O 1
ATOM 5769 N N . MET A 1 726 ? 56.701 -12.804 -66.309 1.00 84.38 726 MET A N 1
ATOM 5770 C CA . MET A 1 726 ? 57.090 -12.945 -67.716 1.00 84.38 726 MET A CA 1
ATOM 5771 C C . MET A 1 726 ? 57.805 -11.691 -68.227 1.00 84.38 726 MET A C 1
ATOM 5773 O O . MET A 1 726 ? 58.907 -11.819 -68.755 1.00 84.38 726 MET A O 1
ATOM 5777 N N . ASP A 1 727 ? 57.254 -10.498 -67.995 1.00 80.75 727 ASP A N 1
ATOM 5778 C CA . ASP A 1 727 ? 57.867 -9.213 -68.356 1.00 80.75 727 ASP A CA 1
ATOM 5779 C C . ASP A 1 727 ? 59.250 -9.057 -67.709 1.00 80.75 727 ASP A C 1
ATOM 5781 O O . ASP A 1 727 ? 60.227 -8.724 -68.381 1.00 80.75 727 ASP A O 1
ATOM 5785 N N . ASN A 1 728 ? 59.357 -9.364 -66.413 1.00 83.00 728 ASN A N 1
ATOM 5786 C CA . ASN A 1 728 ? 60.621 -9.324 -65.683 1.00 83.00 728 ASN A CA 1
ATOM 5787 C C . ASN A 1 728 ? 61.614 -10.363 -66.218 1.00 83.00 728 ASN A C 1
ATOM 5789 O O . ASN A 1 728 ? 62.793 -10.052 -66.379 1.00 83.00 728 ASN A O 1
ATOM 5793 N N . SER A 1 729 ? 61.160 -11.577 -66.542 1.00 80.19 729 SER A N 1
ATOM 5794 C CA . SER A 1 729 ? 62.011 -12.620 -67.127 1.00 80.19 729 SER A CA 1
ATOM 5795 C C . SER A 1 729 ? 62.509 -12.238 -68.526 1.00 80.19 729 SER A C 1
ATOM 5797 O O . SER A 1 729 ? 63.697 -12.383 -68.811 1.00 80.19 729 SER A O 1
ATOM 5799 N N . ALA A 1 730 ? 61.651 -11.653 -69.367 1.00 75.94 730 ALA A N 1
ATOM 5800 C CA . ALA A 1 730 ? 62.004 -11.159 -70.692 1.00 75.94 730 ALA A CA 1
ATOM 5801 C C . ALA A 1 730 ? 62.984 -9.979 -70.605 1.00 75.94 730 ALA A C 1
ATOM 5803 O O . ALA A 1 730 ? 63.974 -9.940 -71.338 1.00 75.94 730 ALA A O 1
ATOM 5804 N N . ALA A 1 731 ? 62.768 -9.054 -69.664 1.00 72.94 731 ALA A N 1
ATOM 5805 C CA . ALA A 1 731 ? 63.682 -7.946 -69.395 1.00 72.94 731 ALA A CA 1
ATOM 5806 C C . ALA A 1 731 ? 65.066 -8.435 -68.930 1.00 72.94 731 ALA A C 1
ATOM 5808 O O . ALA A 1 731 ? 66.083 -7.877 -69.349 1.00 72.94 731 ALA A O 1
ATOM 5809 N N . LEU A 1 732 ? 65.117 -9.496 -68.115 1.00 72.88 732 LEU A N 1
ATOM 5810 C CA . LEU A 1 732 ? 66.358 -10.140 -67.673 1.00 72.88 732 LEU A CA 1
ATOM 5811 C C . LEU A 1 732 ? 67.081 -10.871 -68.819 1.00 72.88 732 LEU A C 1
ATOM 5813 O O . LEU A 1 732 ? 68.308 -10.805 -68.891 1.00 72.88 732 LEU A O 1
ATOM 5817 N N . MET A 1 733 ? 66.348 -11.516 -69.735 1.00 68.75 733 MET A N 1
ATOM 5818 C CA . MET A 1 733 ? 66.924 -12.221 -70.891 1.00 68.75 733 MET A CA 1
ATOM 5819 C C . MET A 1 733 ? 67.456 -11.272 -71.979 1.00 68.75 733 MET A C 1
ATOM 5821 O O . MET A 1 733 ? 68.544 -11.499 -72.505 1.00 68.75 733 MET A O 1
ATOM 5825 N N . HIS A 1 734 ? 66.739 -10.190 -72.307 1.00 63.00 734 HIS A N 1
ATOM 5826 C CA . HIS A 1 734 ? 67.122 -9.276 -73.395 1.00 63.00 734 HIS A CA 1
ATOM 5827 C C . HIS A 1 734 ? 68.245 -8.285 -73.034 1.00 63.00 734 HIS A C 1
ATOM 5829 O O . HIS A 1 734 ? 68.875 -7.734 -73.935 1.00 63.00 734 HIS A O 1
ATOM 5835 N N . ASN A 1 735 ? 68.543 -8.066 -71.745 1.00 61.62 735 ASN A N 1
ATOM 5836 C CA . ASN A 1 735 ? 69.465 -7.018 -71.283 1.00 61.62 735 ASN A CA 1
ATOM 5837 C C . ASN A 1 735 ? 70.574 -7.528 -70.337 1.00 61.62 735 ASN A C 1
ATOM 5839 O O . ASN A 1 735 ? 70.876 -6.899 -69.319 1.00 61.62 735 ASN A O 1
ATOM 5843 N N . ALA A 1 736 ? 71.253 -8.626 -70.692 1.00 58.22 736 ALA A N 1
ATOM 5844 C CA . ALA A 1 736 ? 72.323 -9.237 -69.882 1.00 58.22 736 ALA A CA 1
ATOM 5845 C C . ALA A 1 736 ? 73.456 -8.265 -69.457 1.00 58.22 736 ALA A C 1
ATOM 5847 O O . ALA A 1 736 ? 74.100 -8.461 -68.426 1.00 58.22 736 ALA A O 1
ATOM 5848 N N . ARG A 1 737 ? 73.690 -7.180 -70.214 1.00 57.50 737 ARG A N 1
ATOM 5849 C CA . ARG A 1 737 ? 74.695 -6.141 -69.903 1.00 57.50 737 ARG A CA 1
ATOM 5850 C C . ARG A 1 737 ? 74.290 -5.190 -68.766 1.00 57.50 737 ARG A C 1
ATOM 5852 O O . ARG A 1 737 ? 75.172 -4.684 -68.078 1.00 57.50 737 ARG A O 1
ATOM 5859 N N . LEU A 1 738 ? 72.993 -4.953 -68.547 1.00 55.56 738 LEU A N 1
ATOM 5860 C CA . LEU A 1 738 ? 72.481 -4.017 -67.528 1.00 55.56 738 LEU A CA 1
ATOM 5861 C C . LEU A 1 738 ? 72.294 -4.667 -66.146 1.00 55.56 738 LEU A C 1
ATOM 5863 O O . LEU A 1 738 ? 72.225 -3.955 -65.144 1.00 55.56 738 LEU A O 1
ATOM 5867 N N . VAL A 1 739 ? 72.313 -6.005 -66.076 1.00 54.12 739 VAL A N 1
ATOM 5868 C CA . VAL A 1 739 ? 72.273 -6.789 -64.825 1.00 54.12 739 VAL A CA 1
ATOM 5869 C C . VAL A 1 739 ? 73.436 -6.427 -63.889 1.00 54.12 739 VAL A C 1
ATOM 5871 O O . VAL A 1 739 ? 73.246 -6.324 -62.683 1.00 54.12 739 VAL A O 1
ATOM 5874 N N . LYS A 1 740 ? 74.628 -6.131 -64.430 1.00 53.22 740 LYS A N 1
ATOM 5875 C CA . LYS A 1 740 ? 75.817 -5.745 -63.640 1.00 53.22 740 LYS A CA 1
ATOM 5876 C C . LYS A 1 740 ? 75.775 -4.319 -63.066 1.00 53.22 740 LYS A C 1
ATOM 5878 O O . LYS A 1 740 ? 76.602 -3.993 -62.223 1.00 53.22 740 LYS A O 1
ATOM 5883 N N . LEU A 1 741 ? 74.844 -3.473 -63.517 1.00 54.47 741 LEU A N 1
ATOM 5884 C CA . LEU A 1 741 ? 74.765 -2.047 -63.161 1.00 54.47 741 LEU A CA 1
ATOM 5885 C C . LEU A 1 741 ? 73.581 -1.704 -62.238 1.00 54.47 741 LEU A C 1
ATOM 5887 O O . LEU A 1 741 ? 73.392 -0.528 -61.943 1.00 54.47 741 LEU A O 1
ATOM 5891 N N . HIS A 1 742 ? 72.785 -2.690 -61.795 1.00 55.09 742 HIS A N 1
ATOM 5892 C CA . HIS A 1 742 ? 71.565 -2.492 -60.986 1.00 55.09 742 HIS A CA 1
ATOM 5893 C C . HIS A 1 742 ? 70.557 -1.480 -61.585 1.00 55.09 742 HIS A C 1
ATOM 5895 O O . HIS A 1 742 ? 69.798 -0.845 -60.860 1.00 55.09 742 HIS A O 1
ATOM 5901 N N . LYS A 1 743 ? 70.528 -1.323 -62.917 1.00 55.62 743 LYS A N 1
ATOM 5902 C CA . LYS A 1 743 ? 69.656 -0.371 -63.640 1.00 55.62 743 LYS A CA 1
ATOM 5903 C C . LYS A 1 743 ? 68.684 -1.067 -64.601 1.00 55.62 743 LYS A C 1
ATOM 5905 O O . LYS A 1 743 ? 68.484 -0.610 -65.723 1.00 55.62 743 LYS A O 1
ATOM 5910 N N . LEU A 1 744 ? 68.115 -2.202 -64.201 1.00 58.44 744 LEU A N 1
ATOM 5911 C CA . LEU A 1 744 ? 67.039 -2.838 -64.966 1.00 58.44 744 LEU A CA 1
ATOM 5912 C C . LEU A 1 744 ? 65.680 -2.275 -64.534 1.00 58.44 744 LEU A C 1
ATOM 5914 O O . LEU A 1 744 ? 65.455 -2.139 -63.331 1.00 58.44 744 LEU A O 1
ATOM 5918 N N . PRO A 1 745 ? 64.755 -2.003 -65.470 1.00 64.25 745 PRO A N 1
ATOM 5919 C CA . PRO A 1 745 ? 63.372 -1.686 -65.139 1.00 64.25 745 PRO A CA 1
ATOM 5920 C C . PRO A 1 745 ? 62.638 -2.983 -64.760 1.00 64.25 745 PRO A C 1
ATOM 5922 O O . PRO A 1 745 ? 61.839 -3.505 -65.531 1.00 64.25 745 PRO A O 1
ATOM 5925 N N . ILE A 1 746 ? 62.969 -3.556 -63.600 1.00 71.31 746 ILE A N 1
ATOM 5926 C CA . ILE A 1 746 ? 62.236 -4.696 -63.037 1.00 71.31 746 ILE A CA 1
ATOM 5927 C C . ILE A 1 746 ? 60.952 -4.138 -62.425 1.00 71.31 746 ILE A C 1
ATOM 5929 O O . ILE A 1 746 ? 61.005 -3.292 -61.531 1.00 71.31 746 ILE A O 1
ATOM 5933 N N . LYS A 1 747 ? 59.799 -4.603 -62.906 1.00 79.06 747 LYS A N 1
ATOM 5934 C CA . LYS A 1 747 ? 58.500 -4.259 -62.326 1.00 79.06 747 LYS A CA 1
ATOM 5935 C C . LYS A 1 747 ? 58.381 -4.923 -60.944 1.00 79.06 747 LYS A C 1
ATOM 5937 O O . LYS A 1 747 ? 58.719 -6.105 -60.822 1.00 79.06 747 LYS A O 1
ATOM 5942 N N . PRO A 1 748 ? 57.914 -4.214 -59.901 1.00 81.00 748 PRO A N 1
ATOM 5943 C CA . PRO A 1 748 ? 57.701 -4.821 -58.591 1.00 81.00 748 PRO A CA 1
ATOM 5944 C C . PRO A 1 748 ? 56.676 -5.957 -58.699 1.00 81.00 748 PRO A C 1
ATOM 5946 O O . PRO A 1 748 ? 55.679 -5.835 -59.412 1.00 81.00 748 PRO A O 1
ATOM 5949 N N . LEU A 1 749 ? 56.925 -7.070 -58.003 1.00 85.44 749 LEU A N 1
ATOM 5950 C CA . LEU A 1 749 ? 55.960 -8.168 -57.942 1.00 85.44 749 LEU A CA 1
ATOM 5951 C C . LEU A 1 749 ? 54.665 -7.684 -57.269 1.00 85.44 749 LEU A C 1
ATOM 5953 O O . LEU A 1 749 ? 54.739 -6.930 -56.295 1.00 85.44 749 LEU A O 1
ATOM 5957 N N . PRO A 1 750 ? 53.485 -8.111 -57.751 1.00 88.62 750 PRO A N 1
ATOM 5958 C CA . PRO A 1 750 ? 52.225 -7.725 -57.135 1.00 88.62 750 PRO A CA 1
ATOM 5959 C C . PRO A 1 750 ? 52.114 -8.278 -55.712 1.00 88.62 750 PRO A C 1
ATOM 5961 O O . PRO A 1 750 ? 52.416 -9.449 -55.463 1.00 88.62 750 PRO A O 1
ATOM 5964 N N . ALA A 1 751 ? 51.643 -7.441 -54.784 1.00 89.19 751 ALA A N 1
ATOM 5965 C CA . ALA A 1 751 ? 51.263 -7.884 -53.448 1.00 89.19 751 ALA A CA 1
ATOM 5966 C C . ALA A 1 751 ? 50.153 -8.942 -53.538 1.00 89.19 751 ALA A C 1
ATOM 5968 O O . ALA A 1 751 ? 49.337 -8.911 -54.458 1.00 89.19 751 ALA A O 1
ATOM 5969 N N . ILE A 1 752 ? 50.106 -9.876 -52.588 1.00 90.19 752 ILE A N 1
ATOM 5970 C CA . ILE A 1 752 ? 48.988 -10.826 -52.478 1.00 90.19 752 ILE A CA 1
ATOM 5971 C C . ILE A 1 752 ? 47.689 -10.016 -52.273 1.00 90.19 752 ILE A C 1
ATOM 5973 O O . ILE A 1 752 ? 47.734 -9.027 -51.544 1.00 90.19 752 ILE A O 1
ATOM 5977 N N . PRO A 1 753 ? 46.552 -10.389 -52.889 1.00 88.81 753 PRO A N 1
ATOM 5978 C CA . PRO A 1 753 ? 45.273 -9.705 -52.704 1.00 88.81 753 PRO A CA 1
ATOM 5979 C C . PRO A 1 753 ? 44.922 -9.514 -51.230 1.00 88.81 753 PRO A C 1
ATOM 5981 O O . PRO A 1 753 ? 45.007 -10.456 -50.435 1.00 88.81 753 PRO A O 1
ATOM 5984 N N . TYR A 1 754 ? 44.503 -8.303 -50.860 1.00 89.38 754 TYR A N 1
ATOM 5985 C CA . TYR A 1 754 ? 44.078 -8.041 -49.490 1.00 89.38 754 TYR A CA 1
ATOM 5986 C C . TYR A 1 754 ? 42.730 -8.718 -49.242 1.00 89.38 754 TYR A C 1
ATOM 5988 O O . TYR A 1 754 ? 41.741 -8.409 -49.903 1.00 89.38 754 TYR A O 1
ATOM 5996 N N . VAL A 1 755 ? 42.680 -9.621 -48.263 1.00 90.31 755 VAL A N 1
ATOM 5997 C CA . VAL A 1 755 ? 41.425 -10.230 -47.813 1.00 90.31 755 VAL A CA 1
ATOM 5998 C C . VAL A 1 755 ? 40.831 -9.337 -46.725 1.00 90.31 755 VAL A C 1
ATOM 6000 O O . VAL A 1 755 ? 41.408 -9.275 -45.633 1.00 90.31 755 VAL A O 1
ATOM 6003 N N . PRO A 1 756 ? 39.703 -8.650 -46.984 1.00 90.06 756 PRO A N 1
ATOM 6004 C CA . PRO A 1 756 ? 39.084 -7.793 -45.987 1.00 90.06 756 PRO A CA 1
ATOM 6005 C C . PRO A 1 756 ? 38.647 -8.643 -44.794 1.00 90.06 756 PRO A C 1
ATOM 6007 O O . PRO A 1 756 ? 37.929 -9.627 -44.954 1.00 90.06 756 PRO A O 1
ATOM 6010 N N . LYS A 1 757 ? 39.092 -8.274 -43.592 1.00 91.69 757 LYS A N 1
ATOM 6011 C CA . LYS A 1 757 ? 38.682 -8.910 -42.334 1.00 91.69 757 LYS A CA 1
ATOM 6012 C C . LYS A 1 757 ? 38.128 -7.854 -41.399 1.00 91.69 757 LYS A C 1
ATOM 6014 O O . LYS A 1 757 ? 38.756 -6.818 -41.207 1.00 91.69 757 LYS A O 1
ATOM 6019 N N . MET A 1 758 ? 36.966 -8.109 -40.817 1.00 92.56 758 MET A N 1
ATOM 6020 C CA . MET A 1 758 ? 36.383 -7.244 -39.797 1.00 92.56 758 MET A CA 1
ATOM 6021 C C . MET A 1 758 ? 36.782 -7.775 -38.426 1.00 92.56 758 MET A C 1
ATOM 6023 O O . MET A 1 758 ? 36.619 -8.960 -38.159 1.00 92.56 758 MET A O 1
ATOM 6027 N N . LYS A 1 759 ? 37.305 -6.907 -37.557 1.00 91.69 759 LYS A N 1
ATOM 6028 C CA . LYS A 1 759 ? 37.523 -7.204 -36.137 1.00 91.69 759 LYS A CA 1
ATOM 6029 C C . LYS A 1 759 ? 36.193 -7.302 -35.385 1.00 91.69 759 LYS A C 1
ATOM 6031 O O . LYS A 1 759 ? 36.103 -8.049 -34.418 1.00 91.69 759 LYS A O 1
ATOM 6036 N N . GLY A 1 760 ? 35.203 -6.535 -35.830 1.00 92.00 760 GLY A N 1
ATOM 6037 C CA . GLY A 1 760 ? 33.850 -6.523 -35.299 1.00 92.00 760 GLY A CA 1
ATOM 6038 C C . GLY A 1 760 ? 32.997 -5.459 -35.982 1.00 92.00 760 GLY A C 1
ATOM 6039 O O . GLY A 1 760 ? 33.489 -4.661 -36.789 1.00 92.00 760 GLY A O 1
ATOM 6040 N N . MET A 1 761 ? 31.720 -5.454 -35.639 1.00 93.31 761 MET A N 1
ATOM 6041 C CA . MET A 1 761 ? 30.735 -4.503 -36.122 1.00 93.31 761 MET A CA 1
ATOM 6042 C C . MET A 1 761 ? 29.882 -4.002 -34.958 1.00 93.31 761 MET A C 1
ATOM 6044 O O . MET A 1 761 ? 29.540 -4.763 -34.057 1.00 93.31 761 MET A O 1
ATOM 6048 N N . GLU A 1 762 ? 29.545 -2.724 -34.991 1.00 94.25 762 GLU A N 1
ATOM 6049 C CA . GLU A 1 762 ? 28.744 -2.046 -33.978 1.00 94.25 762 GLU A CA 1
ATOM 6050 C C . GLU A 1 762 ? 27.574 -1.340 -34.660 1.00 94.25 762 GLU A C 1
ATOM 6052 O O . GLU A 1 762 ? 27.712 -0.826 -35.773 1.00 94.25 762 GLU A O 1
ATOM 6057 N N . VAL A 1 763 ? 26.419 -1.334 -34.004 1.00 94.19 763 VAL A N 1
ATOM 6058 C CA . VAL A 1 763 ? 25.214 -0.657 -34.479 1.00 94.19 763 VAL A CA 1
ATOM 6059 C C . VAL A 1 763 ? 24.807 0.404 -33.464 1.00 94.19 763 VAL A C 1
ATOM 6061 O O . VAL A 1 763 ? 24.608 0.100 -32.287 1.00 94.19 763 VAL A O 1
ATOM 6064 N N . ASP A 1 764 ? 24.643 1.633 -33.947 1.00 95.44 764 ASP A N 1
ATOM 6065 C CA . ASP A 1 764 ? 23.929 2.688 -33.230 1.00 95.44 764 ASP A CA 1
ATOM 6066 C C . ASP A 1 764 ? 22.561 2.867 -33.889 1.00 95.44 764 ASP A C 1
ATOM 6068 O O . ASP A 1 764 ? 22.450 2.808 -35.115 1.00 95.44 764 ASP A O 1
ATOM 6072 N N . TYR A 1 765 ? 21.510 3.126 -33.120 1.00 94.25 765 TYR A N 1
ATOM 6073 C CA . TYR A 1 765 ? 20.202 3.408 -33.700 1.00 94.25 765 TYR A CA 1
ATOM 6074 C C . TYR A 1 765 ? 19.414 4.426 -32.888 1.00 94.25 765 TYR A C 1
ATOM 6076 O O . TYR A 1 765 ? 19.604 4.589 -31.682 1.00 94.25 765 TYR A O 1
ATOM 6084 N N . GLN A 1 766 ? 18.490 5.090 -33.579 1.00 95.38 766 GLN A N 1
ATOM 6085 C CA . GLN A 1 766 ? 17.501 5.971 -32.979 1.00 95.38 766 GLN A CA 1
ATOM 6086 C C . GLN A 1 766 ? 16.103 5.531 -33.394 1.00 95.38 766 GLN A C 1
ATOM 6088 O O . GLN A 1 766 ? 15.862 5.264 -34.574 1.00 95.38 766 GLN A O 1
ATOM 6093 N N . SER A 1 767 ? 15.182 5.471 -32.433 1.00 94.25 767 SER A N 1
ATOM 6094 C CA . SER A 1 767 ? 13.760 5.214 -32.681 1.00 94.25 767 SER A CA 1
ATOM 6095 C C . SER A 1 767 ? 12.896 6.303 -32.063 1.00 94.25 767 SER A C 1
ATOM 6097 O O . SER A 1 767 ? 13.275 6.916 -31.063 1.00 94.25 767 SER A O 1
ATOM 6099 N N . ALA A 1 768 ? 11.737 6.557 -32.662 1.00 94.31 768 ALA A N 1
ATOM 6100 C CA . ALA A 1 768 ? 10.732 7.440 -32.089 1.00 94.31 768 ALA A CA 1
ATOM 6101 C C . ALA A 1 768 ? 9.339 7.003 -32.534 1.00 94.31 768 ALA A C 1
ATOM 6103 O O . ALA A 1 768 ? 9.074 6.899 -33.730 1.00 94.31 768 ALA A O 1
ATOM 6104 N N . GLN A 1 769 ? 8.442 6.796 -31.573 1.00 92.06 769 GLN A N 1
ATOM 6105 C CA . GLN A 1 769 ? 7.058 6.428 -31.837 1.00 92.06 769 GLN A CA 1
ATOM 6106 C C . GLN A 1 769 ? 6.117 7.103 -30.842 1.00 92.06 769 GLN A C 1
ATOM 6108 O O . GLN A 1 769 ? 6.456 7.307 -29.675 1.00 92.06 769 GLN A O 1
ATOM 6113 N N . SER A 1 770 ? 4.921 7.457 -31.308 1.00 93.19 770 SER A N 1
ATOM 6114 C CA . SER A 1 770 ? 3.854 8.014 -30.478 1.00 93.19 770 SER A CA 1
ATOM 6115 C C . SER A 1 770 ? 2.647 7.088 -30.506 1.00 93.19 770 SER A C 1
ATOM 6117 O O . SER A 1 770 ? 2.202 6.677 -31.576 1.00 93.19 770 SER A O 1
ATOM 6119 N N . TYR A 1 771 ? 2.137 6.758 -29.326 1.00 92.00 771 TYR A N 1
ATOM 6120 C CA . TYR A 1 771 ? 1.043 5.825 -29.122 1.00 92.00 771 TYR A CA 1
ATOM 6121 C C . TYR A 1 771 ? -0.160 6.577 -28.539 1.00 92.00 771 TYR A C 1
ATOM 6123 O O . TYR A 1 771 ? -0.109 6.949 -27.360 1.00 92.00 771 TYR A O 1
ATOM 6131 N N . PRO A 1 772 ? -1.223 6.832 -29.325 1.00 91.81 772 PRO A N 1
ATOM 6132 C CA . PRO A 1 772 ? -2.470 7.357 -28.775 1.00 91.81 772 PRO A CA 1
ATOM 6133 C C . PRO A 1 772 ? -3.075 6.339 -27.802 1.00 91.81 772 PRO A C 1
ATOM 6135 O O . PRO A 1 772 ? -2.940 5.129 -28.003 1.00 91.81 772 PRO A O 1
ATOM 6138 N N . LEU A 1 773 ? -3.706 6.821 -26.732 1.00 90.31 773 LEU A N 1
ATOM 6139 C CA . LEU A 1 773 ? -4.376 5.987 -25.729 1.00 90.31 773 LEU A CA 1
ATOM 6140 C C . LEU A 1 773 ? -5.898 6.037 -25.911 1.00 90.31 773 LEU A C 1
ATOM 6142 O O . LEU A 1 773 ? -6.645 6.346 -24.986 1.00 90.31 773 LEU A O 1
ATOM 6146 N N . ASP A 1 774 ? -6.340 5.754 -27.132 1.00 86.00 774 ASP A N 1
ATOM 6147 C CA . ASP A 1 774 ? -7.743 5.684 -27.528 1.00 86.00 774 ASP A CA 1
ATOM 6148 C C . ASP A 1 774 ? -8.077 4.299 -28.115 1.00 86.00 774 ASP A C 1
ATOM 6150 O O . ASP A 1 774 ? -7.230 3.402 -28.189 1.00 86.00 774 ASP A O 1
ATOM 6154 N N . ALA A 1 775 ? -9.323 4.113 -28.552 1.00 81.94 775 ALA A N 1
ATOM 6155 C CA . ALA A 1 775 ? -9.800 2.853 -29.124 1.00 81.94 775 ALA A CA 1
ATOM 6156 C C . ALA A 1 775 ? -9.038 2.383 -30.388 1.00 81.94 775 ALA A C 1
ATOM 6158 O O . ALA A 1 775 ? -9.218 1.242 -30.812 1.00 81.94 775 ALA A O 1
ATOM 6159 N N . THR A 1 776 ? -8.198 3.223 -31.007 1.00 80.06 776 THR A N 1
ATOM 6160 C CA . THR A 1 776 ? -7.380 2.850 -32.178 1.00 80.06 776 THR A CA 1
ATOM 6161 C C . THR A 1 776 ? -6.052 2.188 -31.797 1.00 80.06 776 THR A C 1
ATOM 6163 O O . THR A 1 776 ? -5.332 1.671 -32.659 1.00 80.06 776 THR A O 1
ATOM 6166 N N . SER A 1 777 ? -5.719 2.181 -30.506 1.00 79.12 777 SER A N 1
ATOM 6167 C CA . SER A 1 777 ? -4.431 1.727 -30.004 1.00 79.12 777 SER A CA 1
ATOM 6168 C C . SER A 1 777 ? -4.323 0.203 -29.930 1.00 79.12 777 SER A C 1
ATOM 6170 O O . SER A 1 777 ? -5.003 -0.449 -29.143 1.00 79.12 777 SER A O 1
ATOM 6172 N N . ASN A 1 778 ? -3.417 -0.373 -30.727 1.00 75.69 778 ASN A N 1
ATOM 6173 C CA . ASN A 1 778 ? -3.205 -1.828 -30.800 1.00 75.69 778 ASN A CA 1
ATOM 6174 C C . ASN A 1 778 ? -1.829 -2.293 -30.291 1.00 75.69 778 ASN A C 1
ATOM 6176 O O . ASN A 1 778 ? -1.600 -3.494 -30.145 1.00 75.69 778 ASN A O 1
ATOM 6180 N N . PHE A 1 779 ? -0.897 -1.366 -30.044 1.00 83.00 779 PHE A N 1
ATOM 6181 C CA . PHE A 1 779 ? 0.520 -1.683 -29.787 1.00 83.00 779 PHE A CA 1
ATOM 6182 C C . PHE A 1 779 ? 1.042 -1.199 -28.431 1.00 83.00 779 PHE A C 1
ATOM 6184 O O . PHE A 1 779 ? 2.198 -1.457 -28.094 1.00 83.00 779 PHE A O 1
ATOM 6191 N N . VAL A 1 780 ? 0.195 -0.538 -27.641 1.00 91.00 780 VAL A N 1
ATOM 6192 C CA . VAL A 1 780 ? 0.475 -0.201 -26.246 1.00 91.00 780 VAL A CA 1
ATOM 6193 C C . VAL A 1 780 ? -0.618 -0.778 -25.356 1.00 91.00 780 VAL A C 1
ATOM 6195 O O . VAL A 1 780 ? -1.776 -0.859 -25.752 1.00 91.00 780 VAL A O 1
ATOM 6198 N N . LYS A 1 781 ? -0.245 -1.196 -24.149 1.00 92.44 781 LYS A N 1
ATOM 6199 C CA . LYS A 1 781 ? -1.196 -1.497 -23.072 1.00 92.44 781 LYS A CA 1
ATOM 6200 C C . LYS A 1 781 ? -0.939 -0.568 -21.903 1.00 92.44 781 LYS A C 1
ATOM 6202 O O . LYS A 1 781 ? 0.221 -0.245 -21.652 1.00 92.44 781 LYS A O 1
ATOM 6207 N N . TRP A 1 782 ? -1.999 -0.172 -21.209 1.00 93.56 782 TRP A N 1
ATOM 6208 C CA . TRP A 1 782 ? -1.956 0.716 -20.052 1.00 93.56 782 TRP A CA 1
ATOM 6209 C C . TRP A 1 782 ? -2.499 0.010 -18.814 1.00 93.56 782 TRP A C 1
ATOM 6211 O O . TRP A 1 782 ? -3.458 -0.758 -18.897 1.00 93.56 782 TRP A O 1
ATOM 6221 N N . TYR A 1 783 ? -1.886 0.277 -17.668 1.00 92.62 783 TYR A N 1
ATOM 6222 C CA . TYR A 1 783 ? -2.230 -0.353 -16.403 1.00 92.62 783 TYR A CA 1
ATOM 6223 C C . TYR A 1 783 ? -2.186 0.663 -15.271 1.00 92.62 783 TYR A C 1
ATOM 6225 O O . TYR A 1 783 ? -1.279 1.496 -15.206 1.00 92.62 783 TYR A O 1
ATOM 6233 N N . HIS A 1 784 ? -3.110 0.537 -14.327 1.00 91.56 784 HIS A N 1
ATOM 6234 C CA . HIS A 1 784 ? -3.032 1.215 -13.040 1.00 91.56 784 HIS A CA 1
ATOM 6235 C C . HIS A 1 784 ? -2.420 0.295 -11.993 1.00 91.56 784 HIS A C 1
ATOM 6237 O O . HIS A 1 784 ? -2.760 -0.885 -11.892 1.00 91.56 784 HIS A O 1
ATOM 6243 N N . LEU A 1 785 ? -1.495 0.846 -11.214 1.00 90.06 785 LEU A N 1
ATOM 6244 C CA . LEU A 1 785 ? -0.861 0.169 -10.093 1.00 90.06 785 LEU A CA 1
ATOM 6245 C C . LEU A 1 785 ? -1.568 0.630 -8.820 1.00 90.06 785 LEU A C 1
ATOM 6247 O O . LEU A 1 785 ? -1.511 1.808 -8.468 1.00 90.06 785 LEU A O 1
ATOM 6251 N N . HIS A 1 786 ? -2.228 -0.297 -8.139 1.00 85.19 786 HIS A N 1
ATOM 6252 C CA . HIS A 1 786 ? -2.934 -0.093 -6.880 1.00 85.19 786 HIS A CA 1
ATOM 6253 C C . HIS A 1 786 ? -2.173 -0.754 -5.722 1.00 85.19 786 HIS A C 1
ATOM 6255 O O . HIS A 1 786 ? -1.423 -1.712 -5.943 1.00 85.19 786 HIS A O 1
ATOM 6261 N N . PRO A 1 787 ? -2.457 -0.358 -4.463 1.00 80.44 787 PRO A N 1
ATOM 6262 C CA . PRO A 1 787 ? -1.912 -1.038 -3.285 1.00 80.44 787 PRO A CA 1
ATOM 6263 C C . PRO A 1 787 ? -2.174 -2.550 -3.296 1.00 80.44 787 PRO A C 1
ATOM 6265 O O . PRO A 1 787 ? -1.360 -3.344 -2.833 1.00 80.44 787 PRO A O 1
ATOM 6268 N N . PHE A 1 788 ? -3.314 -2.932 -3.872 1.00 75.50 788 PHE A N 1
ATOM 6269 C CA . PHE A 1 788 ? -3.868 -4.280 -3.878 1.00 75.50 788 PHE A CA 1
ATOM 6270 C C . PHE A 1 788 ? -3.969 -4.878 -5.286 1.00 75.50 788 PHE A C 1
ATOM 6272 O O . PHE A 1 788 ? -4.833 -5.720 -5.535 1.00 75.50 788 PHE A O 1
ATOM 6279 N N . GLY A 1 789 ? -3.136 -4.405 -6.220 1.00 77.06 789 GLY A N 1
ATOM 6280 C CA . GLY A 1 789 ? -2.922 -5.088 -7.492 1.00 77.06 789 GLY A CA 1
ATOM 6281 C C . GLY A 1 789 ? -2.779 -4.201 -8.706 1.00 77.06 789 GLY A C 1
ATOM 6282 O O . GLY A 1 789 ? -2.656 -2.989 -8.607 1.00 77.06 789 GLY A O 1
ATOM 6283 N N . ILE A 1 790 ? -2.759 -4.843 -9.869 1.00 84.00 790 ILE A N 1
ATOM 6284 C CA . ILE A 1 790 ? -2.636 -4.173 -11.159 1.00 84.00 790 ILE A CA 1
ATOM 6285 C C . ILE A 1 790 ? -3.962 -4.333 -11.887 1.00 84.00 790 ILE A C 1
ATOM 6287 O O . ILE A 1 790 ? -4.523 -5.433 -11.928 1.00 84.00 790 ILE A O 1
ATOM 6291 N N . GLU A 1 791 ? -4.453 -3.239 -12.448 1.00 83.81 791 GLU A N 1
ATOM 6292 C CA . GLU A 1 791 ? -5.679 -3.207 -13.231 1.00 83.81 791 GLU A CA 1
ATOM 6293 C C . GLU A 1 791 ? -5.347 -2.795 -14.671 1.00 83.81 791 GLU A C 1
ATOM 6295 O O . GLU A 1 791 ? -4.814 -1.701 -14.876 1.00 83.81 791 GLU A O 1
ATOM 6300 N N . PRO A 1 792 ? -5.591 -3.657 -15.679 1.00 87.31 792 PRO A N 1
ATOM 6301 C CA . PRO A 1 792 ? -5.474 -3.250 -17.072 1.00 87.31 792 PRO A CA 1
ATOM 6302 C C . PRO A 1 792 ? -6.574 -2.237 -17.384 1.00 87.31 792 PRO A C 1
ATOM 6304 O O . PRO A 1 792 ? -7.745 -2.483 -17.100 1.00 87.31 792 PRO A O 1
ATOM 6307 N N . VAL A 1 793 ? -6.197 -1.113 -17.986 1.00 88.38 793 VAL A N 1
ATOM 6308 C CA . VAL A 1 793 ? -7.137 -0.054 -18.356 1.00 88.38 793 VAL A CA 1
ATOM 6309 C C . VAL A 1 793 ? -7.445 -0.194 -19.845 1.00 88.38 793 VAL A C 1
ATOM 6311 O O . VAL A 1 793 ? -6.580 0.110 -20.672 1.00 88.38 793 VAL A O 1
ATOM 6314 N N . PRO A 1 794 ? -8.637 -0.690 -20.219 1.00 83.50 794 PRO A N 1
ATOM 6315 C CA . PRO A 1 794 ? -9.045 -0.737 -21.615 1.00 83.50 794 PRO A CA 1
ATOM 6316 C C . PRO A 1 794 ? -9.234 0.682 -22.162 1.00 83.50 794 PRO A C 1
ATOM 6318 O O . PRO A 1 794 ? -9.730 1.570 -21.469 1.00 83.50 794 PRO A O 1
ATOM 6321 N N . PHE A 1 795 ? -8.856 0.890 -23.421 1.00 84.81 795 PHE A N 1
ATOM 6322 C CA . PHE A 1 795 ? -9.076 2.166 -24.092 1.00 84.81 795 PHE A CA 1
ATOM 6323 C C . PHE A 1 795 ? -10.516 2.246 -24.613 1.00 84.81 795 PHE A C 1
ATOM 6325 O O . PHE A 1 795 ? -10.973 1.374 -25.356 1.00 84.81 795 PHE A O 1
ATOM 6332 N N . HIS A 1 796 ? -11.228 3.294 -24.204 1.00 77.44 796 HIS A N 1
ATOM 6333 C CA . HIS A 1 796 ? -12.612 3.584 -24.583 1.00 77.44 796 HIS A CA 1
ATOM 6334 C C . HIS A 1 796 ? -12.703 4.986 -25.217 1.00 77.44 796 HIS A C 1
ATOM 6336 O O . HIS A 1 796 ? -11.684 5.547 -25.614 1.00 77.44 796 HIS A O 1
ATOM 6342 N N . GLU A 1 797 ? -13.911 5.545 -25.364 1.00 70.38 797 GLU A N 1
ATOM 6343 C CA . GLU A 1 797 ? -14.096 6.918 -25.872 1.00 70.38 797 GLU A CA 1
ATOM 6344 C C . GLU A 1 797 ? -13.523 7.984 -24.920 1.00 70.38 797 GLU A C 1
ATOM 6346 O O . GLU A 1 797 ? -13.071 9.037 -25.369 1.00 70.38 797 GLU A O 1
ATOM 6351 N N . GLU A 1 798 ? -13.503 7.711 -23.612 1.00 81.75 798 GLU A N 1
ATOM 6352 C CA . GLU A 1 798 ? -12.870 8.577 -22.615 1.00 81.75 798 GLU A CA 1
ATOM 6353 C C . GLU A 1 798 ? -11.379 8.255 -22.454 1.00 81.75 798 GLU A C 1
ATOM 6355 O O . GLU A 1 798 ? -10.973 7.091 -22.430 1.00 81.75 798 GLU A O 1
ATOM 6360 N N . LEU A 1 799 ? -10.559 9.303 -22.304 1.00 86.69 799 LEU A N 1
ATOM 6361 C CA . LEU A 1 799 ? -9.120 9.152 -22.095 1.00 86.69 799 LEU A CA 1
ATOM 6362 C C . LEU A 1 799 ? -8.817 8.481 -20.748 1.00 86.69 799 LEU A C 1
ATOM 6364 O O . LEU A 1 799 ? -9.401 8.870 -19.729 1.00 86.69 799 LEU A O 1
ATOM 6368 N N . PRO A 1 800 ? -7.847 7.552 -20.695 1.00 90.12 800 PRO A N 1
ATOM 6369 C CA . PRO A 1 800 ? -7.458 6.922 -19.444 1.00 90.12 800 PRO A CA 1
ATOM 6370 C C . PRO A 1 800 ? -6.861 7.946 -18.475 1.00 90.12 800 PRO A C 1
ATOM 6372 O O . PRO A 1 800 ? -6.123 8.856 -18.862 1.00 90.12 800 PRO A O 1
ATOM 6375 N N . LYS A 1 801 ? -7.148 7.779 -17.184 1.00 90.25 801 LYS A N 1
ATOM 6376 C CA . LYS A 1 801 ? -6.508 8.564 -16.122 1.00 90.25 801 LYS A CA 1
ATOM 6377 C C . LYS A 1 801 ? -5.042 8.171 -15.952 1.00 90.25 801 LYS A C 1
ATOM 6379 O O . LYS A 1 801 ? -4.673 7.016 -16.174 1.00 90.25 801 LYS A O 1
ATOM 6384 N N . LEU A 1 802 ? -4.210 9.124 -15.535 1.00 90.75 802 LEU A N 1
ATOM 6385 C CA . LEU A 1 802 ? -2.800 8.878 -15.235 1.00 90.75 802 LEU A CA 1
ATOM 6386 C C . LEU A 1 802 ? -2.662 7.923 -14.047 1.00 90.75 802 LEU A C 1
ATOM 6388 O O . LEU A 1 802 ? -1.901 6.969 -14.118 1.00 90.75 802 LEU A O 1
ATOM 6392 N N . LEU A 1 803 ? -3.425 8.160 -12.981 1.00 90.25 803 LEU A N 1
ATOM 6393 C CA . LEU A 1 803 ? -3.477 7.321 -11.786 1.00 90.25 803 LEU A CA 1
ATOM 6394 C C . LEU A 1 803 ? -4.876 6.719 -11.614 1.00 90.25 803 LEU A C 1
ATOM 6396 O O . LEU A 1 803 ? -5.840 7.243 -12.180 1.00 90.25 803 LEU A O 1
ATOM 6400 N N . PRO A 1 804 ? -5.009 5.642 -10.824 1.00 86.06 804 PRO A N 1
ATOM 6401 C CA . PRO A 1 804 ? -6.317 5.094 -10.500 1.00 86.06 804 PRO A CA 1
ATOM 6402 C C . PRO A 1 804 ? -7.194 6.086 -9.739 1.00 86.06 804 PRO A C 1
ATOM 6404 O O . PRO A 1 804 ? -6.711 6.832 -8.893 1.00 86.06 804 PRO A O 1
ATOM 6407 N N . THR A 1 805 ? -8.499 6.047 -9.996 1.00 80.56 805 THR A N 1
ATOM 6408 C CA . THR A 1 805 ? -9.492 6.881 -9.307 1.00 80.56 805 THR A CA 1
ATOM 6409 C C . THR A 1 805 ? -10.180 6.108 -8.193 1.00 80.56 805 THR A C 1
ATOM 6411 O O . THR A 1 805 ? -10.631 4.980 -8.402 1.00 80.56 805 THR A O 1
ATOM 6414 N N . TYR A 1 806 ? -10.325 6.740 -7.032 1.00 80.81 806 TYR A N 1
ATOM 6415 C CA . TYR A 1 806 ? -11.032 6.180 -5.886 1.00 80.81 806 TYR A CA 1
ATOM 6416 C C . TYR A 1 806 ? -12.284 7.021 -5.611 1.00 80.81 806 TYR A C 1
ATOM 6418 O O . TYR A 1 806 ? -12.147 8.197 -5.290 1.00 80.81 806 TYR A O 1
ATOM 6426 N N . PRO A 1 807 ? -13.502 6.471 -5.772 1.00 76.00 807 PRO A N 1
ATOM 6427 C CA . PRO A 1 807 ? -14.736 7.231 -5.555 1.00 76.00 807 PRO A CA 1
ATOM 6428 C C . PRO A 1 807 ? -15.034 7.581 -4.087 1.00 76.00 807 PRO A C 1
ATOM 6430 O O . PRO A 1 807 ? -15.965 8.340 -3.849 1.00 76.00 807 PRO A O 1
ATOM 6433 N N . ALA A 1 808 ? -14.305 7.013 -3.125 1.00 79.19 808 ALA A N 1
ATOM 6434 C CA . ALA A 1 808 ? -14.486 7.239 -1.692 1.00 79.19 808 ALA A CA 1
ATOM 6435 C C . ALA A 1 808 ? -13.169 7.690 -1.036 1.00 79.19 808 ALA A C 1
ATOM 6437 O O . ALA A 1 808 ? -12.087 7.291 -1.475 1.00 79.19 808 ALA A O 1
ATOM 6438 N N . GLN A 1 809 ? -13.271 8.475 0.038 1.00 77.62 809 GLN A N 1
ATOM 6439 C CA . GLN A 1 809 ? -12.138 9.037 0.789 1.00 77.62 809 GLN A CA 1
ATOM 6440 C C . GLN A 1 809 ? -11.481 8.038 1.747 1.00 77.62 809 GLN A C 1
ATOM 6442 O O . GLN A 1 809 ? -10.356 8.238 2.206 1.00 77.62 809 GLN A O 1
ATOM 6447 N N . ALA A 1 810 ? -12.149 6.927 2.051 1.00 82.06 810 ALA A N 1
ATOM 6448 C CA . ALA A 1 810 ? -11.534 5.838 2.791 1.00 82.06 810 ALA A CA 1
ATOM 6449 C C . ALA A 1 810 ? -12.195 4.496 2.481 1.00 82.06 810 ALA A C 1
ATOM 6451 O O . ALA A 1 810 ? -13.377 4.433 2.161 1.00 82.06 810 ALA A O 1
ATOM 6452 N N . TYR A 1 811 ? -11.440 3.406 2.601 1.00 86.75 811 TYR A N 1
ATOM 6453 C CA . TYR A 1 811 ? -11.904 2.045 2.355 1.00 86.75 811 TYR A CA 1
ATOM 6454 C C . TYR A 1 811 ? -11.504 1.095 3.474 1.00 86.75 811 TYR A C 1
ATOM 6456 O O . TYR A 1 811 ? -10.359 1.092 3.927 1.00 86.75 811 TYR A O 1
ATOM 6464 N N . ALA A 1 812 ? -12.423 0.205 3.829 1.00 88.31 812 ALA A N 1
ATOM 6465 C CA . ALA A 1 812 ? -12.176 -0.984 4.630 1.00 88.31 812 ALA A CA 1
ATOM 6466 C C . ALA A 1 812 ? -12.294 -2.228 3.741 1.00 88.31 812 ALA A C 1
ATOM 6468 O O . ALA A 1 812 ? -13.332 -2.443 3.125 1.00 88.31 812 ALA A O 1
ATOM 6469 N N . TYR A 1 813 ? -11.249 -3.049 3.673 1.00 88.81 813 TYR A N 1
ATOM 6470 C CA . TYR A 1 813 ? -11.193 -4.284 2.890 1.00 88.81 813 TYR A CA 1
ATOM 6471 C C . TYR A 1 813 ? -11.317 -5.498 3.808 1.00 88.81 813 TYR A C 1
ATOM 6473 O O . TYR A 1 813 ? -10.584 -5.613 4.792 1.00 88.81 813 TYR A O 1
ATOM 6481 N N . TRP A 1 814 ? -12.192 -6.434 3.451 1.00 89.88 814 TRP A N 1
ATOM 6482 C CA . TRP A 1 814 ? -12.455 -7.670 4.183 1.00 89.88 814 TRP A CA 1
ATOM 6483 C C . TRP A 1 814 ? -12.044 -8.875 3.339 1.00 89.88 814 TRP A C 1
ATOM 6485 O O . TRP A 1 814 ? -12.602 -9.116 2.267 1.00 89.88 814 TRP A O 1
ATOM 6495 N N . GLY A 1 815 ? -11.073 -9.639 3.840 1.00 90.62 815 GLY A N 1
ATOM 6496 C CA . GLY A 1 815 ? -10.678 -10.924 3.271 1.00 90.62 815 GLY A CA 1
ATOM 6497 C C . GLY A 1 815 ? -11.465 -12.047 3.934 1.00 90.62 815 GLY A C 1
ATOM 6498 O O . GLY A 1 815 ? -11.284 -12.310 5.126 1.00 90.62 815 GLY A O 1
ATOM 6499 N N . VAL A 1 816 ? -12.339 -12.694 3.167 1.00 90.62 816 VAL A N 1
ATOM 6500 C CA . VAL A 1 816 ? -13.296 -13.696 3.644 1.00 90.62 816 VAL A CA 1
ATOM 6501 C C . VAL A 1 816 ? -12.896 -15.092 3.165 1.00 90.62 816 VAL A C 1
ATOM 6503 O O . VAL A 1 816 ? -12.746 -15.339 1.965 1.00 90.62 816 VAL A O 1
ATOM 6506 N N . GLU A 1 817 ? -12.728 -16.021 4.103 1.00 90.00 817 GLU A N 1
ATOM 6507 C CA . GLU A 1 817 ? -12.524 -17.449 3.835 1.00 90.00 817 GLU A CA 1
ATOM 6508 C C . GLU A 1 817 ? -13.863 -18.169 3.699 1.00 90.00 817 GLU A C 1
ATOM 6510 O O . GLU A 1 817 ? -14.859 -17.749 4.285 1.00 90.00 817 GLU A O 1
ATOM 6515 N N . SER A 1 818 ? -13.875 -19.281 2.956 1.00 86.31 818 SER A N 1
ATOM 6516 C CA . SER A 1 818 ? -15.031 -20.193 2.858 1.00 86.31 818 SER A CA 1
ATOM 6517 C C . SER A 1 818 ? -16.351 -19.516 2.452 1.00 86.31 818 SER A C 1
ATOM 6519 O O . SER A 1 818 ? -17.434 -19.994 2.785 1.00 86.31 818 SER A O 1
ATOM 6521 N N . LEU A 1 819 ? -16.267 -18.402 1.717 1.00 87.44 819 LEU A N 1
ATOM 6522 C CA . LEU A 1 819 ? -17.424 -17.704 1.168 1.00 87.44 819 LEU A CA 1
ATOM 6523 C C . LEU A 1 819 ? -18.019 -18.508 0.006 1.00 87.44 819 LEU A C 1
ATOM 6525 O O . LEU A 1 819 ? -17.301 -18.906 -0.912 1.00 87.44 819 LEU A O 1
ATOM 6529 N N . ALA A 1 820 ? -19.334 -18.712 0.030 1.00 84.62 820 ALA A N 1
ATOM 6530 C CA . ALA A 1 820 ? -20.071 -19.346 -1.056 1.00 84.62 820 ALA A CA 1
ATOM 6531 C C . ALA A 1 820 ? -20.688 -18.271 -1.976 1.00 84.62 820 ALA A C 1
ATOM 6533 O O . ALA A 1 820 ? -21.497 -17.474 -1.488 1.00 84.62 820 ALA A O 1
ATOM 6534 N N . PRO A 1 821 ? -20.348 -18.234 -3.281 1.00 87.62 821 PRO A N 1
ATOM 6535 C CA . PRO A 1 821 ? -21.024 -17.374 -4.254 1.00 87.62 821 PRO A CA 1
ATOM 6536 C C . PRO A 1 821 ? -22.532 -17.654 -4.320 1.00 87.62 821 PRO A C 1
ATOM 6538 O O . PRO A 1 821 ? -22.968 -18.772 -4.040 1.00 87.62 821 PRO A O 1
ATOM 6541 N N . ASN A 1 822 ? -23.326 -16.659 -4.728 1.00 87.31 822 ASN A N 1
ATOM 6542 C CA . ASN A 1 822 ? -24.795 -16.732 -4.785 1.00 87.31 822 ASN A CA 1
ATOM 6543 C C . ASN A 1 822 ? -25.467 -17.002 -3.424 1.00 87.31 822 ASN A C 1
ATOM 6545 O O . ASN A 1 822 ? -26.437 -17.754 -3.318 1.00 87.31 822 ASN A O 1
ATOM 6549 N N . ASN A 1 823 ? -24.919 -16.424 -2.360 1.00 87.06 823 ASN A N 1
ATOM 6550 C CA . ASN A 1 823 ? -25.429 -16.565 -0.998 1.00 87.06 823 ASN A CA 1
ATOM 6551 C C . ASN A 1 823 ? -25.393 -15.206 -0.280 1.00 87.06 823 ASN A C 1
ATOM 6553 O O . ASN A 1 823 ? -25.044 -14.190 -0.880 1.00 87.06 823 ASN A O 1
ATOM 6557 N N . HIS A 1 824 ? -25.754 -15.172 1.001 1.00 87.75 824 HIS A N 1
ATOM 6558 C CA . HIS A 1 824 ? -25.653 -13.972 1.828 1.00 87.75 824 HIS A CA 1
ATOM 6559 C C . HIS A 1 824 ? -24.491 -14.060 2.814 1.00 87.75 824 HIS A C 1
ATOM 6561 O O . HIS A 1 824 ? -24.196 -15.132 3.341 1.00 87.75 824 HIS A O 1
ATOM 6567 N N . LEU A 1 825 ? -23.856 -12.922 3.086 1.00 88.56 825 LEU A N 1
ATOM 6568 C CA . LEU A 1 825 ? -22.916 -12.749 4.189 1.00 88.56 825 LEU A CA 1
ATOM 6569 C C . LEU A 1 825 ? -23.539 -11.792 5.206 1.00 88.56 825 LEU A C 1
ATOM 6571 O O . LEU A 1 825 ? -23.812 -10.642 4.874 1.00 88.56 825 LEU A O 1
ATOM 6575 N N . SER A 1 826 ? -23.750 -12.269 6.428 1.00 86.62 826 SER A N 1
ATOM 6576 C CA . SER A 1 826 ? -24.198 -11.449 7.555 1.00 86.62 826 SER A CA 1
ATOM 6577 C C . SER A 1 826 ? -23.007 -11.113 8.444 1.00 86.62 826 SER A C 1
ATOM 6579 O O . SER A 1 826 ? -22.330 -12.014 8.937 1.00 86.62 826 SER A O 1
ATOM 6581 N N . VAL A 1 827 ? -22.752 -9.823 8.653 1.00 86.25 827 VAL A N 1
ATOM 6582 C CA . VAL A 1 827 ? -21.650 -9.316 9.478 1.00 86.25 827 VAL A CA 1
ATOM 6583 C C . VAL A 1 827 ? -22.230 -8.515 10.637 1.00 86.25 827 VAL A C 1
ATOM 6585 O O . VAL A 1 827 ? -22.968 -7.557 10.422 1.00 86.25 827 VAL A O 1
ATOM 6588 N N . LEU A 1 828 ? -21.893 -8.898 11.869 1.00 85.31 828 LEU A N 1
ATOM 6589 C CA . LEU A 1 828 ? -22.191 -8.098 13.054 1.00 85.31 828 LEU A CA 1
ATOM 6590 C C . LEU A 1 828 ? -21.109 -7.035 13.233 1.00 85.31 828 LEU A C 1
ATOM 6592 O O . LEU A 1 828 ? -19.929 -7.365 13.339 1.00 85.31 828 LEU A O 1
ATOM 6596 N N . ILE A 1 829 ? -21.525 -5.776 13.327 1.00 84.31 829 ILE A N 1
ATOM 6597 C CA . ILE A 1 829 ? -20.644 -4.648 13.611 1.00 84.31 829 ILE A CA 1
ATOM 6598 C C . ILE A 1 829 ? -21.016 -4.076 14.972 1.00 84.31 829 ILE A C 1
ATOM 6600 O O . ILE A 1 829 ? -22.171 -3.728 15.216 1.00 84.31 829 ILE A O 1
ATOM 6604 N N . THR A 1 830 ? -20.026 -3.978 15.858 1.00 79.25 830 THR A N 1
ATOM 6605 C CA . THR A 1 830 ? -20.184 -3.410 17.199 1.00 79.25 830 THR A CA 1
ATOM 6606 C C . THR A 1 830 ? -19.482 -2.063 17.251 1.00 79.25 830 THR A C 1
ATOM 6608 O O . THR A 1 830 ? -18.275 -1.978 17.038 1.00 79.25 830 THR A O 1
ATOM 6611 N N . VAL A 1 831 ? -20.239 -1.011 17.546 1.00 76.31 831 VAL A N 1
ATOM 6612 C CA . VAL A 1 831 ? -19.751 0.372 17.592 1.00 76.31 831 VAL A CA 1
ATOM 6613 C C . VAL A 1 831 ? -19.659 0.821 19.049 1.00 76.31 831 VAL A C 1
ATOM 6615 O O . VAL A 1 831 ? -20.623 0.686 19.806 1.00 76.31 831 VAL A O 1
ATOM 6618 N N . GLU A 1 832 ? -18.510 1.365 19.463 1.00 69.75 832 GLU A N 1
ATOM 6619 C CA . GLU A 1 832 ? -18.367 1.975 20.788 1.00 69.75 832 GLU A CA 1
ATOM 6620 C C . GLU A 1 832 ? -18.985 3.378 20.815 1.00 69.75 832 GLU A C 1
ATOM 6622 O O . GLU A 1 832 ? -18.667 4.235 19.995 1.00 69.75 832 GLU A O 1
ATOM 6627 N N . SER A 1 833 ? -19.801 3.655 21.833 1.00 54.84 833 SER A N 1
ATOM 6628 C CA . SER A 1 833 ? -20.540 4.913 22.025 1.00 54.84 833 SER A CA 1
ATOM 6629 C C . SER A 1 833 ? -19.670 6.140 22.362 1.00 54.84 833 SER A C 1
ATOM 6631 O O . SER A 1 833 ? -20.165 7.113 22.926 1.00 54.84 833 SER A O 1
ATOM 6633 N N . LYS A 1 834 ? -18.359 6.090 22.100 1.00 52.03 834 LYS A N 1
ATOM 6634 C CA . LYS A 1 834 ? -17.407 7.164 22.419 1.00 52.03 834 LYS A CA 1
ATOM 6635 C C . LYS A 1 834 ? -17.165 8.133 21.259 1.00 52.03 834 LYS A C 1
ATOM 6637 O O . LYS A 1 834 ? -16.566 9.181 21.501 1.00 52.03 834 LYS A O 1
ATOM 6642 N N . SER A 1 835 ? -17.605 7.836 20.032 1.00 47.66 835 SER A N 1
ATOM 6643 C CA . SER A 1 835 ? -17.399 8.754 18.908 1.00 47.66 835 SER A CA 1
ATOM 6644 C C . SER A 1 835 ? -18.429 9.888 18.936 1.00 47.66 835 SER A C 1
ATOM 6646 O O . SER A 1 835 ? -19.627 9.709 18.742 1.00 47.66 835 SER A O 1
ATOM 6648 N N . LYS A 1 836 ? -17.946 11.103 19.200 1.00 43.84 836 LYS A N 1
ATOM 6649 C CA . LYS A 1 836 ? -18.680 12.338 18.917 1.00 43.84 836 LYS A CA 1
ATOM 6650 C C . LYS A 1 836 ? -18.446 12.691 17.444 1.00 43.84 836 LYS A C 1
ATOM 6652 O O . LYS A 1 836 ? -17.617 13.554 17.173 1.00 43.84 836 LYS A O 1
ATOM 6657 N N . SER A 1 837 ? -19.093 12.014 16.489 1.00 47.50 837 SER A N 1
ATOM 6658 C CA . SER A 1 837 ? -19.111 12.555 15.121 1.00 47.50 837 SER A CA 1
ATOM 6659 C C . SER A 1 837 ? -20.097 13.726 15.071 1.00 47.50 837 SER A C 1
ATOM 6661 O O . SER A 1 837 ? -21.206 13.653 15.600 1.00 47.50 837 SER A O 1
ATOM 6663 N N . ILE A 1 838 ? -19.665 14.843 14.485 1.00 41.03 838 ILE A N 1
ATOM 6664 C CA . ILE A 1 838 ? -20.477 16.062 14.313 1.00 41.03 838 ILE A CA 1
ATOM 6665 C C . ILE A 1 838 ? -21.458 15.891 13.132 1.00 41.03 838 ILE A C 1
ATOM 6667 O O . ILE A 1 838 ? -22.492 16.556 13.079 1.00 41.03 838 ILE A O 1
ATOM 6671 N N . HIS A 1 839 ? -21.191 14.929 12.242 1.00 54.38 839 HIS A N 1
ATOM 6672 C CA . HIS A 1 839 ? -22.031 14.571 11.101 1.00 54.38 839 HIS A CA 1
ATOM 6673 C C . HIS A 1 839 ? -22.729 13.222 11.327 1.00 54.38 839 HIS A C 1
ATOM 6675 O O . HIS A 1 839 ? -22.090 12.239 11.714 1.00 54.38 839 HIS A O 1
ATOM 6681 N N . LYS A 1 840 ? -24.045 13.181 11.082 1.00 59.25 840 LYS A N 1
ATOM 6682 C CA . LYS A 1 840 ? -24.820 11.937 10.980 1.00 59.25 840 LYS A CA 1
ATOM 6683 C C . LYS A 1 840 ? -24.545 11.315 9.612 1.00 59.25 840 LYS A C 1
ATOM 6685 O O . LYS A 1 840 ? -25.091 11.804 8.631 1.00 59.25 840 LYS A O 1
ATOM 6690 N N . ALA A 1 841 ? -23.718 10.274 9.563 1.00 64.50 841 ALA A N 1
ATOM 6691 C CA . ALA A 1 841 ? -23.491 9.506 8.340 1.00 64.50 841 ALA A CA 1
ATOM 6692 C C . ALA A 1 841 ? -24.765 8.735 7.949 1.00 64.50 841 ALA A C 1
ATOM 6694 O O . ALA A 1 841 ? -25.348 8.050 8.787 1.00 64.50 841 ALA A O 1
ATOM 6695 N N . SER A 1 842 ? -25.229 8.859 6.712 1.00 71.06 842 SER A N 1
ATOM 6696 C CA . SER A 1 842 ? -26.334 8.066 6.162 1.00 71.06 842 SER A CA 1
ATOM 6697 C C . SER A 1 842 ? -25.817 6.704 5.673 1.00 71.06 842 SER A C 1
ATOM 6699 O O . SER A 1 842 ? -24.663 6.617 5.259 1.00 71.06 842 SER A O 1
ATOM 6701 N N . PRO A 1 843 ? -26.639 5.635 5.632 1.00 72.50 843 PRO A N 1
ATOM 6702 C CA . PRO A 1 843 ? -26.287 4.410 4.906 1.00 72.50 843 PRO A CA 1
ATOM 6703 C C . PRO A 1 843 ? -25.849 4.656 3.451 1.00 72.50 843 PRO A C 1
ATOM 6705 O O . PRO A 1 843 ? -25.026 3.907 2.931 1.00 72.50 843 PRO A O 1
ATOM 6708 N N . ASP A 1 844 ? -26.361 5.716 2.815 1.00 76.75 844 ASP A N 1
ATOM 6709 C CA . ASP A 1 844 ? -26.018 6.097 1.437 1.00 76.75 844 ASP A CA 1
ATOM 6710 C C . ASP A 1 844 ? -24.584 6.640 1.280 1.00 76.75 844 ASP A C 1
ATOM 6712 O O . ASP A 1 844 ? -24.062 6.660 0.164 1.00 76.75 844 ASP A O 1
ATOM 6716 N N . ASP A 1 845 ? -23.926 7.019 2.381 1.00 81.31 845 ASP A N 1
ATOM 6717 C CA . ASP A 1 845 ? -22.534 7.496 2.389 1.00 81.31 845 ASP A CA 1
ATOM 6718 C C . ASP A 1 845 ? -21.528 6.330 2.267 1.00 81.31 845 ASP A C 1
ATOM 6720 O O . ASP A 1 845 ? -20.314 6.533 2.186 1.00 81.31 845 ASP A O 1
ATOM 6724 N N . PHE A 1 846 ? -22.013 5.080 2.265 1.00 87.69 846 PHE A N 1
ATOM 6725 C CA . PHE A 1 846 ? -21.182 3.881 2.232 1.00 87.69 846 PHE A CA 1
ATOM 6726 C C . PHE A 1 846 ? -21.407 3.055 0.965 1.00 87.69 846 PHE A C 1
ATOM 6728 O O . PHE A 1 846 ? -22.512 2.615 0.650 1.00 87.69 846 PHE A O 1
ATOM 6735 N N . ILE A 1 847 ? -20.319 2.774 0.248 1.00 89.75 847 ILE A N 1
ATOM 6736 C CA . ILE A 1 847 ? -20.343 1.998 -0.993 1.00 89.75 847 ILE A CA 1
ATOM 6737 C C . ILE A 1 847 ? -19.713 0.633 -0.739 1.00 89.75 847 ILE A C 1
ATOM 6739 O O . ILE A 1 847 ? -18.501 0.513 -0.567 1.00 89.75 847 ILE A O 1
ATOM 6743 N N . PHE A 1 848 ? -20.534 -0.413 -0.766 1.00 91.94 848 PHE A N 1
ATOM 6744 C CA . PHE A 1 848 ? -20.056 -1.788 -0.691 1.00 91.94 848 PHE A CA 1
ATOM 6745 C C . PHE A 1 848 ? -19.711 -2.323 -2.082 1.00 91.94 848 PHE A C 1
ATOM 6747 O O . PHE A 1 848 ? -20.495 -2.210 -3.029 1.00 91.94 848 PHE A O 1
ATOM 6754 N N . GLU A 1 849 ? -18.548 -2.955 -2.203 1.00 92.06 849 GLU A N 1
ATOM 6755 C CA . GLU A 1 849 ? -18.031 -3.509 -3.450 1.00 92.06 849 GLU A CA 1
ATOM 6756 C C . GLU A 1 849 ? -17.379 -4.879 -3.232 1.00 92.06 849 GLU A C 1
ATOM 6758 O O . GLU A 1 849 ? -16.883 -5.202 -2.153 1.00 92.06 849 GLU A O 1
ATOM 6763 N N . TYR A 1 850 ? -17.341 -5.686 -4.288 1.00 91.88 850 TYR A N 1
ATOM 6764 C CA . TYR A 1 850 ? -16.697 -6.997 -4.314 1.00 91.88 850 TYR A CA 1
ATOM 6765 C C . TYR A 1 850 ? -15.708 -7.092 -5.474 1.00 91.88 850 TYR A C 1
ATOM 6767 O O . TYR A 1 850 ? -15.824 -6.380 -6.479 1.00 91.88 850 TYR A O 1
ATOM 6775 N N . ARG A 1 851 ? -14.732 -7.994 -5.349 1.00 89.06 851 ARG A N 1
ATOM 6776 C CA . ARG A 1 851 ? -13.758 -8.256 -6.411 1.00 89.06 851 ARG A CA 1
ATOM 6777 C C . ARG A 1 851 ? -14.306 -9.256 -7.436 1.00 89.06 851 ARG A C 1
ATOM 6779 O O . ARG A 1 851 ? -14.499 -10.430 -7.126 1.00 89.06 851 ARG A O 1
ATOM 6786 N N . SER A 1 852 ? -14.496 -8.798 -8.673 1.00 87.69 852 SER A N 1
ATOM 6787 C CA . SER A 1 852 ? -14.791 -9.636 -9.850 1.00 87.69 852 SER A CA 1
ATOM 6788 C C . SER A 1 852 ? -13.533 -9.858 -10.699 1.00 87.69 852 SER A C 1
ATOM 6790 O O . SER A 1 852 ? -12.508 -9.226 -10.445 1.00 87.69 852 SER A O 1
ATOM 6792 N N . ALA A 1 853 ? -13.598 -10.677 -11.754 1.00 78.12 853 ALA A N 1
ATOM 6793 C CA . ALA A 1 853 ? -12.499 -10.817 -12.722 1.00 78.12 853 ALA A CA 1
ATOM 6794 C C . ALA A 1 853 ? -12.156 -9.506 -13.469 1.00 78.12 853 ALA A C 1
ATOM 6796 O O . ALA A 1 853 ? -11.028 -9.336 -13.922 1.00 78.12 853 ALA A O 1
ATOM 6797 N N . HIS A 1 854 ? -13.107 -8.570 -13.567 1.00 72.88 854 HIS A N 1
ATOM 6798 C CA . HIS A 1 854 ? -12.992 -7.344 -14.372 1.00 72.88 854 HIS A CA 1
ATOM 6799 C C . HIS A 1 854 ? -12.761 -6.067 -13.561 1.00 72.88 854 HIS A C 1
ATOM 6801 O O . HIS A 1 854 ? -12.781 -4.988 -14.129 1.00 72.88 854 HIS A O 1
ATOM 6807 N N . GLY A 1 855 ? -12.609 -6.171 -12.244 1.00 78.06 855 GLY A N 1
ATOM 6808 C CA . GLY A 1 855 ? -12.441 -5.006 -11.369 1.00 78.06 855 GLY A CA 1
ATOM 6809 C C . GLY A 1 855 ? -13.266 -5.121 -10.095 1.00 78.06 855 GLY A C 1
ATOM 6810 O O . GLY A 1 855 ? -13.868 -6.167 -9.809 1.00 78.06 855 GLY A O 1
ATOM 6811 N N . TRP A 1 856 ? -13.295 -4.030 -9.341 1.00 84.69 856 TRP A N 1
ATOM 6812 C CA . TRP A 1 856 ? -14.229 -3.837 -8.236 1.00 84.69 856 TRP A CA 1
ATOM 6813 C C . TRP A 1 856 ? -15.614 -3.478 -8.778 1.00 84.69 856 TRP A C 1
ATOM 6815 O O . TRP A 1 856 ? -15.741 -2.673 -9.696 1.00 84.69 856 TRP A O 1
ATOM 6825 N N . ARG A 1 857 ? -16.659 -4.108 -8.238 1.00 88.38 857 ARG A N 1
ATOM 6826 C CA . ARG A 1 857 ? -18.054 -3.878 -8.639 1.00 88.38 857 ARG A CA 1
ATOM 6827 C C . ARG A 1 857 ? -18.916 -3.635 -7.410 1.00 88.38 857 ARG A C 1
ATOM 6829 O O . ARG A 1 857 ? -18.709 -4.282 -6.387 1.00 88.38 857 ARG A O 1
ATOM 6836 N N . LYS A 1 858 ? -19.913 -2.754 -7.523 1.00 91.06 858 LYS A N 1
ATOM 6837 C CA . LYS A 1 858 ? -20.890 -2.500 -6.452 1.00 91.06 858 LYS A CA 1
ATOM 6838 C C . LYS A 1 858 ? -21.668 -3.770 -6.113 1.00 91.06 858 LYS A C 1
ATOM 6840 O O . LYS A 1 858 ? -22.128 -4.470 -7.015 1.00 91.06 858 LYS A O 1
ATOM 6845 N N . MET A 1 859 ? -21.824 -4.053 -4.822 1.00 90.62 859 MET A N 1
ATOM 6846 C CA . MET A 1 859 ? -22.654 -5.152 -4.324 1.00 90.62 859 MET A CA 1
ATOM 6847 C C . MET A 1 859 ? -23.953 -4.638 -3.712 1.00 90.62 859 MET A C 1
ATOM 6849 O O . MET A 1 859 ? -24.029 -3.512 -3.226 1.00 90.62 859 MET A O 1
ATOM 6853 N N . LEU A 1 860 ? -24.973 -5.494 -3.706 1.00 90.75 860 LEU A N 1
ATOM 6854 C CA . LEU A 1 860 ? -26.253 -5.181 -3.089 1.00 90.75 860 LEU A CA 1
ATOM 6855 C C . LEU A 1 860 ? -26.192 -5.413 -1.573 1.00 90.75 860 LEU A C 1
ATOM 6857 O O . LEU A 1 860 ? -25.953 -6.536 -1.111 1.00 90.75 860 LEU A O 1
ATOM 6861 N N . VAL A 1 861 ? -26.478 -4.357 -0.812 1.00 90.50 861 VAL A N 1
ATOM 6862 C CA . VAL A 1 861 ? -26.760 -4.437 0.624 1.00 90.50 861 VAL A CA 1
ATOM 6863 C C . VAL A 1 861 ? -28.222 -4.843 0.794 1.00 90.50 861 VAL A C 1
ATOM 6865 O O . VAL A 1 861 ? -29.125 -4.136 0.359 1.00 90.50 861 VAL A O 1
ATOM 6868 N N . VAL A 1 862 ? -28.460 -6.011 1.386 1.00 88.94 862 VAL A N 1
ATOM 6869 C CA . VAL A 1 862 ? -29.809 -6.560 1.608 1.00 88.94 862 VAL A CA 1
ATOM 6870 C C . VAL A 1 862 ? -30.479 -5.868 2.791 1.00 88.94 862 VAL A C 1
ATOM 6872 O O . VAL A 1 862 ? -31.669 -5.573 2.746 1.00 88.94 862 VAL A O 1
ATOM 6875 N N . SER A 1 863 ? -29.713 -5.615 3.851 1.00 87.81 863 SER A N 1
ATOM 6876 C CA . SER A 1 863 ? -30.167 -4.870 5.023 1.00 87.81 863 SER A CA 1
ATOM 6877 C C . SER A 1 863 ? -28.977 -4.312 5.796 1.00 87.81 863 SER A C 1
ATOM 6879 O O . SER A 1 863 ? -27.979 -5.015 5.960 1.00 87.81 863 SER A O 1
ATOM 6881 N N . ASP A 1 864 ? -29.112 -3.099 6.324 1.00 87.56 864 ASP A N 1
ATOM 6882 C CA . ASP A 1 864 ? -28.148 -2.480 7.236 1.00 87.56 864 ASP A CA 1
ATOM 6883 C C . ASP A 1 864 ? -28.840 -2.087 8.552 1.00 87.56 864 ASP A C 1
ATOM 6885 O O . ASP A 1 864 ? -29.609 -1.129 8.618 1.00 87.56 864 ASP A O 1
ATOM 6889 N N . GLY A 1 865 ? -28.579 -2.848 9.616 1.00 84.62 865 GLY A N 1
ATOM 6890 C CA . GLY A 1 865 ? -29.067 -2.565 10.965 1.00 84.62 865 GLY A CA 1
ATOM 6891 C C . GLY A 1 865 ? -28.224 -1.549 11.743 1.00 84.62 865 GLY A C 1
ATOM 6892 O O . GLY A 1 865 ? -28.653 -1.115 12.819 1.00 84.62 865 GLY A O 1
ATOM 6893 N N . THR A 1 866 ? -27.048 -1.176 11.226 1.00 84.12 866 THR A N 1
ATOM 6894 C CA . THR A 1 866 ? -26.108 -0.236 11.860 1.00 84.12 866 THR A CA 1
ATOM 6895 C C . THR A 1 866 ? -26.493 1.229 11.651 1.00 84.12 866 THR A C 1
ATOM 6897 O O . THR A 1 866 ? -25.955 2.092 12.344 1.00 84.12 866 THR A O 1
ATOM 6900 N N . GLU A 1 867 ? -27.441 1.499 10.743 1.00 81.94 867 GLU A N 1
ATOM 6901 C CA . GLU A 1 867 ? -27.850 2.848 10.327 1.00 81.94 867 GLU A CA 1
ATOM 6902 C C . GLU A 1 867 ? -26.638 3.684 9.874 1.00 81.94 867 GLU A C 1
ATOM 6904 O O . GLU A 1 867 ? -26.433 4.794 10.358 1.00 81.94 867 GLU A O 1
ATOM 6909 N N . GLY A 1 868 ? -25.803 3.129 8.983 1.00 81.69 868 GLY A N 1
ATOM 6910 C CA . GLY A 1 868 ? -24.580 3.793 8.524 1.00 81.69 868 GLY A CA 1
ATOM 6911 C C . GLY A 1 868 ? -23.492 3.839 9.600 1.00 81.69 868 GLY A C 1
ATOM 6912 O O . GLY A 1 868 ? -22.922 4.894 9.868 1.00 81.69 868 GLY A O 1
ATOM 6913 N N . PHE A 1 869 ? -23.226 2.705 10.258 1.00 83.12 869 PHE A N 1
ATOM 6914 C CA . PHE A 1 869 ? -22.232 2.565 11.335 1.00 83.12 869 PHE A CA 1
ATOM 6915 C C . PHE A 1 869 ? -22.464 3.479 12.560 1.00 83.12 869 PHE A C 1
ATOM 6917 O O . PHE A 1 869 ? -21.565 3.650 13.385 1.00 83.12 869 PHE A O 1
ATOM 6924 N N . GLN A 1 870 ? -23.667 4.043 12.731 1.00 79.06 870 GLN A N 1
ATOM 6925 C CA . GLN A 1 870 ? -24.019 4.889 13.881 1.00 79.06 870 GLN A CA 1
ATOM 6926 C C . GLN A 1 870 ? -24.304 4.086 15.153 1.00 79.06 870 GLN A C 1
ATOM 6928 O O . GLN A 1 870 ? -24.129 4.582 16.270 1.00 79.06 870 GLN A O 1
ATOM 6933 N N . ARG A 1 871 ? -24.759 2.840 15.004 1.00 78.56 871 ARG A N 1
ATOM 6934 C CA . ARG A 1 871 ? -25.015 1.924 16.118 1.00 78.56 871 ARG A CA 1
ATOM 6935 C C . ARG A 1 871 ? -24.537 0.517 15.800 1.00 78.56 871 ARG A C 1
ATOM 6937 O O . ARG A 1 871 ? -24.303 0.158 14.651 1.00 78.56 871 ARG A O 1
ATOM 6944 N N . SER A 1 872 ? -24.446 -0.302 16.842 1.00 83.06 872 SER A N 1
ATOM 6945 C CA . SER A 1 872 ? -24.188 -1.731 16.665 1.00 83.06 872 SER A CA 1
ATOM 6946 C C . SER A 1 872 ? -25.359 -2.399 15.937 1.00 83.06 872 SER A C 1
ATOM 6948 O O . SER A 1 872 ? -26.517 -2.136 16.268 1.00 83.06 872 SER A O 1
ATOM 6950 N N . GLY A 1 873 ? -25.072 -3.268 14.971 1.00 81.75 873 GLY A N 1
ATOM 6951 C CA . GLY A 1 873 ? -26.092 -3.906 14.141 1.00 81.75 873 GLY A CA 1
ATOM 6952 C C . GLY A 1 873 ? -25.526 -4.922 13.148 1.00 81.75 873 GLY A C 1
ATOM 6953 O O . GLY A 1 873 ? -24.315 -5.037 12.974 1.00 81.75 873 GLY A O 1
ATOM 6954 N N . GLU A 1 874 ? -26.419 -5.679 12.511 1.00 86.50 874 GLU A N 1
ATOM 6955 C CA . GLU A 1 874 ? -26.085 -6.627 11.439 1.00 86.50 874 GLU A CA 1
ATOM 6956 C C . GLU A 1 874 ? -26.145 -5.929 10.074 1.00 86.50 874 GLU A C 1
ATOM 6958 O O . GLU A 1 874 ? -27.132 -5.260 9.765 1.00 86.50 874 GLU A O 1
ATOM 6963 N N . ILE A 1 875 ? -25.133 -6.149 9.234 1.00 89.00 875 ILE A N 1
ATOM 6964 C CA . ILE A 1 875 ? -25.167 -5.840 7.802 1.00 89.00 875 ILE A CA 1
ATOM 6965 C C . ILE A 1 875 ? -25.254 -7.151 7.026 1.00 89.00 875 ILE A C 1
ATOM 6967 O O . ILE A 1 875 ? -24.406 -8.031 7.186 1.00 89.00 875 ILE A O 1
ATOM 6971 N N . ARG A 1 876 ? -26.268 -7.280 6.167 1.00 89.12 876 ARG A N 1
ATOM 6972 C CA . ARG A 1 876 ? -26.477 -8.447 5.305 1.00 89.12 876 ARG A CA 1
ATOM 6973 C C . ARG A 1 876 ? -26.163 -8.081 3.864 1.00 89.12 876 ARG A C 1
ATOM 6975 O O . ARG A 1 876 ? -26.795 -7.207 3.277 1.00 89.12 876 ARG A O 1
ATOM 6982 N N . LEU A 1 877 ? -25.200 -8.780 3.286 1.00 91.38 877 LEU A N 1
ATOM 6983 C CA . LEU A 1 877 ? -24.672 -8.539 1.950 1.00 91.38 877 LEU A CA 1
ATOM 6984 C C . LEU A 1 877 ? -25.042 -9.689 1.014 1.00 91.38 877 LEU A C 1
ATOM 6986 O O . LEU A 1 877 ? -24.955 -10.854 1.399 1.00 91.38 877 LEU A O 1
ATOM 6990 N N . SER A 1 878 ? -25.455 -9.384 -0.218 1.00 91.69 878 SER A N 1
ATOM 6991 C CA . SER A 1 878 ? -25.648 -10.400 -1.260 1.00 91.69 878 SER A CA 1
ATOM 6992 C C . SER A 1 878 ? -24.334 -10.642 -1.999 1.00 91.69 878 SER A C 1
ATOM 6994 O O . SER A 1 878 ? -23.710 -9.695 -2.474 1.00 91.69 878 SER A O 1
ATOM 6996 N N . ILE A 1 879 ? -23.906 -11.904 -2.075 1.00 92.44 879 ILE A N 1
ATOM 6997 C CA . ILE A 1 879 ? -22.650 -12.316 -2.704 1.00 92.44 879 ILE A CA 1
ATOM 6998 C C . ILE A 1 879 ? -22.919 -12.770 -4.144 1.00 92.44 879 ILE A C 1
ATOM 7000 O O . ILE A 1 879 ? -23.583 -13.793 -4.338 1.00 92.44 879 ILE A O 1
ATOM 7004 N N . PRO A 1 880 ? -22.389 -12.065 -5.156 1.00 93.31 880 PRO A N 1
ATOM 7005 C CA . PRO A 1 880 ? -22.597 -12.410 -6.562 1.00 93.31 880 PRO A CA 1
ATOM 7006 C C . PRO A 1 880 ? -21.905 -13.712 -6.987 1.00 93.31 880 PRO A C 1
ATOM 7008 O O . PRO A 1 880 ? -21.006 -14.213 -6.312 1.00 93.31 880 PRO A O 1
ATOM 7011 N N . THR A 1 881 ? -22.318 -14.270 -8.128 1.00 91.81 881 THR A N 1
ATOM 7012 C CA . THR A 1 881 ? -21.752 -15.509 -8.697 1.00 91.81 881 THR A CA 1
ATOM 7013 C C . THR A 1 881 ? -20.375 -15.324 -9.334 1.00 91.81 881 THR A C 1
ATOM 7015 O O . THR A 1 881 ? -19.626 -16.288 -9.436 1.00 91.81 881 THR A O 1
ATOM 7018 N N . ASP A 1 882 ? -20.047 -14.113 -9.789 1.00 92.62 882 ASP A N 1
ATOM 7019 C CA . ASP A 1 882 ? -18.815 -13.766 -10.514 1.00 92.62 882 ASP A CA 1
ATOM 7020 C C . ASP A 1 882 ? -17.683 -13.260 -9.598 1.00 92.62 882 ASP A C 1
ATOM 7022 O O . ASP A 1 882 ? -16.665 -12.760 -10.085 1.00 92.62 882 ASP A O 1
ATOM 7026 N N . ILE A 1 883 ? -17.843 -13.388 -8.275 1.00 91.25 883 ILE A N 1
ATOM 7027 C CA . ILE A 1 883 ? -16.798 -13.055 -7.305 1.00 91.25 883 ILE A CA 1
ATOM 7028 C C . ILE A 1 883 ? -15.599 -14.004 -7.452 1.00 91.25 883 ILE A C 1
ATOM 7030 O O . ILE A 1 883 ? -15.751 -15.224 -7.552 1.00 91.25 883 ILE A O 1
ATOM 7034 N N . VAL A 1 884 ? -14.388 -13.448 -7.438 1.00 89.31 884 VAL A N 1
ATOM 7035 C CA . VAL A 1 884 ? -13.140 -14.210 -7.594 1.00 89.31 884 VAL A CA 1
ATOM 7036 C C . VAL A 1 884 ? -12.302 -14.177 -6.319 1.00 89.31 884 VAL A C 1
ATOM 7038 O O . VAL A 1 884 ? -12.411 -13.259 -5.504 1.00 89.31 884 VAL A O 1
ATOM 7041 N N . LYS A 1 885 ? -11.461 -15.199 -6.139 1.00 87.62 885 LYS A N 1
ATOM 7042 C CA . LYS A 1 885 ? -10.462 -15.217 -5.068 1.00 87.62 885 LYS A CA 1
ATOM 7043 C C . LYS A 1 885 ? -9.218 -14.430 -5.476 1.00 87.62 885 LYS A C 1
ATOM 7045 O O . LYS A 1 885 ? -8.816 -14.471 -6.638 1.00 87.62 885 LYS A O 1
ATOM 7050 N N . GLY A 1 886 ? -8.584 -13.786 -4.501 1.00 77.81 886 GLY A N 1
ATOM 7051 C CA . GLY A 1 886 ? -7.286 -13.141 -4.677 1.00 77.81 886 GLY A CA 1
ATOM 7052 C C . GLY A 1 886 ? -7.273 -11.886 -5.549 1.00 77.81 886 GLY A C 1
ATOM 7053 O O . GLY A 1 886 ? -8.256 -11.154 -5.672 1.00 77.81 886 GLY A O 1
ATOM 7054 N N . GLY A 1 887 ? -6.090 -11.642 -6.107 1.00 67.12 887 GLY A N 1
ATOM 7055 C CA . GLY A 1 887 ? -5.697 -10.487 -6.909 1.00 67.12 887 GLY A CA 1
ATOM 7056 C C . GLY A 1 887 ? -4.180 -10.301 -6.806 1.00 67.12 887 GLY A C 1
ATOM 7057 O O . GLY A 1 887 ? -3.538 -10.879 -5.934 1.00 67.12 887 GLY A O 1
ATOM 7058 N N . ILE A 1 888 ? -3.568 -9.502 -7.677 1.00 53.28 888 ILE A N 1
ATOM 7059 C CA . ILE A 1 888 ? -2.135 -9.187 -7.534 1.00 53.28 888 ILE A CA 1
ATOM 7060 C C . ILE A 1 888 ? -1.963 -8.423 -6.216 1.00 53.28 888 ILE A C 1
ATOM 7062 O O . ILE A 1 888 ? -2.696 -7.480 -5.988 1.00 53.28 888 ILE A O 1
ATOM 7066 N N . ASN A 1 889 ? -1.068 -8.828 -5.317 1.00 62.00 889 ASN A N 1
ATOM 7067 C CA . ASN A 1 889 ? -0.929 -8.262 -3.957 1.00 62.00 889 ASN A CA 1
ATOM 7068 C C . ASN A 1 889 ? -2.146 -8.422 -3.013 1.00 62.00 889 ASN A C 1
ATOM 7070 O O . ASN A 1 889 ? -2.111 -7.917 -1.891 1.00 62.00 889 ASN A O 1
ATOM 7074 N N . LEU A 1 890 ? -3.186 -9.169 -3.402 1.00 72.94 890 LEU A N 1
ATOM 7075 C CA . LEU A 1 890 ? -4.221 -9.663 -2.489 1.00 72.94 890 LEU A CA 1
ATOM 7076 C C . LEU A 1 890 ? -4.020 -11.166 -2.282 1.00 72.94 890 LEU A C 1
ATOM 7078 O O . LEU A 1 890 ? -3.946 -11.901 -3.265 1.00 72.94 890 LEU A O 1
ATOM 7082 N N . PRO A 1 891 ? -3.956 -11.671 -1.039 1.00 77.38 891 PRO A N 1
ATOM 7083 C CA . PRO A 1 891 ? -3.713 -13.091 -0.842 1.00 77.38 891 PRO A CA 1
ATOM 7084 C C . PRO A 1 891 ? -4.788 -13.962 -1.515 1.00 77.38 891 PRO A C 1
ATOM 7086 O O . PRO A 1 891 ? -5.990 -13.770 -1.307 1.00 77.38 891 PRO A O 1
ATOM 7089 N N . GLU A 1 892 ? -4.330 -14.929 -2.317 1.00 79.69 892 GLU A N 1
ATOM 7090 C CA . GLU A 1 892 ? -5.158 -15.748 -3.219 1.00 79.69 892 GLU A CA 1
ATOM 7091 C C . GLU A 1 892 ? -6.149 -16.675 -2.505 1.00 79.69 892 GLU A C 1
ATOM 7093 O O . GLU A 1 892 ? -7.092 -17.178 -3.111 1.00 79.69 892 GLU A O 1
ATOM 7098 N N . SER A 1 893 ? -5.980 -16.885 -1.201 1.00 84.56 893 SER A N 1
ATOM 7099 C CA . SER A 1 893 ? -6.844 -17.762 -0.408 1.00 84.56 893 SER A CA 1
ATOM 7100 C C . SER A 1 893 ? -8.218 -17.159 -0.087 1.00 84.56 893 SER A C 1
ATOM 7102 O O . SER A 1 893 ? -9.126 -17.907 0.280 1.00 84.56 893 SER A O 1
ATOM 7104 N N . PHE A 1 894 ? -8.389 -15.838 -0.226 1.00 89.31 894 PHE A N 1
ATOM 7105 C CA . PHE A 1 894 ? -9.569 -15.109 0.257 1.00 89.31 894 PHE A CA 1
ATOM 7106 C C . PHE A 1 894 ? -10.422 -14.537 -0.877 1.00 89.31 894 PHE A C 1
ATOM 7108 O O . PHE A 1 894 ? -9.908 -14.133 -1.922 1.00 89.31 894 PHE A O 1
ATOM 7115 N N . TYR A 1 895 ? -11.726 -14.439 -0.627 1.00 91.50 895 TYR A N 1
ATOM 7116 C CA . TYR A 1 895 ? -12.616 -13.550 -1.370 1.00 91.50 895 TYR A CA 1
ATOM 7117 C C . TYR A 1 895 ? -12.548 -12.150 -0.767 1.00 91.50 895 TYR A C 1
ATOM 7119 O O . TYR A 1 895 ? -12.536 -12.009 0.455 1.00 91.50 895 TYR A O 1
ATOM 7127 N N . TRP A 1 896 ? -12.515 -11.123 -1.611 1.00 90.62 896 TRP A N 1
ATOM 7128 C CA . TRP A 1 896 ? -12.318 -9.748 -1.163 1.00 90.62 896 TRP A CA 1
ATOM 7129 C C . TRP A 1 896 ? -13.573 -8.905 -1.354 1.00 90.62 896 TRP A C 1
ATOM 7131 O O . TRP A 1 896 ? -14.108 -8.794 -2.460 1.00 90.62 896 TRP A O 1
ATOM 7141 N N . LEU A 1 897 ? -14.008 -8.297 -0.255 1.00 92.88 897 LEU A N 1
ATOM 7142 C CA . LEU A 1 897 ? -15.050 -7.276 -0.203 1.00 92.88 897 LEU A CA 1
ATOM 7143 C C . LEU A 1 897 ? -14.417 -5.970 0.276 1.00 92.88 897 LEU A C 1
ATOM 7145 O O . LEU A 1 897 ? -13.424 -6.001 1.003 1.00 92.88 897 LEU A O 1
ATOM 7149 N N . ARG A 1 898 ? -14.977 -4.826 -0.104 1.00 91.25 898 ARG A N 1
ATOM 7150 C CA . ARG A 1 898 ? -14.592 -3.540 0.477 1.00 91.25 898 ARG A CA 1
ATOM 7151 C C . ARG A 1 898 ? -15.801 -2.649 0.713 1.00 91.25 898 ARG A C 1
ATOM 7153 O O . ARG A 1 898 ? -16.779 -2.726 -0.021 1.00 91.25 898 ARG A O 1
ATOM 7160 N N . CYS A 1 899 ? -15.710 -1.800 1.724 1.00 91.19 899 CYS A N 1
ATOM 7161 C CA . CYS A 1 899 ? -16.654 -0.728 2.004 1.00 91.19 899 CYS A CA 1
ATOM 7162 C C . CYS A 1 899 ? -15.904 0.595 1.869 1.00 91.19 899 CYS A C 1
ATOM 7164 O O . CYS A 1 899 ? -14.913 0.790 2.569 1.00 91.19 899 CYS A O 1
ATOM 7166 N N . GLY A 1 900 ? -16.343 1.467 0.967 1.00 87.94 900 GLY A N 1
ATOM 7167 C CA . GLY A 1 900 ? -15.860 2.840 0.844 1.00 87.94 900 GLY A CA 1
ATOM 7168 C C . GLY A 1 900 ? -16.746 3.804 1.628 1.00 87.94 900 GLY A C 1
ATOM 7169 O O . GLY A 1 900 ? -17.959 3.625 1.618 1.00 87.94 900 GLY A O 1
ATOM 7170 N N . GLN A 1 901 ? -16.158 4.798 2.284 1.00 84.75 901 GLN A N 1
ATOM 7171 C CA . GLN A 1 901 ? -16.849 5.953 2.859 1.00 84.75 901 GLN A CA 1
ATOM 7172 C C . GLN A 1 901 ? -16.657 7.145 1.916 1.00 84.75 901 GLN A C 1
ATOM 7174 O O . GLN A 1 901 ? -15.511 7.482 1.602 1.00 84.75 901 GLN A O 1
ATOM 7179 N N . SER A 1 902 ? -17.764 7.702 1.417 1.00 71.44 902 SER A N 1
ATOM 7180 C CA . SER A 1 902 ? -17.778 8.821 0.463 1.00 71.44 902 SER A CA 1
ATOM 7181 C C . SER A 1 902 ? -17.204 10.102 1.039 1.00 71.44 902 SER A C 1
ATOM 7183 O O . SER A 1 902 ? -17.557 10.401 2.203 1.00 71.44 902 SER A O 1
#

Radius of gyration: 53.81 Å; chains: 1; bounding box: 128×78×183 Å

Secondary structure (DSSP, 8-state):
--------S------GGG-S-GGGSTTSS-S----HHHHHHHHHHHHTTSEEE-TTS-EEEEHHHHHTTSHHHHHHHHHT---HHHHHHHHHHHHTT-SHHHHHHTGGGHHHHHHHHHHHHHHHHHHHHHHTS-GGGHHHHHHHHHHIIIIIHHHHHHHHHHHHHHHHHH--PPPTTGGGGGGS-GGG---TT----S------HHHHHHHHHHHHHHHHHHHHHHHHHHHHHHHHHHT-TT--HHHHHHHHHHHHHHHHHHHHTTHHHHHHHIIIIIIS-PPPPPPPPP------PPPTT--EEEE-TT-EEEEE-TT--EEEEE--S-EEEES-EEEEEEEEE----SSS------EEEEETTTTT--S----TT---TT-TTEEE-----EEEEE-GGG-B-SSEEEEEEEEEEE---GGGTT--GGGTEEEEEEETTEEEEE-EEEEEE-TTSEEEEEEEE-TTSPPB----HHHH-S----SS-EEEEEE-HHHHTTHHHHTT-EEEEEEEEEEEEEE--SEEEETTEE--TTS-B-S-SS-STT-EEEEE-HHHHSS-EEEEEEEEEESS--S-HHHHTHHHHHHHHHHHHHHHHH-SS--S---------TTS-EEEEEEEETTEEEE--SSS-TT--EESS-B-TTS--BTTB-SPPBPTT-EEEEEEES-----TTPPP-SS--TT--SSEEEEEEEE-TTTTSTTTHHHHHHHHHHHHHHHHHHTTTTGGGT---PPPPPPPPP---EEEEEEEEEEEEEEE-STT--S-EEEEEETTEEEEE---SSPPBSS---SSSEEEEEEEESPPSSEEEEEEE---TT---SS---GGGEEEEEEETTEEEE--EEEESSTTTTSSEEEEEEE-TTB-EEETTEEEEEEEEEEEE-

Sequence (902 aa):
MKTSFNISPYIKGTLQGRQTPDALATDHFLVDERTKLDWMAYVSQVGRVLDFHAVNGSVEGTWESFLLSDVSLLTARIAQTHRVQEYNQFITLYEALKDQEQIHRNKNYLPTLFALGFEVATLIDAWYKMSKQSFAVSSVATFLTERIQTVGITNVSTFYQLYQKLKRKVHFEEPNNLHLLQQLSSVWKFNPLVEIKKQEQNTTEEDLLKQIQKAGQELFQLPSEINRWAAAEFERSLQRKDMPPHIGLMATFFDLFREQQKAINTITKRHLEFYYQSVLQSQKKPALPDHTIVVVELAKGVEKLTLTKGATISGSTVEGEPVAFQVKEDTVVNAAKIARYFTLNFPCDDVNVGSDTMILGTVSNFNEIGNTSWPIFGGGLSTPNWSPQPFTLGWAFSCSDLLLAQGTRSLTIVFTCKSFEAELSGIDFSSLFEIKLTAKEGWHTAAINQVQYQADGQLKFILNLAPTDPSIITYDKKIHGTGYDTTWPICAVTLTDRGKQQFDVLSKWSVDKVSVATDVKGVCDFLIENESGKLPNTAPFIPFNEPLPGSNLYVGGQEFYVKCLTQLDLTIVWDKLPADFQEYYSAYNTYYQEKGDKKQKASLNLTSGSVQEQPILNQSFKAKVYELDGDSWKAVSKEGNNRVEYCLFTEDPTKSVTSAVPQLPLVKNAQKKISLKGPFRFNPQLQVYTGLNNNLREGFFCLSLSSPSQGFGSVDYPIIVSTVTMDNSAALMHNARLVKLHKLPIKPLPAIPYVPKMKGMEVDYQSAQSYPLDATSNFVKWYHLHPFGIEPVPFHEELPKLLPTYPAQAYAYWGVESLAPNNHLSVLITVESKSKSIHKASPDDFIFEYRSAHGWRKMLVVSDGTEGFQRSGEIRLSIPTDIVKGGINLPESFYWLRCGQS